Protein 1JQ4 (pdb70)

Organism: Methylococcus capsulatus (strain ATCC 33009 / NCIMB 11132 / Bath) (NCBI:txid243233)

CATH classification: 3.10.20.30

Structure (mmCIF, N/CA/C/O backbone):
data_1JQ4
#
_entry.id   1JQ4
#
_cell.length_a   ?
_cell.length_b   ?
_cell.length_c   ?
_cell.angle_alpha   ?
_cell.angle_beta   ?
_cell.angle_gamma   ?
#
loop_
_entity.id
_entity.type
_entity.pdbx_description
1 polymer 'METHANE MONOOXYGENASE COMPONENT C'
2 non-polymer 'FE2/S2 (INORGANIC) CLUSTER'
#
loop_
_atom_site.group_PDB
_atom_site.id
_atom_site.type_symbol
_atom_site.label_atom_id
_atom_site.label_alt_id
_atom_site.label_comp_id
_atom_site.label_asym_id
_atom_site.label_entity_id
_atom_site.label_seq_id
_atom_site.pdbx_PDB_ins_code
_atom_site.Cartn_x
_atom_site.Cartn_y
_atom_site.Cartn_z
_atom_site.occupancy
_atom_site.B_iso_or_equiv
_atom_site.auth_seq_id
_atom_site.auth_comp_id
_atom_site.auth_asym_id
_atom_site.auth_atom_id
_atom_site.pdbx_PDB_model_num
ATOM 1 N N . MET A 1 1 ? 7.161 -19.588 -8.008 1.00 0.00 1 MET A N 1
ATOM 2 C CA . MET A 1 1 ? 6.509 -19.884 -6.699 1.00 0.00 1 MET A CA 1
ATOM 3 C C . MET A 1 1 ? 5.949 -18.599 -6.084 1.00 0.00 1 MET A C 1
ATOM 4 O O . MET A 1 1 ? 4.757 -18.472 -5.868 1.00 0.00 1 MET A O 1
ATOM 20 N N . GLN A 1 2 ? 6.801 -17.646 -5.803 1.00 0.00 2 GLN A N 1
ATOM 21 C CA . GLN A 1 2 ? 6.328 -16.363 -5.202 1.00 0.00 2 GLN A CA 1
ATOM 22 C C . GLN A 1 2 ? 6.244 -15.278 -6.279 1.00 0.00 2 GLN A C 1
ATOM 23 O O . GLN A 1 2 ? 6.890 -15.363 -7.307 1.00 0.00 2 GLN A O 1
ATOM 37 N N . ARG A 1 3 ? 5.453 -14.260 -6.048 1.00 0.00 3 ARG A N 1
ATOM 38 C CA . ARG A 1 3 ? 5.325 -13.165 -7.056 1.00 0.00 3 ARG A CA 1
ATOM 39 C C . ARG A 1 3 ? 6.208 -11.980 -6.660 1.00 0.00 3 ARG A C 1
ATOM 40 O O . ARG A 1 3 ? 6.158 -11.501 -5.539 1.00 0.00 3 ARG A O 1
ATOM 61 N N . VAL A 1 4 ? 7.020 -11.505 -7.574 1.00 0.00 4 VAL A N 1
ATOM 62 C CA . VAL A 1 4 ? 7.912 -10.350 -7.256 1.00 0.00 4 VAL A CA 1
ATOM 63 C C . VAL A 1 4 ? 7.134 -9.040 -7.369 1.00 0.00 4 VAL A C 1
ATOM 64 O O . VAL A 1 4 ? 6.165 -8.961 -8.102 1.00 0.00 4 VAL A O 1
ATOM 77 N N . HIS A 1 5 ? 7.555 -8.008 -6.689 1.00 0.00 5 HIS A N 1
ATOM 78 C CA . HIS A 1 5 ? 6.831 -6.704 -6.819 1.00 0.00 5 HIS A CA 1
ATOM 79 C C . HIS A 1 5 ? 7.829 -5.546 -6.832 1.00 0.00 5 HIS A C 1
ATOM 80 O O . HIS A 1 5 ? 8.904 -5.629 -6.271 1.00 0.00 5 HIS A O 1
ATOM 94 N N . THR A 1 6 ? 7.461 -4.465 -7.458 1.00 0.00 6 THR A N 1
ATOM 95 C CA . THR A 1 6 ? 8.356 -3.271 -7.514 1.00 0.00 6 THR A CA 1
ATOM 96 C C . THR A 1 6 ? 7.560 -2.036 -7.095 1.00 0.00 6 THR A C 1
ATOM 97 O O . THR A 1 6 ? 6.577 -1.682 -7.718 1.00 0.00 6 THR A O 1
ATOM 108 N N . ILE A 1 7 ? 7.958 -1.397 -6.023 1.00 0.00 7 ILE A N 1
ATOM 109 C CA . ILE A 1 7 ? 7.206 -0.207 -5.539 1.00 0.00 7 ILE A CA 1
ATOM 110 C C . ILE A 1 7 ? 7.876 1.086 -6.022 1.00 0.00 7 ILE A C 1
ATOM 111 O O . ILE A 1 7 ? 8.992 1.398 -5.647 1.00 0.00 7 ILE A O 1
ATOM 127 N N . THR A 1 8 ? 7.173 1.857 -6.801 1.00 0.00 8 THR A N 1
ATOM 128 C CA . THR A 1 8 ? 7.724 3.159 -7.257 1.00 0.00 8 THR A CA 1
ATOM 129 C C . THR A 1 8 ? 6.986 4.238 -6.476 1.00 0.00 8 THR A C 1
ATOM 130 O O . THR A 1 8 ? 5.823 4.499 -6.724 1.00 0.00 8 THR A O 1
ATOM 141 N N . ALA A 1 9 ? 7.627 4.830 -5.504 1.00 0.00 9 ALA A N 1
ATOM 142 C CA . ALA A 1 9 ? 6.923 5.847 -4.679 1.00 0.00 9 ALA A CA 1
ATOM 143 C C . ALA A 1 9 ? 7.641 7.192 -4.678 1.00 0.00 9 ALA A C 1
ATOM 144 O O . ALA A 1 9 ? 8.756 7.312 -4.205 1.00 0.00 9 ALA A O 1
ATOM 151 N N . VAL A 1 10 ? 6.983 8.211 -5.163 1.00 0.00 10 VAL A N 1
ATOM 152 C CA . VAL A 1 10 ? 7.597 9.571 -5.149 1.00 0.00 10 VAL A CA 1
ATOM 153 C C . VAL A 1 10 ? 6.709 10.506 -4.347 1.00 0.00 10 VAL A C 1
ATOM 154 O O . VAL A 1 10 ? 5.506 10.556 -4.540 1.00 0.00 10 VAL A O 1
ATOM 167 N N . THR A 1 11 ? 7.295 11.261 -3.472 1.00 0.00 11 THR A N 1
ATOM 168 C CA . THR A 1 11 ? 6.493 12.220 -2.683 1.00 0.00 11 THR A CA 1
ATOM 169 C C . THR A 1 11 ? 6.415 13.516 -3.456 1.00 0.00 11 THR A C 1
ATOM 170 O O . THR A 1 11 ? 7.420 14.037 -3.910 1.00 0.00 11 THR A O 1
ATOM 181 N N . GLU A 1 12 ? 5.248 14.066 -3.568 1.00 0.00 12 GLU A N 1
ATOM 182 C CA . GLU A 1 12 ? 5.125 15.373 -4.272 1.00 0.00 12 GLU A CA 1
ATOM 183 C C . GLU A 1 12 ? 5.833 16.445 -3.429 1.00 0.00 12 GLU A C 1
ATOM 184 O O . GLU A 1 12 ? 6.124 17.518 -3.929 1.00 0.00 12 GLU A O 1
ATOM 196 N N . ASP A 1 13 ? 6.246 16.131 -2.210 1.00 0.00 13 ASP A N 1
ATOM 197 C CA . ASP A 1 13 ? 7.078 17.100 -1.445 1.00 0.00 13 ASP A CA 1
ATOM 198 C C . ASP A 1 13 ? 8.415 17.217 -2.207 1.00 0.00 13 ASP A C 1
ATOM 199 O O . ASP A 1 13 ? 9.020 18.271 -2.271 1.00 0.00 13 ASP A O 1
ATOM 208 N N . GLY A 1 14 ? 8.849 16.129 -2.837 1.00 0.00 14 GLY A N 1
ATOM 209 C CA . GLY A 1 14 ? 10.104 16.168 -3.650 1.00 0.00 14 GLY A CA 1
ATOM 210 C C . GLY A 1 14 ? 10.981 14.907 -3.485 1.00 0.00 14 GLY A C 1
ATOM 211 O O . GLY A 1 14 ? 12.152 14.938 -3.822 1.00 0.00 14 GLY A O 1
ATOM 215 N N . GLU A 1 15 ? 10.453 13.804 -3.008 1.00 0.00 15 GLU A N 1
ATOM 216 C CA . GLU A 1 15 ? 11.300 12.570 -2.874 1.00 0.00 15 GLU A CA 1
ATOM 217 C C . GLU A 1 15 ? 10.886 11.553 -3.945 1.00 0.00 15 GLU A C 1
ATOM 218 O O . GLU A 1 15 ? 9.726 11.460 -4.287 1.00 0.00 15 GLU A O 1
ATOM 230 N N . SER A 1 16 ? 11.818 10.805 -4.493 1.00 0.00 16 SER A N 1
ATOM 231 C CA . SER A 1 16 ? 11.443 9.818 -5.556 1.00 0.00 16 SER A CA 1
ATOM 232 C C . SER A 1 16 ? 12.260 8.525 -5.462 1.00 0.00 16 SER A C 1
ATOM 233 O O . SER A 1 16 ? 13.476 8.546 -5.517 1.00 0.00 16 SER A O 1
ATOM 241 N N . LEU A 1 17 ? 11.599 7.406 -5.269 1.00 0.00 17 LEU A N 1
ATOM 242 C CA . LEU A 1 17 ? 12.342 6.115 -5.110 1.00 0.00 17 LEU A CA 1
ATOM 243 C C . LEU A 1 17 ? 11.647 4.942 -5.786 1.00 0.00 17 LEU A C 1
ATOM 244 O O . LEU A 1 17 ? 10.437 4.843 -5.858 1.00 0.00 17 LEU A O 1
ATOM 260 N N . ARG A 1 18 ? 12.461 4.027 -6.227 1.00 0.00 18 ARG A N 1
ATOM 261 C CA . ARG A 1 18 ? 11.976 2.786 -6.856 1.00 0.00 18 ARG A CA 1
ATOM 262 C C . ARG A 1 18 ? 12.672 1.629 -6.146 1.00 0.00 18 ARG A C 1
ATOM 263 O O . ARG A 1 18 ? 13.847 1.385 -6.351 1.00 0.00 18 ARG A O 1
ATOM 284 N N . PHE A 1 19 ? 11.957 0.908 -5.329 1.00 0.00 19 PHE A N 1
ATOM 285 C CA . PHE A 1 19 ? 12.589 -0.256 -4.620 1.00 0.00 19 PHE A CA 1
ATOM 286 C C . PHE A 1 19 ? 12.035 -1.587 -5.110 1.00 0.00 19 PHE A C 1
ATOM 287 O O . PHE A 1 19 ? 11.155 -1.665 -5.946 1.00 0.00 19 PHE A O 1
ATOM 304 N N . GLU A 1 20 ? 12.550 -2.633 -4.538 1.00 0.00 20 GLU A N 1
ATOM 305 C CA . GLU A 1 20 ? 12.110 -4.002 -4.860 1.00 0.00 20 GLU A CA 1
ATOM 306 C C . GLU A 1 20 ? 11.664 -4.681 -3.581 1.00 0.00 20 GLU A C 1
ATOM 307 O O . GLU A 1 20 ? 12.279 -4.565 -2.541 1.00 0.00 20 GLU A O 1
ATOM 319 N N . CYS A 1 21 ? 10.604 -5.391 -3.675 1.00 0.00 21 CYS A N 1
ATOM 320 C CA . CYS A 1 21 ? 10.054 -6.134 -2.506 1.00 0.00 21 CYS A CA 1
ATOM 321 C C . CYS A 1 21 ? 9.111 -7.228 -3.020 1.00 0.00 21 CYS A C 1
ATOM 322 O O . CYS A 1 21 ? 8.329 -6.998 -3.916 1.00 0.00 21 CYS A O 1
ATOM 330 N N . ARG A 1 22 ? 9.196 -8.421 -2.484 1.00 0.00 22 ARG A N 1
ATOM 331 C CA . ARG A 1 22 ? 8.329 -9.519 -2.953 1.00 0.00 22 ARG A CA 1
ATOM 332 C C . ARG A 1 22 ? 7.325 -9.888 -1.870 1.00 0.00 22 ARG A C 1
ATOM 333 O O . ARG A 1 22 ? 7.520 -9.603 -0.707 1.00 0.00 22 ARG A O 1
ATOM 354 N N . SER A 1 23 ? 6.257 -10.530 -2.268 1.00 0.00 23 SER A N 1
ATOM 355 C CA . SER A 1 23 ? 5.178 -10.965 -1.317 1.00 0.00 23 SER A CA 1
ATOM 356 C C . SER A 1 23 ? 4.576 -9.760 -0.585 1.00 0.00 23 SER A C 1
ATOM 357 O O . SER A 1 23 ? 3.492 -9.308 -0.903 1.00 0.00 23 SER A O 1
ATOM 365 N N . ASP A 1 24 ? 5.275 -9.244 0.385 1.00 0.00 24 ASP A N 1
ATOM 366 C CA . ASP A 1 24 ? 4.764 -8.069 1.149 1.00 0.00 24 ASP A CA 1
ATOM 367 C C . ASP A 1 24 ? 5.371 -6.784 0.584 1.00 0.00 24 ASP A C 1
ATOM 368 O O . ASP A 1 24 ? 6.470 -6.396 0.935 1.00 0.00 24 ASP A O 1
ATOM 377 N N . GLU A 1 25 ? 4.673 -6.138 -0.315 1.00 0.00 25 GLU A N 1
ATOM 378 C CA . GLU A 1 25 ? 5.226 -4.895 -0.931 1.00 0.00 25 GLU A CA 1
ATOM 379 C C . GLU A 1 25 ? 5.332 -3.768 0.096 1.00 0.00 25 GLU A C 1
ATOM 380 O O . GLU A 1 25 ? 6.415 -3.323 0.404 1.00 0.00 25 GLU A O 1
ATOM 392 N N . ASP A 1 26 ? 4.206 -3.329 0.617 1.00 0.00 26 ASP A N 1
ATOM 393 C CA . ASP A 1 26 ? 4.146 -2.216 1.650 1.00 0.00 26 ASP A CA 1
ATOM 394 C C . ASP A 1 26 ? 5.325 -1.224 1.536 1.00 0.00 26 ASP A C 1
ATOM 395 O O . ASP A 1 26 ? 6.413 -1.497 2.003 1.00 0.00 26 ASP A O 1
ATOM 404 N N . VAL A 1 27 ? 5.113 -0.079 0.922 1.00 0.00 27 VAL A N 1
ATOM 405 C CA . VAL A 1 27 ? 6.219 0.939 0.770 1.00 0.00 27 VAL A CA 1
ATOM 406 C C . VAL A 1 27 ? 6.971 1.135 2.092 1.00 0.00 27 VAL A C 1
ATOM 407 O O . VAL A 1 27 ? 8.169 1.365 2.073 1.00 0.00 27 VAL A O 1
ATOM 420 N N . ILE A 1 28 ? 6.330 1.013 3.223 1.00 0.00 28 ILE A N 1
ATOM 421 C CA . ILE A 1 28 ? 7.103 1.162 4.485 1.00 0.00 28 ILE A CA 1
ATOM 422 C C . ILE A 1 28 ? 7.878 -0.132 4.742 1.00 0.00 28 ILE A C 1
ATOM 423 O O . ILE A 1 28 ? 9.068 -0.088 4.959 1.00 0.00 28 ILE A O 1
ATOM 439 N N . THR A 1 29 ? 7.233 -1.271 4.742 1.00 0.00 29 THR A N 1
ATOM 440 C CA . THR A 1 29 ? 7.966 -2.548 5.027 1.00 0.00 29 THR A CA 1
ATOM 441 C C . THR A 1 29 ? 9.080 -2.788 4.007 1.00 0.00 29 THR A C 1
ATOM 442 O O . THR A 1 29 ? 10.193 -3.108 4.378 1.00 0.00 29 THR A O 1
ATOM 453 N N . ALA A 1 30 ? 8.804 -2.650 2.739 1.00 0.00 30 ALA A N 1
ATOM 454 C CA . ALA A 1 30 ? 9.867 -2.888 1.717 1.00 0.00 30 ALA A CA 1
ATOM 455 C C . ALA A 1 30 ? 11.052 -1.942 1.921 1.00 0.00 30 ALA A C 1
ATOM 456 O O . ALA A 1 30 ? 12.174 -2.386 2.069 1.00 0.00 30 ALA A O 1
ATOM 463 N N . ALA A 1 31 ? 10.827 -0.648 1.916 1.00 0.00 31 ALA A N 1
ATOM 464 C CA . ALA A 1 31 ? 11.976 0.292 2.089 1.00 0.00 31 ALA A CA 1
ATOM 465 C C . ALA A 1 31 ? 12.450 0.294 3.536 1.00 0.00 31 ALA A C 1
ATOM 466 O O . ALA A 1 31 ? 13.551 0.736 3.795 1.00 0.00 31 ALA A O 1
ATOM 473 N N . LEU A 1 32 ? 11.745 -0.329 4.449 1.00 0.00 32 LEU A N 1
ATOM 474 C CA . LEU A 1 32 ? 12.305 -0.482 5.802 1.00 0.00 32 LEU A CA 1
ATOM 475 C C . LEU A 1 32 ? 13.250 -1.700 5.748 1.00 0.00 32 LEU A C 1
ATOM 476 O O . LEU A 1 32 ? 14.235 -1.781 6.457 1.00 0.00 32 LEU A O 1
ATOM 492 N N . ARG A 1 33 ? 12.930 -2.650 4.888 1.00 0.00 33 ARG A N 1
ATOM 493 C CA . ARG A 1 33 ? 13.755 -3.881 4.729 1.00 0.00 33 ARG A CA 1
ATOM 494 C C . ARG A 1 33 ? 14.906 -3.655 3.744 1.00 0.00 33 ARG A C 1
ATOM 495 O O . ARG A 1 33 ? 15.901 -4.355 3.772 1.00 0.00 33 ARG A O 1
ATOM 516 N N . GLN A 1 34 ? 14.773 -2.685 2.874 1.00 0.00 34 GLN A N 1
ATOM 517 C CA . GLN A 1 34 ? 15.854 -2.415 1.885 1.00 0.00 34 GLN A CA 1
ATOM 518 C C . GLN A 1 34 ? 16.978 -1.595 2.525 1.00 0.00 34 GLN A C 1
ATOM 519 O O . GLN A 1 34 ? 18.135 -1.963 2.449 1.00 0.00 34 GLN A O 1
ATOM 533 N N . ASN A 1 35 ? 16.654 -0.487 3.169 1.00 0.00 35 ASN A N 1
ATOM 534 C CA . ASN A 1 35 ? 17.711 0.360 3.827 1.00 0.00 35 ASN A CA 1
ATOM 535 C C . ASN A 1 35 ? 17.117 1.676 4.351 1.00 0.00 35 ASN A C 1
ATOM 536 O O . ASN A 1 35 ? 17.606 2.244 5.310 1.00 0.00 35 ASN A O 1
ATOM 547 N N . ILE A 1 36 ? 16.084 2.170 3.720 1.00 0.00 36 ILE A N 1
ATOM 548 C CA . ILE A 1 36 ? 15.468 3.460 4.166 1.00 0.00 36 ILE A CA 1
ATOM 549 C C . ILE A 1 36 ? 14.500 3.197 5.322 1.00 0.00 36 ILE A C 1
ATOM 550 O O . ILE A 1 36 ? 14.239 2.064 5.672 1.00 0.00 36 ILE A O 1
ATOM 566 N N . PHE A 1 37 ? 13.981 4.230 5.931 1.00 0.00 37 PHE A N 1
ATOM 567 C CA . PHE A 1 37 ? 13.037 4.034 7.065 1.00 0.00 37 PHE A CA 1
ATOM 568 C C . PHE A 1 37 ? 11.980 5.137 7.051 1.00 0.00 37 PHE A C 1
ATOM 569 O O . PHE A 1 37 ? 12.120 6.175 7.669 1.00 0.00 37 PHE A O 1
ATOM 586 N N . LEU A 1 38 ? 10.934 4.916 6.290 1.00 0.00 38 LEU A N 1
ATOM 587 C CA . LEU A 1 38 ? 9.855 5.931 6.146 1.00 0.00 38 LEU A CA 1
ATOM 588 C C . LEU A 1 38 ? 8.772 5.767 7.202 1.00 0.00 38 LEU A C 1
ATOM 589 O O . LEU A 1 38 ? 8.824 4.892 8.046 1.00 0.00 38 LEU A O 1
ATOM 605 N N . MET A 1 39 ? 7.786 6.614 7.140 1.00 0.00 39 MET A N 1
ATOM 606 C CA . MET A 1 39 ? 6.660 6.550 8.117 1.00 0.00 39 MET A CA 1
ATOM 607 C C . MET A 1 39 ? 5.534 7.484 7.670 1.00 0.00 39 MET A C 1
ATOM 608 O O . MET A 1 39 ? 5.748 8.664 7.465 1.00 0.00 39 MET A O 1
ATOM 622 N N . SER A 1 40 ? 4.338 6.970 7.517 1.00 0.00 40 SER A N 1
ATOM 623 C CA . SER A 1 40 ? 3.196 7.834 7.081 1.00 0.00 40 SER A CA 1
ATOM 624 C C . SER A 1 40 ? 3.015 9.002 8.070 1.00 0.00 40 SER A C 1
ATOM 625 O O . SER A 1 40 ? 3.599 10.054 7.889 1.00 0.00 40 SER A O 1
ATOM 633 N N . SER A 1 41 ? 2.230 8.833 9.112 1.00 0.00 41 SER A N 1
ATOM 634 C CA . SER A 1 41 ? 2.049 9.943 10.096 1.00 0.00 41 SER A CA 1
ATOM 635 C C . SER A 1 41 ? 1.411 9.421 11.401 1.00 0.00 41 SER A C 1
ATOM 636 O O . SER A 1 41 ? 2.106 8.925 12.269 1.00 0.00 41 SER A O 1
ATOM 644 N N . CYS A 1 42 ? 0.107 9.527 11.557 1.00 0.00 42 CYS A N 1
ATOM 645 C CA . CYS A 1 42 ? -0.544 9.036 12.816 1.00 0.00 42 CYS A CA 1
ATOM 646 C C . CYS A 1 42 ? -1.212 7.668 12.604 1.00 0.00 42 CYS A C 1
ATOM 647 O O . CYS A 1 42 ? -1.424 6.931 13.544 1.00 0.00 42 CYS A O 1
ATOM 655 N N . ARG A 1 43 ? -1.550 7.333 11.379 1.00 0.00 43 ARG A N 1
ATOM 656 C CA . ARG A 1 43 ? -2.213 6.016 11.093 1.00 0.00 43 ARG A CA 1
ATOM 657 C C . ARG A 1 43 ? -3.516 5.879 11.922 1.00 0.00 43 ARG A C 1
ATOM 658 O O . ARG A 1 43 ? -3.925 4.798 12.305 1.00 0.00 43 ARG A O 1
ATOM 679 N N . GLU A 1 44 ? -4.179 6.981 12.173 1.00 0.00 44 GLU A N 1
ATOM 680 C CA . GLU A 1 44 ? -5.454 6.944 12.958 1.00 0.00 44 GLU A CA 1
ATOM 681 C C . GLU A 1 44 ? -6.680 7.093 12.040 1.00 0.00 44 GLU A C 1
ATOM 682 O O . GLU A 1 44 ? -7.799 6.871 12.461 1.00 0.00 44 GLU A O 1
ATOM 694 N N . GLY A 1 45 ? -6.481 7.460 10.795 1.00 0.00 45 GLY A N 1
ATOM 695 C CA . GLY A 1 45 ? -7.636 7.610 9.853 1.00 0.00 45 GLY A CA 1
ATOM 696 C C . GLY A 1 45 ? -8.640 8.637 10.384 1.00 0.00 45 GLY A C 1
ATOM 697 O O . GLY A 1 45 ? -9.826 8.367 10.454 1.00 0.00 45 GLY A O 1
ATOM 701 N N . GLY A 1 46 ? -8.175 9.806 10.764 1.00 0.00 46 GLY A N 1
ATOM 702 C CA . GLY A 1 46 ? -9.104 10.851 11.296 1.00 0.00 46 GLY A CA 1
ATOM 703 C C . GLY A 1 46 ? -8.622 12.276 10.945 1.00 0.00 46 GLY A C 1
ATOM 704 O O . GLY A 1 46 ? -9.187 13.245 11.419 1.00 0.00 46 GLY A O 1
ATOM 708 N N . CYS A 1 47 ? -7.581 12.424 10.151 1.00 0.00 47 CYS A N 1
ATOM 709 C CA . CYS A 1 47 ? -7.076 13.803 9.821 1.00 0.00 47 CYS A CA 1
ATOM 710 C C . CYS A 1 47 ? -7.665 14.314 8.504 1.00 0.00 47 CYS A C 1
ATOM 711 O O . CYS A 1 47 ? -8.048 15.461 8.390 1.00 0.00 47 CYS A O 1
ATOM 719 N N . ALA A 1 48 ? -7.708 13.474 7.497 1.00 0.00 48 ALA A N 1
ATOM 720 C CA . ALA A 1 48 ? -8.236 13.894 6.152 1.00 0.00 48 ALA A CA 1
ATOM 721 C C . ALA A 1 48 ? -7.306 14.938 5.502 1.00 0.00 48 ALA A C 1
ATOM 722 O O . ALA A 1 48 ? -7.658 15.548 4.514 1.00 0.00 48 ALA A O 1
ATOM 729 N N . THR A 1 49 ? -6.121 15.138 6.040 1.00 0.00 49 THR A N 1
ATOM 730 C CA . THR A 1 49 ? -5.168 16.125 5.437 1.00 0.00 49 THR A CA 1
ATOM 731 C C . THR A 1 49 ? -4.154 15.392 4.545 1.00 0.00 49 THR A C 1
ATOM 732 O O . THR A 1 49 ? -3.750 15.874 3.509 1.00 0.00 49 THR A O 1
ATOM 743 N N . CYS A 1 50 ? -3.755 14.223 4.967 1.00 0.00 50 CYS A N 1
ATOM 744 C CA . CYS A 1 50 ? -2.770 13.394 4.194 1.00 0.00 50 CYS A CA 1
ATOM 745 C C . CYS A 1 50 ? -3.385 12.891 2.878 1.00 0.00 50 CYS A C 1
ATOM 746 O O . CYS A 1 50 ? -3.438 11.700 2.635 1.00 0.00 50 CYS A O 1
ATOM 754 N N . LYS A 1 51 ? -3.845 13.778 2.021 1.00 0.00 51 LYS A N 1
ATOM 755 C CA . LYS A 1 51 ? -4.445 13.332 0.724 1.00 0.00 51 LYS A CA 1
ATOM 756 C C . LYS A 1 51 ? -3.379 12.783 -0.230 1.00 0.00 51 LYS A C 1
ATOM 757 O O . LYS A 1 51 ? -2.858 13.492 -1.068 1.00 0.00 51 LYS A O 1
ATOM 776 N N . ALA A 1 52 ? -3.042 11.532 -0.087 1.00 0.00 52 ALA A N 1
ATOM 777 C CA . ALA A 1 52 ? -1.991 10.918 -0.957 1.00 0.00 52 ALA A CA 1
ATOM 778 C C . ALA A 1 52 ? -2.556 10.511 -2.324 1.00 0.00 52 ALA A C 1
ATOM 779 O O . ALA A 1 52 ? -3.749 10.615 -2.531 1.00 0.00 52 ALA A O 1
ATOM 786 N N . LEU A 1 53 ? -1.754 10.075 -3.267 1.00 0.00 53 LEU A N 1
ATOM 787 C CA . LEU A 1 53 ? -2.343 9.695 -4.593 1.00 0.00 53 LEU A CA 1
ATOM 788 C C . LEU A 1 53 ? -1.815 8.333 -5.052 1.00 0.00 53 LEU A C 1
ATOM 789 O O . LEU A 1 53 ? -0.757 7.895 -4.642 1.00 0.00 53 LEU A O 1
ATOM 805 N N . CYS A 1 54 ? -2.564 7.656 -5.888 1.00 0.00 54 CYS A N 1
ATOM 806 C CA . CYS A 1 54 ? -2.133 6.311 -6.368 1.00 0.00 54 CYS A CA 1
ATOM 807 C C . CYS A 1 54 ? -1.975 6.285 -7.895 1.00 0.00 54 CYS A C 1
ATOM 808 O O . CYS A 1 54 ? -2.945 6.431 -8.619 1.00 0.00 54 CYS A O 1
ATOM 816 N N . SER A 1 55 ? -0.776 6.116 -8.394 1.00 0.00 55 SER A N 1
ATOM 817 C CA . SER A 1 55 ? -0.584 6.104 -9.877 1.00 0.00 55 SER A CA 1
ATOM 818 C C . SER A 1 55 ? -1.147 4.806 -10.467 1.00 0.00 55 SER A C 1
ATOM 819 O O . SER A 1 55 ? -2.090 4.830 -11.236 1.00 0.00 55 SER A O 1
ATOM 827 N N . GLU A 1 56 ? -0.578 3.677 -10.118 1.00 0.00 56 GLU A N 1
ATOM 828 C CA . GLU A 1 56 ? -1.085 2.390 -10.666 1.00 0.00 56 GLU A CA 1
ATOM 829 C C . GLU A 1 56 ? -0.774 1.234 -9.716 1.00 0.00 56 GLU A C 1
ATOM 830 O O . GLU A 1 56 ? 0.040 1.336 -8.820 1.00 0.00 56 GLU A O 1
ATOM 842 N N . GLY A 1 57 ? -1.463 0.151 -9.909 1.00 0.00 57 GLY A N 1
ATOM 843 C CA . GLY A 1 57 ? -1.287 -1.043 -9.032 1.00 0.00 57 GLY A CA 1
ATOM 844 C C . GLY A 1 57 ? -2.614 -1.296 -8.317 1.00 0.00 57 GLY A C 1
ATOM 845 O O . GLY A 1 57 ? -3.384 -0.388 -8.064 1.00 0.00 57 GLY A O 1
ATOM 849 N N . ASP A 1 58 ? -2.899 -2.536 -8.038 1.00 0.00 58 ASP A N 1
ATOM 850 C CA . ASP A 1 58 ? -4.200 -2.899 -7.389 1.00 0.00 58 ASP A CA 1
ATOM 851 C C . ASP A 1 58 ? -4.115 -2.871 -5.862 1.00 0.00 58 ASP A C 1
ATOM 852 O O . ASP A 1 58 ? -4.949 -3.446 -5.187 1.00 0.00 58 ASP A O 1
ATOM 861 N N . TYR A 1 59 ? -3.102 -2.258 -5.310 1.00 0.00 59 TYR A N 1
ATOM 862 C CA . TYR A 1 59 ? -2.954 -2.256 -3.826 1.00 0.00 59 TYR A CA 1
ATOM 863 C C . TYR A 1 59 ? -4.185 -1.670 -3.129 1.00 0.00 59 TYR A C 1
ATOM 864 O O . TYR A 1 59 ? -5.026 -1.046 -3.752 1.00 0.00 59 TYR A O 1
ATOM 882 N N . ASP A 1 60 ? -4.325 -1.938 -1.872 1.00 0.00 60 ASP A N 1
ATOM 883 C CA . ASP A 1 60 ? -5.538 -1.483 -1.139 1.00 0.00 60 ASP A CA 1
ATOM 884 C C . ASP A 1 60 ? -5.235 -0.356 -0.164 1.00 0.00 60 ASP A C 1
ATOM 885 O O . ASP A 1 60 ? -4.125 -0.179 0.298 1.00 0.00 60 ASP A O 1
ATOM 894 N N . LEU A 1 61 ? -6.248 0.396 0.150 1.00 0.00 61 LEU A N 1
ATOM 895 C CA . LEU A 1 61 ? -6.098 1.521 1.105 1.00 0.00 61 LEU A CA 1
ATOM 896 C C . LEU A 1 61 ? -7.432 1.782 1.819 1.00 0.00 61 LEU A C 1
ATOM 897 O O . LEU A 1 61 ? -8.363 2.298 1.226 1.00 0.00 61 LEU A O 1
ATOM 913 N N . LYS A 1 62 ? -7.548 1.406 3.063 1.00 0.00 62 LYS A N 1
ATOM 914 C CA . LYS A 1 62 ? -8.840 1.619 3.781 1.00 0.00 62 LYS A CA 1
ATOM 915 C C . LYS A 1 62 ? -8.660 2.551 4.981 1.00 0.00 62 LYS A C 1
ATOM 916 O O . LYS A 1 62 ? -7.836 2.311 5.844 1.00 0.00 62 LYS A O 1
ATOM 935 N N . GLY A 1 63 ? -9.445 3.604 5.054 1.00 0.00 63 GLY A N 1
ATOM 936 C CA . GLY A 1 63 ? -9.347 4.552 6.216 1.00 0.00 63 GLY A CA 1
ATOM 937 C C . GLY A 1 63 ? -9.466 3.745 7.513 1.00 0.00 63 GLY A C 1
ATOM 938 O O . GLY A 1 63 ? -9.718 2.555 7.502 1.00 0.00 63 GLY A O 1
ATOM 942 N N . CYS A 1 64 ? -9.305 4.406 8.629 1.00 0.00 64 CYS A N 1
ATOM 943 C CA . CYS A 1 64 ? -9.422 3.717 9.943 1.00 0.00 64 CYS A CA 1
ATOM 944 C C . CYS A 1 64 ? -10.786 4.034 10.559 1.00 0.00 64 CYS A C 1
ATOM 945 O O . CYS A 1 64 ? -11.493 3.150 11.003 1.00 0.00 64 CYS A O 1
ATOM 953 N N . SER A 1 65 ? -11.162 5.292 10.579 1.00 0.00 65 SER A N 1
ATOM 954 C CA . SER A 1 65 ? -12.487 5.665 11.157 1.00 0.00 65 SER A CA 1
ATOM 955 C C . SER A 1 65 ? -13.541 5.717 10.052 1.00 0.00 65 SER A C 1
ATOM 956 O O . SER A 1 65 ? -14.141 6.745 9.794 1.00 0.00 65 SER A O 1
ATOM 964 N N . VAL A 1 66 ? -13.775 4.607 9.407 1.00 0.00 66 VAL A N 1
ATOM 965 C CA . VAL A 1 66 ? -14.801 4.566 8.316 1.00 0.00 66 VAL A CA 1
ATOM 966 C C . VAL A 1 66 ? -16.177 4.916 8.892 1.00 0.00 66 VAL A C 1
ATOM 967 O O . VAL A 1 66 ? -17.027 5.461 8.215 1.00 0.00 66 VAL A O 1
ATOM 980 N N . GLN A 1 67 ? -16.388 4.602 10.144 1.00 0.00 67 GLN A N 1
ATOM 981 C CA . GLN A 1 67 ? -17.697 4.905 10.794 1.00 0.00 67 GLN A CA 1
ATOM 982 C C . GLN A 1 67 ? -17.867 6.412 11.069 1.00 0.00 67 GLN A C 1
ATOM 983 O O . GLN A 1 67 ? -18.955 6.887 11.334 1.00 0.00 67 GLN A O 1
ATOM 997 N N . ALA A 1 68 ? -16.811 7.175 10.884 1.00 0.00 68 ALA A N 1
ATOM 998 C CA . ALA A 1 68 ? -16.908 8.657 10.992 1.00 0.00 68 ALA A CA 1
ATOM 999 C C . ALA A 1 68 ? -16.993 9.169 9.550 1.00 0.00 68 ALA A C 1
ATOM 1000 O O . ALA A 1 68 ? -17.758 10.068 9.255 1.00 0.00 68 ALA A O 1
ATOM 1007 N N . LEU A 1 69 ? -16.218 8.610 8.652 1.00 0.00 69 LEU A N 1
ATOM 1008 C CA . LEU A 1 69 ? -16.265 9.079 7.231 1.00 0.00 69 LEU A CA 1
ATOM 1009 C C . LEU A 1 69 ? -15.999 7.911 6.262 1.00 0.00 69 LEU A C 1
ATOM 1010 O O . LEU A 1 69 ? -15.073 7.153 6.467 1.00 0.00 69 LEU A O 1
ATOM 1026 N N . PRO A 1 70 ? -16.802 7.805 5.218 1.00 0.00 70 PRO A N 1
ATOM 1027 C CA . PRO A 1 70 ? -16.596 6.718 4.228 1.00 0.00 70 PRO A CA 1
ATOM 1028 C C . PRO A 1 70 ? -15.386 7.059 3.341 1.00 0.00 70 PRO A C 1
ATOM 1029 O O . PRO A 1 70 ? -15.235 8.194 2.935 1.00 0.00 70 PRO A O 1
ATOM 1040 N N . PRO A 1 71 ? -14.541 6.082 3.079 1.00 0.00 71 PRO A N 1
ATOM 1041 C CA . PRO A 1 71 ? -13.341 6.341 2.254 1.00 0.00 71 PRO A CA 1
ATOM 1042 C C . PRO A 1 71 ? -13.643 6.283 0.759 1.00 0.00 71 PRO A C 1
ATOM 1043 O O . PRO A 1 71 ? -12.738 6.373 -0.048 1.00 0.00 71 PRO A O 1
ATOM 1054 N N . GLU A 1 72 ? -14.881 6.158 0.370 1.00 0.00 72 GLU A N 1
ATOM 1055 C CA . GLU A 1 72 ? -15.193 6.123 -1.081 1.00 0.00 72 GLU A CA 1
ATOM 1056 C C . GLU A 1 72 ? -14.899 7.506 -1.661 1.00 0.00 72 GLU A C 1
ATOM 1057 O O . GLU A 1 72 ? -13.948 7.701 -2.391 1.00 0.00 72 GLU A O 1
ATOM 1069 N N . GLU A 1 73 ? -15.724 8.461 -1.327 1.00 0.00 73 GLU A N 1
ATOM 1070 C CA . GLU A 1 73 ? -15.536 9.846 -1.831 1.00 0.00 73 GLU A CA 1
ATOM 1071 C C . GLU A 1 73 ? -14.112 10.315 -1.537 1.00 0.00 73 GLU A C 1
ATOM 1072 O O . GLU A 1 73 ? -13.544 11.116 -2.258 1.00 0.00 73 GLU A O 1
ATOM 1084 N N . GLU A 1 74 ? -13.528 9.791 -0.492 1.00 0.00 74 GLU A N 1
ATOM 1085 C CA . GLU A 1 74 ? -12.124 10.174 -0.154 1.00 0.00 74 GLU A CA 1
ATOM 1086 C C . GLU A 1 74 ? -11.148 9.389 -1.023 1.00 0.00 74 GLU A C 1
ATOM 1087 O O . GLU A 1 74 ? -10.055 9.841 -1.310 1.00 0.00 74 GLU A O 1
ATOM 1099 N N . GLU A 1 75 ? -11.570 8.244 -1.500 1.00 0.00 75 GLU A N 1
ATOM 1100 C CA . GLU A 1 75 ? -10.710 7.458 -2.415 1.00 0.00 75 GLU A CA 1
ATOM 1101 C C . GLU A 1 75 ? -10.819 8.095 -3.800 1.00 0.00 75 GLU A C 1
ATOM 1102 O O . GLU A 1 75 ? -9.840 8.401 -4.449 1.00 0.00 75 GLU A O 1
ATOM 1114 N N . GLU A 1 76 ? -12.036 8.350 -4.226 1.00 0.00 76 GLU A N 1
ATOM 1115 C CA . GLU A 1 76 ? -12.251 9.037 -5.532 1.00 0.00 76 GLU A CA 1
ATOM 1116 C C . GLU A 1 76 ? -11.663 10.460 -5.460 1.00 0.00 76 GLU A C 1
ATOM 1117 O O . GLU A 1 76 ? -11.413 11.081 -6.476 1.00 0.00 76 GLU A O 1
ATOM 1129 N N . GLY A 1 77 ? -11.373 10.957 -4.265 1.00 0.00 77 GLY A N 1
ATOM 1130 C CA . GLY A 1 77 ? -10.733 12.285 -4.149 1.00 0.00 77 GLY A CA 1
ATOM 1131 C C . GLY A 1 77 ? -9.282 12.014 -4.466 1.00 0.00 77 GLY A C 1
ATOM 1132 O O . GLY A 1 77 ? -8.654 12.664 -5.279 1.00 0.00 77 GLY A O 1
ATOM 1136 N N . LEU A 1 78 ? -8.745 11.042 -3.773 1.00 0.00 78 LEU A N 1
ATOM 1137 C CA . LEU A 1 78 ? -7.330 10.662 -3.930 1.00 0.00 78 LEU A CA 1
ATOM 1138 C C . LEU A 1 78 ? -7.060 9.357 -3.172 1.00 0.00 78 LEU A C 1
ATOM 1139 O O . LEU A 1 78 ? -7.947 8.559 -2.950 1.00 0.00 78 LEU A O 1
ATOM 1155 N N . VAL A 1 79 ? -5.843 9.154 -2.761 1.00 0.00 79 VAL A N 1
ATOM 1156 C CA . VAL A 1 79 ? -5.508 7.910 -1.998 1.00 0.00 79 VAL A CA 1
ATOM 1157 C C . VAL A 1 79 ? -4.805 8.256 -0.676 1.00 0.00 79 VAL A C 1
ATOM 1158 O O . VAL A 1 79 ? -4.205 9.296 -0.534 1.00 0.00 79 VAL A O 1
ATOM 1171 N N . LEU A 1 80 ? -4.896 7.390 0.296 1.00 0.00 80 LEU A N 1
ATOM 1172 C CA . LEU A 1 80 ? -4.249 7.657 1.620 1.00 0.00 80 LEU A CA 1
ATOM 1173 C C . LEU A 1 80 ? -3.113 6.661 1.884 1.00 0.00 80 LEU A C 1
ATOM 1174 O O . LEU A 1 80 ? -3.289 5.466 1.772 1.00 0.00 80 LEU A O 1
ATOM 1190 N N . LEU A 1 81 ? -1.950 7.141 2.236 1.00 0.00 81 LEU A N 1
ATOM 1191 C CA . LEU A 1 81 ? -0.811 6.213 2.516 1.00 0.00 81 LEU A CA 1
ATOM 1192 C C . LEU A 1 81 ? -0.777 5.828 4.005 1.00 0.00 81 LEU A C 1
ATOM 1193 O O . LEU A 1 81 ? 0.210 5.310 4.489 1.00 0.00 81 LEU A O 1
ATOM 1209 N N . CYS A 1 82 ? -1.842 6.082 4.735 1.00 0.00 82 CYS A N 1
ATOM 1210 C CA . CYS A 1 82 ? -1.854 5.734 6.189 1.00 0.00 82 CYS A CA 1
ATOM 1211 C C . CYS A 1 82 ? -2.156 4.238 6.389 1.00 0.00 82 CYS A C 1
ATOM 1212 O O . CYS A 1 82 ? -1.773 3.656 7.386 1.00 0.00 82 CYS A O 1
ATOM 1220 N N . ARG A 1 83 ? -2.808 3.607 5.439 1.00 0.00 83 ARG A N 1
ATOM 1221 C CA . ARG A 1 83 ? -3.097 2.140 5.567 1.00 0.00 83 ARG A CA 1
ATOM 1222 C C . ARG A 1 83 ? -2.109 1.372 4.683 1.00 0.00 83 ARG A C 1
ATOM 1223 O O . ARG A 1 83 ? -1.297 0.596 5.145 1.00 0.00 83 ARG A O 1
ATOM 1244 N N . THR A 1 84 ? -2.170 1.637 3.406 1.00 0.00 84 THR A N 1
ATOM 1245 C CA . THR A 1 84 ? -1.245 1.005 2.415 1.00 0.00 84 THR A CA 1
ATOM 1246 C C . THR A 1 84 ? -1.233 -0.533 2.458 1.00 0.00 84 THR A C 1
ATOM 1247 O O . THR A 1 84 ? -0.530 -1.124 3.256 1.00 0.00 84 THR A O 1
ATOM 1258 N N . TYR A 1 85 ? -1.997 -1.186 1.612 1.00 0.00 85 TYR A N 1
ATOM 1259 C CA . TYR A 1 85 ? -2.012 -2.686 1.618 1.00 0.00 85 TYR A CA 1
ATOM 1260 C C . TYR A 1 85 ? -0.967 -3.222 0.620 1.00 0.00 85 TYR A C 1
ATOM 1261 O O . TYR A 1 85 ? -0.747 -2.620 -0.412 1.00 0.00 85 TYR A O 1
ATOM 1279 N N . PRO A 1 86 ? -0.336 -4.330 0.962 1.00 0.00 86 PRO A N 1
ATOM 1280 C CA . PRO A 1 86 ? 0.707 -4.909 0.082 1.00 0.00 86 PRO A CA 1
ATOM 1281 C C . PRO A 1 86 ? 0.128 -5.866 -0.972 1.00 0.00 86 PRO A C 1
ATOM 1282 O O . PRO A 1 86 ? 0.805 -6.789 -1.392 1.00 0.00 86 PRO A O 1
ATOM 1293 N N . LYS A 1 87 ? -1.103 -5.682 -1.400 1.00 0.00 87 LYS A N 1
ATOM 1294 C CA . LYS A 1 87 ? -1.665 -6.628 -2.416 1.00 0.00 87 LYS A CA 1
ATOM 1295 C C . LYS A 1 87 ? -0.885 -6.481 -3.727 1.00 0.00 87 LYS A C 1
ATOM 1296 O O . LYS A 1 87 ? -0.169 -7.376 -4.136 1.00 0.00 87 LYS A O 1
ATOM 1315 N N . THR A 1 88 ? -0.986 -5.344 -4.359 1.00 0.00 88 THR A N 1
ATOM 1316 C CA . THR A 1 88 ? -0.220 -5.104 -5.616 1.00 0.00 88 THR A CA 1
ATOM 1317 C C . THR A 1 88 ? -0.008 -3.600 -5.802 1.00 0.00 88 THR A C 1
ATOM 1318 O O . THR A 1 88 ? -0.855 -2.917 -6.345 1.00 0.00 88 THR A O 1
ATOM 1329 N N . ASP A 1 89 ? 1.113 -3.080 -5.374 1.00 0.00 89 ASP A N 1
ATOM 1330 C CA . ASP A 1 89 ? 1.366 -1.616 -5.540 1.00 0.00 89 ASP A CA 1
ATOM 1331 C C . ASP A 1 89 ? 2.471 -1.385 -6.569 1.00 0.00 89 ASP A C 1
ATOM 1332 O O . ASP A 1 89 ? 3.614 -1.749 -6.371 1.00 0.00 89 ASP A O 1
ATOM 1341 N N . LEU A 1 90 ? 2.117 -0.798 -7.666 1.00 0.00 90 LEU A N 1
ATOM 1342 C CA . LEU A 1 90 ? 3.094 -0.536 -8.753 1.00 0.00 90 LEU A CA 1
ATOM 1343 C C . LEU A 1 90 ? 3.722 0.852 -8.584 1.00 0.00 90 LEU A C 1
ATOM 1344 O O . LEU A 1 90 ? 4.928 1.005 -8.570 1.00 0.00 90 LEU A O 1
ATOM 1360 N N . GLU A 1 91 ? 2.898 1.860 -8.454 1.00 0.00 91 GLU A N 1
ATOM 1361 C CA . GLU A 1 91 ? 3.409 3.252 -8.282 1.00 0.00 91 GLU A CA 1
ATOM 1362 C C . GLU A 1 91 ? 2.459 4.048 -7.381 1.00 0.00 91 GLU A C 1
ATOM 1363 O O . GLU A 1 91 ? 1.260 4.030 -7.576 1.00 0.00 91 GLU A O 1
ATOM 1375 N N . ILE A 1 92 ? 2.981 4.743 -6.397 1.00 0.00 92 ILE A N 1
ATOM 1376 C CA . ILE A 1 92 ? 2.094 5.532 -5.485 1.00 0.00 92 ILE A CA 1
ATOM 1377 C C . ILE A 1 92 ? 2.762 6.856 -5.106 1.00 0.00 92 ILE A C 1
ATOM 1378 O O . ILE A 1 92 ? 3.967 6.941 -4.963 1.00 0.00 92 ILE A O 1
ATOM 1394 N N . GLU A 1 93 ? 1.971 7.872 -4.869 1.00 0.00 93 GLU A N 1
ATOM 1395 C CA . GLU A 1 93 ? 2.533 9.170 -4.409 1.00 0.00 93 GLU A CA 1
ATOM 1396 C C . GLU A 1 93 ? 2.421 9.153 -2.887 1.00 0.00 93 GLU A C 1
ATOM 1397 O O . GLU A 1 93 ? 1.562 8.476 -2.346 1.00 0.00 93 GLU A O 1
ATOM 1409 N N . LEU A 1 94 ? 3.252 9.873 -2.195 1.00 0.00 94 LEU A N 1
ATOM 1410 C CA . LEU A 1 94 ? 3.181 9.859 -0.711 1.00 0.00 94 LEU A CA 1
ATOM 1411 C C . LEU A 1 94 ? 2.041 10.758 -0.208 1.00 0.00 94 LEU A C 1
ATOM 1412 O O . LEU A 1 94 ? 1.393 11.423 -0.990 1.00 0.00 94 LEU A O 1
ATOM 1428 N N . PRO A 1 95 ? 1.802 10.718 1.088 1.00 0.00 95 PRO A N 1
ATOM 1429 C CA . PRO A 1 95 ? 0.693 11.511 1.675 1.00 0.00 95 PRO A CA 1
ATOM 1430 C C . PRO A 1 95 ? 1.022 12.995 1.789 1.00 0.00 95 PRO A C 1
ATOM 1431 O O . PRO A 1 95 ? 0.149 13.832 1.927 1.00 0.00 95 PRO A O 1
ATOM 1442 N N . TYR A 1 96 ? 2.277 13.323 1.662 1.00 0.00 96 TYR A N 1
ATOM 1443 C CA . TYR A 1 96 ? 2.685 14.768 1.680 1.00 0.00 96 TYR A CA 1
ATOM 1444 C C . TYR A 1 96 ? 2.870 15.176 0.220 1.00 0.00 96 TYR A C 1
ATOM 1445 O O . TYR A 1 96 ? 2.839 14.362 -0.682 1.00 0.00 96 TYR A O 1
ATOM 1463 N N . THR A 1 97 ? 3.037 16.452 -0.006 1.00 0.00 97 THR A N 1
ATOM 1464 C CA . THR A 1 97 ? 3.198 16.968 -1.399 1.00 0.00 97 THR A CA 1
ATOM 1465 C C . THR A 1 97 ? 3.808 18.376 -1.388 1.00 0.00 97 THR A C 1
ATOM 1466 O O . THR A 1 97 ? 4.639 18.702 -2.214 1.00 0.00 97 THR A O 1
ATOM 1477 N N . HIS A 1 98 ? 3.398 19.210 -0.465 1.00 0.00 98 HIS A N 1
ATOM 1478 C CA . HIS A 1 98 ? 3.953 20.597 -0.403 1.00 0.00 98 HIS A CA 1
ATOM 1479 C C . HIS A 1 98 ? 4.397 20.925 1.025 1.00 0.00 98 HIS A C 1
ATOM 1480 O O . HIS A 1 98 ? 3.549 20.921 1.903 1.00 0.00 98 HIS A O 1
ATOM 1499 N N . MET A 1 1 ? 4.513 -20.960 -5.727 1.00 0.00 1 MET A N 2
ATOM 1500 C CA . MET A 1 1 ? 5.608 -19.999 -6.047 1.00 0.00 1 MET A CA 2
ATOM 1501 C C . MET A 1 1 ? 5.323 -18.639 -5.406 1.00 0.00 1 MET A C 2
ATOM 1502 O O . MET A 1 1 ? 4.217 -18.366 -4.978 1.00 0.00 1 MET A O 2
ATOM 1518 N N . GLN A 1 2 ? 6.313 -17.786 -5.339 1.00 0.00 2 GLN A N 2
ATOM 1519 C CA . GLN A 1 2 ? 6.108 -16.438 -4.729 1.00 0.00 2 GLN A CA 2
ATOM 1520 C C . GLN A 1 2 ? 6.084 -15.363 -5.819 1.00 0.00 2 GLN A C 2
ATOM 1521 O O . GLN A 1 2 ? 6.707 -15.505 -6.855 1.00 0.00 2 GLN A O 2
ATOM 1535 N N . ARG A 1 3 ? 5.366 -14.293 -5.594 1.00 0.00 3 ARG A N 2
ATOM 1536 C CA . ARG A 1 3 ? 5.292 -13.204 -6.613 1.00 0.00 3 ARG A CA 2
ATOM 1537 C C . ARG A 1 3 ? 6.150 -12.013 -6.180 1.00 0.00 3 ARG A C 2
ATOM 1538 O O . ARG A 1 3 ? 6.102 -11.581 -5.042 1.00 0.00 3 ARG A O 2
ATOM 1559 N N . VAL A 1 4 ? 6.936 -11.482 -7.084 1.00 0.00 4 VAL A N 2
ATOM 1560 C CA . VAL A 1 4 ? 7.804 -10.316 -6.737 1.00 0.00 4 VAL A CA 2
ATOM 1561 C C . VAL A 1 4 ? 7.007 -9.013 -6.830 1.00 0.00 4 VAL A C 2
ATOM 1562 O O . VAL A 1 4 ? 6.006 -8.951 -7.521 1.00 0.00 4 VAL A O 2
ATOM 1575 N N . HIS A 1 5 ? 7.454 -7.963 -6.188 1.00 0.00 5 HIS A N 2
ATOM 1576 C CA . HIS A 1 5 ? 6.721 -6.662 -6.307 1.00 0.00 5 HIS A CA 2
ATOM 1577 C C . HIS A 1 5 ? 7.724 -5.520 -6.434 1.00 0.00 5 HIS A C 2
ATOM 1578 O O . HIS A 1 5 ? 8.797 -5.546 -5.862 1.00 0.00 5 HIS A O 2
ATOM 1592 N N . THR A 1 6 ? 7.365 -4.518 -7.176 1.00 0.00 6 THR A N 2
ATOM 1593 C CA . THR A 1 6 ? 8.261 -3.341 -7.367 1.00 0.00 6 THR A CA 2
ATOM 1594 C C . THR A 1 6 ? 7.465 -2.069 -7.089 1.00 0.00 6 THR A C 2
ATOM 1595 O O . THR A 1 6 ? 6.500 -1.783 -7.772 1.00 0.00 6 THR A O 2
ATOM 1606 N N . ILE A 1 7 ? 7.841 -1.314 -6.088 1.00 0.00 7 ILE A N 2
ATOM 1607 C CA . ILE A 1 7 ? 7.068 -0.076 -5.778 1.00 0.00 7 ILE A CA 2
ATOM 1608 C C . ILE A 1 7 ? 7.874 1.175 -6.150 1.00 0.00 7 ILE A C 2
ATOM 1609 O O . ILE A 1 7 ? 8.935 1.429 -5.609 1.00 0.00 7 ILE A O 2
ATOM 1625 N N . THR A 1 8 ? 7.342 1.975 -7.030 1.00 0.00 8 THR A N 2
ATOM 1626 C CA . THR A 1 8 ? 8.022 3.239 -7.405 1.00 0.00 8 THR A CA 2
ATOM 1627 C C . THR A 1 8 ? 7.245 4.358 -6.730 1.00 0.00 8 THR A C 2
ATOM 1628 O O . THR A 1 8 ? 6.136 4.672 -7.124 1.00 0.00 8 THR A O 2
ATOM 1639 N N . ALA A 1 9 ? 7.785 4.924 -5.684 1.00 0.00 9 ALA A N 2
ATOM 1640 C CA . ALA A 1 9 ? 7.032 5.978 -4.957 1.00 0.00 9 ALA A CA 2
ATOM 1641 C C . ALA A 1 9 ? 7.807 7.282 -4.879 1.00 0.00 9 ALA A C 2
ATOM 1642 O O . ALA A 1 9 ? 8.907 7.338 -4.358 1.00 0.00 9 ALA A O 2
ATOM 1649 N N . VAL A 1 10 ? 7.215 8.339 -5.360 1.00 0.00 10 VAL A N 2
ATOM 1650 C CA . VAL A 1 10 ? 7.884 9.666 -5.281 1.00 0.00 10 VAL A CA 2
ATOM 1651 C C . VAL A 1 10 ? 7.015 10.612 -4.482 1.00 0.00 10 VAL A C 2
ATOM 1652 O O . VAL A 1 10 ? 5.815 10.697 -4.693 1.00 0.00 10 VAL A O 2
ATOM 1665 N N . THR A 1 11 ? 7.609 11.353 -3.597 1.00 0.00 11 THR A N 2
ATOM 1666 C CA . THR A 1 11 ? 6.809 12.329 -2.832 1.00 0.00 11 THR A CA 2
ATOM 1667 C C . THR A 1 11 ? 6.861 13.634 -3.584 1.00 0.00 11 THR A C 2
ATOM 1668 O O . THR A 1 11 ? 7.925 14.100 -3.961 1.00 0.00 11 THR A O 2
ATOM 1679 N N . GLU A 1 12 ? 5.733 14.237 -3.777 1.00 0.00 12 GLU A N 2
ATOM 1680 C CA . GLU A 1 12 ? 5.712 15.547 -4.485 1.00 0.00 12 GLU A CA 2
ATOM 1681 C C . GLU A 1 12 ? 6.430 16.590 -3.620 1.00 0.00 12 GLU A C 2
ATOM 1682 O O . GLU A 1 12 ? 6.768 17.653 -4.109 1.00 0.00 12 GLU A O 2
ATOM 1694 N N . ASP A 1 13 ? 6.798 16.259 -2.391 1.00 0.00 13 ASP A N 2
ATOM 1695 C CA . ASP A 1 13 ? 7.640 17.205 -1.606 1.00 0.00 13 ASP A CA 2
ATOM 1696 C C . ASP A 1 13 ? 8.968 17.348 -2.385 1.00 0.00 13 ASP A C 2
ATOM 1697 O O . ASP A 1 13 ? 9.556 18.409 -2.440 1.00 0.00 13 ASP A O 2
ATOM 1706 N N . GLY A 1 14 ? 9.400 16.276 -3.052 1.00 0.00 14 GLY A N 2
ATOM 1707 C CA . GLY A 1 14 ? 10.634 16.364 -3.890 1.00 0.00 14 GLY A CA 2
ATOM 1708 C C . GLY A 1 14 ? 11.517 15.099 -3.861 1.00 0.00 14 GLY A C 2
ATOM 1709 O O . GLY A 1 14 ? 12.610 15.128 -4.401 1.00 0.00 14 GLY A O 2
ATOM 1713 N N . GLU A 1 15 ? 11.092 13.995 -3.280 1.00 0.00 15 GLU A N 2
ATOM 1714 C CA . GLU A 1 15 ? 11.985 12.775 -3.298 1.00 0.00 15 GLU A CA 2
ATOM 1715 C C . GLU A 1 15 ? 11.381 11.681 -4.182 1.00 0.00 15 GLU A C 2
ATOM 1716 O O . GLU A 1 15 ? 10.178 11.561 -4.301 1.00 0.00 15 GLU A O 2
ATOM 1728 N N . SER A 1 16 ? 12.218 10.904 -4.823 1.00 0.00 16 SER A N 2
ATOM 1729 C CA . SER A 1 16 ? 11.708 9.833 -5.740 1.00 0.00 16 SER A CA 2
ATOM 1730 C C . SER A 1 16 ? 12.459 8.507 -5.556 1.00 0.00 16 SER A C 2
ATOM 1731 O O . SER A 1 16 ? 13.675 8.466 -5.605 1.00 0.00 16 SER A O 2
ATOM 1739 N N . LEU A 1 17 ? 11.746 7.430 -5.298 1.00 0.00 17 LEU A N 2
ATOM 1740 C CA . LEU A 1 17 ? 12.432 6.121 -5.060 1.00 0.00 17 LEU A CA 2
ATOM 1741 C C . LEU A 1 17 ? 11.675 4.941 -5.664 1.00 0.00 17 LEU A C 2
ATOM 1742 O O . LEU A 1 17 ? 10.464 4.897 -5.736 1.00 0.00 17 LEU A O 2
ATOM 1758 N N . ARG A 1 18 ? 12.445 3.947 -6.006 1.00 0.00 18 ARG A N 2
ATOM 1759 C CA . ARG A 1 18 ? 11.904 2.678 -6.516 1.00 0.00 18 ARG A CA 2
ATOM 1760 C C . ARG A 1 18 ? 12.575 1.564 -5.708 1.00 0.00 18 ARG A C 2
ATOM 1761 O O . ARG A 1 18 ? 13.744 1.281 -5.897 1.00 0.00 18 ARG A O 2
ATOM 1782 N N . PHE A 1 19 ? 11.847 0.913 -4.841 1.00 0.00 19 PHE A N 2
ATOM 1783 C CA . PHE A 1 19 ? 12.467 -0.211 -4.060 1.00 0.00 19 PHE A CA 2
ATOM 1784 C C . PHE A 1 19 ? 11.931 -1.552 -4.535 1.00 0.00 19 PHE A C 2
ATOM 1785 O O . PHE A 1 19 ? 11.081 -1.645 -5.402 1.00 0.00 19 PHE A O 2
ATOM 1802 N N . GLU A 1 20 ? 12.423 -2.587 -3.929 1.00 0.00 20 GLU A N 2
ATOM 1803 C CA . GLU A 1 20 ? 11.991 -3.958 -4.253 1.00 0.00 20 GLU A CA 2
ATOM 1804 C C . GLU A 1 20 ? 11.569 -4.667 -2.979 1.00 0.00 20 GLU A C 2
ATOM 1805 O O . GLU A 1 20 ? 12.185 -4.559 -1.941 1.00 0.00 20 GLU A O 2
ATOM 1817 N N . CYS A 1 21 ? 10.535 -5.419 -3.089 1.00 0.00 21 CYS A N 2
ATOM 1818 C CA . CYS A 1 21 ? 10.022 -6.216 -1.942 1.00 0.00 21 CYS A CA 2
ATOM 1819 C C . CYS A 1 21 ? 9.079 -7.302 -2.478 1.00 0.00 21 CYS A C 2
ATOM 1820 O O . CYS A 1 21 ? 8.317 -7.062 -3.394 1.00 0.00 21 CYS A O 2
ATOM 1828 N N . ARG A 1 22 ? 9.133 -8.495 -1.937 1.00 0.00 22 ARG A N 2
ATOM 1829 C CA . ARG A 1 22 ? 8.260 -9.582 -2.423 1.00 0.00 22 ARG A CA 2
ATOM 1830 C C . ARG A 1 22 ? 7.201 -9.906 -1.378 1.00 0.00 22 ARG A C 2
ATOM 1831 O O . ARG A 1 22 ? 7.343 -9.587 -0.217 1.00 0.00 22 ARG A O 2
ATOM 1852 N N . SER A 1 23 ? 6.137 -10.535 -1.810 1.00 0.00 23 SER A N 2
ATOM 1853 C CA . SER A 1 23 ? 5.003 -10.915 -0.902 1.00 0.00 23 SER A CA 2
ATOM 1854 C C . SER A 1 23 ? 4.373 -9.665 -0.282 1.00 0.00 23 SER A C 2
ATOM 1855 O O . SER A 1 23 ? 3.302 -9.243 -0.676 1.00 0.00 23 SER A O 2
ATOM 1863 N N . ASP A 1 24 ? 5.031 -9.069 0.671 1.00 0.00 24 ASP A N 2
ATOM 1864 C CA . ASP A 1 24 ? 4.480 -7.837 1.312 1.00 0.00 24 ASP A CA 2
ATOM 1865 C C . ASP A 1 24 ? 5.224 -6.605 0.793 1.00 0.00 24 ASP A C 2
ATOM 1866 O O . ASP A 1 24 ? 6.247 -6.225 1.330 1.00 0.00 24 ASP A O 2
ATOM 1875 N N . GLU A 1 25 ? 4.725 -5.978 -0.249 1.00 0.00 25 GLU A N 2
ATOM 1876 C CA . GLU A 1 25 ? 5.423 -4.776 -0.794 1.00 0.00 25 GLU A CA 2
ATOM 1877 C C . GLU A 1 25 ? 5.306 -3.608 0.185 1.00 0.00 25 GLU A C 2
ATOM 1878 O O . GLU A 1 25 ? 6.286 -3.154 0.727 1.00 0.00 25 GLU A O 2
ATOM 1890 N N . ASP A 1 26 ? 4.099 -3.163 0.431 1.00 0.00 26 ASP A N 2
ATOM 1891 C CA . ASP A 1 26 ? 3.816 -2.042 1.399 1.00 0.00 26 ASP A CA 2
ATOM 1892 C C . ASP A 1 26 ? 4.905 -0.948 1.440 1.00 0.00 26 ASP A C 2
ATOM 1893 O O . ASP A 1 26 ? 5.976 -1.149 1.975 1.00 0.00 26 ASP A O 2
ATOM 1902 N N . VAL A 1 27 ? 4.634 0.207 0.872 1.00 0.00 27 VAL A N 2
ATOM 1903 C CA . VAL A 1 27 ? 5.649 1.326 0.850 1.00 0.00 27 VAL A CA 2
ATOM 1904 C C . VAL A 1 27 ? 6.331 1.503 2.211 1.00 0.00 27 VAL A C 2
ATOM 1905 O O . VAL A 1 27 ? 7.519 1.783 2.256 1.00 0.00 27 VAL A O 2
ATOM 1918 N N . ILE A 1 28 ? 5.646 1.314 3.304 1.00 0.00 28 ILE A N 2
ATOM 1919 C CA . ILE A 1 28 ? 6.355 1.447 4.604 1.00 0.00 28 ILE A CA 2
ATOM 1920 C C . ILE A 1 28 ? 7.172 0.176 4.855 1.00 0.00 28 ILE A C 2
ATOM 1921 O O . ILE A 1 28 ? 8.342 0.258 5.147 1.00 0.00 28 ILE A O 2
ATOM 1937 N N . THR A 1 29 ? 6.577 -0.988 4.769 1.00 0.00 29 THR A N 2
ATOM 1938 C CA . THR A 1 29 ? 7.342 -2.247 5.052 1.00 0.00 29 THR A CA 2
ATOM 1939 C C . THR A 1 29 ? 8.517 -2.449 4.089 1.00 0.00 29 THR A C 2
ATOM 1940 O O . THR A 1 29 ? 9.594 -2.819 4.514 1.00 0.00 29 THR A O 2
ATOM 1951 N N . ALA A 1 30 ? 8.336 -2.224 2.817 1.00 0.00 30 ALA A N 2
ATOM 1952 C CA . ALA A 1 30 ? 9.467 -2.425 1.862 1.00 0.00 30 ALA A CA 2
ATOM 1953 C C . ALA A 1 30 ? 10.564 -1.382 2.069 1.00 0.00 30 ALA A C 2
ATOM 1954 O O . ALA A 1 30 ? 11.723 -1.723 2.188 1.00 0.00 30 ALA A O 2
ATOM 1961 N N . ALA A 1 31 ? 10.223 -0.116 2.091 1.00 0.00 31 ALA A N 2
ATOM 1962 C CA . ALA A 1 31 ? 11.286 0.920 2.260 1.00 0.00 31 ALA A CA 2
ATOM 1963 C C . ALA A 1 31 ? 11.747 0.988 3.714 1.00 0.00 31 ALA A C 2
ATOM 1964 O O . ALA A 1 31 ? 12.802 1.532 3.973 1.00 0.00 31 ALA A O 2
ATOM 1971 N N . LEU A 1 32 ? 11.088 0.320 4.632 1.00 0.00 32 LEU A N 2
ATOM 1972 C CA . LEU A 1 32 ? 11.638 0.243 5.998 1.00 0.00 32 LEU A CA 2
ATOM 1973 C C . LEU A 1 32 ? 12.678 -0.892 5.992 1.00 0.00 32 LEU A C 2
ATOM 1974 O O . LEU A 1 32 ? 13.675 -0.853 6.683 1.00 0.00 32 LEU A O 2
ATOM 1990 N N . ARG A 1 33 ? 12.419 -1.909 5.195 1.00 0.00 33 ARG A N 2
ATOM 1991 C CA . ARG A 1 33 ? 13.337 -3.079 5.090 1.00 0.00 33 ARG A CA 2
ATOM 1992 C C . ARG A 1 33 ? 14.485 -2.811 4.117 1.00 0.00 33 ARG A C 2
ATOM 1993 O O . ARG A 1 33 ? 15.514 -3.459 4.171 1.00 0.00 33 ARG A O 2
ATOM 2014 N N . GLN A 1 34 ? 14.317 -1.864 3.229 1.00 0.00 34 GLN A N 2
ATOM 2015 C CA . GLN A 1 3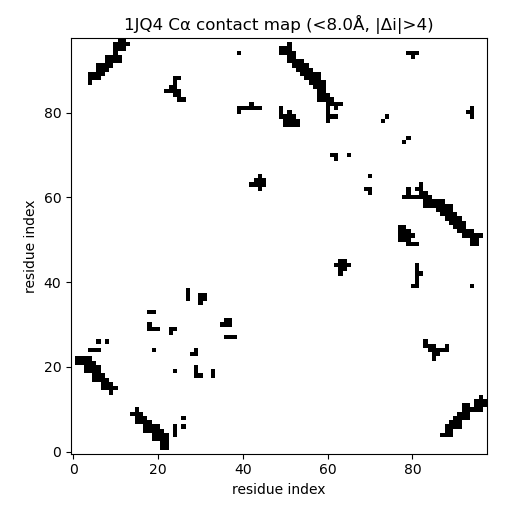4 ? 15.402 -1.561 2.257 1.00 0.00 34 GLN A CA 2
ATOM 2016 C C . GLN A 1 34 ? 16.434 -0.610 2.879 1.00 0.00 34 GLN A C 2
ATOM 2017 O O . GLN A 1 34 ? 17.620 -0.877 2.842 1.00 0.00 34 GLN A O 2
ATOM 2031 N N . ASN A 1 35 ? 16.001 0.495 3.467 1.00 0.00 35 ASN A N 2
ATOM 2032 C CA . ASN A 1 35 ? 16.977 1.454 4.105 1.00 0.00 35 ASN A CA 2
ATOM 2033 C C . ASN A 1 35 ? 16.271 2.728 4.594 1.00 0.00 35 ASN A C 2
ATOM 2034 O O . ASN A 1 35 ? 16.693 3.348 5.553 1.00 0.00 35 ASN A O 2
ATOM 2045 N N . ILE A 1 36 ? 15.217 3.131 3.934 1.00 0.00 36 ILE A N 2
ATOM 2046 C CA . ILE A 1 36 ? 14.496 4.379 4.343 1.00 0.00 36 ILE A CA 2
ATOM 2047 C C . ILE A 1 36 ? 13.513 4.066 5.475 1.00 0.00 36 ILE A C 2
ATOM 2048 O O . ILE A 1 36 ? 13.353 2.925 5.855 1.00 0.00 36 ILE A O 2
ATOM 2064 N N . PHE A 1 37 ? 12.876 5.060 6.041 1.00 0.00 37 PHE A N 2
ATOM 2065 C CA . PHE A 1 37 ? 11.924 4.788 7.154 1.00 0.00 37 PHE A CA 2
ATOM 2066 C C . PHE A 1 37 ? 10.798 5.825 7.172 1.00 0.00 37 PHE A C 2
ATOM 2067 O O . PHE A 1 37 ? 10.901 6.876 7.775 1.00 0.00 37 PHE A O 2
ATOM 2084 N N . LEU A 1 38 ? 9.727 5.519 6.484 1.00 0.00 38 LEU A N 2
ATOM 2085 C CA . LEU A 1 38 ? 8.566 6.453 6.402 1.00 0.00 38 LEU A CA 2
ATOM 2086 C C . LEU A 1 38 ? 7.573 6.195 7.529 1.00 0.00 38 LEU A C 2
ATOM 2087 O O . LEU A 1 38 ? 7.761 5.314 8.345 1.00 0.00 38 LEU A O 2
ATOM 2103 N N . MET A 1 39 ? 6.518 6.962 7.571 1.00 0.00 39 MET A N 2
ATOM 2104 C CA . MET A 1 39 ? 5.494 6.768 8.650 1.00 0.00 39 MET A CA 2
ATOM 2105 C C . MET A 1 39 ? 4.219 7.587 8.389 1.00 0.00 39 MET A C 2
ATOM 2106 O O . MET A 1 39 ? 3.485 7.885 9.309 1.00 0.00 39 MET A O 2
ATOM 2120 N N . SER A 1 40 ? 3.940 7.941 7.153 1.00 0.00 40 SER A N 2
ATOM 2121 C CA . SER A 1 40 ? 2.702 8.733 6.835 1.00 0.00 40 SER A CA 2
ATOM 2122 C C . SER A 1 40 ? 2.558 9.959 7.774 1.00 0.00 40 SER A C 2
ATOM 2123 O O . SER A 1 40 ? 3.065 11.024 7.477 1.00 0.00 40 SER A O 2
ATOM 2131 N N . SER A 1 41 ? 1.879 9.821 8.896 1.00 0.00 41 SER A N 2
ATOM 2132 C CA . SER A 1 41 ? 1.722 10.979 9.830 1.00 0.00 41 SER A CA 2
ATOM 2133 C C . SER A 1 41 ? 1.267 10.490 11.217 1.00 0.00 41 SER A C 2
ATOM 2134 O O . SER A 1 41 ? 2.073 10.328 12.115 1.00 0.00 41 SER A O 2
ATOM 2142 N N . CYS A 1 42 ? -0.011 10.251 11.398 1.00 0.00 42 CYS A N 2
ATOM 2143 C CA . CYS A 1 42 ? -0.513 9.774 12.724 1.00 0.00 42 CYS A CA 2
ATOM 2144 C C . CYS A 1 42 ? -0.694 8.246 12.727 1.00 0.00 42 CYS A C 2
ATOM 2145 O O . CYS A 1 42 ? -0.788 7.632 13.772 1.00 0.00 42 CYS A O 2
ATOM 2153 N N . ARG A 1 43 ? -0.747 7.628 11.565 1.00 0.00 43 ARG A N 2
ATOM 2154 C CA . ARG A 1 43 ? -0.929 6.138 11.497 1.00 0.00 43 ARG A CA 2
ATOM 2155 C C . ARG A 1 43 ? -2.179 5.718 12.281 1.00 0.00 43 ARG A C 2
ATOM 2156 O O . ARG A 1 43 ? -2.209 4.677 12.911 1.00 0.00 43 ARG A O 2
ATOM 2177 N N . GLU A 1 44 ? -3.202 6.531 12.247 1.00 0.00 44 GLU A N 2
ATOM 2178 C CA . GLU A 1 44 ? -4.457 6.204 12.988 1.00 0.00 44 GLU A CA 2
ATOM 2179 C C . GLU A 1 44 ? -5.670 6.218 12.049 1.00 0.00 44 GLU A C 2
ATOM 2180 O O . GLU A 1 44 ? -6.653 5.550 12.301 1.00 0.00 44 GLU A O 2
ATOM 2192 N N . GLY A 1 45 ? -5.612 6.968 10.971 1.00 0.00 45 GLY A N 2
ATOM 2193 C CA . GLY A 1 45 ? -6.765 7.016 10.021 1.00 0.00 45 GLY A CA 2
ATOM 2194 C C . GLY A 1 45 ? -7.826 7.989 10.534 1.00 0.00 45 GLY A C 2
ATOM 2195 O O . GLY A 1 45 ? -9.008 7.693 10.498 1.00 0.00 45 GLY A O 2
ATOM 2199 N N . GLY A 1 46 ? -7.418 9.139 11.026 1.00 0.00 46 GLY A N 2
ATOM 2200 C CA . GLY A 1 46 ? -8.421 10.117 11.556 1.00 0.00 46 GLY A CA 2
ATOM 2201 C C . GLY A 1 46 ? -7.994 11.591 11.355 1.00 0.00 46 GLY A C 2
ATOM 2202 O O . GLY A 1 46 ? -8.793 12.483 11.579 1.00 0.00 46 GLY A O 2
ATOM 2206 N N . CYS A 1 47 ? -6.764 11.876 10.966 1.00 0.00 47 CYS A N 2
ATOM 2207 C CA . CYS A 1 47 ? -6.361 13.316 10.801 1.00 0.00 47 CYS A CA 2
ATOM 2208 C C . CYS A 1 47 ? -6.604 13.835 9.364 1.00 0.00 47 CYS A C 2
ATOM 2209 O O . CYS A 1 47 ? -6.449 15.010 9.097 1.00 0.00 47 CYS A O 2
ATOM 2217 N N . ALA A 1 48 ? -7.008 12.980 8.449 1.00 0.00 48 ALA A N 2
ATOM 2218 C CA . ALA A 1 48 ? -7.292 13.436 7.041 1.00 0.00 48 ALA A CA 2
ATOM 2219 C C . ALA A 1 48 ? -6.104 14.203 6.440 1.00 0.00 48 ALA A C 2
ATOM 2220 O O . ALA A 1 48 ? -6.273 15.031 5.565 1.00 0.00 48 ALA A O 2
ATOM 2227 N N . THR A 1 49 ? -4.912 13.928 6.895 1.00 0.00 49 THR A N 2
ATOM 2228 C CA . THR A 1 49 ? -3.708 14.626 6.350 1.00 0.00 49 THR A CA 2
ATOM 2229 C C . THR A 1 49 ? -3.052 13.761 5.270 1.00 0.00 49 THR A C 2
ATOM 2230 O O . THR A 1 49 ? -2.454 14.258 4.337 1.00 0.00 49 THR A O 2
ATOM 2241 N N . CYS A 1 50 ? -3.168 12.467 5.403 1.00 0.00 50 CYS A N 2
ATOM 2242 C CA . CYS A 1 50 ? -2.569 11.525 4.404 1.00 0.00 50 CYS A CA 2
ATOM 2243 C C . CYS A 1 50 ? -3.299 11.600 3.054 1.00 0.00 50 CYS A C 2
ATOM 2244 O O . CYS A 1 50 ? -3.751 10.595 2.543 1.00 0.00 50 CYS A O 2
ATOM 2252 N N . LYS A 1 51 ? -3.395 12.766 2.452 1.00 0.00 51 LYS A N 2
ATOM 2253 C CA . LYS A 1 51 ? -4.067 12.862 1.121 1.00 0.00 51 LYS A CA 2
ATOM 2254 C C . LYS A 1 51 ? -3.053 12.503 0.031 1.00 0.00 51 LYS A C 2
ATOM 2255 O O . LYS A 1 51 ? -2.419 13.374 -0.536 1.00 0.00 51 LYS A O 2
ATOM 2274 N N . ALA A 1 52 ? -2.850 11.238 -0.224 1.00 0.00 52 ALA A N 2
ATOM 2275 C CA . ALA A 1 52 ? -1.819 10.836 -1.229 1.00 0.00 52 ALA A CA 2
ATOM 2276 C C . ALA A 1 52 ? -2.410 10.440 -2.587 1.00 0.00 52 ALA A C 2
ATOM 2277 O O . ALA A 1 52 ? -3.611 10.369 -2.725 1.00 0.00 52 ALA A O 2
ATOM 2284 N N . LEU A 1 53 ? -1.604 10.214 -3.591 1.00 0.00 53 LEU A N 2
ATOM 2285 C CA . LEU A 1 53 ? -2.169 9.852 -4.930 1.00 0.00 53 LEU A CA 2
ATOM 2286 C C . LEU A 1 53 ? -1.544 8.547 -5.432 1.00 0.00 53 LEU A C 2
ATOM 2287 O O . LEU A 1 53 ? -0.456 8.179 -5.034 1.00 0.00 53 LEU A O 2
ATOM 2303 N N . CYS A 1 54 ? -2.239 7.836 -6.291 1.00 0.00 54 CYS A N 2
ATOM 2304 C CA . CYS A 1 54 ? -1.698 6.553 -6.799 1.00 0.00 54 CYS A CA 2
ATOM 2305 C C . CYS A 1 54 ? -1.524 6.552 -8.327 1.00 0.00 54 CYS A C 2
ATOM 2306 O O . CYS A 1 54 ? -2.476 6.738 -9.065 1.00 0.00 54 CYS A O 2
ATOM 2314 N N . SER A 1 55 ? -0.324 6.371 -8.815 1.00 0.00 55 SER A N 2
ATOM 2315 C CA . SER A 1 55 ? -0.122 6.384 -10.293 1.00 0.00 55 SER A CA 2
ATOM 2316 C C . SER A 1 55 ? -0.746 5.132 -10.913 1.00 0.00 55 SER A C 2
ATOM 2317 O O . SER A 1 55 ? -1.660 5.220 -11.713 1.00 0.00 55 SER A O 2
ATOM 2325 N N . GLU A 1 56 ? -0.267 3.969 -10.550 1.00 0.00 56 GLU A N 2
ATOM 2326 C CA . GLU A 1 56 ? -0.835 2.715 -11.112 1.00 0.00 56 GLU A CA 2
ATOM 2327 C C . GLU A 1 56 ? -0.624 1.553 -10.147 1.00 0.00 56 GLU A C 2
ATOM 2328 O O . GLU A 1 56 ? 0.167 1.616 -9.226 1.00 0.00 56 GLU A O 2
ATOM 2340 N N . GLY A 1 57 ? -1.363 0.505 -10.353 1.00 0.00 57 GLY A N 2
ATOM 2341 C CA . GLY A 1 57 ? -1.272 -0.689 -9.461 1.00 0.00 57 GLY A CA 2
ATOM 2342 C C . GLY A 1 57 ? -2.639 -0.899 -8.803 1.00 0.00 57 GLY A C 2
ATOM 2343 O O . GLY A 1 57 ? -3.392 0.030 -8.587 1.00 0.00 57 GLY A O 2
ATOM 2347 N N . ASP A 1 58 ? -2.970 -2.131 -8.533 1.00 0.00 58 ASP A N 2
ATOM 2348 C CA . ASP A 1 58 ? -4.308 -2.464 -7.939 1.00 0.00 58 ASP A CA 2
ATOM 2349 C C . ASP A 1 58 ? -4.308 -2.383 -6.407 1.00 0.00 58 ASP A C 2
ATOM 2350 O O . ASP A 1 58 ? -5.188 -2.918 -5.759 1.00 0.00 58 ASP A O 2
ATOM 2359 N N . TYR A 1 59 ? -3.328 -1.749 -5.822 1.00 0.00 59 TYR A N 2
ATOM 2360 C CA . TYR A 1 59 ? -3.260 -1.665 -4.326 1.00 0.00 59 TYR A CA 2
ATOM 2361 C C . TYR A 1 59 ? -4.555 -1.114 -3.716 1.00 0.00 59 TYR A C 2
ATOM 2362 O O . TYR A 1 59 ? -5.101 -0.133 -4.187 1.00 0.00 59 TYR A O 2
ATOM 2380 N N . ASP A 1 60 ? -5.075 -1.768 -2.710 1.00 0.00 60 ASP A N 2
ATOM 2381 C CA . ASP A 1 60 ? -6.359 -1.328 -2.105 1.00 0.00 60 ASP A CA 2
ATOM 2382 C C . ASP A 1 60 ? -6.148 -0.129 -1.196 1.00 0.00 60 ASP A C 2
ATOM 2383 O O . ASP A 1 60 ? -5.038 0.225 -0.847 1.00 0.00 60 ASP A O 2
ATOM 2392 N N . LEU A 1 61 ? -7.223 0.493 -0.824 1.00 0.00 61 LEU A N 2
ATOM 2393 C CA . LEU A 1 61 ? -7.143 1.688 0.057 1.00 0.00 61 LEU A CA 2
ATOM 2394 C C . LEU A 1 61 ? -8.275 1.677 1.084 1.00 0.00 61 LEU A C 2
ATOM 2395 O O . LEU A 1 61 ? -9.392 2.061 0.786 1.00 0.00 61 LEU A O 2
ATOM 2411 N N . LYS A 1 62 ? -8.006 1.227 2.282 1.00 0.00 62 LYS A N 2
ATOM 2412 C CA . LYS A 1 62 ? -9.082 1.181 3.318 1.00 0.00 62 LYS A CA 2
ATOM 2413 C C . LYS A 1 62 ? -8.731 2.060 4.520 1.00 0.00 62 LYS A C 2
ATOM 2414 O O . LYS A 1 62 ? -7.859 1.730 5.303 1.00 0.00 62 LYS A O 2
ATOM 2433 N N . GLY A 1 63 ? -9.417 3.170 4.685 1.00 0.00 63 GLY A N 2
ATOM 2434 C CA . GLY A 1 63 ? -9.143 4.073 5.857 1.00 0.00 63 GLY A CA 2
ATOM 2435 C C . GLY A 1 63 ? -9.189 3.240 7.145 1.00 0.00 63 GLY A C 2
ATOM 2436 O O . GLY A 1 63 ? -9.559 2.080 7.132 1.00 0.00 63 GLY A O 2
ATOM 2440 N N . CYS A 1 64 ? -8.830 3.832 8.253 1.00 0.00 64 CYS A N 2
ATOM 2441 C CA . CYS A 1 64 ? -8.867 3.093 9.547 1.00 0.00 64 CYS A CA 2
ATOM 2442 C C . CYS A 1 64 ? -10.177 3.407 10.270 1.00 0.00 64 CYS A C 2
ATOM 2443 O O . CYS A 1 64 ? -10.909 2.515 10.659 1.00 0.00 64 CYS A O 2
ATOM 2451 N N . SER A 1 65 ? -10.483 4.672 10.444 1.00 0.00 65 SER A N 2
ATOM 2452 C CA . SER A 1 65 ? -11.755 5.044 11.132 1.00 0.00 65 SER A CA 2
ATOM 2453 C C . SER A 1 65 ? -12.882 5.153 10.108 1.00 0.00 65 SER A C 2
ATOM 2454 O O . SER A 1 65 ? -13.478 6.199 9.929 1.00 0.00 65 SER A O 2
ATOM 2462 N N . VAL A 1 66 ? -13.177 4.072 9.443 1.00 0.00 66 VAL A N 2
ATOM 2463 C CA . VAL A 1 66 ? -14.273 4.086 8.425 1.00 0.00 66 VAL A CA 2
ATOM 2464 C C . VAL A 1 66 ? -15.604 4.436 9.10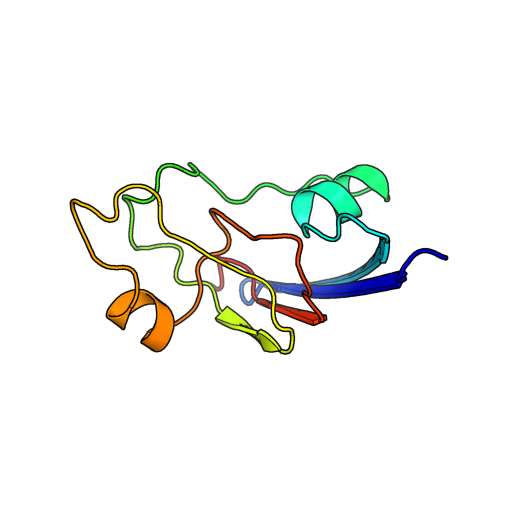2 1.00 0.00 66 VAL A C 2
ATOM 2465 O O . VAL A 1 66 ? -16.515 4.942 8.475 1.00 0.00 66 VAL A O 2
ATOM 2478 N N . GLN A 1 67 ? -15.718 4.161 10.377 1.00 0.00 67 GLN A N 2
ATOM 2479 C CA . GLN A 1 67 ? -16.982 4.463 11.109 1.00 0.00 67 GLN A CA 2
ATOM 2480 C C . GLN A 1 67 ? -17.169 5.972 11.348 1.00 0.00 67 GLN A C 2
ATOM 2481 O O . GLN A 1 67 ? -18.253 6.436 11.642 1.00 0.00 67 GLN A O 2
ATOM 2495 N N . ALA A 1 68 ? -16.131 6.745 11.105 1.00 0.00 68 ALA A N 2
ATOM 2496 C CA . ALA A 1 68 ? -16.249 8.229 11.181 1.00 0.00 68 ALA A CA 2
ATOM 2497 C C . ALA A 1 68 ? -16.387 8.713 9.735 1.00 0.00 68 ALA A C 2
ATOM 2498 O O . ALA A 1 68 ? -17.173 9.599 9.451 1.00 0.00 68 ALA A O 2
ATOM 2505 N N . LEU A 1 69 ? -15.635 8.154 8.820 1.00 0.00 69 LEU A N 2
ATOM 2506 C CA . LEU A 1 69 ? -15.741 8.603 7.396 1.00 0.00 69 LEU A CA 2
ATOM 2507 C C . LEU A 1 69 ? -15.499 7.431 6.426 1.00 0.00 69 LEU A C 2
ATOM 2508 O O . LEU A 1 69 ? -14.543 6.700 6.587 1.00 0.00 69 LEU A O 2
ATOM 2524 N N . PRO A 1 70 ? -16.357 7.292 5.432 1.00 0.00 70 PRO A N 2
ATOM 2525 C CA . PRO A 1 70 ? -16.178 6.201 4.439 1.00 0.00 70 PRO A CA 2
ATOM 2526 C C . PRO A 1 70 ? -14.989 6.543 3.523 1.00 0.00 70 PRO A C 2
ATOM 2527 O O . PRO A 1 70 ? -14.860 7.674 3.100 1.00 0.00 70 PRO A O 2
ATOM 2538 N N . PRO A 1 71 ? -14.139 5.573 3.258 1.00 0.00 71 PRO A N 2
ATOM 2539 C CA . PRO A 1 71 ? -12.958 5.835 2.411 1.00 0.00 71 PRO A CA 2
ATOM 2540 C C . PRO A 1 71 ? -13.278 5.742 0.921 1.00 0.00 71 PRO A C 2
ATOM 2541 O O . PRO A 1 71 ? -12.391 5.870 0.097 1.00 0.00 71 PRO A O 2
ATOM 2552 N N . GLU A 1 72 ? -14.513 5.551 0.554 1.00 0.00 72 GLU A N 2
ATOM 2553 C CA . GLU A 1 72 ? -14.851 5.487 -0.890 1.00 0.00 72 GLU A CA 2
ATOM 2554 C C . GLU A 1 72 ? -14.643 6.877 -1.486 1.00 0.00 72 GLU A C 2
ATOM 2555 O O . GLU A 1 72 ? -13.724 7.117 -2.244 1.00 0.00 72 GLU A O 2
ATOM 2567 N N . GLU A 1 73 ? -15.508 7.791 -1.134 1.00 0.00 73 GLU A N 2
ATOM 2568 C CA . GLU A 1 73 ? -15.408 9.181 -1.649 1.00 0.00 73 GLU A CA 2
ATOM 2569 C C . GLU A 1 73 ? -14.007 9.729 -1.389 1.00 0.00 73 GLU A C 2
ATOM 2570 O O . GLU A 1 73 ? -13.495 10.548 -2.133 1.00 0.00 73 GLU A O 2
ATOM 2582 N N . GLU A 1 74 ? -13.374 9.252 -0.350 1.00 0.00 74 GLU A N 2
ATOM 2583 C CA . GLU A 1 74 ? -11.989 9.716 -0.045 1.00 0.00 74 GLU A CA 2
ATOM 2584 C C . GLU A 1 74 ? -10.985 8.976 -0.924 1.00 0.00 74 GLU A C 2
ATOM 2585 O O . GLU A 1 74 ? -9.917 9.476 -1.223 1.00 0.00 74 GLU A O 2
ATOM 2597 N N . GLU A 1 75 ? -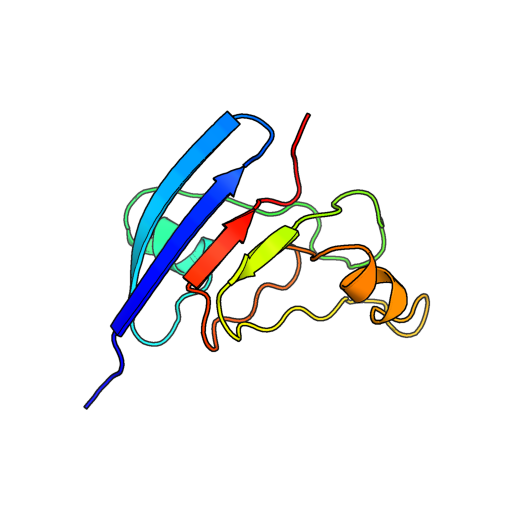11.358 7.809 -1.395 1.00 0.00 75 GLU A N 2
ATOM 2598 C CA . GLU A 1 75 ? -10.473 7.062 -2.318 1.00 0.00 75 GLU A CA 2
ATOM 2599 C C . GLU A 1 75 ? -10.635 7.685 -3.705 1.00 0.00 75 GLU A C 2
ATOM 2600 O O . GLU A 1 75 ? -9.682 8.034 -4.371 1.00 0.00 75 GLU A O 2
ATOM 2612 N N . GLU A 1 76 ? -11.870 7.884 -4.109 1.00 0.00 76 GLU A N 2
ATOM 2613 C CA . GLU A 1 76 ? -12.134 8.558 -5.413 1.00 0.00 76 GLU A CA 2
ATOM 2614 C C . GLU A 1 76 ? -11.610 10.006 -5.345 1.00 0.00 76 GLU A C 2
ATOM 2615 O O . GLU A 1 76 ? -11.398 10.638 -6.363 1.00 0.00 76 GLU A O 2
ATOM 2627 N N . GLY A 1 77 ? -11.333 10.513 -4.151 1.00 0.00 77 GLY A N 2
ATOM 2628 C CA . GLY A 1 77 ? -10.754 11.869 -4.037 1.00 0.00 77 GLY A CA 2
ATOM 2629 C C . GLY A 1 77 ? -9.294 11.670 -4.373 1.00 0.00 77 GLY A C 2
ATOM 2630 O O . GLY A 1 77 ? -8.713 12.354 -5.191 1.00 0.00 77 GLY A O 2
ATOM 2634 N N . LEU A 1 78 ? -8.700 10.728 -3.691 1.00 0.00 78 LEU A N 2
ATOM 2635 C CA . LEU A 1 78 ? -7.268 10.428 -3.874 1.00 0.00 78 LEU A CA 2
ATOM 2636 C C . LEU A 1 78 ? -6.918 9.103 -3.193 1.00 0.00 78 LEU A C 2
ATOM 2637 O O . LEU A 1 78 ? -7.764 8.270 -2.944 1.00 0.00 78 LEU A O 2
ATOM 2653 N N . VAL A 1 79 ? -5.673 8.926 -2.866 1.00 0.00 79 VAL A N 2
ATOM 2654 C CA . VAL A 1 79 ? -5.249 7.670 -2.176 1.00 0.00 79 VAL A CA 2
ATOM 2655 C C . VAL A 1 79 ? -4.562 8.006 -0.842 1.00 0.00 79 VAL A C 2
ATOM 2656 O O . VAL A 1 79 ? -3.691 8.845 -0.771 1.00 0.00 79 VAL A O 2
ATOM 2669 N N . LEU A 1 80 ? -4.965 7.344 0.212 1.00 0.00 80 LEU A N 2
ATOM 2670 C CA . LEU A 1 80 ? -4.362 7.596 1.550 1.00 0.00 80 LEU A CA 2
ATOM 2671 C C . LEU A 1 80 ? -3.231 6.598 1.821 1.00 0.00 80 LEU A C 2
ATOM 2672 O O . LEU A 1 80 ? -3.406 5.401 1.698 1.00 0.00 80 LEU A O 2
ATOM 2688 N N . LEU A 1 81 ? -2.075 7.086 2.197 1.00 0.00 81 LEU A N 2
ATOM 2689 C CA . LEU A 1 81 ? -0.926 6.173 2.488 1.00 0.00 81 LEU A CA 2
ATOM 2690 C C . LEU A 1 81 ? -0.964 5.684 3.948 1.00 0.00 81 LEU A C 2
ATOM 2691 O O . LEU A 1 81 ? 0.011 5.160 4.453 1.00 0.00 81 LEU A O 2
ATOM 2707 N N . CYS A 1 82 ? -2.076 5.853 4.632 1.00 0.00 82 CYS A N 2
ATOM 2708 C CA . CYS A 1 82 ? -2.179 5.406 6.063 1.00 0.00 82 CYS A CA 2
ATOM 2709 C C . CYS A 1 82 ? -1.680 3.957 6.233 1.00 0.00 82 CYS A C 2
ATOM 2710 O O . CYS A 1 82 ? -0.840 3.681 7.069 1.00 0.00 82 CYS A O 2
ATOM 2718 N N . ARG A 1 83 ? -2.185 3.035 5.444 1.00 0.00 83 ARG A N 2
ATOM 2719 C CA . ARG A 1 83 ? -1.730 1.611 5.564 1.00 0.00 83 ARG A CA 2
ATOM 2720 C C . ARG A 1 83 ? -2.057 0.825 4.284 1.00 0.00 83 ARG A C 2
ATOM 2721 O O . ARG A 1 83 ? -1.241 0.072 3.791 1.00 0.00 83 ARG A O 2
ATOM 2742 N N . THR A 1 84 ? -3.234 1.025 3.737 1.00 0.00 84 THR A N 2
ATOM 2743 C CA . THR A 1 84 ? -3.663 0.329 2.474 1.00 0.00 84 THR A CA 2
ATOM 2744 C C . THR A 1 84 ? -3.374 -1.184 2.481 1.00 0.00 84 THR A C 2
ATOM 2745 O O . THR A 1 84 ? -2.783 -1.718 3.399 1.00 0.00 84 THR A O 2
ATOM 2756 N N . TYR A 1 85 ? -3.835 -1.882 1.473 1.00 0.00 85 TYR A N 2
ATOM 2757 C CA . TYR A 1 85 ? -3.631 -3.366 1.420 1.00 0.00 85 TYR A CA 2
ATOM 2758 C C . TYR A 1 85 ? -2.489 -3.730 0.455 1.00 0.00 85 TYR A C 2
ATOM 2759 O O . TYR A 1 85 ? -2.315 -3.078 -0.553 1.00 0.00 85 TYR A O 2
ATOM 2777 N N . PRO A 1 86 ? -1.742 -4.768 0.788 1.00 0.00 86 PRO A N 2
ATOM 2778 C CA . PRO A 1 86 ? -0.609 -5.199 -0.081 1.00 0.00 86 PRO A CA 2
ATOM 2779 C C . PRO A 1 86 ? -1.098 -5.926 -1.353 1.00 0.00 86 PRO A C 2
ATOM 2780 O O . PRO A 1 86 ? -0.660 -7.029 -1.635 1.00 0.00 86 PRO A O 2
ATOM 2791 N N . LYS A 1 87 ? -2.022 -5.354 -2.109 1.00 0.00 87 LYS A N 2
ATOM 2792 C CA . LYS A 1 87 ? -2.520 -6.090 -3.316 1.00 0.00 87 LYS A CA 2
ATOM 2793 C C . LYS A 1 87 ? -1.566 -5.932 -4.505 1.00 0.00 87 LYS A C 2
ATOM 2794 O O . LYS A 1 87 ? -0.908 -6.874 -4.906 1.00 0.00 87 LYS A O 2
ATOM 2813 N N . THR A 1 88 ? -1.477 -4.754 -5.065 1.00 0.00 88 THR A N 2
ATOM 2814 C CA . THR A 1 88 ? -0.555 -4.534 -6.220 1.00 0.00 88 THR A CA 2
ATOM 2815 C C . THR A 1 88 ? -0.199 -3.049 -6.341 1.00 0.00 88 THR A C 2
ATOM 2816 O O . THR A 1 88 ? -0.963 -2.277 -6.891 1.00 0.00 88 THR A O 2
ATOM 2827 N N . ASP A 1 89 ? 0.945 -2.637 -5.853 1.00 0.00 89 ASP A N 2
ATOM 2828 C CA . ASP A 1 89 ? 1.318 -1.193 -5.975 1.00 0.00 89 ASP A CA 2
ATOM 2829 C C . ASP A 1 89 ? 2.449 -1.039 -6.985 1.00 0.00 89 ASP A C 2
ATOM 2830 O O . ASP A 1 89 ? 3.570 -1.446 -6.748 1.00 0.00 89 ASP A O 2
ATOM 2839 N N . LEU A 1 90 ? 2.150 -0.468 -8.107 1.00 0.00 90 LEU A N 2
ATOM 2840 C CA . LEU A 1 90 ? 3.175 -0.283 -9.161 1.00 0.00 90 LEU A CA 2
ATOM 2841 C C . LEU A 1 90 ? 3.878 1.065 -8.973 1.00 0.00 90 LEU A C 2
ATOM 2842 O O . LEU A 1 90 ? 5.088 1.149 -8.906 1.00 0.00 90 LEU A O 2
ATOM 2858 N N . GLU A 1 91 ? 3.108 2.118 -8.880 1.00 0.00 91 GLU A N 2
ATOM 2859 C CA . GLU A 1 91 ? 3.683 3.478 -8.685 1.00 0.00 91 GLU A CA 2
ATOM 2860 C C . GLU A 1 91 ? 2.720 4.327 -7.845 1.00 0.00 91 GLU A C 2
ATOM 2861 O O . GLU A 1 91 ? 1.535 4.364 -8.116 1.00 0.00 91 GLU A O 2
ATOM 2873 N N . ILE A 1 92 ? 3.206 4.995 -6.824 1.00 0.00 92 ILE A N 2
ATOM 2874 C CA . ILE A 1 92 ? 2.293 5.826 -5.968 1.00 0.00 92 ILE A CA 2
ATOM 2875 C C . ILE A 1 92 ? 2.988 7.118 -5.532 1.00 0.00 92 ILE A C 2
ATOM 2876 O O . ILE A 1 92 ? 4.178 7.153 -5.299 1.00 0.00 92 ILE A O 2
ATOM 2892 N N . GLU A 1 93 ? 2.220 8.164 -5.343 1.00 0.00 93 GLU A N 2
ATOM 2893 C CA . GLU A 1 93 ? 2.796 9.436 -4.832 1.00 0.00 93 GLU A CA 2
ATOM 2894 C C . GLU A 1 93 ? 2.576 9.422 -3.317 1.00 0.00 93 GLU A C 2
ATOM 2895 O O . GLU A 1 93 ? 1.710 8.715 -2.831 1.00 0.00 93 GLU A O 2
ATOM 2907 N N . LEU A 1 94 ? 3.331 10.174 -2.569 1.00 0.00 94 LEU A N 2
ATOM 2908 C CA . LEU A 1 94 ? 3.149 10.166 -1.094 1.00 0.00 94 LEU A CA 2
ATOM 2909 C C . LEU A 1 94 ? 2.031 11.134 -0.678 1.00 0.00 94 LEU A C 2
ATOM 2910 O O . LEU A 1 94 ? 1.474 11.819 -1.513 1.00 0.00 94 LEU A O 2
ATOM 2926 N N . PRO A 1 95 ? 1.702 11.133 0.598 1.00 0.00 95 PRO A N 2
ATOM 2927 C CA . PRO A 1 95 ? 0.603 11.994 1.094 1.00 0.00 95 PRO A CA 2
ATOM 2928 C C . PRO A 1 95 ? 1.008 13.457 1.241 1.00 0.00 95 PRO A C 2
ATOM 2929 O O . PRO A 1 95 ? 0.176 14.340 1.331 1.00 0.00 95 PRO A O 2
ATOM 2940 N N . TYR A 1 96 ? 2.284 13.713 1.198 1.00 0.00 96 TYR A N 2
ATOM 2941 C CA . TYR A 1 96 ? 2.769 15.133 1.260 1.00 0.00 96 TYR A CA 2
ATOM 2942 C C . TYR A 1 96 ? 3.139 15.527 -0.168 1.00 0.00 96 TYR A C 2
ATOM 2943 O O . TYR A 1 96 ? 3.196 14.711 -1.066 1.00 0.00 96 TYR A O 2
ATOM 2961 N N . THR A 1 97 ? 3.371 16.797 -0.369 1.00 0.00 97 THR A N 2
ATOM 2962 C CA . THR A 1 97 ? 3.721 17.310 -1.725 1.00 0.00 97 THR A CA 2
ATOM 2963 C C . THR A 1 97 ? 4.422 18.668 -1.615 1.00 0.00 97 THR A C 2
ATOM 2964 O O . THR A 1 97 ? 4.373 19.475 -2.526 1.00 0.00 97 THR A O 2
ATOM 2975 N N . HIS A 1 98 ? 5.072 18.928 -0.507 1.00 0.00 98 HIS A N 2
ATOM 2976 C CA . HIS A 1 98 ? 5.774 20.233 -0.332 1.00 0.00 98 HIS A CA 2
ATOM 2977 C C . HIS A 1 98 ? 6.756 20.151 0.840 1.00 0.00 98 HIS A C 2
ATOM 2978 O O . HIS A 1 98 ? 6.385 19.591 1.859 1.00 0.00 98 HIS A O 2
ATOM 2997 N N . MET A 1 1 ? 7.034 -21.215 -5.756 1.00 0.00 1 MET A N 3
ATOM 2998 C CA . MET A 1 1 ? 7.351 -19.993 -6.550 1.00 0.00 1 MET A CA 3
ATOM 2999 C C . MET A 1 1 ? 6.716 -18.761 -5.900 1.00 0.00 1 MET A C 3
ATOM 3000 O O . MET A 1 1 ? 5.556 -18.773 -5.531 1.00 0.00 1 MET A O 3
ATOM 3016 N N . GLN A 1 2 ? 7.468 -17.700 -5.761 1.00 0.00 2 GLN A N 3
ATOM 3017 C CA . GLN A 1 2 ? 6.917 -16.460 -5.137 1.00 0.00 2 GLN A CA 3
ATOM 3018 C C . GLN A 1 2 ? 6.756 -15.362 -6.193 1.00 0.00 2 GLN A C 3
ATOM 3019 O O . GLN A 1 2 ? 7.369 -15.408 -7.242 1.00 0.00 2 GLN A O 3
ATOM 3033 N N . ARG A 1 3 ? 5.936 -14.379 -5.920 1.00 0.00 3 ARG A N 3
ATOM 3034 C CA . ARG A 1 3 ? 5.728 -13.275 -6.904 1.00 0.00 3 ARG A CA 3
ATOM 3035 C C . ARG A 1 3 ? 6.565 -12.052 -6.518 1.00 0.00 3 ARG A C 3
ATOM 3036 O O . ARG A 1 3 ? 6.545 -11.605 -5.384 1.00 0.00 3 ARG A O 3
ATOM 3057 N N . VAL A 1 4 ? 7.299 -11.507 -7.456 1.00 0.00 4 VAL A N 3
ATOM 3058 C CA . VAL A 1 4 ? 8.142 -10.311 -7.155 1.00 0.00 4 VAL A CA 3
ATOM 3059 C C . VAL A 1 4 ? 7.292 -9.038 -7.210 1.00 0.00 4 VAL A C 3
ATOM 3060 O O . VAL A 1 4 ? 6.249 -9.023 -7.839 1.00 0.00 4 VAL A O 3
ATOM 3073 N N . HIS A 1 5 ? 7.734 -7.965 -6.607 1.00 0.00 5 HIS A N 3
ATOM 3074 C CA . HIS A 1 5 ? 6.942 -6.697 -6.696 1.00 0.00 5 HIS A CA 3
ATOM 3075 C C . HIS A 1 5 ? 7.883 -5.519 -6.926 1.00 0.00 5 HIS A C 3
ATOM 3076 O O . HIS A 1 5 ? 9.016 -5.511 -6.481 1.00 0.00 5 HIS A O 3
ATOM 3090 N N . THR A 1 6 ? 7.404 -4.526 -7.611 1.00 0.00 6 THR A N 3
ATOM 3091 C CA . THR A 1 6 ? 8.232 -3.317 -7.890 1.00 0.00 6 THR A CA 3
ATOM 3092 C C . THR A 1 6 ? 7.435 -2.077 -7.505 1.00 0.00 6 THR A C 3
ATOM 3093 O O . THR A 1 6 ? 6.394 -1.806 -8.074 1.00 0.00 6 THR A O 3
ATOM 3104 N N . ILE A 1 7 ? 7.896 -1.337 -6.530 1.00 0.00 7 ILE A N 3
ATOM 3105 C CA . ILE A 1 7 ? 7.137 -0.133 -6.101 1.00 0.00 7 ILE A CA 3
ATOM 3106 C C . ILE A 1 7 ? 7.858 1.157 -6.516 1.00 0.00 7 ILE A C 3
ATOM 3107 O O . ILE A 1 7 ? 8.982 1.412 -6.121 1.00 0.00 7 ILE A O 3
ATOM 3123 N N . THR A 1 8 ? 7.185 1.986 -7.260 1.00 0.00 8 THR A N 3
ATOM 3124 C CA . THR A 1 8 ? 7.776 3.289 -7.648 1.00 0.00 8 THR A CA 3
ATOM 3125 C C . THR A 1 8 ? 7.065 4.335 -6.802 1.00 0.00 8 THR A C 3
ATOM 3126 O O . THR A 1 8 ? 5.907 4.634 -7.028 1.00 0.00 8 THR A O 3
ATOM 3137 N N . ALA A 1 9 ? 7.721 4.852 -5.798 1.00 0.00 9 ALA A N 3
ATOM 3138 C CA . ALA A 1 9 ? 7.040 5.828 -4.908 1.00 0.00 9 ALA A CA 3
ATOM 3139 C C . ALA A 1 9 ? 7.758 7.168 -4.879 1.00 0.00 9 ALA A C 3
ATOM 3140 O O . ALA A 1 9 ? 8.905 7.264 -4.485 1.00 0.00 9 ALA A O 3
ATOM 3147 N N . VAL A 1 10 ? 7.066 8.207 -5.260 1.00 0.00 10 VAL A N 3
ATOM 3148 C CA . VAL A 1 10 ? 7.679 9.560 -5.222 1.00 0.00 10 VAL A CA 3
ATOM 3149 C C . VAL A 1 10 ? 6.850 10.472 -4.344 1.00 0.00 10 VAL A C 3
ATOM 3150 O O . VAL A 1 10 ? 5.639 10.560 -4.482 1.00 0.00 10 VAL A O 3
ATOM 3163 N N . THR A 1 11 ? 7.496 11.190 -3.485 1.00 0.00 11 THR A N 3
ATOM 3164 C CA . THR A 1 11 ? 6.760 12.151 -2.647 1.00 0.00 11 THR A CA 3
ATOM 3165 C C . THR A 1 11 ? 6.732 13.462 -3.399 1.00 0.00 11 THR A C 3
ATOM 3166 O O . THR A 1 11 ? 7.751 13.935 -3.872 1.00 0.00 11 THR A O 3
ATOM 3177 N N . GLU A 1 12 ? 5.591 14.061 -3.497 1.00 0.00 12 GLU A N 3
ATOM 3178 C CA . GLU A 1 12 ? 5.503 15.369 -4.205 1.00 0.00 12 GLU A CA 3
ATOM 3179 C C . GLU A 1 12 ? 6.273 16.426 -3.405 1.00 0.00 12 GLU A C 3
ATOM 3180 O O . GLU A 1 12 ? 6.551 17.492 -3.923 1.00 0.00 12 GLU A O 3
ATOM 3192 N N . ASP A 1 13 ? 6.742 16.112 -2.210 1.00 0.00 13 ASP A N 3
ATOM 3193 C CA . ASP A 1 13 ? 7.625 17.079 -1.500 1.00 0.00 13 ASP A CA 3
ATOM 3194 C C . ASP A 1 13 ? 8.907 17.227 -2.357 1.00 0.00 13 ASP A C 3
ATOM 3195 O O . ASP A 1 13 ? 9.524 18.272 -2.394 1.00 0.00 13 ASP A O 3
ATOM 3204 N N . GLY A 1 14 ? 9.270 16.178 -3.096 1.00 0.00 14 GLY A N 3
ATOM 3205 C CA . GLY A 1 14 ? 10.461 16.259 -4.001 1.00 0.00 14 GLY A CA 3
ATOM 3206 C C . GLY A 1 14 ? 11.357 15.004 -3.950 1.00 0.00 14 GLY A C 3
ATOM 3207 O O . GLY A 1 14 ? 12.468 15.030 -4.448 1.00 0.00 14 GLY A O 3
ATOM 3211 N N . GLU A 1 15 ? 10.903 13.914 -3.383 1.00 0.00 15 GLU A N 3
ATOM 3212 C CA . GLU A 1 15 ? 11.759 12.676 -3.342 1.00 0.00 15 GLU A CA 3
ATOM 3213 C C . GLU A 1 15 ? 11.165 11.602 -4.266 1.00 0.00 15 GLU A C 3
ATOM 3214 O O . GLU A 1 15 ? 9.962 11.454 -4.348 1.00 0.00 15 GLU A O 3
ATOM 3226 N N . SER A 1 16 ? 11.995 10.871 -4.985 1.00 0.00 16 SER A N 3
ATOM 3227 C CA . SER A 1 16 ? 11.456 9.831 -5.930 1.00 0.00 16 SER A CA 3
ATOM 3228 C C . SER A 1 16 ? 12.325 8.564 -5.947 1.00 0.00 16 SER A C 3
ATOM 3229 O O . SER A 1 16 ? 13.521 8.633 -6.165 1.00 0.00 16 SER A O 3
ATOM 3237 N N . LEU A 1 17 ? 11.742 7.410 -5.681 1.00 0.00 17 LEU A N 3
ATOM 3238 C CA . LEU A 1 17 ? 12.560 6.154 -5.648 1.00 0.00 17 LEU A CA 3
ATOM 3239 C C . LEU A 1 17 ? 11.768 4.916 -6.059 1.00 0.00 17 LEU A C 3
ATOM 3240 O O . LEU A 1 17 ? 10.595 4.777 -5.774 1.00 0.00 17 LEU A O 3
ATOM 3256 N N . ARG A 1 18 ? 12.453 3.992 -6.667 1.00 0.00 18 ARG A N 3
ATOM 3257 C CA . ARG A 1 18 ? 11.832 2.708 -7.049 1.00 0.00 18 ARG A CA 3
ATOM 3258 C C . ARG A 1 18 ? 12.425 1.630 -6.133 1.00 0.00 18 ARG A C 3
ATOM 3259 O O . ARG A 1 18 ? 13.581 1.274 -6.251 1.00 0.00 18 ARG A O 3
ATOM 3280 N N . PHE A 1 19 ? 11.634 1.105 -5.236 1.00 0.00 19 PHE A N 3
ATOM 3281 C CA . PHE A 1 19 ? 12.152 0.034 -4.317 1.00 0.00 19 PHE A CA 3
ATOM 3282 C C . PHE A 1 19 ? 11.777 -1.346 -4.857 1.00 0.00 19 PHE A C 3
ATOM 3283 O O . PHE A 1 19 ? 10.886 -1.492 -5.672 1.00 0.00 19 PHE A O 3
ATOM 3300 N N . GLU A 1 20 ? 12.438 -2.356 -4.375 1.00 0.00 20 GLU A N 3
ATOM 3301 C CA . GLU A 1 20 ? 12.149 -3.748 -4.785 1.00 0.00 20 GLU A CA 3
ATOM 3302 C C . GLU A 1 20 ? 11.862 -4.568 -3.543 1.00 0.00 20 GLU A C 3
ATOM 3303 O O . GLU A 1 20 ? 12.563 -4.506 -2.553 1.00 0.00 20 GLU A O 3
ATOM 3315 N N . CYS A 1 21 ? 10.857 -5.359 -3.622 1.00 0.00 21 CYS A N 3
ATOM 3316 C CA . CYS A 1 21 ? 10.487 -6.260 -2.494 1.00 0.00 21 CYS A CA 3
ATOM 3317 C C . CYS A 1 21 ? 9.543 -7.353 -3.000 1.00 0.00 21 CYS A C 3
ATOM 3318 O O . CYS A 1 21 ? 8.704 -7.107 -3.846 1.00 0.00 21 CYS A O 3
ATOM 3326 N N . ARG A 1 22 ? 9.669 -8.554 -2.498 1.00 0.00 22 ARG A N 3
ATOM 3327 C CA . ARG A 1 22 ? 8.789 -9.650 -2.937 1.00 0.00 22 ARG A CA 3
ATOM 3328 C C . ARG A 1 22 ? 7.824 -9.996 -1.812 1.00 0.00 22 ARG A C 3
ATOM 3329 O O . ARG A 1 22 ? 8.072 -9.699 -0.662 1.00 0.00 22 ARG A O 3
ATOM 3350 N N . SER A 1 23 ? 6.724 -10.611 -2.152 1.00 0.00 23 SER A N 3
ATOM 3351 C CA . SER A 1 23 ? 5.677 -11.000 -1.144 1.00 0.00 23 SER A CA 3
ATOM 3352 C C . SER A 1 23 ? 5.096 -9.754 -0.459 1.00 0.00 23 SER A C 3
ATOM 3353 O O . SER A 1 23 ? 3.964 -9.381 -0.703 1.00 0.00 23 SER A O 3
ATOM 3361 N N . ASP A 1 24 ? 5.857 -9.104 0.382 1.00 0.00 24 ASP A N 3
ATOM 3362 C CA . ASP A 1 24 ? 5.347 -7.877 1.066 1.00 0.00 24 ASP A CA 3
ATOM 3363 C C . ASP A 1 24 ? 5.827 -6.626 0.317 1.00 0.00 24 ASP A C 3
ATOM 3364 O O . ASP A 1 24 ? 6.899 -6.111 0.566 1.00 0.00 24 ASP A O 3
ATOM 3373 N N . GLU A 1 25 ? 5.039 -6.144 -0.612 1.00 0.00 25 GLU A N 3
ATOM 3374 C CA . GLU A 1 25 ? 5.439 -4.942 -1.401 1.00 0.00 25 GLU A CA 3
ATOM 3375 C C . GLU A 1 25 ? 4.947 -3.647 -0.746 1.00 0.00 25 GLU A C 3
ATOM 3376 O O . GLU A 1 25 ? 4.635 -2.686 -1.423 1.00 0.00 25 GLU A O 3
ATOM 3388 N N . ASP A 1 26 ? 4.862 -3.617 0.556 1.00 0.00 26 ASP A N 3
ATOM 3389 C CA . ASP A 1 26 ? 4.382 -2.404 1.252 1.00 0.00 26 ASP A CA 3
ATOM 3390 C C . ASP A 1 26 ? 5.488 -1.360 1.327 1.00 0.00 26 ASP A C 3
ATOM 3391 O O . ASP A 1 26 ? 6.569 -1.618 1.810 1.00 0.00 26 ASP A O 3
ATOM 3400 N N . VAL A 1 27 ? 5.228 -0.204 0.802 1.00 0.00 27 VAL A N 3
ATOM 3401 C CA . VAL A 1 27 ? 6.258 0.899 0.763 1.00 0.00 27 VAL A CA 3
ATOM 3402 C C . VAL A 1 27 ? 7.008 1.026 2.092 1.00 0.00 27 VAL A C 3
ATOM 3403 O O . VAL A 1 27 ? 8.207 1.254 2.079 1.00 0.00 27 VAL A O 3
ATOM 3416 N N . ILE A 1 28 ? 6.376 0.838 3.218 1.00 0.00 28 ILE A N 3
ATOM 3417 C CA . ILE A 1 28 ? 7.167 0.915 4.475 1.00 0.00 28 ILE A CA 3
ATOM 3418 C C . ILE A 1 28 ? 7.935 -0.401 4.637 1.00 0.00 28 ILE A C 3
ATOM 3419 O O . ILE A 1 28 ? 9.118 -0.384 4.856 1.00 0.00 28 ILE A O 3
ATOM 3435 N N . THR A 1 29 ? 7.281 -1.531 4.548 1.00 0.00 29 THR A N 3
ATOM 3436 C CA . THR A 1 29 ? 7.996 -2.834 4.744 1.00 0.00 29 THR A CA 3
ATOM 3437 C C . THR A 1 29 ? 9.126 -3.030 3.731 1.00 0.00 29 THR A C 3
ATOM 3438 O O . THR A 1 29 ? 10.221 -3.407 4.101 1.00 0.00 29 THR A O 3
ATOM 3449 N N . ALA A 1 30 ? 8.885 -2.791 2.473 1.00 0.00 30 ALA A N 3
ATOM 3450 C CA . ALA A 1 30 ? 9.961 -2.984 1.460 1.00 0.00 30 ALA A CA 3
ATOM 3451 C C . ALA A 1 30 ? 11.117 -2.001 1.672 1.00 0.00 30 ALA A C 3
ATOM 3452 O O . ALA A 1 30 ? 12.258 -2.406 1.762 1.00 0.00 30 ALA A O 3
ATOM 3459 N N . ALA A 1 31 ? 10.843 -0.721 1.734 1.00 0.00 31 ALA A N 3
ATOM 3460 C CA . ALA A 1 31 ? 11.961 0.261 1.909 1.00 0.00 31 ALA A CA 3
ATOM 3461 C C . ALA A 1 31 ? 12.473 0.254 3.345 1.00 0.00 31 ALA A C 3
ATOM 3462 O O . ALA A 1 31 ? 13.571 0.723 3.583 1.00 0.00 31 ALA A O 3
ATOM 3469 N N . LEU A 1 32 ? 11.807 -0.397 4.266 1.00 0.00 32 LEU A N 3
ATOM 3470 C CA . LEU A 1 32 ? 12.401 -0.549 5.607 1.00 0.00 32 LEU A CA 3
ATOM 3471 C C . LEU A 1 32 ? 13.379 -1.736 5.520 1.00 0.00 32 LEU A C 3
ATOM 3472 O O . LEU A 1 32 ? 14.386 -1.787 6.199 1.00 0.00 32 LEU A O 3
ATOM 3488 N N . ARG A 1 33 ? 13.067 -2.689 4.663 1.00 0.00 33 ARG A N 3
ATOM 3489 C CA . ARG A 1 33 ? 13.930 -3.889 4.473 1.00 0.00 33 ARG A CA 3
ATOM 3490 C C . ARG A 1 33 ? 15.047 -3.611 3.466 1.00 0.00 33 ARG A C 3
ATOM 3491 O O . ARG A 1 33 ? 16.076 -4.261 3.477 1.00 0.00 33 ARG A O 3
ATOM 3512 N N . GLN A 1 34 ? 14.861 -2.637 2.607 1.00 0.00 34 GLN A N 3
ATOM 3513 C CA . GLN A 1 34 ? 15.921 -2.307 1.615 1.00 0.00 34 GLN A CA 3
ATOM 3514 C C . GLN A 1 34 ? 17.050 -1.546 2.315 1.00 0.00 34 GLN A C 3
ATOM 3515 O O . GLN A 1 34 ? 18.202 -1.926 2.239 1.00 0.00 34 GLN A O 3
ATOM 3529 N N . ASN A 1 35 ? 16.719 -0.476 3.017 1.00 0.00 35 ASN A N 3
ATOM 3530 C CA . ASN A 1 35 ? 17.759 0.329 3.756 1.00 0.00 35 ASN A CA 3
ATOM 3531 C C . ASN A 1 35 ? 17.154 1.642 4.279 1.00 0.00 35 ASN A C 3
ATOM 3532 O O . ASN A 1 35 ? 17.600 2.188 5.270 1.00 0.00 35 ASN A O 3
ATOM 3543 N N . ILE A 1 36 ? 16.156 2.156 3.608 1.00 0.00 36 ILE A N 3
ATOM 3544 C CA . ILE A 1 36 ? 15.526 3.443 4.041 1.00 0.00 36 ILE A CA 3
ATOM 3545 C C . ILE A 1 36 ? 14.516 3.184 5.160 1.00 0.00 36 ILE A C 3
ATOM 3546 O O . ILE A 1 36 ? 14.244 2.054 5.501 1.00 0.00 36 ILE A O 3
ATOM 3562 N N . PHE A 1 37 ? 13.975 4.218 5.750 1.00 0.00 37 PHE A N 3
ATOM 3563 C CA . PHE A 1 37 ? 12.992 4.023 6.852 1.00 0.00 37 PHE A CA 3
ATOM 3564 C C . PHE A 1 37 ? 12.001 5.189 6.880 1.00 0.00 37 PHE A C 3
ATOM 3565 O O . PHE A 1 37 ? 12.200 6.189 7.540 1.00 0.00 37 PHE A O 3
ATOM 3582 N N . LEU A 1 38 ? 10.944 5.056 6.114 1.00 0.00 38 LEU A N 3
ATOM 3583 C CA . LEU A 1 38 ? 9.924 6.135 6.009 1.00 0.00 38 LEU A CA 3
ATOM 3584 C C . LEU A 1 38 ? 8.828 5.987 7.054 1.00 0.00 38 LEU A C 3
ATOM 3585 O O . LEU A 1 38 ? 8.825 5.076 7.860 1.00 0.00 38 LEU A O 3
ATOM 3601 N N . MET A 1 39 ? 7.890 6.892 7.027 1.00 0.00 39 MET A N 3
ATOM 3602 C CA . MET A 1 39 ? 6.753 6.851 7.996 1.00 0.00 39 MET A CA 3
ATOM 3603 C C . MET A 1 39 ? 5.721 7.920 7.629 1.00 0.00 39 MET A C 3
ATOM 3604 O O . MET A 1 39 ? 6.062 8.955 7.090 1.00 0.00 39 MET A O 3
ATOM 3618 N N . SER A 1 40 ? 4.468 7.680 7.925 1.00 0.00 40 SER A N 3
ATOM 3619 C CA . SER A 1 40 ? 3.409 8.692 7.605 1.00 0.00 40 SER A CA 3
ATOM 3620 C C . SER A 1 40 ? 3.660 9.964 8.434 1.00 0.00 40 SER A C 3
ATOM 3621 O O . SER A 1 40 ? 4.795 10.309 8.709 1.00 0.00 40 SER A O 3
ATOM 3629 N N . SER A 1 41 ? 2.626 10.668 8.838 1.00 0.00 41 SER A N 3
ATOM 3630 C CA . SER A 1 41 ? 2.841 11.910 9.645 1.00 0.00 41 SER A CA 3
ATOM 3631 C C . SER A 1 41 ? 1.760 12.069 10.721 1.00 0.00 41 SER A C 3
ATOM 3632 O O . SER A 1 41 ? 2.047 12.439 11.843 1.00 0.00 41 SER A O 3
ATOM 3640 N N . CYS A 1 42 ? 0.524 11.808 10.383 1.00 0.00 42 CYS A N 3
ATOM 3641 C CA . CYS A 1 42 ? -0.579 11.965 11.390 1.00 0.00 42 CYS A CA 3
ATOM 3642 C C . CYS A 1 42 ? -0.984 10.611 12.015 1.00 0.00 42 CYS A C 3
ATOM 3643 O O . CYS A 1 42 ? -1.101 10.498 13.220 1.00 0.00 42 CYS A O 3
ATOM 3651 N N . ARG A 1 43 ? -1.154 9.583 11.221 1.00 0.00 43 ARG A N 3
ATOM 3652 C CA . ARG A 1 43 ? -1.505 8.221 11.764 1.00 0.00 43 ARG A CA 3
ATOM 3653 C C . ARG A 1 43 ? -2.582 8.239 12.878 1.00 0.00 43 ARG A C 3
ATOM 3654 O O . ARG A 1 43 ? -2.367 7.695 13.946 1.00 0.00 43 ARG A O 3
ATOM 3675 N N . GLU A 1 44 ? -3.741 8.819 12.642 1.00 0.00 44 GLU A N 3
ATOM 3676 C CA . GLU A 1 44 ? -4.810 8.806 13.707 1.00 0.00 44 GLU A CA 3
ATOM 3677 C C . GLU A 1 44 ? -6.080 8.104 13.188 1.00 0.00 44 GLU A C 3
ATOM 3678 O O . GLU A 1 44 ? -6.836 7.536 13.955 1.00 0.00 44 GLU A O 3
ATOM 3690 N N . GLY A 1 45 ? -6.313 8.123 11.895 1.00 0.00 45 GLY A N 3
ATOM 3691 C CA . GLY A 1 45 ? -7.524 7.442 11.324 1.00 0.00 45 GLY A CA 3
ATOM 3692 C C . GLY A 1 45 ? -8.718 8.411 11.217 1.00 0.00 45 GLY A C 3
ATOM 3693 O O . GLY A 1 45 ? -9.758 8.057 10.693 1.00 0.00 45 GLY A O 3
ATOM 3697 N N . GLY A 1 46 ? -8.584 9.619 11.709 1.00 0.00 46 GLY A N 3
ATOM 3698 C CA . GLY A 1 46 ? -9.712 10.607 11.639 1.00 0.00 46 GLY A CA 3
ATOM 3699 C C . GLY A 1 46 ? -9.175 12.015 11.310 1.00 0.00 46 GLY A C 3
ATOM 3700 O O . GLY A 1 46 ? -9.890 12.994 11.395 1.00 0.00 46 GLY A O 3
ATOM 3704 N N . CYS A 1 47 ? -7.916 12.120 10.968 1.00 0.00 47 CYS A N 3
ATOM 3705 C CA . CYS A 1 47 ? -7.304 13.468 10.666 1.00 0.00 47 CYS A CA 3
ATOM 3706 C C . CYS A 1 47 ? -7.425 13.841 9.184 1.00 0.00 47 CYS A C 3
ATOM 3707 O O . CYS A 1 47 ? -7.369 15.004 8.833 1.00 0.00 47 CYS A O 3
ATOM 3715 N N . ALA A 1 48 ? -7.585 12.879 8.311 1.00 0.00 48 ALA A N 3
ATOM 3716 C CA . ALA A 1 48 ? -7.704 13.189 6.843 1.00 0.00 48 ALA A CA 3
ATOM 3717 C C . ALA A 1 48 ? -6.530 14.067 6.363 1.00 0.00 48 ALA A C 3
ATOM 3718 O O . ALA A 1 48 ? -6.659 14.814 5.413 1.00 0.00 48 ALA A O 3
ATOM 3725 N N . THR A 1 49 ? -5.397 13.992 7.023 1.00 0.00 49 THR A N 3
ATOM 3726 C CA . THR A 1 49 ? -4.222 14.831 6.613 1.00 0.00 49 THR A CA 3
ATOM 3727 C C . THR A 1 49 ? -3.349 14.100 5.581 1.00 0.00 49 THR A C 3
ATOM 3728 O O . THR A 1 49 ? -3.065 14.623 4.520 1.00 0.00 49 THR A O 3
ATOM 3739 N N . CYS A 1 50 ? -2.917 12.902 5.887 1.00 0.00 50 CYS A N 3
ATOM 3740 C CA . CYS A 1 50 ? -2.055 12.123 4.937 1.00 0.00 50 CYS A CA 3
ATOM 3741 C C . CYS A 1 50 ? -2.865 11.670 3.706 1.00 0.00 50 CYS A C 3
ATOM 3742 O O . CYS A 1 50 ? -2.916 10.496 3.387 1.00 0.00 50 CYS A O 3
ATOM 3750 N N . LYS A 1 51 ? -3.470 12.590 2.987 1.00 0.00 51 LYS A N 3
ATOM 3751 C CA . LYS A 1 51 ? -4.238 12.200 1.768 1.00 0.00 51 LYS A CA 3
ATOM 3752 C C . LYS A 1 51 ? -3.265 11.880 0.632 1.00 0.00 51 LYS A C 3
ATOM 3753 O O . LYS A 1 51 ? -2.883 12.755 -0.125 1.00 0.00 51 LYS A O 3
ATOM 3772 N N . ALA A 1 52 ? -2.808 10.661 0.550 1.00 0.00 52 ALA A N 3
ATOM 3773 C CA . ALA A 1 52 ? -1.796 10.307 -0.493 1.00 0.00 52 ALA A CA 3
ATOM 3774 C C . ALA A 1 52 ? -2.425 9.953 -1.843 1.00 0.00 52 ALA A C 3
ATOM 3775 O O . ALA A 1 52 ? -3.631 9.831 -1.937 1.00 0.00 52 ALA A O 3
ATOM 3782 N N . LEU A 1 53 ? -1.647 9.803 -2.888 1.00 0.00 53 LEU A N 3
ATOM 3783 C CA . LEU A 1 53 ? -2.255 9.475 -4.218 1.00 0.00 53 LEU A CA 3
ATOM 3784 C C . LEU A 1 53 ? -1.607 8.217 -4.794 1.00 0.00 53 LEU A C 3
ATOM 3785 O O . LEU A 1 53 ? -0.477 7.898 -4.484 1.00 0.00 53 LEU A O 3
ATOM 3801 N N . CYS A 1 54 ? -2.327 7.484 -5.607 1.00 0.00 54 CYS A N 3
ATOM 3802 C CA . CYS A 1 54 ? -1.767 6.235 -6.175 1.00 0.00 54 CYS A CA 3
ATOM 3803 C C . CYS A 1 54 ? -1.714 6.271 -7.710 1.00 0.00 54 CYS A C 3
ATOM 3804 O O . CYS A 1 54 ? -2.736 6.294 -8.372 1.00 0.00 54 CYS A O 3
ATOM 3812 N N . SER A 1 55 ? -0.538 6.300 -8.285 1.00 0.00 55 SER A N 3
ATOM 3813 C CA . SER A 1 55 ? -0.437 6.362 -9.777 1.00 0.00 55 SER A CA 3
ATOM 3814 C C . SER A 1 55 ? -1.078 5.115 -10.386 1.00 0.00 55 SER A C 3
ATOM 3815 O O . SER A 1 55 ? -2.026 5.205 -11.142 1.00 0.00 55 SER A O 3
ATOM 3823 N N . GLU A 1 56 ? -0.568 3.957 -10.061 1.00 0.00 56 GLU A N 3
ATOM 3824 C CA . GLU A 1 56 ? -1.146 2.707 -10.616 1.00 0.00 56 GLU A CA 3
ATOM 3825 C C . GLU A 1 56 ? -0.880 1.533 -9.681 1.00 0.00 56 GLU A C 3
ATOM 3826 O O . GLU A 1 56 ? -0.041 1.588 -8.802 1.00 0.00 56 GLU A O 3
ATOM 3838 N N . GLY A 1 57 ? -1.625 0.488 -9.862 1.00 0.00 57 GLY A N 3
ATOM 3839 C CA . GLY A 1 57 ? -1.486 -0.715 -8.993 1.00 0.00 57 GLY A CA 3
ATOM 3840 C C . GLY A 1 57 ? -2.799 -0.903 -8.231 1.00 0.00 57 GLY A C 3
ATOM 3841 O O . GLY A 1 57 ? -3.500 0.044 -7.929 1.00 0.00 57 GLY A O 3
ATOM 3845 N N . ASP A 1 58 ? -3.147 -2.128 -7.966 1.00 0.00 58 ASP A N 3
ATOM 3846 C CA . ASP A 1 58 ? -4.438 -2.431 -7.269 1.00 0.00 58 ASP A CA 3
ATOM 3847 C C . ASP A 1 58 ? -4.308 -2.382 -5.741 1.00 0.00 58 ASP A C 3
ATOM 3848 O O . ASP A 1 58 ? -5.162 -2.884 -5.032 1.00 0.00 58 ASP A O 3
ATOM 3857 N N . TYR A 1 59 ? -3.259 -1.799 -5.223 1.00 0.00 59 TYR A N 3
ATOM 3858 C CA . TYR A 1 59 ? -3.086 -1.740 -3.734 1.00 0.00 59 TYR A CA 3
ATOM 3859 C C . TYR A 1 59 ? -4.278 -1.041 -3.067 1.00 0.00 59 TYR A C 3
ATOM 3860 O O . TYR A 1 59 ? -4.631 0.063 -3.438 1.00 0.00 59 TYR A O 3
ATOM 3878 N N . ASP A 1 60 ? -4.917 -1.672 -2.117 1.00 0.00 60 ASP A N 3
ATOM 3879 C CA . ASP A 1 60 ? -6.099 -1.038 -1.471 1.00 0.00 60 ASP A CA 3
ATOM 3880 C C . ASP A 1 60 ? -5.647 -0.126 -0.344 1.00 0.00 60 ASP A C 3
ATOM 3881 O O . ASP A 1 60 ? -4.844 -0.497 0.487 1.00 0.00 60 ASP A O 3
ATOM 3890 N N . LEU A 1 61 ? -6.157 1.068 -0.318 1.00 0.00 61 LEU A N 3
ATOM 3891 C CA . LEU A 1 61 ? -5.771 2.031 0.737 1.00 0.00 61 LEU A CA 3
ATOM 3892 C C . LEU A 1 61 ? -7.021 2.723 1.297 1.00 0.00 61 LEU A C 3
ATOM 3893 O O . LEU A 1 61 ? -7.544 3.644 0.697 1.00 0.00 61 LEU A O 3
ATOM 3909 N N . LYS A 1 62 ? -7.527 2.263 2.413 1.00 0.00 62 LYS A N 3
ATOM 3910 C CA . LYS A 1 62 ? -8.773 2.870 2.981 1.00 0.00 62 LYS A CA 3
ATOM 3911 C C . LYS A 1 62 ? -8.531 3.491 4.362 1.00 0.00 62 LYS A C 3
ATOM 3912 O O . LYS A 1 62 ? -7.801 2.959 5.176 1.00 0.00 62 LYS A O 3
ATOM 3931 N N . GLY A 1 63 ? -9.159 4.614 4.633 1.00 0.00 63 GLY A N 3
ATOM 3932 C CA . GLY A 1 63 ? -9.000 5.283 5.967 1.00 0.00 63 GLY A CA 3
ATOM 3933 C C . GLY A 1 63 ? -9.318 4.275 7.082 1.00 0.00 63 GLY A C 3
ATOM 3934 O O . GLY A 1 63 ? -9.639 3.129 6.828 1.00 0.00 63 GLY A O 3
ATOM 3938 N N . CYS A 1 64 ? -9.225 4.701 8.316 1.00 0.00 64 CYS A N 3
ATOM 3939 C CA . CYS A 1 64 ? -9.510 3.779 9.455 1.00 0.00 64 CYS A CA 3
ATOM 3940 C C . CYS A 1 64 ? -10.940 3.972 9.972 1.00 0.00 64 CYS A C 3
ATOM 3941 O O . CYS A 1 64 ? -11.653 3.013 10.203 1.00 0.00 64 CYS A O 3
ATOM 3949 N N . SER A 1 65 ? -11.359 5.198 10.168 1.00 0.00 65 SER A N 3
ATOM 3950 C CA . SER A 1 65 ? -12.740 5.443 10.687 1.00 0.00 65 SER A CA 3
ATOM 3951 C C . SER A 1 65 ? -13.762 5.469 9.546 1.00 0.00 65 SER A C 3
ATOM 3952 O O . SER A 1 65 ? -14.373 6.484 9.270 1.00 0.00 65 SER A O 3
ATOM 3960 N N . VAL A 1 66 ? -13.969 4.349 8.903 1.00 0.00 66 VAL A N 3
ATOM 3961 C CA . VAL A 1 66 ? -14.974 4.290 7.795 1.00 0.00 66 VAL A CA 3
ATOM 3962 C C . VAL A 1 66 ? -16.366 4.618 8.354 1.00 0.00 66 VAL A C 3
ATOM 3963 O O . VAL A 1 66 ? -17.211 5.165 7.674 1.00 0.00 66 VAL A O 3
ATOM 3976 N N . GLN A 1 67 ? -16.592 4.282 9.598 1.00 0.00 67 GLN A N 3
ATOM 3977 C CA . GLN A 1 67 ? -17.910 4.561 10.243 1.00 0.00 67 GLN A CA 3
ATOM 3978 C C . GLN A 1 67 ? -18.084 6.056 10.572 1.00 0.00 67 GLN A C 3
ATOM 3979 O O . GLN A 1 67 ? -19.171 6.519 10.855 1.00 0.00 67 GLN A O 3
ATOM 3993 N N . ALA A 1 68 ? -17.029 6.825 10.410 1.00 0.00 68 ALA A N 3
ATOM 3994 C CA . ALA A 1 68 ? -17.129 8.302 10.569 1.00 0.00 68 ALA A CA 3
ATOM 3995 C C . ALA A 1 68 ? -17.226 8.854 9.144 1.00 0.00 68 ALA A C 3
ATOM 3996 O O . ALA A 1 68 ? -17.999 9.755 8.874 1.00 0.00 68 ALA A O 3
ATOM 4003 N N . LEU A 1 69 ? -16.457 8.319 8.227 1.00 0.00 69 LEU A N 3
ATOM 4004 C CA . LEU A 1 69 ? -16.513 8.813 6.818 1.00 0.00 69 LEU A CA 3
ATOM 4005 C C . LEU A 1 69 ? -16.251 7.659 5.834 1.00 0.00 69 LEU A C 3
ATOM 4006 O O . LEU A 1 69 ? -15.331 6.893 6.032 1.00 0.00 69 LEU A O 3
ATOM 4022 N N . PRO A 1 70 ? -17.052 7.570 4.788 1.00 0.00 70 PRO A N 3
ATOM 4023 C CA . PRO A 1 70 ? -16.849 6.493 3.786 1.00 0.00 70 PRO A CA 3
ATOM 4024 C C . PRO A 1 70 ? -15.600 6.802 2.947 1.00 0.00 70 PRO A C 3
ATOM 4025 O O . PRO A 1 70 ? -15.372 7.946 2.600 1.00 0.00 70 PRO A O 3
ATOM 4036 N N . PRO A 1 71 ? -14.808 5.790 2.657 1.00 0.00 71 PRO A N 3
ATOM 4037 C CA . PRO A 1 71 ? -13.573 6.013 1.876 1.00 0.00 71 PRO A CA 3
ATOM 4038 C C . PRO A 1 71 ? -13.842 6.089 0.374 1.00 0.00 71 PRO A C 3
ATOM 4039 O O . PRO A 1 71 ? -12.916 6.184 -0.408 1.00 0.00 71 PRO A O 3
ATOM 4050 N N . GLU A 1 72 ? -15.077 6.073 -0.046 1.00 0.00 72 GLU A N 3
ATOM 4051 C CA . GLU A 1 72 ? -15.362 6.167 -1.500 1.00 0.00 72 GLU A CA 3
ATOM 4052 C C . GLU A 1 72 ? -14.970 7.566 -1.972 1.00 0.00 72 GLU A C 3
ATOM 4053 O O . GLU A 1 72 ? -14.001 7.753 -2.682 1.00 0.00 72 GLU A O 3
ATOM 4065 N N . GLU A 1 73 ? -15.733 8.546 -1.569 1.00 0.00 73 GLU A N 3
ATOM 4066 C CA . GLU A 1 73 ? -15.447 9.949 -1.966 1.00 0.00 73 GLU A CA 3
ATOM 4067 C C . GLU A 1 73 ? -14.005 10.302 -1.607 1.00 0.00 73 GLU A C 3
ATOM 4068 O O . GLU A 1 73 ? -13.366 11.104 -2.264 1.00 0.00 73 GLU A O 3
ATOM 4080 N N . GLU A 1 74 ? -13.487 9.680 -0.582 1.00 0.00 74 GLU A N 3
ATOM 4081 C CA . GLU A 1 74 ? -12.073 9.947 -0.187 1.00 0.00 74 GLU A CA 3
ATOM 4082 C C . GLU A 1 74 ? -11.123 9.168 -1.090 1.00 0.00 74 GLU A C 3
ATOM 4083 O O . GLU A 1 74 ? -9.990 9.559 -1.302 1.00 0.00 74 GLU A O 3
ATOM 4095 N N . GLU A 1 75 ? -11.606 8.096 -1.673 1.00 0.00 75 GLU A N 3
ATOM 4096 C CA . GLU A 1 75 ? -10.769 7.324 -2.620 1.00 0.00 75 GLU A CA 3
ATOM 4097 C C . GLU A 1 75 ? -10.785 8.064 -3.959 1.00 0.00 75 GLU A C 3
ATOM 4098 O O . GLU A 1 75 ? -9.764 8.317 -4.567 1.00 0.00 75 GLU A O 3
ATOM 4110 N N . GLU A 1 76 ? -11.959 8.468 -4.388 1.00 0.00 76 GLU A N 3
ATOM 4111 C CA . GLU A 1 76 ? -12.066 9.262 -5.645 1.00 0.00 76 GLU A CA 3
ATOM 4112 C C . GLU A 1 76 ? -11.354 10.613 -5.445 1.00 0.00 76 GLU A C 3
ATOM 4113 O O . GLU A 1 76 ? -11.000 11.278 -6.400 1.00 0.00 76 GLU A O 3
ATOM 4125 N N . GLY A 1 77 ? -11.082 10.995 -4.205 1.00 0.00 77 GLY A N 3
ATOM 4126 C CA . GLY A 1 77 ? -10.333 12.246 -3.956 1.00 0.00 77 GLY A CA 3
ATOM 4127 C C . GLY A 1 77 ? -8.890 11.872 -4.213 1.00 0.00 77 GLY A C 3
ATOM 4128 O O . GLY A 1 77 ? -8.163 12.523 -4.937 1.00 0.00 77 GLY A O 3
ATOM 4132 N N . LEU A 1 78 ? -8.474 10.822 -3.554 1.00 0.00 78 LEU A N 3
ATOM 4133 C CA . LEU A 1 78 ? -7.077 10.350 -3.645 1.00 0.00 78 LEU A CA 3
ATOM 4134 C C . LEU A 1 78 ? -6.970 8.946 -3.041 1.00 0.00 78 LEU A C 3
ATOM 4135 O O . LEU A 1 78 ? -7.918 8.190 -3.033 1.00 0.00 78 LEU A O 3
ATOM 4151 N N . VAL A 1 79 ? -5.830 8.605 -2.509 1.00 0.00 79 VAL A N 3
ATOM 4152 C CA . VAL A 1 79 ? -5.681 7.255 -1.877 1.00 0.00 79 VAL A CA 3
ATOM 4153 C C . VAL A 1 79 ? -5.453 7.405 -0.361 1.00 0.00 79 VAL A C 3
ATOM 4154 O O . VAL A 1 79 ? -4.856 8.365 0.090 1.00 0.00 79 VAL A O 3
ATOM 4167 N N . LEU A 1 80 ? -5.938 6.474 0.421 1.00 0.00 80 LEU A N 3
ATOM 4168 C CA . LEU A 1 80 ? -5.760 6.570 1.902 1.00 0.00 80 LEU A CA 3
ATOM 4169 C C . LEU A 1 80 ? -4.739 5.542 2.394 1.00 0.00 80 LEU A C 3
ATOM 4170 O O . LEU A 1 80 ? -4.988 4.352 2.388 1.00 0.00 80 LEU A O 3
ATOM 4186 N N . LEU A 1 81 ? -3.595 6.001 2.836 1.00 0.00 81 LEU A N 3
ATOM 4187 C CA . LEU A 1 81 ? -2.545 5.066 3.347 1.00 0.00 81 LEU A CA 3
ATOM 4188 C C . LEU A 1 81 ? -2.738 4.792 4.846 1.00 0.00 81 LEU A C 3
ATOM 4189 O O . LEU A 1 81 ? -1.847 4.297 5.509 1.00 0.00 81 LEU A O 3
ATOM 4205 N N . CYS A 1 82 ? -3.891 5.114 5.385 1.00 0.00 82 CYS A N 3
ATOM 4206 C CA . CYS A 1 82 ? -4.134 4.875 6.843 1.00 0.00 82 CYS A CA 3
ATOM 4207 C C . CYS A 1 82 ? -4.046 3.367 7.139 1.00 0.00 82 CYS A C 3
ATOM 4208 O O . CYS A 1 82 ? -3.700 2.962 8.232 1.00 0.00 82 CYS A O 3
ATOM 4216 N N . ARG A 1 83 ? -4.354 2.537 6.167 1.00 0.00 83 ARG A N 3
ATOM 4217 C CA . ARG A 1 83 ? -4.285 1.053 6.377 1.00 0.00 83 ARG A CA 3
ATOM 4218 C C . ARG A 1 83 ? -3.231 0.442 5.444 1.00 0.00 83 ARG A C 3
ATOM 4219 O O . ARG A 1 83 ? -2.296 -0.204 5.876 1.00 0.00 83 ARG A O 3
ATOM 4240 N N . THR A 1 84 ? -3.379 0.662 4.159 1.00 0.00 84 THR A N 3
ATOM 4241 C CA . THR A 1 84 ? -2.405 0.134 3.135 1.00 0.00 84 THR A CA 3
ATOM 4242 C C . THR A 1 84 ? -2.491 -1.395 2.975 1.00 0.00 84 THR A C 3
ATOM 4243 O O . THR A 1 84 ? -2.061 -2.140 3.834 1.00 0.00 84 THR A O 3
ATOM 4254 N N . TYR A 1 85 ? -3.063 -1.863 1.890 1.00 0.00 85 TYR A N 3
ATOM 4255 C CA . TYR A 1 85 ? -3.207 -3.341 1.674 1.00 0.00 85 TYR A CA 3
ATOM 4256 C C . TYR A 1 85 ? -2.124 -3.872 0.714 1.00 0.00 85 TYR A C 3
ATOM 4257 O O . TYR A 1 85 ? -1.838 -3.241 -0.281 1.00 0.00 85 TYR A O 3
ATOM 4275 N N . PRO A 1 86 ? -1.560 -5.030 1.029 1.00 0.00 86 PRO A N 3
ATOM 4276 C CA . PRO A 1 86 ? -0.504 -5.635 0.159 1.00 0.00 86 PRO A CA 3
ATOM 4277 C C . PRO A 1 86 ? -1.074 -6.269 -1.131 1.00 0.00 86 PRO A C 3
ATOM 4278 O O . PRO A 1 86 ? -0.687 -7.370 -1.487 1.00 0.00 86 PRO A O 3
ATOM 4289 N N . LYS A 1 87 ? -2.003 -5.629 -1.822 1.00 0.00 87 LYS A N 3
ATOM 4290 C CA . LYS A 1 87 ? -2.572 -6.287 -3.047 1.00 0.00 87 LYS A CA 3
ATOM 4291 C C . LYS A 1 87 ? -1.667 -6.099 -4.273 1.00 0.00 87 LYS A C 3
ATOM 4292 O O . LYS A 1 87 ? -1.060 -7.040 -4.748 1.00 0.00 87 LYS A O 3
ATOM 4311 N N . THR A 1 88 ? -1.565 -4.899 -4.785 1.00 0.00 88 THR A N 3
ATOM 4312 C CA . THR A 1 88 ? -0.690 -4.659 -5.977 1.00 0.00 88 THR A CA 3
ATOM 4313 C C . THR A 1 88 ? -0.276 -3.181 -6.050 1.00 0.00 88 THR A C 3
ATOM 4314 O O . THR A 1 88 ? -1.045 -2.347 -6.489 1.00 0.00 88 THR A O 3
ATOM 4325 N N . ASP A 1 89 ? 0.918 -2.842 -5.625 1.00 0.00 89 ASP A N 3
ATOM 4326 C CA . ASP A 1 89 ? 1.346 -1.408 -5.683 1.00 0.00 89 ASP A CA 3
ATOM 4327 C C . ASP A 1 89 ? 2.397 -1.210 -6.768 1.00 0.00 89 ASP A C 3
ATOM 4328 O O . ASP A 1 89 ? 3.540 -1.604 -6.627 1.00 0.00 89 ASP A O 3
ATOM 4337 N N . LEU A 1 90 ? 2.005 -0.608 -7.842 1.00 0.00 90 LEU A N 3
ATOM 4338 C CA . LEU A 1 90 ? 2.940 -0.366 -8.966 1.00 0.00 90 LEU A CA 3
ATOM 4339 C C . LEU A 1 90 ? 3.620 1.000 -8.800 1.00 0.00 90 LEU A C 3
ATOM 4340 O O . LEU A 1 90 ? 4.830 1.114 -8.819 1.00 0.00 90 LEU A O 3
ATOM 4356 N N . GLU A 1 91 ? 2.832 2.034 -8.632 1.00 0.00 91 GLU A N 3
ATOM 4357 C CA . GLU A 1 91 ? 3.390 3.407 -8.456 1.00 0.00 91 GLU A CA 3
ATOM 4358 C C . GLU A 1 91 ? 2.471 4.231 -7.538 1.00 0.00 91 GLU A C 3
ATOM 4359 O O . GLU A 1 91 ? 1.275 4.288 -7.751 1.00 0.00 91 GLU A O 3
ATOM 4371 N N . ILE A 1 92 ? 3.014 4.860 -6.518 1.00 0.00 92 ILE A N 3
ATOM 4372 C CA . ILE A 1 92 ? 2.155 5.662 -5.580 1.00 0.00 92 ILE A CA 3
ATOM 4373 C C . ILE A 1 92 ? 2.899 6.915 -5.111 1.00 0.00 92 ILE A C 3
ATOM 4374 O O . ILE A 1 92 ? 4.100 6.915 -4.949 1.00 0.00 92 ILE A O 3
ATOM 4390 N N . GLU A 1 93 ? 2.168 7.962 -4.817 1.00 0.00 93 GLU A N 3
ATOM 4391 C CA . GLU A 1 93 ? 2.799 9.194 -4.270 1.00 0.00 93 GLU A CA 3
ATOM 4392 C C . GLU A 1 93 ? 2.670 9.116 -2.744 1.00 0.00 93 GLU A C 3
ATOM 4393 O O . GLU A 1 93 ? 1.789 8.444 -2.236 1.00 0.00 93 GLU A O 3
ATOM 4405 N N . LEU A 1 94 ? 3.515 9.791 -2.015 1.00 0.00 94 LEU A N 3
ATOM 4406 C CA . LEU A 1 94 ? 3.433 9.739 -0.531 1.00 0.00 94 LEU A CA 3
ATOM 4407 C C . LEU A 1 94 ? 2.289 10.670 -0.079 1.00 0.00 94 LEU A C 3
ATOM 4408 O O . LEU A 1 94 ? 1.667 11.301 -0.913 1.00 0.00 94 LEU A O 3
ATOM 4424 N N . PRO A 1 95 ? 2.002 10.715 1.208 1.00 0.00 95 PRO A N 3
ATOM 4425 C CA . PRO A 1 95 ? 0.880 11.562 1.691 1.00 0.00 95 PRO A CA 3
ATOM 4426 C C . PRO A 1 95 ? 1.269 13.033 1.834 1.00 0.00 95 PRO A C 3
ATOM 4427 O O . PRO A 1 95 ? 0.439 13.898 2.031 1.00 0.00 95 PRO A O 3
ATOM 4438 N N . TYR A 1 96 ? 2.533 13.308 1.681 1.00 0.00 96 TYR A N 3
ATOM 4439 C CA . TYR A 1 96 ? 3.021 14.727 1.744 1.00 0.00 96 TYR A CA 3
ATOM 4440 C C . TYR A 1 96 ? 3.225 15.169 0.295 1.00 0.00 96 TYR A C 3
ATOM 4441 O O . TYR A 1 96 ? 3.235 14.370 -0.622 1.00 0.00 96 TYR A O 3
ATOM 4459 N N . THR A 1 97 ? 3.372 16.454 0.097 1.00 0.00 97 THR A N 3
ATOM 4460 C CA . THR A 1 97 ? 3.564 16.998 -1.281 1.00 0.00 97 THR A CA 3
ATOM 4461 C C . THR A 1 97 ? 4.226 18.381 -1.225 1.00 0.00 97 THR A C 3
ATOM 4462 O O . THR A 1 97 ? 5.091 18.691 -2.022 1.00 0.00 97 THR A O 3
ATOM 4473 N N . HIS A 1 98 ? 3.828 19.212 -0.293 1.00 0.00 98 HIS A N 3
ATOM 4474 C CA . HIS A 1 98 ? 4.433 20.573 -0.184 1.00 0.00 98 HIS A CA 3
ATOM 4475 C C . HIS A 1 98 ? 4.451 21.027 1.278 1.00 0.00 98 HIS A C 3
ATOM 4476 O O . HIS A 1 98 ? 3.508 20.716 1.987 1.00 0.00 98 HIS A O 3
ATOM 4495 N N . MET A 1 1 ? 7.393 -19.511 -7.467 1.00 0.00 1 MET A N 4
ATOM 4496 C CA . MET A 1 1 ? 6.700 -19.831 -6.186 1.00 0.00 1 MET A CA 4
ATOM 4497 C C . MET A 1 1 ? 6.071 -18.565 -5.596 1.00 0.00 1 MET A C 4
ATOM 4498 O O . MET A 1 1 ? 4.885 -18.519 -5.329 1.00 0.00 1 MET A O 4
ATOM 4514 N N . GLN A 1 2 ? 6.860 -17.541 -5.393 1.00 0.00 2 GLN A N 4
ATOM 4515 C CA . GLN A 1 2 ? 6.319 -16.272 -4.820 1.00 0.00 2 GLN A CA 4
ATOM 4516 C C . GLN A 1 2 ? 6.310 -15.173 -5.886 1.00 0.00 2 GLN A C 4
ATOM 4517 O O . GLN A 1 2 ? 7.044 -15.232 -6.855 1.00 0.00 2 GLN A O 4
ATOM 4531 N N . ARG A 1 3 ? 5.481 -14.175 -5.713 1.00 0.00 3 ARG A N 4
ATOM 4532 C CA . ARG A 1 3 ? 5.414 -13.068 -6.715 1.00 0.00 3 ARG A CA 4
ATOM 4533 C C . ARG A 1 3 ? 6.264 -11.879 -6.256 1.00 0.00 3 ARG A C 4
ATOM 4534 O O . ARG A 1 3 ? 6.185 -11.449 -5.118 1.00 0.00 3 ARG A O 4
ATOM 4555 N N . VAL A 1 4 ? 7.072 -11.343 -7.138 1.00 0.00 4 VAL A N 4
ATOM 4556 C CA . VAL A 1 4 ? 7.926 -10.177 -6.762 1.00 0.00 4 VAL A CA 4
ATOM 4557 C C . VAL A 1 4 ? 7.123 -8.880 -6.883 1.00 0.00 4 VAL A C 4
ATOM 4558 O O . VAL A 1 4 ? 6.144 -8.832 -7.608 1.00 0.00 4 VAL A O 4
ATOM 4571 N N . HIS A 1 5 ? 7.533 -7.822 -6.232 1.00 0.00 5 HIS A N 4
ATOM 4572 C CA . HIS A 1 5 ? 6.782 -6.534 -6.388 1.00 0.00 5 HIS A CA 4
ATOM 4573 C C . HIS A 1 5 ? 7.763 -5.369 -6.457 1.00 0.00 5 HIS A C 4
ATOM 4574 O O . HIS A 1 5 ? 8.808 -5.380 -5.834 1.00 0.00 5 HIS A O 4
ATOM 4588 N N . THR A 1 6 ? 7.418 -4.361 -7.202 1.00 0.00 6 THR A N 4
ATOM 4589 C CA . THR A 1 6 ? 8.298 -3.165 -7.322 1.00 0.00 6 THR A CA 4
ATOM 4590 C C . THR A 1 6 ? 7.473 -1.919 -7.019 1.00 0.00 6 THR A C 4
ATOM 4591 O O . THR A 1 6 ? 6.556 -1.590 -7.751 1.00 0.00 6 THR A O 4
ATOM 4602 N N . ILE A 1 7 ? 7.764 -1.237 -5.944 1.00 0.00 7 ILE A N 4
ATOM 4603 C CA . ILE A 1 7 ? 6.971 -0.038 -5.591 1.00 0.00 7 ILE A CA 4
ATOM 4604 C C . ILE A 1 7 ? 7.744 1.240 -5.941 1.00 0.00 7 ILE A C 4
ATOM 4605 O O . ILE A 1 7 ? 8.812 1.500 -5.418 1.00 0.00 7 ILE A O 4
ATOM 4621 N N . THR A 1 8 ? 7.182 2.049 -6.790 1.00 0.00 8 THR A N 4
ATOM 4622 C CA . THR A 1 8 ? 7.837 3.334 -7.144 1.00 0.00 8 THR A CA 4
ATOM 4623 C C . THR A 1 8 ? 7.057 4.426 -6.428 1.00 0.00 8 THR A C 4
ATOM 4624 O O . THR A 1 8 ? 5.936 4.736 -6.790 1.00 0.00 8 THR A O 4
ATOM 4635 N N . ALA A 1 9 ? 7.617 4.978 -5.384 1.00 0.00 9 ALA A N 4
ATOM 4636 C CA . ALA A 1 9 ? 6.872 6.007 -4.612 1.00 0.00 9 ALA A CA 4
ATOM 4637 C C . ALA A 1 9 ? 7.612 7.336 -4.581 1.00 0.00 9 ALA A C 4
ATOM 4638 O O . ALA A 1 9 ? 8.684 7.451 -4.016 1.00 0.00 9 ALA A O 4
ATOM 4645 N N . VAL A 1 10 ? 7.021 8.352 -5.151 1.00 0.00 10 VAL A N 4
ATOM 4646 C CA . VAL A 1 10 ? 7.660 9.696 -5.118 1.00 0.00 10 VAL A CA 4
ATOM 4647 C C . VAL A 1 10 ? 6.779 10.648 -4.340 1.00 0.00 10 VAL A C 4
ATOM 4648 O O . VAL A 1 10 ? 5.582 10.735 -4.570 1.00 0.00 10 VAL A O 4
ATOM 4661 N N . THR A 1 11 ? 7.361 11.391 -3.450 1.00 0.00 11 THR A N 4
ATOM 4662 C CA . THR A 1 11 ? 6.554 12.374 -2.701 1.00 0.00 11 THR A CA 4
ATOM 4663 C C . THR A 1 11 ? 6.587 13.662 -3.486 1.00 0.00 11 THR A C 4
ATOM 4664 O O . THR A 1 11 ? 7.646 14.133 -3.873 1.00 0.00 11 THR A O 4
ATOM 4675 N N . GLU A 1 12 ? 5.454 14.256 -3.686 1.00 0.00 12 GLU A N 4
ATOM 4676 C CA . GLU A 1 12 ? 5.423 15.551 -4.416 1.00 0.00 12 GLU A CA 4
ATOM 4677 C C . GLU A 1 12 ? 6.135 16.610 -3.566 1.00 0.00 12 GLU A C 4
ATOM 4678 O O . GLU A 1 12 ? 6.466 17.668 -4.069 1.00 0.00 12 GLU A O 4
ATOM 4690 N N . ASP A 1 13 ? 6.511 16.301 -2.331 1.00 0.00 13 ASP A N 4
ATOM 4691 C CA . ASP A 1 13 ? 7.347 17.265 -1.565 1.00 0.00 13 ASP A CA 4
ATOM 4692 C C . ASP A 1 13 ? 8.669 17.410 -2.355 1.00 0.00 13 ASP A C 4
ATOM 4693 O O . ASP A 1 13 ? 9.252 18.475 -2.418 1.00 0.00 13 ASP A O 4
ATOM 4702 N N . GLY A 1 14 ? 9.101 16.337 -3.020 1.00 0.00 14 GLY A N 4
ATOM 4703 C CA . GLY A 1 14 ? 10.328 16.423 -3.870 1.00 0.00 14 GLY A CA 4
ATOM 4704 C C . GLY A 1 14 ? 11.232 15.176 -3.805 1.00 0.00 14 GLY A C 4
ATOM 4705 O O . GLY A 1 14 ? 12.327 15.208 -4.336 1.00 0.00 14 GLY A O 4
ATOM 4709 N N . GLU A 1 15 ? 10.818 14.081 -3.199 1.00 0.00 15 GLU A N 4
ATOM 4710 C CA . GLU A 1 15 ? 11.725 12.873 -3.177 1.00 0.00 15 GLU A CA 4
ATOM 4711 C C . GLU A 1 15 ? 11.135 11.748 -4.032 1.00 0.00 15 GLU A C 4
ATOM 4712 O O . GLU A 1 15 ? 9.934 11.609 -4.141 1.00 0.00 15 GLU A O 4
ATOM 4724 N N . SER A 1 16 ? 11.980 10.962 -4.657 1.00 0.00 16 SER A N 4
ATOM 4725 C CA . SER A 1 16 ? 11.471 9.860 -5.537 1.00 0.00 16 SER A CA 4
ATOM 4726 C C . SER A 1 16 ? 12.312 8.581 -5.410 1.00 0.00 16 SER A C 4
ATOM 4727 O O . SER A 1 16 ? 13.523 8.618 -5.525 1.00 0.00 16 SER A O 4
ATOM 4735 N N . LEU A 1 17 ? 11.681 7.461 -5.122 1.00 0.00 17 LEU A N 4
ATOM 4736 C CA . LEU A 1 17 ? 12.460 6.197 -4.935 1.00 0.00 17 LEU A CA 4
ATOM 4737 C C . LEU A 1 17 ? 11.719 4.968 -5.438 1.00 0.00 17 LEU A C 4
ATOM 4738 O O . LEU A 1 17 ? 10.507 4.877 -5.393 1.00 0.00 17 LEU A O 4
ATOM 4754 N N . ARG A 1 18 ? 12.477 3.994 -5.847 1.00 0.00 18 ARG A N 4
ATOM 4755 C CA . ARG A 1 18 ? 11.903 2.707 -6.286 1.00 0.00 18 ARG A CA 4
ATOM 4756 C C . ARG A 1 18 ? 12.394 1.656 -5.294 1.00 0.00 18 ARG A C 4
ATOM 4757 O O . ARG A 1 18 ? 13.565 1.322 -5.269 1.00 0.00 18 ARG A O 4
ATOM 4778 N N . PHE A 1 19 ? 11.518 1.138 -4.479 1.00 0.00 19 PHE A N 4
ATOM 4779 C CA . PHE A 1 19 ? 11.958 0.105 -3.485 1.00 0.00 19 PHE A CA 4
ATOM 4780 C C . PHE A 1 19 ? 11.644 -1.280 -4.066 1.00 0.00 19 PHE A C 4
ATOM 4781 O O . PHE A 1 19 ? 10.815 -1.414 -4.946 1.00 0.00 19 PHE A O 4
ATOM 4798 N N . GLU A 1 20 ? 12.269 -2.307 -3.561 1.00 0.00 20 GLU A N 4
ATOM 4799 C CA . GLU A 1 20 ? 11.996 -3.683 -4.036 1.00 0.00 20 GLU A CA 4
ATOM 4800 C C . GLU A 1 20 ? 11.491 -4.474 -2.851 1.00 0.00 20 GLU A C 4
ATOM 4801 O O . GLU A 1 20 ? 12.008 -4.391 -1.758 1.00 0.00 20 GLU A O 4
ATOM 4813 N N . CYS A 1 21 ? 10.470 -5.215 -3.067 1.00 0.00 21 CYS A N 4
ATOM 4814 C CA . CYS A 1 21 ? 9.869 -6.028 -1.972 1.00 0.00 21 CYS A CA 4
ATOM 4815 C C . CYS A 1 21 ? 8.966 -7.117 -2.555 1.00 0.00 21 CYS A C 4
ATOM 4816 O O . CYS A 1 21 ? 8.189 -6.871 -3.451 1.00 0.00 21 CYS A O 4
ATOM 4824 N N . ARG A 1 22 ? 9.065 -8.322 -2.051 1.00 0.00 22 ARG A N 4
ATOM 4825 C CA . ARG A 1 22 ? 8.226 -9.422 -2.552 1.00 0.00 22 ARG A CA 4
ATOM 4826 C C . ARG A 1 22 ? 7.217 -9.801 -1.477 1.00 0.00 22 ARG A C 4
ATOM 4827 O O . ARG A 1 22 ? 7.403 -9.508 -0.315 1.00 0.00 22 ARG A O 4
ATOM 4848 N N . SER A 1 23 ? 6.149 -10.441 -1.874 1.00 0.00 23 SER A N 4
ATOM 4849 C CA . SER A 1 23 ? 5.068 -10.863 -0.918 1.00 0.00 23 SER A CA 4
ATOM 4850 C C . SER A 1 23 ? 4.448 -9.638 -0.235 1.00 0.00 23 SER A C 4
ATOM 4851 O O . SER A 1 23 ? 3.348 -9.231 -0.560 1.00 0.00 23 SER A O 4
ATOM 4859 N N . ASP A 1 24 ? 5.147 -9.042 0.692 1.00 0.00 24 ASP A N 4
ATOM 4860 C CA . ASP A 1 24 ? 4.608 -7.834 1.385 1.00 0.00 24 ASP A CA 4
ATOM 4861 C C . ASP A 1 24 ? 5.178 -6.567 0.734 1.00 0.00 24 ASP A C 4
ATOM 4862 O O . ASP A 1 24 ? 6.241 -6.095 1.091 1.00 0.00 24 ASP A O 4
ATOM 4871 N N . GLU A 1 25 ? 4.483 -6.034 -0.239 1.00 0.00 25 GLU A N 4
ATOM 4872 C CA . GLU A 1 25 ? 4.980 -4.820 -0.942 1.00 0.00 25 GLU A CA 4
ATOM 4873 C C . GLU A 1 25 ? 4.479 -3.529 -0.283 1.00 0.00 25 GLU A C 4
ATOM 4874 O O . GLU A 1 25 ? 4.571 -2.459 -0.854 1.00 0.00 25 GLU A O 4
ATOM 4886 N N . ASP A 1 26 ? 3.957 -3.614 0.911 1.00 0.00 26 ASP A N 4
ATOM 4887 C CA . ASP A 1 26 ? 3.463 -2.401 1.598 1.00 0.00 26 ASP A CA 4
ATOM 4888 C C . ASP A 1 26 ? 4.608 -1.428 1.837 1.00 0.00 26 ASP A C 4
ATOM 4889 O O . ASP A 1 26 ? 5.600 -1.755 2.455 1.00 0.00 26 ASP A O 4
ATOM 4898 N N . VAL A 1 27 ? 4.492 -0.263 1.286 1.00 0.00 27 VAL A N 4
ATOM 4899 C CA . VAL A 1 27 ? 5.582 0.773 1.381 1.00 0.00 27 VAL A CA 4
ATOM 4900 C C . VAL A 1 27 ? 6.171 0.860 2.792 1.00 0.00 27 VAL A C 4
ATOM 4901 O O . VAL A 1 27 ? 7.339 1.182 2.940 1.00 0.00 27 VAL A O 4
ATOM 4914 N N . ILE A 1 28 ? 5.427 0.533 3.813 1.00 0.00 28 ILE A N 4
ATOM 4915 C CA . ILE A 1 28 ? 6.044 0.565 5.167 1.00 0.00 28 ILE A CA 4
ATOM 4916 C C . ILE A 1 28 ? 6.878 -0.699 5.332 1.00 0.00 28 ILE A C 4
ATOM 4917 O O . ILE A 1 28 ? 8.075 -0.633 5.492 1.00 0.00 28 ILE A O 4
ATOM 4933 N N . THR A 1 29 ? 6.249 -1.841 5.315 1.00 0.00 29 THR A N 4
ATOM 4934 C CA . THR A 1 29 ? 7.000 -3.121 5.511 1.00 0.00 29 THR A CA 4
ATOM 4935 C C . THR A 1 29 ? 8.125 -3.287 4.489 1.00 0.00 29 THR A C 4
ATOM 4936 O O . THR A 1 29 ? 9.230 -3.644 4.846 1.00 0.00 29 THR A O 4
ATOM 4947 N N . ALA A 1 30 ? 7.865 -3.046 3.234 1.00 0.00 30 ALA A N 4
ATOM 4948 C CA . ALA A 1 30 ? 8.934 -3.214 2.204 1.00 0.00 30 ALA A CA 4
ATOM 4949 C C . ALA A 1 30 ? 10.069 -2.205 2.389 1.00 0.00 30 ALA A C 4
ATOM 4950 O O . ALA A 1 30 ? 11.226 -2.582 2.433 1.00 0.00 30 ALA A O 4
ATOM 4957 N N . ALA A 1 31 ? 9.766 -0.930 2.462 1.00 0.00 31 ALA A N 4
ATOM 4958 C CA . ALA A 1 31 ? 10.864 0.073 2.604 1.00 0.00 31 ALA A CA 4
ATOM 4959 C C . ALA A 1 31 ? 11.387 0.094 4.036 1.00 0.00 31 ALA A C 4
ATOM 4960 O O . ALA A 1 31 ? 12.461 0.618 4.269 1.00 0.00 31 ALA A O 4
ATOM 4967 N N . LEU A 1 32 ? 10.758 -0.590 4.959 1.00 0.00 32 LEU A N 4
ATOM 4968 C CA . LEU A 1 32 ? 11.359 -0.715 6.297 1.00 0.00 32 LEU A CA 4
ATOM 4969 C C . LEU A 1 32 ? 12.359 -1.885 6.226 1.00 0.00 32 LEU A C 4
ATOM 4970 O O . LEU A 1 32 ? 13.380 -1.897 6.882 1.00 0.00 32 LEU A O 4
ATOM 4986 N N . ARG A 1 33 ? 12.044 -2.872 5.407 1.00 0.00 33 ARG A N 4
ATOM 4987 C CA . ARG A 1 33 ? 12.926 -4.063 5.236 1.00 0.00 33 ARG A CA 4
ATOM 4988 C C . ARG A 1 33 ? 14.081 -3.762 4.284 1.00 0.00 33 ARG A C 4
ATOM 4989 O O . ARG A 1 33 ? 15.134 -4.368 4.362 1.00 0.00 33 ARG A O 4
ATOM 5010 N N . GLN A 1 34 ? 13.897 -2.818 3.399 1.00 0.00 34 GLN A N 4
ATOM 5011 C CA . GLN A 1 34 ? 14.990 -2.458 2.451 1.00 0.00 34 GLN A CA 4
ATOM 5012 C C . GLN A 1 34 ? 16.051 -1.628 3.175 1.00 0.00 34 GLN A C 4
ATOM 5013 O O . GLN A 1 34 ? 17.216 -1.971 3.190 1.00 0.00 34 GLN A O 4
ATOM 5027 N N . ASN A 1 35 ? 15.636 -0.533 3.780 1.00 0.00 35 ASN A N 4
ATOM 5028 C CA . ASN A 1 35 ? 16.580 0.376 4.527 1.00 0.00 35 ASN A CA 4
ATOM 5029 C C . ASN A 1 35 ? 15.880 1.706 4.844 1.00 0.00 35 ASN A C 4
ATOM 5030 O O . ASN A 1 35 ? 16.221 2.389 5.792 1.00 0.00 35 ASN A O 4
ATOM 5041 N N . ILE A 1 36 ? 14.909 2.076 4.048 1.00 0.00 36 ILE A N 4
ATOM 5042 C CA . ILE A 1 36 ? 14.175 3.358 4.275 1.00 0.00 36 ILE A CA 4
ATOM 5043 C C . ILE A 1 36 ? 13.258 3.171 5.487 1.00 0.00 36 ILE A C 4
ATOM 5044 O O . ILE A 1 36 ? 13.182 2.097 6.054 1.00 0.00 36 ILE A O 4
ATOM 5060 N N . PHE A 1 37 ? 12.589 4.210 5.913 1.00 0.00 37 PHE A N 4
ATOM 5061 C CA . PHE A 1 37 ? 11.700 4.084 7.104 1.00 0.00 37 PHE A CA 4
ATOM 5062 C C . PHE A 1 37 ? 10.700 5.238 7.167 1.00 0.00 37 PHE A C 4
ATOM 5063 O O . PHE A 1 37 ? 10.899 6.222 7.854 1.00 0.00 37 PHE A O 4
ATOM 5080 N N . LEU A 1 38 ? 9.627 5.112 6.429 1.00 0.00 38 LEU A N 4
ATOM 5081 C CA . LEU A 1 38 ? 8.591 6.179 6.397 1.00 0.00 38 LEU A CA 4
ATOM 5082 C C . LEU A 1 38 ? 7.541 5.952 7.477 1.00 0.00 38 LEU A C 4
ATOM 5083 O O . LEU A 1 38 ? 7.589 4.985 8.215 1.00 0.00 38 LEU A O 4
ATOM 5099 N N . MET A 1 39 ? 6.592 6.839 7.565 1.00 0.00 39 MET A N 4
ATOM 5100 C CA . MET A 1 39 ? 5.513 6.693 8.597 1.00 0.00 39 MET A CA 4
ATOM 5101 C C . MET A 1 39 ? 4.402 7.727 8.381 1.00 0.00 39 MET A C 4
ATOM 5102 O O . MET A 1 39 ? 3.764 8.151 9.323 1.00 0.00 39 MET A O 4
ATOM 5116 N N . SER A 1 40 ? 4.171 8.132 7.150 1.00 0.00 40 SER A N 4
ATOM 5117 C CA . SER A 1 40 ? 3.098 9.145 6.848 1.00 0.00 40 SER A CA 4
ATOM 5118 C C . SER A 1 40 ? 3.132 10.320 7.857 1.00 0.00 40 SER A C 4
ATOM 5119 O O . SER A 1 40 ? 3.889 11.258 7.686 1.00 0.00 40 SER A O 4
ATOM 5127 N N . SER A 1 41 ? 2.340 10.273 8.910 1.00 0.00 41 SER A N 4
ATOM 5128 C CA . SER A 1 41 ? 2.354 11.380 9.915 1.00 0.00 41 SER A CA 4
ATOM 5129 C C . SER A 1 41 ? 1.667 10.928 11.209 1.00 0.00 41 SER A C 4
ATOM 5130 O O . SER A 1 41 ? 2.313 10.681 12.211 1.00 0.00 41 SER A O 4
ATOM 5138 N N . CYS A 1 42 ? 0.361 10.821 11.194 1.00 0.00 42 CYS A N 4
ATOM 5139 C CA . CYS A 1 42 ? -0.377 10.389 12.423 1.00 0.00 42 CYS A CA 4
ATOM 5140 C C . CYS A 1 42 ? -0.734 8.898 12.346 1.00 0.00 42 CYS A C 4
ATOM 5141 O O . CYS A 1 42 ? -0.861 8.229 13.352 1.00 0.00 42 CYS A O 4
ATOM 5149 N N . ARG A 1 43 ? -0.909 8.381 11.152 1.00 0.00 43 ARG A N 4
ATOM 5150 C CA . ARG A 1 43 ? -1.275 6.935 10.985 1.00 0.00 43 ARG A CA 4
ATOM 5151 C C . ARG A 1 43 ? -2.549 6.610 11.772 1.00 0.00 43 ARG A C 4
ATOM 5152 O O . ARG A 1 43 ? -2.635 5.598 12.442 1.00 0.00 43 ARG A O 4
ATOM 5173 N N . GLU A 1 44 ? -3.538 7.465 11.693 1.00 0.00 44 GLU A N 4
ATOM 5174 C CA . GLU A 1 44 ? -4.814 7.219 12.433 1.00 0.00 44 GLU A CA 4
ATOM 5175 C C . GLU A 1 44 ? -6.034 7.352 11.504 1.00 0.00 44 GLU A C 4
ATOM 5176 O O . GLU A 1 44 ? -7.159 7.183 11.934 1.00 0.00 44 GLU A O 4
ATOM 5188 N N . GLY A 1 45 ? -5.827 7.650 10.239 1.00 0.00 45 GLY A N 4
ATOM 5189 C CA . GLY A 1 45 ? -6.978 7.790 9.286 1.00 0.00 45 GLY A CA 4
ATOM 5190 C C . GLY A 1 45 ? -8.009 8.778 9.837 1.00 0.00 45 GLY A C 4
ATOM 5191 O O . GLY A 1 45 ? -9.202 8.553 9.734 1.00 0.00 45 GLY A O 4
ATOM 5195 N N . GLY A 1 46 ? -7.553 9.853 10.437 1.00 0.00 46 GLY A N 4
ATOM 5196 C CA . GLY A 1 46 ? -8.502 10.858 11.010 1.00 0.00 46 GLY A CA 4
ATOM 5197 C C . GLY A 1 46 ? -7.924 12.288 10.951 1.00 0.00 46 GLY A C 4
ATOM 5198 O O . GLY A 1 46 ? -8.513 13.207 11.489 1.00 0.00 46 GLY A O 4
ATOM 5202 N N . CYS A 1 47 ? -6.777 12.495 10.331 1.00 0.00 47 CYS A N 4
ATOM 5203 C CA . CYS A 1 47 ? -6.187 13.874 10.288 1.00 0.00 47 CYS A CA 4
ATOM 5204 C C . CYS A 1 47 ? -6.716 14.683 9.089 1.00 0.00 47 CYS A C 4
ATOM 5205 O O . CYS A 1 47 ? -6.746 15.897 9.123 1.00 0.00 47 CYS A O 4
ATOM 5213 N N . ALA A 1 48 ? -7.120 14.012 8.029 1.00 0.00 48 ALA A N 4
ATOM 5214 C CA . ALA A 1 48 ? -7.652 14.705 6.789 1.00 0.00 48 ALA A CA 4
ATOM 5215 C C . ALA A 1 48 ? -6.534 15.399 5.981 1.00 0.00 48 ALA A C 4
ATOM 5216 O O . ALA A 1 48 ? -6.782 15.921 4.911 1.00 0.00 48 ALA A O 4
ATOM 5223 N N . THR A 1 49 ? -5.311 15.394 6.461 1.00 0.00 49 THR A N 4
ATOM 5224 C CA . THR A 1 49 ? -4.191 16.033 5.699 1.00 0.00 49 THR A CA 4
ATOM 5225 C C . THR A 1 49 ? -3.434 14.974 4.875 1.00 0.00 49 THR A C 4
ATOM 5226 O O . THR A 1 49 ? -2.677 15.295 3.981 1.00 0.00 49 THR A O 4
ATOM 5237 N N . CYS A 1 50 ? -3.646 13.715 5.171 1.00 0.00 50 CYS A N 4
ATOM 5238 C CA . CYS A 1 50 ? -2.965 12.608 4.423 1.00 0.00 50 CYS A CA 4
ATOM 5239 C C . CYS A 1 50 ? -3.567 12.449 3.018 1.00 0.00 50 CYS A C 4
ATOM 5240 O O . CYS A 1 50 ? -3.986 11.367 2.644 1.00 0.00 50 CYS A O 4
ATOM 5248 N N . LYS A 1 51 ? -3.619 13.503 2.235 1.00 0.00 51 LYS A N 4
ATOM 5249 C CA . LYS A 1 51 ? -4.199 13.386 0.863 1.00 0.00 51 LYS A CA 4
ATOM 5250 C C . LYS A 1 51 ? -3.147 12.872 -0.124 1.00 0.00 51 LYS A C 4
ATOM 5251 O O . LYS A 1 51 ? -2.486 13.649 -0.789 1.00 0.00 51 LYS A O 4
ATOM 5270 N N . ALA A 1 52 ? -2.961 11.580 -0.201 1.00 0.00 52 ALA A N 4
ATOM 5271 C CA . ALA A 1 52 ? -1.920 11.025 -1.120 1.00 0.00 52 ALA A CA 4
ATOM 5272 C C . ALA A 1 52 ? -2.512 10.623 -2.473 1.00 0.00 52 ALA A C 4
ATOM 5273 O O . ALA A 1 52 ? -3.713 10.656 -2.625 1.00 0.00 52 ALA A O 4
ATOM 5280 N N . LEU A 1 53 ? -1.724 10.281 -3.461 1.00 0.00 53 LEU A N 4
ATOM 5281 C CA . LEU A 1 53 ? -2.325 9.922 -4.787 1.00 0.00 53 LEU A CA 4
ATOM 5282 C C . LEU A 1 53 ? -1.766 8.587 -5.295 1.00 0.00 53 LEU A C 4
ATOM 5283 O O . LEU A 1 53 ? -0.703 8.159 -4.896 1.00 0.00 53 LEU A O 4
ATOM 5299 N N . CYS A 1 54 ? -2.496 7.917 -6.159 1.00 0.00 54 CYS A N 4
ATOM 5300 C CA . CYS A 1 54 ? -2.032 6.596 -6.680 1.00 0.00 54 CYS A CA 4
ATOM 5301 C C . CYS A 1 54 ? -1.768 6.639 -8.194 1.00 0.00 54 CYS A C 4
ATOM 5302 O O . CYS A 1 54 ? -2.671 6.893 -8.970 1.00 0.00 54 CYS A O 4
ATOM 5310 N N . SER A 1 55 ? -0.550 6.410 -8.620 1.00 0.00 55 SER A N 4
ATOM 5311 C CA . SER A 1 55 ? -0.254 6.457 -10.085 1.00 0.00 55 SER A CA 4
ATOM 5312 C C . SER A 1 55 ? -0.825 5.217 -10.776 1.00 0.00 55 SER A C 4
ATOM 5313 O O . SER A 1 55 ? -1.721 5.317 -11.594 1.00 0.00 55 SER A O 4
ATOM 5321 N N . GLU A 1 56 ? -0.318 4.050 -10.460 1.00 0.00 56 GLU A N 4
ATOM 5322 C CA . GLU A 1 56 ? -0.834 2.813 -11.105 1.00 0.00 56 GLU A CA 4
ATOM 5323 C C . GLU A 1 56 ? -0.616 1.599 -10.204 1.00 0.00 56 GLU A C 4
ATOM 5324 O O . GLU A 1 56 ? 0.157 1.623 -9.266 1.00 0.00 56 GLU A O 4
ATOM 5336 N N . GLY A 1 57 ? -1.331 0.554 -10.486 1.00 0.00 57 GLY A N 4
ATOM 5337 C CA . GLY A 1 57 ? -1.241 -0.690 -9.663 1.00 0.00 57 GLY A CA 4
ATOM 5338 C C . GLY A 1 57 ? -2.603 -0.912 -9.007 1.00 0.00 57 GLY A C 4
ATOM 5339 O O . GLY A 1 57 ? -3.334 0.019 -8.726 1.00 0.00 57 GLY A O 4
ATOM 5343 N N . ASP A 1 58 ? -2.959 -2.150 -8.813 1.00 0.00 58 ASP A N 4
ATOM 5344 C CA . ASP A 1 58 ? -4.298 -2.478 -8.229 1.00 0.00 58 ASP A CA 4
ATOM 5345 C C . ASP A 1 58 ? -4.270 -2.550 -6.701 1.00 0.00 58 ASP A C 4
ATOM 5346 O O . ASP A 1 58 ? -5.163 -3.110 -6.093 1.00 0.00 58 ASP A O 4
ATOM 5355 N N . TYR A 1 59 ? -3.239 -2.040 -6.074 1.00 0.00 59 TYR A N 4
ATOM 5356 C CA . TYR A 1 59 ? -3.151 -2.144 -4.586 1.00 0.00 59 TYR A CA 4
ATOM 5357 C C . TYR A 1 59 ? -4.382 -1.551 -3.892 1.00 0.00 59 TYR A C 4
ATOM 5358 O O . TYR A 1 59 ? -5.104 -0.749 -4.455 1.00 0.00 59 TYR A O 4
ATOM 5376 N N . ASP A 1 60 ? -4.647 -2.003 -2.711 1.00 0.00 60 ASP A N 4
ATOM 5377 C CA . ASP A 1 60 ? -5.865 -1.556 -1.983 1.00 0.00 60 ASP A CA 4
ATOM 5378 C C . ASP A 1 60 ? -5.639 -0.249 -1.238 1.00 0.00 60 ASP A C 4
ATOM 5379 O O . ASP A 1 60 ? -4.532 0.232 -1.092 1.00 0.00 60 ASP A O 4
ATOM 5388 N N . LEU A 1 61 ? -6.712 0.321 -0.782 1.00 0.00 61 LEU A N 4
ATOM 5389 C CA . LEU A 1 61 ? -6.648 1.611 -0.044 1.00 0.00 61 LEU A CA 4
ATOM 5390 C C . LEU A 1 61 ? -7.765 1.667 1.000 1.00 0.00 61 LEU A C 4
ATOM 5391 O O . LEU A 1 61 ? -8.903 1.959 0.682 1.00 0.00 61 LEU A O 4
ATOM 5407 N N . LYS A 1 62 ? -7.454 1.381 2.235 1.00 0.00 62 LYS A N 4
ATOM 5408 C CA . LYS A 1 62 ? -8.507 1.404 3.299 1.00 0.00 62 LYS A CA 4
ATOM 5409 C C . LYS A 1 62 ? -8.178 2.421 4.399 1.00 0.00 62 LYS A C 4
ATOM 5410 O O . LYS A 1 62 ? -7.191 2.297 5.095 1.00 0.00 62 LYS A O 4
ATOM 5429 N N . GLY A 1 63 ? -9.018 3.420 4.574 1.00 0.00 63 GLY A N 4
ATOM 5430 C CA . GLY A 1 63 ? -8.777 4.445 5.649 1.00 0.00 63 GLY A CA 4
ATOM 5431 C C . GLY A 1 63 ? -8.572 3.720 6.986 1.00 0.00 63 GLY A C 4
ATOM 5432 O O . GLY A 1 63 ? -8.682 2.511 7.076 1.00 0.00 63 GLY A O 4
ATOM 5436 N N . CYS A 1 64 ? -8.308 4.463 8.031 1.00 0.00 64 CYS A N 4
ATOM 5437 C CA . CYS A 1 64 ? -8.126 3.839 9.373 1.00 0.00 64 CYS A CA 4
ATOM 5438 C C . CYS A 1 64 ? -9.401 4.038 10.197 1.00 0.00 64 CYS A C 4
ATOM 5439 O O . CYS A 1 64 ? -9.949 3.094 10.734 1.00 0.00 64 CYS A O 4
ATOM 5447 N N . SER A 1 65 ? -9.886 5.258 10.292 1.00 0.00 65 SER A N 4
ATOM 5448 C CA . SER A 1 65 ? -11.139 5.499 11.074 1.00 0.00 65 SER A CA 4
ATOM 5449 C C . SER A 1 65 ? -12.352 5.356 10.156 1.00 0.00 65 SER A C 4
ATOM 5450 O O . SER A 1 65 ? -13.129 6.278 9.979 1.00 0.00 65 SER A O 4
ATOM 5458 N N . VAL A 1 66 ? -12.514 4.200 9.576 1.00 0.00 66 VAL A N 4
ATOM 5459 C CA . VAL A 1 66 ? -13.675 3.966 8.661 1.00 0.00 66 VAL A CA 4
ATOM 5460 C C . VAL A 1 66 ? -14.990 4.128 9.432 1.00 0.00 66 VAL A C 4
ATOM 5461 O O . VAL A 1 66 ? -16.009 4.485 8.872 1.00 0.00 66 VAL A O 4
ATOM 5474 N N . GLN A 1 67 ? -14.968 3.860 10.711 1.00 0.00 67 GLN A N 4
ATOM 5475 C CA . GLN A 1 67 ? -16.206 3.983 11.536 1.00 0.00 67 GLN A CA 4
ATOM 5476 C C . GLN A 1 67 ? -16.619 5.451 11.753 1.00 0.00 67 GLN A C 4
ATOM 5477 O O . GLN A 1 67 ? -17.736 5.742 12.133 1.00 0.00 67 GLN A O 4
ATOM 5491 N N . ALA A 1 68 ? -15.751 6.375 11.395 1.00 0.00 68 ALA A N 4
ATOM 5492 C CA . ALA A 1 68 ? -16.113 7.820 11.444 1.00 0.00 68 ALA A CA 4
ATOM 5493 C C . ALA A 1 68 ? -16.436 8.225 10.001 1.00 0.00 68 ALA A C 4
ATOM 5494 O O . ALA A 1 68 ? -17.384 8.948 9.757 1.00 0.00 68 ALA A O 4
ATOM 5501 N N . LEU A 1 69 ? -15.659 7.777 9.045 1.00 0.00 69 LEU A N 4
ATOM 5502 C CA . LEU A 1 69 ? -15.933 8.156 7.622 1.00 0.00 69 LEU A CA 4
ATOM 5503 C C . LEU A 1 69 ? -15.541 7.017 6.661 1.00 0.00 69 LEU A C 4
ATOM 5504 O O . LEU A 1 69 ? -14.484 6.440 6.806 1.00 0.00 69 LEU A O 4
ATOM 5520 N N . PRO A 1 70 ? -16.392 6.734 5.690 1.00 0.00 70 PRO A N 4
ATOM 5521 C CA . PRO A 1 70 ? -16.075 5.661 4.710 1.00 0.00 70 PRO A CA 4
ATOM 5522 C C . PRO A 1 70 ? -14.937 6.129 3.786 1.00 0.00 70 PRO A C 4
ATOM 5523 O O . PRO A 1 70 ? -14.920 7.276 3.382 1.00 0.00 70 PRO A O 4
ATOM 5534 N N . PRO A 1 71 ? -14.005 5.246 3.491 1.00 0.00 71 PRO A N 4
ATOM 5535 C CA . PRO A 1 71 ? -12.865 5.629 2.631 1.00 0.00 71 PRO A CA 4
ATOM 5536 C C . PRO A 1 71 ? -13.212 5.573 1.143 1.00 0.00 71 PRO A C 4
ATOM 5537 O O . PRO A 1 71 ? -12.352 5.770 0.306 1.00 0.00 71 PRO A O 4
ATOM 5548 N N . GLU A 1 72 ? -14.447 5.336 0.799 1.00 0.00 72 GLU A N 4
ATOM 5549 C CA . GLU A 1 72 ? -14.818 5.302 -0.638 1.00 0.00 72 GLU A CA 4
ATOM 5550 C C . GLU A 1 72 ? -14.690 6.720 -1.192 1.00 0.00 72 GLU A C 4
ATOM 5551 O O . GLU A 1 72 ? -13.802 7.026 -1.963 1.00 0.00 72 GLU A O 4
ATOM 5563 N N . GLU A 1 73 ? -15.586 7.582 -0.787 1.00 0.00 73 GLU A N 4
ATOM 5564 C CA . GLU A 1 73 ? -15.559 8.991 -1.256 1.00 0.00 73 GLU A CA 4
ATOM 5565 C C . GLU A 1 73 ? -14.176 9.593 -1.009 1.00 0.00 73 GLU A C 4
ATOM 5566 O O . GLU A 1 73 ? -13.726 10.469 -1.726 1.00 0.00 73 GLU A O 4
ATOM 5578 N N . GLU A 1 74 ? -13.490 9.098 -0.012 1.00 0.00 74 GLU A N 4
ATOM 5579 C CA . GLU A 1 74 ? -12.120 9.614 0.279 1.00 0.00 74 GLU A CA 4
ATOM 5580 C C . GLU A 1 74 ? -11.110 8.976 -0.668 1.00 0.00 74 GLU A C 4
ATOM 5581 O O . GLU A 1 74 ? -10.092 9.556 -0.991 1.00 0.00 74 GLU A O 4
ATOM 5593 N N . GLU A 1 75 ? -11.426 7.802 -1.162 1.00 0.00 75 GLU A N 4
ATOM 5594 C CA . GLU A 1 75 ? -10.533 7.146 -2.144 1.00 0.00 75 GLU A CA 4
ATOM 5595 C C . GLU A 1 75 ? -10.781 7.805 -3.498 1.00 0.00 75 GLU A C 4
ATOM 5596 O O . GLU A 1 75 ? -9.877 8.186 -4.213 1.00 0.00 75 GLU A O 4
ATOM 5608 N N . GLU A 1 76 ? -12.036 7.991 -3.820 1.00 0.00 76 GLU A N 4
ATOM 5609 C CA . GLU A 1 76 ? -12.395 8.694 -5.081 1.00 0.00 76 GLU A CA 4
ATOM 5610 C C . GLU A 1 76 ? -11.948 10.166 -4.975 1.00 0.00 76 GLU A C 4
ATOM 5611 O O . GLU A 1 76 ? -11.837 10.853 -5.973 1.00 0.00 76 GLU A O 4
ATOM 5623 N N . GLY A 1 77 ? -11.630 10.638 -3.776 1.00 0.00 77 GLY A N 4
ATOM 5624 C CA . GLY A 1 77 ? -11.129 12.021 -3.632 1.00 0.00 77 GLY A CA 4
ATOM 5625 C C . GLY A 1 77 ? -9.681 11.929 -4.039 1.00 0.00 77 GLY A C 4
ATOM 5626 O O . GLY A 1 77 ? -9.186 12.671 -4.864 1.00 0.00 77 GLY A O 4
ATOM 5630 N N . LEU A 1 78 ? -8.992 11.018 -3.405 1.00 0.00 78 LEU A N 4
ATOM 5631 C CA . LEU A 1 78 ? -7.555 10.839 -3.661 1.00 0.00 78 LEU A CA 4
ATOM 5632 C C . LEU A 1 78 ? -7.111 9.481 -3.100 1.00 0.00 78 LEU A C 4
ATOM 5633 O O . LEU A 1 78 ? -7.897 8.568 -2.975 1.00 0.00 78 LEU A O 4
ATOM 5649 N N . VAL A 1 79 ? -5.864 9.351 -2.740 1.00 0.00 79 VAL A N 4
ATOM 5650 C CA . VAL A 1 79 ? -5.392 8.044 -2.170 1.00 0.00 79 VAL A CA 4
ATOM 5651 C C . VAL A 1 79 ? -4.644 8.253 -0.837 1.00 0.00 79 VAL A C 4
ATOM 5652 O O . VAL A 1 79 ? -4.000 9.254 -0.619 1.00 0.00 79 VAL A O 4
ATOM 5665 N N . LEU A 1 80 ? -4.728 7.282 0.040 1.00 0.00 80 LEU A N 4
ATOM 5666 C CA . LEU A 1 80 ? -4.020 7.366 1.353 1.00 0.00 80 LEU A CA 4
ATOM 5667 C C . LEU A 1 80 ? -2.960 6.258 1.434 1.00 0.00 80 LEU A C 4
ATOM 5668 O O . LEU A 1 80 ? -3.287 5.088 1.518 1.00 0.00 80 LEU A O 4
ATOM 5684 N N . LEU A 1 81 ? -1.700 6.612 1.400 1.00 0.00 81 LEU A N 4
ATOM 5685 C CA . LEU A 1 81 ? -0.619 5.575 1.462 1.00 0.00 81 LEU A CA 4
ATOM 5686 C C . LEU A 1 81 ? -0.185 5.292 2.907 1.00 0.00 81 LEU A C 4
ATOM 5687 O O . LEU A 1 81 ? 0.858 4.709 3.135 1.00 0.00 81 LEU A O 4
ATOM 5703 N N . CYS A 1 82 ? -0.960 5.705 3.880 1.00 0.00 82 CYS A N 4
ATOM 5704 C CA . CYS A 1 82 ? -0.568 5.460 5.307 1.00 0.00 82 CYS A CA 4
ATOM 5705 C C . CYS A 1 82 ? -0.323 3.962 5.564 1.00 0.00 82 CYS A C 4
ATOM 5706 O O . CYS A 1 82 ? 0.485 3.601 6.400 1.00 0.00 82 CYS A O 4
ATOM 5714 N N . ARG A 1 83 ? -1.003 3.092 4.856 1.00 0.00 83 ARG A N 4
ATOM 5715 C CA . ARG A 1 83 ? -0.792 1.623 5.068 1.00 0.00 83 ARG A CA 4
ATOM 5716 C C . ARG A 1 83 ? -1.170 0.830 3.810 1.00 0.00 83 ARG A C 4
ATOM 5717 O O . ARG A 1 83 ? -0.345 0.165 3.222 1.00 0.00 83 ARG A O 4
ATOM 5738 N N . THR A 1 84 ? -2.419 0.918 3.413 1.00 0.00 84 THR A N 4
ATOM 5739 C CA . THR A 1 84 ? -2.929 0.201 2.196 1.00 0.00 84 THR A CA 4
ATOM 5740 C C . THR A 1 84 ? -2.501 -1.275 2.140 1.00 0.00 84 THR A C 4
ATOM 5741 O O . THR A 1 84 ? -1.762 -1.758 2.976 1.00 0.00 84 THR A O 4
ATOM 5752 N N . TYR A 1 85 ? -3.003 -2.003 1.175 1.00 0.00 85 TYR A N 4
ATOM 5753 C CA . TYR A 1 85 ? -2.669 -3.461 1.072 1.00 0.00 85 TYR A CA 4
ATOM 5754 C C . TYR A 1 85 ? -1.638 -3.709 -0.042 1.00 0.00 85 TYR A C 4
ATOM 5755 O O . TYR A 1 85 ? -1.597 -2.979 -1.013 1.00 0.00 85 TYR A O 4
ATOM 5773 N N . PRO A 1 86 ? -0.820 -4.728 0.137 1.00 0.00 86 PRO A N 4
ATOM 5774 C CA . PRO A 1 86 ? 0.225 -5.048 -0.863 1.00 0.00 86 PRO A CA 4
ATOM 5775 C C . PRO A 1 86 ? -0.305 -5.953 -1.986 1.00 0.00 86 PRO A C 4
ATOM 5776 O O . PRO A 1 86 ? 0.397 -6.842 -2.437 1.00 0.00 86 PRO A O 4
ATOM 5787 N N . LYS A 1 87 ? -1.521 -5.756 -2.447 1.00 0.00 87 LYS A N 4
ATOM 5788 C CA . LYS A 1 87 ? -2.038 -6.643 -3.537 1.00 0.00 87 LYS A CA 4
ATOM 5789 C C . LYS A 1 87 ? -1.200 -6.418 -4.798 1.00 0.00 87 LYS A C 4
ATOM 5790 O O . LYS A 1 87 ? -0.470 -7.291 -5.229 1.00 0.00 87 LYS A O 4
ATOM 5809 N N . THR A 1 88 ? -1.267 -5.243 -5.362 1.00 0.00 88 THR A N 4
ATOM 5810 C CA . THR A 1 88 ? -0.440 -4.935 -6.564 1.00 0.00 88 THR A CA 4
ATOM 5811 C C . THR A 1 88 ? -0.198 -3.425 -6.654 1.00 0.00 88 THR A C 4
ATOM 5812 O O . THR A 1 88 ? -1.009 -2.697 -7.193 1.00 0.00 88 THR A O 4
ATOM 5823 N N . ASP A 1 89 ? 0.912 -2.952 -6.148 1.00 0.00 89 ASP A N 4
ATOM 5824 C CA . ASP A 1 89 ? 1.202 -1.487 -6.225 1.00 0.00 89 ASP A CA 4
ATOM 5825 C C . ASP A 1 89 ? 2.371 -1.236 -7.174 1.00 0.00 89 ASP A C 4
ATOM 5826 O O . ASP A 1 89 ? 3.485 -1.664 -6.939 1.00 0.00 89 ASP A O 4
ATOM 5835 N N . LEU A 1 90 ? 2.107 -0.564 -8.249 1.00 0.00 90 LEU A N 4
ATOM 5836 C CA . LEU A 1 90 ? 3.160 -0.279 -9.255 1.00 0.00 90 LEU A CA 4
ATOM 5837 C C . LEU A 1 90 ? 3.834 1.063 -8.961 1.00 0.00 90 LEU A C 4
ATOM 5838 O O . LEU A 1 90 ? 5.041 1.159 -8.847 1.00 0.00 90 LEU A O 4
ATOM 5854 N N . GLU A 1 91 ? 3.046 2.100 -8.839 1.00 0.00 91 GLU A N 4
ATOM 5855 C CA . GLU A 1 91 ? 3.596 3.457 -8.550 1.00 0.00 91 GLU A CA 4
ATOM 5856 C C . GLU A 1 91 ? 2.599 4.245 -7.696 1.00 0.00 91 GLU A C 4
ATOM 5857 O O . GLU A 1 91 ? 1.410 4.219 -7.948 1.00 0.00 91 GLU A O 4
ATOM 5869 N N . ILE A 1 92 ? 3.067 4.942 -6.690 1.00 0.00 92 ILE A N 4
ATOM 5870 C CA . ILE A 1 92 ? 2.133 5.726 -5.821 1.00 0.00 92 ILE A CA 4
ATOM 5871 C C . ILE A 1 92 ? 2.781 7.049 -5.409 1.00 0.00 92 ILE A C 4
ATOM 5872 O O . ILE A 1 92 ? 3.976 7.137 -5.217 1.00 0.00 92 ILE A O 4
ATOM 5888 N N . GLU A 1 93 ? 1.977 8.059 -5.195 1.00 0.00 93 GLU A N 4
ATOM 5889 C CA . GLU A 1 93 ? 2.514 9.355 -4.703 1.00 0.00 93 GLU A CA 4
ATOM 5890 C C . GLU A 1 93 ? 2.344 9.324 -3.184 1.00 0.00 93 GLU A C 4
ATOM 5891 O O . GLU A 1 93 ? 1.510 8.591 -2.680 1.00 0.00 93 GLU A O 4
ATOM 5903 N N . LEU A 1 94 ? 3.106 10.084 -2.455 1.00 0.00 94 LEU A N 4
ATOM 5904 C CA . LEU A 1 94 ? 2.975 10.051 -0.978 1.00 0.00 94 LEU A CA 4
ATOM 5905 C C . LEU A 1 94 ? 1.879 11.009 -0.493 1.00 0.00 94 LEU A C 4
ATOM 5906 O O . LEU A 1 94 ? 1.266 11.695 -1.288 1.00 0.00 94 LEU A O 4
ATOM 5922 N N . PRO A 1 95 ? 1.632 10.992 0.801 1.00 0.00 95 PRO A N 4
ATOM 5923 C CA . PRO A 1 95 ? 0.556 11.833 1.372 1.00 0.00 95 PRO A CA 4
ATOM 5924 C C . PRO A 1 95 ? 0.952 13.299 1.508 1.00 0.00 95 PRO A C 4
ATOM 5925 O O . PRO A 1 95 ? 0.115 14.172 1.639 1.00 0.00 95 PRO A O 4
ATOM 5936 N N . TYR A 1 96 ? 2.222 13.572 1.401 1.00 0.00 96 TYR A N 4
ATOM 5937 C CA . TYR A 1 96 ? 2.689 15.000 1.437 1.00 0.00 96 TYR A CA 4
ATOM 5938 C C . TYR A 1 96 ? 2.908 15.416 -0.015 1.00 0.00 96 TYR A C 4
ATOM 5939 O O . TYR A 1 96 ? 2.884 14.608 -0.923 1.00 0.00 96 TYR A O 4
ATOM 5957 N N . THR A 1 97 ? 3.096 16.692 -0.224 1.00 0.00 97 THR A N 4
ATOM 5958 C CA . THR A 1 97 ? 3.294 17.220 -1.601 1.00 0.00 97 THR A CA 4
ATOM 5959 C C . THR A 1 97 ? 3.960 18.601 -1.539 1.00 0.00 97 THR A C 4
ATOM 5960 O O . THR A 1 97 ? 4.874 18.892 -2.287 1.00 0.00 97 THR A O 4
ATOM 5971 N N . HIS A 1 98 ? 3.501 19.448 -0.654 1.00 0.00 98 HIS A N 4
ATOM 5972 C CA . HIS A 1 98 ? 4.096 20.813 -0.534 1.00 0.00 98 HIS A CA 4
ATOM 5973 C C . HIS A 1 98 ? 4.709 21.004 0.856 1.00 0.00 98 HIS A C 4
ATOM 5974 O O . HIS A 1 98 ? 3.981 20.874 1.825 1.00 0.00 98 HIS A O 4
ATOM 5993 N N . MET A 1 1 ? 3.537 -20.349 -6.050 1.00 0.00 1 MET A N 5
ATOM 5994 C CA . MET A 1 1 ? 4.860 -19.670 -5.920 1.00 0.00 1 MET A CA 5
ATOM 5995 C C . MET A 1 1 ? 4.692 -18.319 -5.218 1.00 0.00 1 MET A C 5
ATOM 5996 O O . MET A 1 1 ? 3.644 -18.013 -4.682 1.00 0.00 1 MET A O 5
ATOM 6012 N N . GLN A 1 2 ? 5.723 -17.511 -5.220 1.00 0.00 2 GLN A N 5
ATOM 6013 C CA . GLN A 1 2 ? 5.638 -16.175 -4.557 1.00 0.00 2 GLN A CA 5
ATOM 6014 C C . GLN A 1 2 ? 5.465 -15.075 -5.608 1.00 0.00 2 GLN A C 5
ATOM 6015 O O . GLN A 1 2 ? 5.908 -15.208 -6.734 1.00 0.00 2 GLN A O 5
ATOM 6029 N N . ARG A 1 3 ? 4.822 -13.994 -5.248 1.00 0.00 3 ARG A N 5
ATOM 6030 C CA . ARG A 1 3 ? 4.615 -12.881 -6.220 1.00 0.00 3 ARG A CA 5
ATOM 6031 C C . ARG A 1 3 ? 5.569 -11.724 -5.913 1.00 0.00 3 ARG A C 5
ATOM 6032 O O . ARG A 1 3 ? 5.696 -11.296 -4.782 1.00 0.00 3 ARG A O 5
ATOM 6053 N N . VAL A 1 4 ? 6.240 -11.219 -6.917 1.00 0.00 4 VAL A N 5
ATOM 6054 C CA . VAL A 1 4 ? 7.190 -10.087 -6.695 1.00 0.00 4 VAL A CA 5
ATOM 6055 C C . VAL A 1 4 ? 6.434 -8.756 -6.707 1.00 0.00 4 VAL A C 5
ATOM 6056 O O . VAL A 1 4 ? 5.350 -8.665 -7.254 1.00 0.00 4 VAL A O 5
ATOM 6069 N N . HIS A 1 5 ? 7.002 -7.719 -6.150 1.00 0.00 5 HIS A N 5
ATOM 6070 C CA . HIS A 1 5 ? 6.311 -6.390 -6.184 1.00 0.00 5 HIS A CA 5
ATOM 6071 C C . HIS A 1 5 ? 7.331 -5.284 -6.457 1.00 0.00 5 HIS A C 5
ATOM 6072 O O . HIS A 1 5 ? 8.476 -5.364 -6.056 1.00 0.00 5 HIS A O 5
ATOM 6086 N N . THR A 1 6 ? 6.906 -4.255 -7.128 1.00 0.00 6 THR A N 5
ATOM 6087 C CA . THR A 1 6 ? 7.817 -3.112 -7.437 1.00 0.00 6 THR A CA 5
ATOM 6088 C C . THR A 1 6 ? 7.127 -1.809 -7.040 1.00 0.00 6 THR A C 5
ATOM 6089 O O . THR A 1 6 ? 6.107 -1.450 -7.598 1.00 0.00 6 THR A O 5
ATOM 6100 N N . ILE A 1 7 ? 7.655 -1.111 -6.068 1.00 0.00 7 ILE A N 5
ATOM 6101 C CA . ILE A 1 7 ? 7.000 0.154 -5.625 1.00 0.00 7 ILE A CA 5
ATOM 6102 C C . ILE A 1 7 ? 7.851 1.368 -6.031 1.00 0.00 7 ILE A C 5
ATOM 6103 O O . ILE A 1 7 ? 8.966 1.537 -5.576 1.00 0.00 7 ILE A O 5
ATOM 6119 N N . THR A 1 8 ? 7.304 2.228 -6.845 1.00 0.00 8 THR A N 5
ATOM 6120 C CA . THR A 1 8 ? 8.041 3.459 -7.245 1.00 0.00 8 THR A CA 5
ATOM 6121 C C . THR A 1 8 ? 7.263 4.653 -6.705 1.00 0.00 8 THR A C 5
ATOM 6122 O O . THR A 1 8 ? 6.209 4.991 -7.210 1.00 0.00 8 THR A O 5
ATOM 6133 N N . ALA A 1 9 ? 7.750 5.271 -5.658 1.00 0.00 9 ALA A N 5
ATOM 6134 C CA . ALA A 1 9 ? 6.999 6.413 -5.067 1.00 0.00 9 ALA A CA 5
ATOM 6135 C C . ALA A 1 9 ? 7.848 7.679 -4.973 1.00 0.00 9 ALA A C 5
ATOM 6136 O O . ALA A 1 9 ? 8.910 7.686 -4.380 1.00 0.00 9 ALA A O 5
ATOM 6143 N N . VAL A 1 10 ? 7.354 8.761 -5.514 1.00 0.00 10 VAL A N 5
ATOM 6144 C CA . VAL A 1 10 ? 8.093 10.054 -5.417 1.00 0.00 10 VAL A CA 5
ATOM 6145 C C . VAL A 1 10 ? 7.215 11.079 -4.721 1.00 0.00 10 VAL A C 5
ATOM 6146 O O . VAL A 1 10 ? 6.023 11.162 -4.961 1.00 0.00 10 VAL A O 5
ATOM 6159 N N . THR A 1 11 ? 7.804 11.877 -3.885 1.00 0.00 11 THR A N 5
ATOM 6160 C CA . THR A 1 11 ? 7.025 12.925 -3.194 1.00 0.00 11 THR A CA 5
ATOM 6161 C C . THR A 1 11 ? 7.161 14.212 -3.977 1.00 0.00 11 THR A C 5
ATOM 6162 O O . THR A 1 11 ? 8.258 14.626 -4.308 1.00 0.00 11 THR A O 5
ATOM 6173 N N . GLU A 1 12 ? 6.076 14.881 -4.215 1.00 0.00 12 GLU A N 5
ATOM 6174 C CA . GLU A 1 12 ? 6.176 16.195 -4.915 1.00 0.00 12 GLU A CA 5
ATOM 6175 C C . GLU A 1 12 ? 6.893 17.174 -3.968 1.00 0.00 12 GLU A C 5
ATOM 6176 O O . GLU A 1 12 ? 7.365 18.209 -4.407 1.00 0.00 12 GLU A O 5
ATOM 6188 N N . ASP A 1 13 ? 7.114 16.804 -2.714 1.00 0.00 13 ASP A N 5
ATOM 6189 C CA . ASP A 1 13 ? 7.949 17.665 -1.834 1.00 0.00 13 ASP A CA 5
ATOM 6190 C C . ASP A 1 13 ? 9.377 17.629 -2.423 1.00 0.00 13 ASP A C 5
ATOM 6191 O O . ASP A 1 13 ? 10.096 18.609 -2.404 1.00 0.00 13 ASP A O 5
ATOM 6200 N N . GLY A 1 14 ? 9.761 16.493 -3.004 1.00 0.00 14 GLY A N 5
ATOM 6201 C CA . GLY A 1 14 ? 11.104 16.390 -3.656 1.00 0.00 14 GLY A CA 5
ATOM 6202 C C . GLY A 1 14 ? 11.828 15.056 -3.365 1.00 0.00 14 GLY A C 5
ATOM 6203 O O . GLY A 1 14 ? 13.036 14.984 -3.496 1.00 0.00 14 GLY A O 5
ATOM 6207 N N . GLU A 1 15 ? 11.129 14.005 -3.008 1.00 0.00 15 GLU A N 5
ATOM 6208 C CA . GLU A 1 15 ? 11.826 12.696 -2.755 1.00 0.00 15 GLU A CA 5
ATOM 6209 C C . GLU A 1 15 ? 11.448 11.701 -3.860 1.00 0.00 15 GLU A C 5
ATOM 6210 O O . GLU A 1 15 ? 10.330 11.702 -4.326 1.00 0.00 15 GLU A O 5
ATOM 6222 N N . SER A 1 16 ? 12.363 10.868 -4.305 1.00 0.00 16 SER A N 5
ATOM 6223 C CA . SER A 1 16 ? 12.007 9.905 -5.400 1.00 0.00 16 SER A CA 5
ATOM 6224 C C . SER A 1 16 ? 12.706 8.549 -5.243 1.00 0.00 16 SER A C 5
ATOM 6225 O O . SER A 1 16 ? 13.919 8.472 -5.206 1.00 0.00 16 SER A O 5
ATOM 6233 N N . LEU A 1 17 ? 11.945 7.484 -5.106 1.00 0.00 17 LEU A N 5
ATOM 6234 C CA . LEU A 1 17 ? 12.570 6.142 -4.899 1.00 0.00 17 LEU A CA 5
ATOM 6235 C C . LEU A 1 17 ? 11.811 5.011 -5.596 1.00 0.00 17 LEU A C 5
ATOM 6236 O O . LEU A 1 17 ? 10.600 4.997 -5.705 1.00 0.00 17 LEU A O 5
ATOM 6252 N N . ARG A 1 18 ? 12.571 4.033 -5.995 1.00 0.00 18 ARG A N 5
ATOM 6253 C CA . ARG A 1 18 ? 12.024 2.815 -6.618 1.00 0.00 18 ARG A CA 5
ATOM 6254 C C . ARG A 1 18 ? 12.639 1.633 -5.870 1.00 0.00 18 ARG A C 5
ATOM 6255 O O . ARG A 1 18 ? 13.808 1.335 -6.033 1.00 0.00 18 ARG A O 5
ATOM 6276 N N . PHE A 1 19 ? 11.864 0.948 -5.074 1.00 0.00 19 PHE A N 5
ATOM 6277 C CA . PHE A 1 19 ? 12.422 -0.236 -4.338 1.00 0.00 19 PHE A CA 5
ATOM 6278 C C . PHE A 1 19 ? 11.824 -1.545 -4.831 1.00 0.00 19 PHE A C 5
ATOM 6279 O O . PHE A 1 19 ? 10.955 -1.590 -5.683 1.00 0.00 19 PHE A O 5
ATOM 6296 N N . GLU A 1 20 ? 12.282 -2.604 -4.241 1.00 0.00 20 GLU A N 5
ATOM 6297 C CA . GLU A 1 20 ? 11.796 -3.956 -4.559 1.00 0.00 20 GLU A CA 5
ATOM 6298 C C . GLU A 1 20 ? 11.392 -4.637 -3.268 1.00 0.00 20 GLU A C 5
ATOM 6299 O O . GLU A 1 20 ? 12.035 -4.507 -2.249 1.00 0.00 20 GLU A O 5
ATOM 6311 N N . CYS A 1 21 ? 10.350 -5.377 -3.326 1.00 0.00 21 CYS A N 5
ATOM 6312 C CA . CYS A 1 21 ? 9.870 -6.126 -2.132 1.00 0.00 21 CYS A CA 5
ATOM 6313 C C . CYS A 1 21 ? 8.936 -7.255 -2.575 1.00 0.00 21 CYS A C 5
ATOM 6314 O O . CYS A 1 21 ? 8.080 -7.064 -3.418 1.00 0.00 21 CYS A O 5
ATOM 6322 N N . ARG A 1 22 ? 9.096 -8.429 -2.021 1.00 0.00 22 ARG A N 5
ATOM 6323 C CA . ARG A 1 22 ? 8.234 -9.557 -2.397 1.00 0.00 22 ARG A CA 5
ATOM 6324 C C . ARG A 1 22 ? 7.300 -9.879 -1.239 1.00 0.00 22 ARG A C 5
ATOM 6325 O O . ARG A 1 22 ? 7.587 -9.556 -0.108 1.00 0.00 22 ARG A O 5
ATOM 6346 N N . SER A 1 23 ? 6.193 -10.501 -1.526 1.00 0.00 23 SER A N 5
ATOM 6347 C CA . SER A 1 23 ? 5.186 -10.857 -0.465 1.00 0.00 23 SER A CA 5
ATOM 6348 C C . SER A 1 23 ? 4.689 -9.589 0.250 1.00 0.00 23 SER A C 5
ATOM 6349 O O . SER A 1 23 ? 3.596 -9.117 0.001 1.00 0.00 23 SER A O 5
ATOM 6357 N N . ASP A 1 24 ? 5.491 -9.032 1.116 1.00 0.00 24 ASP A N 5
ATOM 6358 C CA . ASP A 1 24 ? 5.089 -7.787 1.838 1.00 0.00 24 ASP A CA 5
ATOM 6359 C C . ASP A 1 24 ? 5.219 -6.585 0.896 1.00 0.00 24 ASP A C 5
ATOM 6360 O O . ASP A 1 24 ? 6.301 -6.086 0.644 1.00 0.00 24 ASP A O 5
ATOM 6369 N N . GLU A 1 25 ? 4.120 -6.139 0.352 1.00 0.00 25 GLU A N 5
ATOM 6370 C CA . GLU A 1 25 ? 4.153 -4.994 -0.604 1.00 0.00 25 GLU A CA 5
ATOM 6371 C C . GLU A 1 25 ? 4.083 -3.640 0.113 1.00 0.00 25 GLU A C 5
ATOM 6372 O O . GLU A 1 25 ? 4.306 -2.609 -0.493 1.00 0.00 25 GLU A O 5
ATOM 6384 N N . ASP A 1 26 ? 3.769 -3.623 1.391 1.00 0.00 26 ASP A N 5
ATOM 6385 C CA . ASP A 1 26 ? 3.680 -2.337 2.140 1.00 0.00 26 ASP A CA 5
ATOM 6386 C C . ASP A 1 26 ? 4.938 -1.508 1.913 1.00 0.00 26 ASP A C 5
ATOM 6387 O O . ASP A 1 26 ? 6.033 -1.895 2.269 1.00 0.00 26 ASP A O 5
ATOM 6396 N N . VAL A 1 27 ? 4.763 -0.342 1.376 1.00 0.00 27 VAL A N 5
ATOM 6397 C CA . VAL A 1 27 ? 5.922 0.598 1.167 1.00 0.00 27 VAL A CA 5
ATOM 6398 C C . VAL A 1 27 ? 6.649 0.770 2.508 1.00 0.00 27 VAL A C 5
ATOM 6399 O O . VAL A 1 27 ? 7.839 1.033 2.531 1.00 0.00 27 VAL A O 5
ATOM 6412 N N . ILE A 1 28 ? 5.974 0.573 3.611 1.00 0.00 28 ILE A N 5
ATOM 6413 C CA . ILE A 1 28 ? 6.684 0.671 4.912 1.00 0.00 28 ILE A CA 5
ATOM 6414 C C . ILE A 1 28 ? 7.468 -0.618 5.098 1.00 0.00 28 ILE A C 5
ATOM 6415 O O . ILE A 1 28 ? 8.672 -0.592 5.187 1.00 0.00 28 ILE A O 5
ATOM 6431 N N . THR A 1 29 ? 6.798 -1.742 5.165 1.00 0.00 29 THR A N 5
ATOM 6432 C CA . THR A 1 29 ? 7.517 -3.043 5.368 1.00 0.00 29 THR A CA 5
ATOM 6433 C C . THR A 1 29 ? 8.620 -3.227 4.324 1.00 0.00 29 THR A C 5
ATOM 6434 O O . THR A 1 29 ? 9.762 -3.473 4.662 1.00 0.00 29 THR A O 5
ATOM 6445 N N . ALA A 1 30 ? 8.294 -3.112 3.064 1.00 0.00 30 ALA A N 5
ATOM 6446 C CA . ALA A 1 30 ? 9.328 -3.285 1.997 1.00 0.00 30 ALA A CA 5
ATOM 6447 C C . ALA A 1 30 ? 10.541 -2.378 2.233 1.00 0.00 30 ALA A C 5
ATOM 6448 O O . ALA A 1 30 ? 11.649 -2.860 2.366 1.00 0.00 30 ALA A O 5
ATOM 6455 N N . ALA A 1 31 ? 10.352 -1.081 2.274 1.00 0.00 31 ALA A N 5
ATOM 6456 C CA . ALA A 1 31 ? 11.527 -0.184 2.483 1.00 0.00 31 ALA A CA 5
ATOM 6457 C C . ALA A 1 31 ? 11.981 -0.259 3.935 1.00 0.00 31 ALA A C 5
ATOM 6458 O O . ALA A 1 31 ? 13.124 0.049 4.207 1.00 0.00 31 ALA A O 5
ATOM 6465 N N . LEU A 1 32 ? 11.203 -0.813 4.833 1.00 0.00 32 LEU A N 5
ATOM 6466 C CA . LEU A 1 32 ? 11.735 -1.038 6.191 1.00 0.00 32 LEU A CA 5
ATOM 6467 C C . LEU A 1 32 ? 12.678 -2.252 6.094 1.00 0.00 32 LEU A C 5
ATOM 6468 O O . LEU A 1 32 ? 13.662 -2.359 6.798 1.00 0.00 32 LEU A O 5
ATOM 6484 N N . ARG A 1 33 ? 12.358 -3.164 5.198 1.00 0.00 33 ARG A N 5
ATOM 6485 C CA . ARG A 1 33 ? 13.184 -4.384 4.992 1.00 0.00 33 ARG A CA 5
ATOM 6486 C C . ARG A 1 33 ? 14.384 -4.087 4.093 1.00 0.00 33 ARG A C 5
ATOM 6487 O O . ARG A 1 33 ? 15.406 -4.743 4.171 1.00 0.00 33 ARG A O 5
ATOM 6508 N N . GLN A 1 34 ? 14.272 -3.086 3.255 1.00 0.00 34 GLN A N 5
ATOM 6509 C CA . GLN A 1 34 ? 15.413 -2.728 2.367 1.00 0.00 34 GLN A CA 5
ATOM 6510 C C . GLN A 1 34 ? 16.438 -1.897 3.148 1.00 0.00 34 GLN A C 5
ATOM 6511 O O . GLN A 1 34 ? 17.600 -2.248 3.224 1.00 0.00 34 GLN A O 5
ATOM 6525 N N . ASN A 1 35 ? 16.011 -0.801 3.749 1.00 0.00 35 ASN A N 5
ATOM 6526 C CA . ASN A 1 35 ? 16.949 0.065 4.553 1.00 0.00 35 ASN A CA 5
ATOM 6527 C C . ASN A 1 35 ? 16.266 1.378 4.983 1.00 0.00 35 ASN A C 5
ATOM 6528 O O . ASN A 1 35 ? 16.632 1.976 5.978 1.00 0.00 35 ASN A O 5
ATOM 6539 N N . ILE A 1 36 ? 15.302 1.839 4.230 1.00 0.00 36 ILE A N 5
ATOM 6540 C CA . ILE A 1 36 ? 14.608 3.127 4.568 1.00 0.00 36 ILE A CA 5
ATOM 6541 C C . ILE A 1 36 ? 13.444 2.874 5.531 1.00 0.00 36 ILE A C 5
ATOM 6542 O O . ILE A 1 36 ? 13.150 1.745 5.861 1.00 0.00 36 ILE A O 5
ATOM 6558 N N . PHE A 1 37 ? 12.788 3.902 6.010 1.00 0.00 37 PHE A N 5
ATOM 6559 C CA . PHE A 1 37 ? 11.658 3.673 6.955 1.00 0.00 37 PHE A CA 5
ATOM 6560 C C . PHE A 1 37 ? 10.729 4.891 7.013 1.00 0.00 37 PHE A C 5
ATOM 6561 O O . PHE A 1 37 ? 10.928 5.821 7.769 1.00 0.00 37 PHE A O 5
ATOM 6578 N N . LEU A 1 38 ? 9.703 4.875 6.192 1.00 0.00 38 LEU A N 5
ATOM 6579 C CA . LEU A 1 38 ? 8.738 6.005 6.161 1.00 0.00 38 LEU A CA 5
ATOM 6580 C C . LEU A 1 38 ? 7.593 5.771 7.142 1.00 0.00 38 LEU A C 5
ATOM 6581 O O . LEU A 1 38 ? 7.549 4.761 7.821 1.00 0.00 38 LEU A O 5
ATOM 6597 N N . MET A 1 39 ? 6.670 6.689 7.224 1.00 0.00 39 MET A N 5
ATOM 6598 C CA . MET A 1 39 ? 5.521 6.512 8.170 1.00 0.00 39 MET A CA 5
ATOM 6599 C C . MET A 1 39 ? 4.460 7.596 7.962 1.00 0.00 39 MET A C 5
ATOM 6600 O O . MET A 1 39 ? 3.891 8.086 8.913 1.00 0.00 39 MET A O 5
ATOM 6614 N N . SER A 1 40 ? 4.195 7.966 6.727 1.00 0.00 40 SER A N 5
ATOM 6615 C CA . SER A 1 40 ? 3.163 9.022 6.424 1.00 0.00 40 SER A CA 5
ATOM 6616 C C . SER A 1 40 ? 3.312 10.245 7.360 1.00 0.00 40 SER A C 5
ATOM 6617 O O . SER A 1 40 ? 4.033 11.175 7.048 1.00 0.00 40 SER A O 5
ATOM 6625 N N . SER A 1 41 ? 2.651 10.253 8.499 1.00 0.00 41 SER A N 5
ATOM 6626 C CA . SER A 1 41 ? 2.781 11.413 9.432 1.00 0.00 41 SER A CA 5
ATOM 6627 C C . SER A 1 41 ? 2.303 11.034 10.847 1.00 0.00 41 SER A C 5
ATOM 6628 O O . SER A 1 41 ? 3.099 10.679 11.696 1.00 0.00 41 SER A O 5
ATOM 6636 N N . CYS A 1 42 ? 1.020 11.118 11.110 1.00 0.00 42 CYS A N 5
ATOM 6637 C CA . CYS A 1 42 ? 0.502 10.773 12.477 1.00 0.00 42 CYS A CA 5
ATOM 6638 C C . CYS A 1 42 ? -0.103 9.356 12.528 1.00 0.00 42 CYS A C 5
ATOM 6639 O O . CYS A 1 42 ? -0.386 8.848 13.594 1.00 0.00 42 CYS A O 5
ATOM 6647 N N . ARG A 1 43 ? -0.284 8.713 11.389 1.00 0.00 43 ARG A N 5
ATOM 6648 C CA . ARG A 1 43 ? -0.860 7.313 11.333 1.00 0.00 43 ARG A CA 5
ATOM 6649 C C . ARG A 1 43 ? -1.955 7.057 12.391 1.00 0.00 43 ARG A C 5
ATOM 6650 O O . ARG A 1 43 ? -1.833 6.166 13.212 1.00 0.00 43 ARG A O 5
ATOM 6671 N N . GLU A 1 44 ? -3.019 7.824 12.376 1.00 0.00 44 GLU A N 5
ATOM 6672 C CA . GLU A 1 44 ? -4.112 7.619 13.377 1.00 0.00 44 GLU A CA 5
ATOM 6673 C C . GLU A 1 44 ? -5.321 6.915 12.739 1.00 0.00 44 GLU A C 5
ATOM 6674 O O . GLU A 1 44 ? -6.078 6.242 13.415 1.00 0.00 44 GLU A O 5
ATOM 6686 N N . GLY A 1 45 ? -5.510 7.064 11.448 1.00 0.00 45 GLY A N 5
ATOM 6687 C CA . GLY A 1 45 ? -6.673 6.402 10.772 1.00 0.00 45 GLY A CA 5
ATOM 6688 C C . GLY A 1 45 ? -7.965 7.170 11.075 1.00 0.00 45 GLY A C 5
ATOM 6689 O O . GLY A 1 45 ? -9.045 6.610 11.072 1.00 0.00 45 GLY A O 5
ATOM 6693 N N . GLY A 1 46 ? -7.854 8.443 11.352 1.00 0.00 46 GLY A N 5
ATOM 6694 C CA . GLY A 1 46 ? -9.063 9.263 11.675 1.00 0.00 46 GLY A CA 5
ATOM 6695 C C . GLY A 1 46 ? -8.887 10.711 11.178 1.00 0.00 46 GLY A C 5
ATOM 6696 O O . GLY A 1 46 ? -9.670 11.579 11.517 1.00 0.00 46 GLY A O 5
ATOM 6700 N N . CYS A 1 47 ? -7.860 10.988 10.407 1.00 0.00 47 CYS A N 5
ATOM 6701 C CA . CYS A 1 47 ? -7.630 12.394 9.927 1.00 0.00 47 CYS A CA 5
ATOM 6702 C C . CYS A 1 47 ? -7.745 12.468 8.394 1.00 0.00 47 CYS A C 5
ATOM 6703 O O . CYS A 1 47 ? -8.502 13.254 7.862 1.00 0.00 47 CYS A O 5
ATOM 6711 N N . ALA A 1 48 ? -7.015 11.639 7.684 1.00 0.00 48 ALA A N 5
ATOM 6712 C CA . ALA A 1 48 ? -7.080 11.623 6.173 1.00 0.00 48 ALA A CA 5
ATOM 6713 C C . ALA A 1 48 ? -6.527 12.914 5.533 1.00 0.00 48 ALA A C 5
ATOM 6714 O O . ALA A 1 48 ? -6.602 13.081 4.329 1.00 0.00 48 ALA A O 5
ATOM 6721 N N . THR A 1 49 ? -5.964 13.817 6.302 1.00 0.00 49 THR A N 5
ATOM 6722 C CA . THR A 1 49 ? -5.402 15.077 5.701 1.00 0.00 49 THR A CA 5
ATOM 6723 C C . THR A 1 49 ? -4.221 14.762 4.756 1.00 0.00 49 THR A C 5
ATOM 6724 O O . THR A 1 49 ? -3.809 15.587 3.964 1.00 0.00 49 THR A O 5
ATOM 6735 N N . CYS A 1 50 ? -3.689 13.568 4.833 1.00 0.00 50 CYS A N 5
ATOM 6736 C CA . CYS A 1 50 ? -2.551 13.157 3.957 1.00 0.00 50 CYS A CA 5
ATOM 6737 C C . CYS A 1 50 ? -3.106 12.353 2.779 1.00 0.00 50 CYS A C 5
ATOM 6738 O O . CYS A 1 50 ? -2.739 11.213 2.570 1.00 0.00 50 CYS A O 5
ATOM 6746 N N . LYS A 1 51 ? -3.999 12.934 2.009 1.00 0.00 51 LYS A N 5
ATOM 6747 C CA . LYS A 1 51 ? -4.587 12.194 0.853 1.00 0.00 51 LYS A CA 5
ATOM 6748 C C . LYS A 1 51 ? -3.579 12.049 -0.290 1.00 0.00 51 LYS A C 5
ATOM 6749 O O . LYS A 1 51 ? -3.479 12.902 -1.150 1.00 0.00 51 LYS A O 5
ATOM 6768 N N . ALA A 1 52 ? -2.813 10.998 -0.283 1.00 0.00 52 ALA A N 5
ATOM 6769 C CA . ALA A 1 52 ? -1.780 10.804 -1.344 1.00 0.00 52 ALA A CA 5
ATOM 6770 C C . ALA A 1 52 ? -2.389 10.283 -2.649 1.00 0.00 52 ALA A C 5
ATOM 6771 O O . ALA A 1 52 ? -3.568 9.984 -2.686 1.00 0.00 52 ALA A O 5
ATOM 6778 N N . LEU A 1 53 ? -1.649 10.202 -3.724 1.00 0.00 53 LEU A N 5
ATOM 6779 C CA . LEU A 1 53 ? -2.267 9.728 -5.001 1.00 0.00 53 LEU A CA 5
ATOM 6780 C C . LEU A 1 53 ? -1.496 8.530 -5.554 1.00 0.00 53 LEU A C 5
ATOM 6781 O O . LEU A 1 53 ? -0.335 8.337 -5.252 1.00 0.00 53 LEU A O 5
ATOM 6797 N N . CYS A 1 54 ? -2.147 7.715 -6.344 1.00 0.00 54 CYS A N 5
ATOM 6798 C CA . CYS A 1 54 ? -1.467 6.516 -6.902 1.00 0.00 54 CYS A CA 5
ATOM 6799 C C . CYS A 1 54 ? -1.447 6.530 -8.436 1.00 0.00 54 CYS A C 5
ATOM 6800 O O . CYS A 1 54 ? -2.489 6.495 -9.065 1.00 0.00 54 CYS A O 5
ATOM 6808 N N . SER A 1 55 ? -0.290 6.603 -9.043 1.00 0.00 55 SER A N 5
ATOM 6809 C CA . SER A 1 55 ? -0.232 6.644 -10.539 1.00 0.00 55 SER A CA 5
ATOM 6810 C C . SER A 1 55 ? -0.863 5.373 -11.110 1.00 0.00 55 SER A C 5
ATOM 6811 O O . SER A 1 55 ? -1.788 5.432 -11.900 1.00 0.00 55 SER A O 5
ATOM 6819 N N . GLU A 1 56 ? -0.380 4.229 -10.707 1.00 0.00 56 GLU A N 5
ATOM 6820 C CA . GLU A 1 56 ? -0.954 2.956 -11.208 1.00 0.00 56 GLU A CA 5
ATOM 6821 C C . GLU A 1 56 ? -0.724 1.846 -10.192 1.00 0.00 56 GLU A C 5
ATOM 6822 O O . GLU A 1 56 ? 0.088 1.958 -9.293 1.00 0.00 56 GLU A O 5
ATOM 6834 N N . GLY A 1 57 ? -1.464 0.794 -10.327 1.00 0.00 57 GLY A N 5
ATOM 6835 C CA . GLY A 1 57 ? -1.352 -0.346 -9.375 1.00 0.00 57 GLY A CA 5
ATOM 6836 C C . GLY A 1 57 ? -2.707 -0.524 -8.680 1.00 0.00 57 GLY A C 5
ATOM 6837 O O . GLY A 1 57 ? -3.465 0.413 -8.518 1.00 0.00 57 GLY A O 5
ATOM 6841 N N . ASP A 1 58 ? -3.018 -1.730 -8.303 1.00 0.00 58 ASP A N 5
ATOM 6842 C CA . ASP A 1 58 ? -4.335 -2.026 -7.646 1.00 0.00 58 ASP A CA 5
ATOM 6843 C C . ASP A 1 58 ? -4.277 -1.828 -6.125 1.00 0.00 58 ASP A C 5
ATOM 6844 O O . ASP A 1 58 ? -5.111 -2.335 -5.398 1.00 0.00 58 ASP A O 5
ATOM 6853 N N . TYR A 1 59 ? -3.302 -1.109 -5.638 1.00 0.00 59 TYR A N 5
ATOM 6854 C CA . TYR A 1 59 ? -3.176 -0.884 -4.160 1.00 0.00 59 TYR A CA 5
ATOM 6855 C C . TYR A 1 59 ? -4.443 -0.279 -3.546 1.00 0.00 59 TYR A C 5
ATOM 6856 O O . TYR A 1 59 ? -4.965 0.706 -4.038 1.00 0.00 59 TYR A O 5
ATOM 6874 N N . ASP A 1 60 ? -4.954 -0.867 -2.500 1.00 0.00 60 ASP A N 5
ATOM 6875 C CA . ASP A 1 60 ? -6.195 -0.347 -1.875 1.00 0.00 60 ASP A CA 5
ATOM 6876 C C . ASP A 1 60 ? -5.851 0.613 -0.749 1.00 0.00 60 ASP A C 5
ATOM 6877 O O . ASP A 1 60 ? -4.850 0.470 -0.081 1.00 0.00 60 ASP A O 5
ATOM 6886 N N . LEU A 1 61 ? -6.685 1.585 -0.540 1.00 0.00 61 LEU A N 5
ATOM 6887 C CA . LEU A 1 61 ? -6.433 2.579 0.549 1.00 0.00 61 LEU A CA 5
ATOM 6888 C C . LEU A 1 61 ? -7.603 2.591 1.541 1.00 0.00 61 LEU A C 5
ATOM 6889 O O . LEU A 1 61 ? -8.617 3.225 1.323 1.00 0.00 61 LEU A O 5
ATOM 6905 N N . LYS A 1 62 ? -7.469 1.882 2.631 1.00 0.00 62 LYS A N 5
ATOM 6906 C CA . LYS A 1 62 ? -8.573 1.843 3.637 1.00 0.00 62 LYS A CA 5
ATOM 6907 C C . LYS A 1 62 ? -8.087 2.397 4.976 1.00 0.00 62 LYS A C 5
ATOM 6908 O O . LYS A 1 62 ? -7.196 1.846 5.594 1.00 0.00 62 LYS A O 5
ATOM 6927 N N . GLY A 1 63 ? -8.670 3.478 5.439 1.00 0.00 63 GLY A N 5
ATOM 6928 C CA . GLY A 1 63 ? -8.247 4.065 6.749 1.00 0.00 63 GLY A CA 5
ATOM 6929 C C . GLY A 1 63 ? -8.400 3.009 7.846 1.00 0.00 63 GLY A C 5
ATOM 6930 O O . GLY A 1 63 ? -8.746 1.871 7.584 1.00 0.00 63 GLY A O 5
ATOM 6934 N N . CYS A 1 64 ? -8.154 3.383 9.074 1.00 0.00 64 CYS A N 5
ATOM 6935 C CA . CYS A 1 64 ? -8.291 2.418 10.200 1.00 0.00 64 CYS A CA 5
ATOM 6936 C C . CYS A 1 64 ? -9.720 2.454 10.744 1.00 0.00 64 CYS A C 5
ATOM 6937 O O . CYS A 1 64 ? -10.267 1.444 11.143 1.00 0.00 64 CYS A O 5
ATOM 6945 N N . SER A 1 65 ? -10.323 3.618 10.768 1.00 0.00 65 SER A N 5
ATOM 6946 C CA . SER A 1 65 ? -11.716 3.734 11.291 1.00 0.00 65 SER A CA 5
ATOM 6947 C C . SER A 1 65 ? -12.723 3.869 10.146 1.00 0.00 65 SER A C 5
ATOM 6948 O O . SER A 1 65 ? -13.332 4.907 9.961 1.00 0.00 65 SER A O 5
ATOM 6956 N N . VAL A 1 66 ? -12.919 2.820 9.388 1.00 0.00 66 VAL A N 5
ATOM 6957 C CA . VAL A 1 66 ? -13.906 2.876 8.263 1.00 0.00 66 VAL A CA 5
ATOM 6958 C C . VAL A 1 66 ? -15.312 3.155 8.820 1.00 0.00 66 VAL A C 5
ATOM 6959 O O . VAL A 1 66 ? -16.165 3.693 8.140 1.00 0.00 66 VAL A O 5
ATOM 6972 N N . GLN A 1 67 ? -15.549 2.788 10.054 1.00 0.00 67 GLN A N 5
ATOM 6973 C CA . GLN A 1 67 ? -16.885 3.019 10.681 1.00 0.00 67 GLN A CA 5
ATOM 6974 C C . GLN A 1 67 ? -17.115 4.505 11.018 1.00 0.00 67 GLN A C 5
ATOM 6975 O O . GLN A 1 67 ? -18.224 4.928 11.283 1.00 0.00 67 GLN A O 5
ATOM 6989 N N . ALA A 1 68 ? -16.084 5.310 10.894 1.00 0.00 68 ALA A N 5
ATOM 6990 C CA . ALA A 1 68 ? -16.236 6.783 11.072 1.00 0.00 68 ALA A CA 5
ATOM 6991 C C . ALA A 1 68 ? -16.311 7.367 9.657 1.00 0.00 68 ALA A C 5
ATOM 6992 O O . ALA A 1 68 ? -17.093 8.263 9.399 1.00 0.00 68 ALA A O 5
ATOM 6999 N N . LEU A 1 69 ? -15.506 6.882 8.745 1.00 0.00 69 LEU A N 5
ATOM 7000 C CA . LEU A 1 69 ? -15.542 7.434 7.354 1.00 0.00 69 LEU A CA 5
ATOM 7001 C C . LEU A 1 69 ? -15.242 6.339 6.311 1.00 0.00 69 LEU A C 5
ATOM 7002 O O . LEU A 1 69 ? -14.205 5.708 6.378 1.00 0.00 69 LEU A O 5
ATOM 7018 N N . PRO A 1 70 ? -16.137 6.157 5.357 1.00 0.00 70 PRO A N 5
ATOM 7019 C CA . PRO A 1 70 ? -15.900 5.140 4.301 1.00 0.00 70 PRO A CA 5
ATOM 7020 C C . PRO A 1 70 ? -14.832 5.673 3.329 1.00 0.00 70 PRO A C 5
ATOM 7021 O O . PRO A 1 70 ? -14.887 6.826 2.947 1.00 0.00 70 PRO A O 5
ATOM 7032 N N . PRO A 1 71 ? -13.874 4.842 2.978 1.00 0.00 71 PRO A N 5
ATOM 7033 C CA . PRO A 1 71 ? -12.793 5.295 2.078 1.00 0.00 71 PRO A CA 5
ATOM 7034 C C . PRO A 1 71 ? -13.166 5.178 0.603 1.00 0.00 71 PRO A C 5
ATOM 7035 O O . PRO A 1 71 ? -12.317 5.332 -0.253 1.00 0.00 71 PRO A O 5
ATOM 7046 N N . GLU A 1 72 ? -14.407 4.938 0.284 1.00 0.00 72 GLU A N 5
ATOM 7047 C CA . GLU A 1 72 ? -14.789 4.849 -1.149 1.00 0.00 72 GLU A CA 5
ATOM 7048 C C . GLU A 1 72 ? -14.665 6.248 -1.756 1.00 0.00 72 GLU A C 5
ATOM 7049 O O . GLU A 1 72 ? -13.768 6.534 -2.527 1.00 0.00 72 GLU A O 5
ATOM 7061 N N . GLU A 1 73 ? -15.574 7.117 -1.399 1.00 0.00 73 GLU A N 5
ATOM 7062 C CA . GLU A 1 73 ? -15.553 8.507 -1.921 1.00 0.00 73 GLU A CA 5
ATOM 7063 C C . GLU A 1 73 ? -14.177 9.127 -1.680 1.00 0.00 73 GLU A C 5
ATOM 7064 O O . GLU A 1 73 ? -13.718 9.972 -2.429 1.00 0.00 73 GLU A O 5
ATOM 7076 N N . GLU A 1 74 ? -13.506 8.680 -0.651 1.00 0.00 74 GLU A N 5
ATOM 7077 C CA . GLU A 1 74 ? -12.140 9.210 -0.365 1.00 0.00 74 GLU A CA 5
ATOM 7078 C C . GLU A 1 74 ? -11.122 8.524 -1.269 1.00 0.00 74 GLU A C 5
ATOM 7079 O O . GLU A 1 74 ? -10.097 9.086 -1.609 1.00 0.00 74 GLU A O 5
ATOM 7091 N N . GLU A 1 75 ? -11.435 7.329 -1.711 1.00 0.00 75 GLU A N 5
ATOM 7092 C CA . GLU A 1 75 ? -10.534 6.624 -2.653 1.00 0.00 75 GLU A CA 5
ATOM 7093 C C . GLU A 1 75 ? -10.719 7.268 -4.029 1.00 0.00 75 GLU A C 5
ATOM 7094 O O . GLU A 1 75 ? -9.778 7.666 -4.685 1.00 0.00 75 GLU A O 5
ATOM 7106 N N . GLU A 1 76 ? -11.962 7.417 -4.436 1.00 0.00 76 GLU A N 5
ATOM 7107 C CA . GLU A 1 76 ? -12.256 8.096 -5.731 1.00 0.00 76 GLU A CA 5
ATOM 7108 C C . GLU A 1 76 ? -11.799 9.566 -5.653 1.00 0.00 76 GLU A C 5
ATOM 7109 O O . GLU A 1 76 ? -11.618 10.215 -6.666 1.00 0.00 76 GLU A O 5
ATOM 7121 N N . GLY A 1 77 ? -11.544 10.074 -4.457 1.00 0.00 77 GLY A N 5
ATOM 7122 C CA . GLY A 1 77 ? -11.029 11.456 -4.333 1.00 0.00 77 GLY A CA 5
ATOM 7123 C C . GLY A 1 77 ? -9.561 11.328 -4.673 1.00 0.00 77 GLY A C 5
ATOM 7124 O O . GLY A 1 77 ? -9.009 12.047 -5.481 1.00 0.00 77 GLY A O 5
ATOM 7128 N N . LEU A 1 78 ? -8.925 10.406 -3.997 1.00 0.00 78 LEU A N 5
ATOM 7129 C CA . LEU A 1 78 ? -7.479 10.162 -4.162 1.00 0.00 78 LEU A CA 5
ATOM 7130 C C . LEU A 1 78 ? -7.092 8.895 -3.398 1.00 0.00 78 LEU A C 5
ATOM 7131 O O . LEU A 1 78 ? -7.908 8.029 -3.155 1.00 0.00 78 LEU A O 5
ATOM 7147 N N . VAL A 1 79 ? -5.859 8.805 -2.981 1.00 0.00 79 VAL A N 5
ATOM 7148 C CA . VAL A 1 79 ? -5.428 7.608 -2.189 1.00 0.00 79 VAL A CA 5
ATOM 7149 C C . VAL A 1 79 ? -5.044 8.050 -0.769 1.00 0.00 79 VAL A C 5
ATOM 7150 O O . VAL A 1 79 ? -4.306 8.987 -0.585 1.00 0.00 79 VAL A O 5
ATOM 7163 N N . LEU A 1 80 ? -5.553 7.382 0.233 1.00 0.00 80 LEU A N 5
ATOM 7164 C CA . LEU A 1 80 ? -5.228 7.771 1.641 1.00 0.00 80 LEU A CA 5
ATOM 7165 C C . LEU A 1 80 ? -4.007 6.994 2.133 1.00 0.00 80 LEU A C 5
ATOM 7166 O O . LEU A 1 80 ? -4.021 5.781 2.180 1.00 0.00 80 LEU A O 5
ATOM 7182 N N . LEU A 1 81 ? -2.955 7.686 2.495 1.00 0.00 81 LEU A N 5
ATOM 7183 C CA . LEU A 1 81 ? -1.729 6.984 2.982 1.00 0.00 81 LEU A CA 5
ATOM 7184 C C . LEU A 1 81 ? -1.767 6.798 4.505 1.00 0.00 81 LEU A C 5
ATOM 7185 O O . LEU A 1 81 ? -0.766 6.471 5.113 1.00 0.00 81 LEU A O 5
ATOM 7201 N N . CYS A 1 82 ? -2.910 6.990 5.128 1.00 0.00 82 CYS A N 5
ATOM 7202 C CA . CYS A 1 82 ? -2.991 6.807 6.612 1.00 0.00 82 CYS A CA 5
ATOM 7203 C C . CYS A 1 82 ? -2.610 5.357 6.975 1.00 0.00 82 CYS A C 5
ATOM 7204 O O . CYS A 1 82 ? -2.121 5.085 8.053 1.00 0.00 82 CYS A O 5
ATOM 7212 N N . ARG A 1 83 ? -2.819 4.432 6.064 1.00 0.00 83 ARG A N 5
ATOM 7213 C CA . ARG A 1 83 ? -2.461 2.997 6.318 1.00 0.00 83 ARG A CA 5
ATOM 7214 C C . ARG A 1 83 ? -2.422 2.252 4.974 1.00 0.00 83 ARG A C 5
ATOM 7215 O O . ARG A 1 83 ? -1.388 1.757 4.568 1.00 0.00 83 ARG A O 5
ATOM 7236 N N . THR A 1 84 ? -3.521 2.213 4.261 1.00 0.00 84 THR A N 5
ATOM 7237 C CA . THR A 1 84 ? -3.547 1.550 2.904 1.00 0.00 84 THR A CA 5
ATOM 7238 C C . THR A 1 84 ? -3.135 0.064 2.941 1.00 0.00 84 THR A C 5
ATOM 7239 O O . THR A 1 84 ? -2.424 -0.371 3.828 1.00 0.00 84 THR A O 5
ATOM 7250 N N . TYR A 1 85 ? -3.598 -0.718 1.992 1.00 0.00 85 TYR A N 5
ATOM 7251 C CA . TYR A 1 85 ? -3.265 -2.180 1.970 1.00 0.00 85 TYR A CA 5
ATOM 7252 C C . TYR A 1 85 ? -2.172 -2.489 0.928 1.00 0.00 85 TYR A C 5
ATOM 7253 O O . TYR A 1 85 ? -2.071 -1.808 -0.074 1.00 0.00 85 TYR A O 5
ATOM 7271 N N . PRO A 1 86 ? -1.374 -3.509 1.199 1.00 0.00 86 PRO A N 5
ATOM 7272 C CA . PRO A 1 86 ? -0.278 -3.893 0.268 1.00 0.00 86 PRO A CA 5
ATOM 7273 C C . PRO A 1 86 ? -0.795 -4.725 -0.924 1.00 0.00 86 PRO A C 5
ATOM 7274 O O . PRO A 1 86 ? -0.296 -5.808 -1.180 1.00 0.00 86 PRO A O 5
ATOM 7285 N N . LYS A 1 87 ? -1.819 -4.271 -1.623 1.00 0.00 87 LYS A N 5
ATOM 7286 C CA . LYS A 1 87 ? -2.362 -5.116 -2.739 1.00 0.00 87 LYS A CA 5
ATOM 7287 C C . LYS A 1 87 ? -1.465 -5.080 -3.987 1.00 0.00 87 LYS A C 5
ATOM 7288 O O . LYS A 1 87 ? -0.845 -6.066 -4.336 1.00 0.00 87 LYS A O 5
ATOM 7307 N N . THR A 1 88 ? -1.389 -3.959 -4.648 1.00 0.00 88 THR A N 5
ATOM 7308 C CA . THR A 1 88 ? -0.526 -3.857 -5.864 1.00 0.00 88 THR A CA 5
ATOM 7309 C C . THR A 1 88 ? -0.172 -2.395 -6.157 1.00 0.00 88 THR A C 5
ATOM 7310 O O . THR A 1 88 ? -0.961 -1.684 -6.749 1.00 0.00 88 THR A O 5
ATOM 7321 N N . ASP A 1 89 ? 0.990 -1.935 -5.769 1.00 0.00 89 ASP A N 5
ATOM 7322 C CA . ASP A 1 89 ? 1.346 -0.512 -6.064 1.00 0.00 89 ASP A CA 5
ATOM 7323 C C . ASP A 1 89 ? 2.452 -0.455 -7.112 1.00 0.00 89 ASP A C 5
ATOM 7324 O O . ASP A 1 89 ? 3.571 -0.874 -6.872 1.00 0.00 89 ASP A O 5
ATOM 7333 N N . LEU A 1 90 ? 2.148 0.059 -8.264 1.00 0.00 90 LEU A N 5
ATOM 7334 C CA . LEU A 1 90 ? 3.165 0.156 -9.340 1.00 0.00 90 LEU A CA 5
ATOM 7335 C C . LEU A 1 90 ? 3.923 1.482 -9.200 1.00 0.00 90 LEU A C 5
ATOM 7336 O O . LEU A 1 90 ? 5.135 1.523 -9.134 1.00 0.00 90 LEU A O 5
ATOM 7352 N N . GLU A 1 91 ? 3.191 2.565 -9.129 1.00 0.00 91 GLU A N 5
ATOM 7353 C CA . GLU A 1 91 ? 3.810 3.913 -8.960 1.00 0.00 91 GLU A CA 5
ATOM 7354 C C . GLU A 1 91 ? 2.858 4.789 -8.137 1.00 0.00 91 GLU A C 5
ATOM 7355 O O . GLU A 1 91 ? 1.664 4.790 -8.376 1.00 0.00 91 GLU A O 5
ATOM 7367 N N . ILE A 1 92 ? 3.355 5.514 -7.158 1.00 0.00 92 ILE A N 5
ATOM 7368 C CA . ILE A 1 92 ? 2.437 6.353 -6.317 1.00 0.00 92 ILE A CA 5
ATOM 7369 C C . ILE A 1 92 ? 3.089 7.683 -5.933 1.00 0.00 92 ILE A C 5
ATOM 7370 O O . ILE A 1 92 ? 4.287 7.778 -5.766 1.00 0.00 92 ILE A O 5
ATOM 7386 N N . GLU A 1 93 ? 2.282 8.690 -5.711 1.00 0.00 93 GLU A N 5
ATOM 7387 C CA . GLU A 1 93 ? 2.816 9.996 -5.241 1.00 0.00 93 GLU A CA 5
ATOM 7388 C C . GLU A 1 93 ? 2.686 9.968 -3.719 1.00 0.00 93 GLU A C 5
ATOM 7389 O O . GLU A 1 93 ? 1.870 9.232 -3.191 1.00 0.00 93 GLU A O 5
ATOM 7401 N N . LEU A 1 94 ? 3.454 10.739 -3.008 1.00 0.00 94 LEU A N 5
ATOM 7402 C CA . LEU A 1 94 ? 3.351 10.714 -1.528 1.00 0.00 94 LEU A CA 5
ATOM 7403 C C . LEU A 1 94 ? 2.268 11.688 -1.045 1.00 0.00 94 LEU A C 5
ATOM 7404 O O . LEU A 1 94 ? 1.656 12.370 -1.845 1.00 0.00 94 LEU A O 5
ATOM 7420 N N . PRO A 1 95 ? 2.022 11.690 0.246 1.00 0.00 95 PRO A N 5
ATOM 7421 C CA . PRO A 1 95 ? 0.953 12.550 0.803 1.00 0.00 95 PRO A CA 5
ATOM 7422 C C . PRO A 1 95 ? 1.357 14.016 0.915 1.00 0.00 95 PRO A C 5
ATOM 7423 O O . PRO A 1 95 ? 0.526 14.894 1.052 1.00 0.00 95 PRO A O 5
ATOM 7434 N N . TYR A 1 96 ? 2.627 14.282 0.787 1.00 0.00 96 TYR A N 5
ATOM 7435 C CA . TYR A 1 96 ? 3.098 15.708 0.805 1.00 0.00 96 TYR A CA 5
ATOM 7436 C C . TYR A 1 96 ? 3.535 16.045 -0.617 1.00 0.00 96 TYR A C 5
ATOM 7437 O O . TYR A 1 96 ? 3.751 15.175 -1.438 1.00 0.00 96 TYR A O 5
ATOM 7455 N N . THR A 1 97 ? 3.664 17.314 -0.904 1.00 0.00 97 THR A N 5
ATOM 7456 C CA . THR A 1 97 ? 4.083 17.743 -2.272 1.00 0.00 97 THR A CA 5
ATOM 7457 C C . THR A 1 97 ? 4.879 19.053 -2.204 1.00 0.00 97 THR A C 5
ATOM 7458 O O . THR A 1 97 ? 4.985 19.768 -3.183 1.00 0.00 97 THR A O 5
ATOM 7469 N N . HIS A 1 98 ? 5.435 19.376 -1.061 1.00 0.00 98 HIS A N 5
ATOM 7470 C CA . HIS A 1 98 ? 6.219 20.642 -0.936 1.00 0.00 98 HIS A CA 5
ATOM 7471 C C . HIS A 1 98 ? 7.000 20.655 0.381 1.00 0.00 98 HIS A C 5
ATOM 7472 O O . HIS A 1 98 ? 6.446 20.230 1.380 1.00 0.00 98 HIS A O 5
ATOM 7491 N N . MET A 1 1 ? 4.034 -20.684 -4.291 1.00 0.00 1 MET A N 6
ATOM 7492 C CA . MET A 1 1 ? 4.658 -19.643 -5.160 1.00 0.00 1 MET A CA 6
ATOM 7493 C C . MET A 1 1 ? 4.525 -18.263 -4.512 1.00 0.00 1 MET A C 6
ATOM 7494 O O . MET A 1 1 ? 3.496 -17.926 -3.956 1.00 0.00 1 MET A O 6
ATOM 7510 N N . GLN A 1 2 ? 5.560 -17.465 -4.581 1.00 0.00 2 GLN A N 6
ATOM 7511 C CA . GLN A 1 2 ? 5.504 -16.103 -3.973 1.00 0.00 2 GLN A CA 6
ATOM 7512 C C . GLN A 1 2 ? 5.301 -15.046 -5.062 1.00 0.00 2 GLN A C 6
ATOM 7513 O O . GLN A 1 2 ? 5.719 -15.219 -6.191 1.00 0.00 2 GLN A O 6
ATOM 7527 N N . ARG A 1 3 ? 4.660 -13.955 -4.728 1.00 0.00 3 ARG A N 6
ATOM 7528 C CA . ARG A 1 3 ? 4.421 -12.881 -5.738 1.00 0.00 3 ARG A CA 6
ATOM 7529 C C . ARG A 1 3 ? 5.409 -11.728 -5.530 1.00 0.00 3 ARG A C 6
ATOM 7530 O O . ARG A 1 3 ? 5.633 -11.286 -4.418 1.00 0.00 3 ARG A O 6
ATOM 7551 N N . VAL A 1 4 ? 5.996 -11.242 -6.594 1.00 0.00 4 VAL A N 6
ATOM 7552 C CA . VAL A 1 4 ? 6.971 -10.116 -6.467 1.00 0.00 4 VAL A CA 6
ATOM 7553 C C . VAL A 1 4 ? 6.235 -8.773 -6.499 1.00 0.00 4 VAL A C 6
ATOM 7554 O O . VAL A 1 4 ? 5.125 -8.685 -6.991 1.00 0.00 4 VAL A O 6
ATOM 7567 N N . HIS A 1 5 ? 6.853 -7.724 -6.022 1.00 0.00 5 HIS A N 6
ATOM 7568 C CA . HIS A 1 5 ? 6.191 -6.380 -6.077 1.00 0.00 5 HIS A CA 6
ATOM 7569 C C . HIS A 1 5 ? 7.224 -5.314 -6.445 1.00 0.00 5 HIS A C 6
ATOM 7570 O O . HIS A 1 5 ? 8.391 -5.422 -6.121 1.00 0.00 5 HIS A O 6
ATOM 7584 N N . THR A 1 6 ? 6.790 -4.279 -7.104 1.00 0.00 6 THR A N 6
ATOM 7585 C CA . THR A 1 6 ? 7.715 -3.173 -7.493 1.00 0.00 6 THR A CA 6
ATOM 7586 C C . THR A 1 6 ? 7.094 -1.843 -7.074 1.00 0.00 6 THR A C 6
ATOM 7587 O O . THR A 1 6 ? 6.039 -1.469 -7.553 1.00 0.00 6 THR A O 6
ATOM 7598 N N . ILE A 1 7 ? 7.709 -1.150 -6.150 1.00 0.00 7 ILE A N 6
ATOM 7599 C CA . ILE A 1 7 ? 7.119 0.124 -5.661 1.00 0.00 7 ILE A CA 6
ATOM 7600 C C . ILE A 1 7 ? 7.913 1.338 -6.166 1.00 0.00 7 ILE A C 6
ATOM 7601 O O . ILE A 1 7 ? 9.062 1.532 -5.815 1.00 0.00 7 ILE A O 6
ATOM 7617 N N . THR A 1 8 ? 7.275 2.183 -6.926 1.00 0.00 8 THR A N 6
ATOM 7618 C CA . THR A 1 8 ? 7.942 3.429 -7.391 1.00 0.00 8 THR A CA 6
ATOM 7619 C C . THR A 1 8 ? 7.239 4.577 -6.676 1.00 0.00 8 THR A C 6
ATOM 7620 O O . THR A 1 8 ? 6.114 4.913 -6.998 1.00 0.00 8 THR A O 6
ATOM 7631 N N . ALA A 1 9 ? 7.862 5.149 -5.677 1.00 0.00 9 ALA A N 6
ATOM 7632 C CA . ALA A 1 9 ? 7.179 6.230 -4.916 1.00 0.00 9 ALA A CA 6
ATOM 7633 C C . ALA A 1 9 ? 7.986 7.522 -4.869 1.00 0.00 9 ALA A C 6
ATOM 7634 O O . ALA A 1 9 ? 9.111 7.551 -4.403 1.00 0.00 9 ALA A O 6
ATOM 7641 N N . VAL A 1 10 ? 7.388 8.601 -5.298 1.00 0.00 10 VAL A N 6
ATOM 7642 C CA . VAL A 1 10 ? 8.080 9.919 -5.228 1.00 0.00 10 VAL A CA 6
ATOM 7643 C C . VAL A 1 10 ? 7.219 10.882 -4.433 1.00 0.00 10 VAL A C 6
ATOM 7644 O O . VAL A 1 10 ? 6.018 10.971 -4.631 1.00 0.00 10 VAL A O 6
ATOM 7657 N N . THR A 1 11 ? 7.825 11.616 -3.556 1.00 0.00 11 THR A N 6
ATOM 7658 C CA . THR A 1 11 ? 7.051 12.597 -2.768 1.00 0.00 11 THR A CA 6
ATOM 7659 C C . THR A 1 11 ? 7.079 13.918 -3.501 1.00 0.00 11 THR A C 6
ATOM 7660 O O . THR A 1 11 ? 8.130 14.392 -3.898 1.00 0.00 11 THR A O 6
ATOM 7671 N N . GLU A 1 12 ? 5.950 14.539 -3.638 1.00 0.00 12 GLU A N 6
ATOM 7672 C CA . GLU A 1 12 ? 5.928 15.872 -4.301 1.00 0.00 12 GLU A CA 6
ATOM 7673 C C . GLU A 1 12 ? 6.667 16.872 -3.397 1.00 0.00 12 GLU A C 6
ATOM 7674 O O . GLU A 1 12 ? 7.034 17.944 -3.846 1.00 0.00 12 GLU A O 6
ATOM 7686 N N . ASP A 1 13 ? 7.021 16.488 -2.177 1.00 0.00 13 ASP A N 6
ATOM 7687 C CA . ASP A 1 13 ? 7.883 17.379 -1.352 1.00 0.00 13 ASP A CA 6
ATOM 7688 C C . ASP A 1 13 ? 9.246 17.449 -2.074 1.00 0.00 13 ASP A C 6
ATOM 7689 O O . ASP A 1 13 ? 9.902 18.472 -2.092 1.00 0.00 13 ASP A O 6
ATOM 7698 N N . GLY A 1 14 ? 9.639 16.358 -2.727 1.00 0.00 14 GLY A N 6
ATOM 7699 C CA . GLY A 1 14 ? 10.914 16.359 -3.510 1.00 0.00 14 GLY A CA 6
ATOM 7700 C C . GLY A 1 14 ? 11.736 15.064 -3.349 1.00 0.00 14 GLY A C 6
ATOM 7701 O O . GLY A 1 14 ? 12.921 15.065 -3.633 1.00 0.00 14 GLY A O 6
ATOM 7705 N N . GLU A 1 15 ? 11.151 13.967 -2.932 1.00 0.00 15 GLU A N 6
ATOM 7706 C CA . GLU A 1 15 ? 11.931 12.709 -2.802 1.00 0.00 15 GLU A CA 6
ATOM 7707 C C . GLU A 1 15 ? 11.459 11.734 -3.892 1.00 0.00 15 GLU A C 6
ATOM 7708 O O . GLU A 1 15 ? 10.309 11.746 -4.277 1.00 0.00 15 GLU A O 6
ATOM 7720 N N . SER A 1 16 ? 12.339 10.910 -4.404 1.00 0.00 16 SER A N 6
ATOM 7721 C CA . SER A 1 16 ? 11.925 9.958 -5.489 1.00 0.00 16 SER A CA 6
ATOM 7722 C C . SER A 1 16 ? 12.639 8.604 -5.375 1.00 0.00 16 SER A C 6
ATOM 7723 O O . SER A 1 16 ? 13.853 8.533 -5.392 1.00 0.00 16 SER A O 6
ATOM 7731 N N . LEU A 1 17 ? 11.891 7.532 -5.215 1.00 0.00 17 LEU A N 6
ATOM 7732 C CA . LEU A 1 17 ? 12.531 6.188 -5.050 1.00 0.00 17 LEU A CA 6
ATOM 7733 C C . LEU A 1 17 ? 11.750 5.067 -5.737 1.00 0.00 17 LEU A C 6
ATOM 7734 O O . LEU A 1 17 ? 10.536 5.033 -5.776 1.00 0.00 17 LEU A O 6
ATOM 7750 N N . ARG A 1 18 ? 12.503 4.114 -6.213 1.00 0.00 18 ARG A N 6
ATOM 7751 C CA . ARG A 1 18 ? 11.938 2.906 -6.844 1.00 0.00 18 ARG A CA 6
ATOM 7752 C C . ARG A 1 18 ? 12.601 1.714 -6.158 1.00 0.00 18 ARG A C 6
ATOM 7753 O O . ARG A 1 18 ? 13.771 1.448 -6.362 1.00 0.00 18 ARG A O 6
ATOM 7774 N N . PHE A 1 19 ? 11.862 0.991 -5.365 1.00 0.00 19 PHE A N 6
ATOM 7775 C CA . PHE A 1 19 ? 12.453 -0.200 -4.669 1.00 0.00 19 PHE A CA 6
ATOM 7776 C C . PHE A 1 19 ? 11.846 -1.512 -5.149 1.00 0.00 19 PHE A C 6
ATOM 7777 O O . PHE A 1 19 ? 10.954 -1.563 -5.975 1.00 0.00 19 PHE A O 6
ATOM 7794 N N . GLU A 1 20 ? 12.319 -2.568 -4.562 1.00 0.00 20 GLU A N 6
ATOM 7795 C CA . GLU A 1 20 ? 11.823 -3.923 -4.846 1.00 0.00 20 GLU A CA 6
ATOM 7796 C C . GLU A 1 20 ? 11.445 -4.555 -3.522 1.00 0.00 20 GLU A C 6
ATOM 7797 O O . GLU A 1 20 ? 12.112 -4.382 -2.523 1.00 0.00 20 GLU A O 6
ATOM 7809 N N . CYS A 1 21 ? 10.393 -5.284 -3.518 1.00 0.00 21 CYS A N 6
ATOM 7810 C CA . CYS A 1 21 ? 9.937 -5.964 -2.272 1.00 0.00 21 CYS A CA 6
ATOM 7811 C C . CYS A 1 21 ? 8.974 -7.098 -2.619 1.00 0.00 21 CYS A C 6
ATOM 7812 O O . CYS A 1 21 ? 8.131 -6.956 -3.481 1.00 0.00 21 CYS A O 6
ATOM 7820 N N . ARG A 1 22 ? 9.089 -8.220 -1.957 1.00 0.00 22 ARG A N 6
ATOM 7821 C CA . ARG A 1 22 ? 8.191 -9.346 -2.237 1.00 0.00 22 ARG A CA 6
ATOM 7822 C C . ARG A 1 22 ? 7.289 -9.591 -1.037 1.00 0.00 22 ARG A C 6
ATOM 7823 O O . ARG A 1 22 ? 7.620 -9.222 0.068 1.00 0.00 22 ARG A O 6
ATOM 7844 N N . SER A 1 23 ? 6.161 -10.201 -1.257 1.00 0.00 23 SER A N 6
ATOM 7845 C CA . SER A 1 23 ? 5.183 -10.484 -0.149 1.00 0.00 23 SER A CA 6
ATOM 7846 C C . SER A 1 23 ? 4.730 -9.176 0.528 1.00 0.00 23 SER A C 6
ATOM 7847 O O . SER A 1 23 ? 3.630 -8.706 0.305 1.00 0.00 23 SER A O 6
ATOM 7855 N N . ASP A 1 24 ? 5.573 -8.584 1.332 1.00 0.00 24 ASP A N 6
ATOM 7856 C CA . ASP A 1 24 ? 5.210 -7.301 2.010 1.00 0.00 24 ASP A CA 6
ATOM 7857 C C . ASP A 1 24 ? 5.264 -6.153 0.995 1.00 0.00 24 ASP A C 6
ATOM 7858 O O . ASP A 1 24 ? 6.320 -5.656 0.652 1.00 0.00 24 ASP A O 6
ATOM 7867 N N . GLU A 1 25 ? 4.128 -5.760 0.485 1.00 0.00 25 GLU A N 6
ATOM 7868 C CA . GLU A 1 25 ? 4.086 -4.676 -0.543 1.00 0.00 25 GLU A CA 6
ATOM 7869 C C . GLU A 1 25 ? 4.125 -3.276 0.075 1.00 0.00 25 GLU A C 6
ATOM 7870 O O . GLU A 1 25 ? 4.394 -2.311 -0.616 1.00 0.00 25 GLU A O 6
ATOM 7882 N N . ASP A 1 26 ? 3.855 -3.140 1.357 1.00 0.00 26 ASP A N 6
ATOM 7883 C CA . ASP A 1 26 ? 3.874 -1.796 2.007 1.00 0.00 26 ASP A CA 6
ATOM 7884 C C . ASP A 1 26 ? 5.171 -1.081 1.655 1.00 0.00 26 ASP A C 6
ATOM 7885 O O . ASP A 1 26 ? 6.253 -1.527 1.980 1.00 0.00 26 ASP A O 6
ATOM 7894 N N . VAL A 1 27 ? 5.052 0.056 1.046 1.00 0.00 27 VAL A N 6
ATOM 7895 C CA . VAL A 1 27 ? 6.265 0.877 0.715 1.00 0.00 27 VAL A CA 6
ATOM 7896 C C . VAL A 1 27 ? 7.039 1.126 2.020 1.00 0.00 27 VAL A C 6
ATOM 7897 O O . VAL A 1 27 ? 8.239 1.316 1.998 1.00 0.00 27 VAL A O 6
ATOM 7910 N N . ILE A 1 28 ? 6.376 1.067 3.151 1.00 0.00 28 ILE A N 6
ATOM 7911 C CA . ILE A 1 28 ? 7.111 1.234 4.430 1.00 0.00 28 ILE A CA 6
ATOM 7912 C C . ILE A 1 28 ? 7.890 -0.055 4.651 1.00 0.00 28 ILE A C 6
ATOM 7913 O O . ILE A 1 28 ? 9.099 -0.046 4.722 1.00 0.00 28 ILE A O 6
ATOM 7929 N N . THR A 1 29 ? 7.198 -1.163 4.767 1.00 0.00 29 THR A N 6
ATOM 7930 C CA . THR A 1 29 ? 7.887 -2.474 5.003 1.00 0.00 29 THR A CA 6
ATOM 7931 C C . THR A 1 29 ? 8.962 -2.715 3.947 1.00 0.00 29 THR A C 6
ATOM 7932 O O . THR A 1 29 ? 10.103 -2.979 4.271 1.00 0.00 29 THR A O 6
ATOM 7943 N N . ALA A 1 30 ? 8.613 -2.629 2.689 1.00 0.00 30 ALA A N 6
ATOM 7944 C CA . ALA A 1 30 ? 9.627 -2.854 1.610 1.00 0.00 30 ALA A CA 6
ATOM 7945 C C . ALA A 1 30 ? 10.869 -1.983 1.821 1.00 0.00 30 ALA A C 6
ATOM 7946 O O . ALA A 1 30 ? 11.962 -2.497 1.961 1.00 0.00 30 ALA A O 6
ATOM 7953 N N . ALA A 1 31 ? 10.726 -0.677 1.843 1.00 0.00 31 ALA A N 6
ATOM 7954 C CA . ALA A 1 31 ? 11.934 0.179 2.036 1.00 0.00 31 ALA A CA 6
ATOM 7955 C C . ALA A 1 31 ? 12.381 0.120 3.491 1.00 0.00 31 ALA A C 6
ATOM 7956 O O . ALA A 1 31 ? 13.504 0.478 3.775 1.00 0.00 31 ALA A O 6
ATOM 7963 N N . LEU A 1 32 ? 11.619 -0.473 4.378 1.00 0.00 32 LEU A N 6
ATOM 7964 C CA . LEU A 1 32 ? 12.141 -0.693 5.739 1.00 0.00 32 LEU A CA 6
ATOM 7965 C C . LEU A 1 32 ? 13.013 -1.959 5.676 1.00 0.00 32 LEU A C 6
ATOM 7966 O O . LEU A 1 32 ? 13.978 -2.111 6.399 1.00 0.00 32 LEU A O 6
ATOM 7982 N N . ARG A 1 33 ? 12.654 -2.871 4.793 1.00 0.00 33 ARG A N 6
ATOM 7983 C CA . ARG A 1 33 ? 13.408 -4.143 4.627 1.00 0.00 33 ARG A CA 6
ATOM 7984 C C . ARG A 1 33 ? 14.611 -3.954 3.702 1.00 0.00 33 ARG A C 6
ATOM 7985 O O . ARG A 1 33 ? 15.572 -4.698 3.765 1.00 0.00 33 ARG A O 6
ATOM 8006 N N . GLN A 1 34 ? 14.564 -2.964 2.845 1.00 0.00 34 GLN A N 6
ATOM 8007 C CA . GLN A 1 34 ? 15.707 -2.728 1.918 1.00 0.00 34 GLN A CA 6
ATOM 8008 C C . GLN A 1 34 ? 16.834 -1.983 2.643 1.00 0.00 34 GLN A C 6
ATOM 8009 O O . GLN A 1 34 ? 17.969 -2.420 2.643 1.00 0.00 34 GLN A O 6
ATOM 8023 N N . ASN A 1 35 ? 16.531 -0.862 3.274 1.00 0.00 35 ASN A N 6
ATOM 8024 C CA . ASN A 1 35 ? 17.585 -0.081 4.016 1.00 0.00 35 ASN A CA 6
ATOM 8025 C C . ASN A 1 35 ? 17.035 1.270 4.503 1.00 0.00 35 ASN A C 6
ATOM 8026 O O . ASN A 1 35 ? 17.489 1.809 5.494 1.00 0.00 35 ASN A O 6
ATOM 8037 N N . ILE A 1 36 ? 16.074 1.823 3.808 1.00 0.00 36 ILE A N 6
ATOM 8038 C CA . ILE A 1 36 ? 15.503 3.147 4.214 1.00 0.00 36 ILE A CA 6
ATOM 8039 C C . ILE A 1 36 ? 14.433 2.939 5.289 1.00 0.00 36 ILE A C 6
ATOM 8040 O O . ILE A 1 36 ? 14.102 1.825 5.635 1.00 0.00 36 ILE A O 6
ATOM 8056 N N . PHE A 1 37 ? 13.902 3.999 5.839 1.00 0.00 37 PHE A N 6
ATOM 8057 C CA . PHE A 1 37 ? 12.861 3.850 6.891 1.00 0.00 37 PHE A CA 6
ATOM 8058 C C . PHE A 1 37 ? 11.923 5.060 6.870 1.00 0.00 37 PHE A C 6
ATOM 8059 O O . PHE A 1 37 ? 12.103 6.039 7.565 1.00 0.00 37 PHE A O 6
ATOM 8076 N N . LEU A 1 38 ? 10.929 4.981 6.021 1.00 0.00 38 LEU A N 6
ATOM 8077 C CA . LEU A 1 38 ? 9.956 6.097 5.862 1.00 0.00 38 LEU A CA 6
ATOM 8078 C C . LEU A 1 38 ? 8.769 5.948 6.810 1.00 0.00 38 LEU A C 6
ATOM 8079 O O . LEU A 1 38 ? 8.675 5.000 7.565 1.00 0.00 38 LEU A O 6
ATOM 8095 N N . MET A 1 39 ? 7.863 6.886 6.766 1.00 0.00 39 MET A N 6
ATOM 8096 C CA . MET A 1 39 ? 6.658 6.832 7.651 1.00 0.00 39 MET A CA 6
ATOM 8097 C C . MET A 1 39 ? 5.703 7.973 7.293 1.00 0.00 39 MET A C 6
ATOM 8098 O O . MET A 1 39 ? 6.096 9.123 7.242 1.00 0.00 39 MET A O 6
ATOM 8112 N N . SER A 1 40 ? 4.452 7.665 7.047 1.00 0.00 40 SER A N 6
ATOM 8113 C CA . SER A 1 40 ? 3.470 8.737 6.690 1.00 0.00 40 SER A CA 6
ATOM 8114 C C . SER A 1 40 ? 3.392 9.776 7.820 1.00 0.00 40 SER A C 6
ATOM 8115 O O . SER A 1 40 ? 4.008 10.823 7.743 1.00 0.00 40 SER A O 6
ATOM 8123 N N . SER A 1 41 ? 2.654 9.494 8.870 1.00 0.00 41 SER A N 6
ATOM 8124 C CA . SER A 1 41 ? 2.557 10.470 9.998 1.00 0.00 41 SER A CA 6
ATOM 8125 C C . SER A 1 41 ? 1.977 9.792 11.259 1.00 0.00 41 SER A C 6
ATOM 8126 O O . SER A 1 41 ? 2.708 9.187 12.023 1.00 0.00 41 SER A O 6
ATOM 8134 N N . CYS A 1 42 ? 0.683 9.889 11.497 1.00 0.00 42 CYS A N 6
ATOM 8135 C CA . CYS A 1 42 ? 0.091 9.254 12.718 1.00 0.00 42 CYS A CA 6
ATOM 8136 C C . CYS A 1 42 ? -0.579 7.915 12.377 1.00 0.00 42 CYS A C 6
ATOM 8137 O O . CYS A 1 42 ? -0.595 6.999 13.176 1.00 0.00 42 CYS A O 6
ATOM 8145 N N . ARG A 1 43 ? -1.147 7.806 11.199 1.00 0.00 43 ARG A N 6
ATOM 8146 C CA . ARG A 1 43 ? -1.839 6.538 10.791 1.00 0.00 43 ARG A CA 6
ATOM 8147 C C . ARG A 1 43 ? -2.955 6.195 11.789 1.00 0.00 43 ARG A C 6
ATOM 8148 O O . ARG A 1 43 ? -2.966 5.130 12.377 1.00 0.00 43 ARG A O 6
ATOM 8169 N N . GLU A 1 44 ? -3.893 7.092 11.978 1.00 0.00 44 GLU A N 6
ATOM 8170 C CA . GLU A 1 44 ? -5.014 6.825 12.932 1.00 0.00 44 GLU A CA 6
ATOM 8171 C C . GLU A 1 44 ? -6.317 6.570 12.165 1.00 0.00 44 GLU A C 6
ATOM 8172 O O . GLU A 1 44 ? -7.197 5.874 12.635 1.00 0.00 44 GLU A O 6
ATOM 8184 N N . GLY A 1 45 ? -6.436 7.121 10.983 1.00 0.00 45 GLY A N 6
ATOM 8185 C CA . GLY A 1 45 ? -7.668 6.912 10.167 1.00 0.00 45 GLY A CA 6
ATOM 8186 C C . GLY A 1 45 ? -8.713 7.979 10.496 1.00 0.00 45 GLY A C 6
ATOM 8187 O O . GLY A 1 45 ? -9.901 7.709 10.486 1.00 0.00 45 GLY A O 6
ATOM 8191 N N . GLY A 1 46 ? -8.283 9.183 10.802 1.00 0.00 46 GLY A N 6
ATOM 8192 C CA . GLY A 1 46 ? -9.261 10.264 11.146 1.00 0.00 46 GLY A CA 6
ATOM 8193 C C . GLY A 1 46 ? -8.761 11.656 10.705 1.00 0.00 46 GLY A C 6
ATOM 8194 O O . GLY A 1 46 ? -9.383 12.653 11.018 1.00 0.00 46 GLY A O 6
ATOM 8198 N N . CYS A 1 47 ? -7.648 11.747 10.008 1.00 0.00 47 CYS A N 6
ATOM 8199 C CA . CYS A 1 47 ? -7.134 13.095 9.587 1.00 0.00 47 CYS A CA 6
ATOM 8200 C C . CYS A 1 47 ? -7.798 13.563 8.290 1.00 0.00 47 CYS A C 6
ATOM 8201 O O . CYS A 1 47 ? -8.320 14.659 8.208 1.00 0.00 47 CYS A O 6
ATOM 8209 N N . ALA A 1 48 ? -7.757 12.746 7.262 1.00 0.00 48 ALA A N 6
ATOM 8210 C CA . ALA A 1 48 ? -8.357 13.122 5.930 1.00 0.00 48 ALA A CA 6
ATOM 8211 C C . ALA A 1 48 ? -7.569 14.265 5.261 1.00 0.00 48 ALA A C 6
ATOM 8212 O O . ALA A 1 48 ? -7.965 14.765 4.225 1.00 0.00 48 ALA A O 6
ATOM 8219 N N . THR A 1 49 ? -6.447 14.670 5.822 1.00 0.00 49 THR A N 6
ATOM 8220 C CA . THR A 1 49 ? -5.637 15.762 5.196 1.00 0.00 49 THR A CA 6
ATOM 8221 C C . THR A 1 49 ? -4.508 15.139 4.368 1.00 0.00 49 THR A C 6
ATOM 8222 O O . THR A 1 49 ? -4.219 15.558 3.265 1.00 0.00 49 THR A O 6
ATOM 8233 N N . CYS A 1 50 ? -3.885 14.124 4.903 1.00 0.00 50 CYS A N 6
ATOM 8234 C CA . CYS A 1 50 ? -2.776 13.417 4.186 1.00 0.00 50 CYS A CA 6
ATOM 8235 C C . CYS A 1 50 ? -3.331 12.610 3.002 1.00 0.00 50 CYS A C 6
ATOM 8236 O O . CYS A 1 50 ? -3.119 11.414 2.915 1.00 0.00 50 CYS A O 6
ATOM 8244 N N . LYS A 1 51 ? -4.048 13.238 2.095 1.00 0.00 51 LYS A N 6
ATOM 8245 C CA . LYS A 1 51 ? -4.612 12.483 0.937 1.00 0.00 51 LYS A CA 6
ATOM 8246 C C . LYS A 1 51 ? -3.540 12.218 -0.124 1.00 0.00 51 LYS A C 6
ATOM 8247 O O . LYS A 1 51 ? -3.237 13.074 -0.932 1.00 0.00 51 LYS A O 6
ATOM 8266 N N . ALA A 1 52 ? -2.931 11.064 -0.093 1.00 0.00 52 ALA A N 6
ATOM 8267 C CA . ALA A 1 52 ? -1.833 10.763 -1.064 1.00 0.00 52 ALA A CA 6
ATOM 8268 C C . ALA A 1 52 ? -2.375 10.372 -2.441 1.00 0.00 52 ALA A C 6
ATOM 8269 O O . ALA A 1 52 ? -3.569 10.217 -2.597 1.00 0.00 52 ALA A O 6
ATOM 8276 N N . LEU A 1 53 ? -1.543 10.236 -3.449 1.00 0.00 53 LEU A N 6
ATOM 8277 C CA . LEU A 1 53 ? -2.081 9.883 -4.801 1.00 0.00 53 LEU A CA 6
ATOM 8278 C C . LEU A 1 53 ? -1.400 8.624 -5.342 1.00 0.00 53 LEU A C 6
ATOM 8279 O O . LEU A 1 53 ? -0.291 8.299 -4.969 1.00 0.00 53 LEU A O 6
ATOM 8295 N N . CYS A 1 54 ? -2.076 7.903 -6.204 1.00 0.00 54 CYS A N 6
ATOM 8296 C CA . CYS A 1 54 ? -1.488 6.652 -6.757 1.00 0.00 54 CYS A CA 6
ATOM 8297 C C . CYS A 1 54 ? -1.370 6.698 -8.284 1.00 0.00 54 CYS A C 6
ATOM 8298 O O . CYS A 1 54 ? -2.370 6.713 -8.979 1.00 0.00 54 CYS A O 6
ATOM 8306 N N . SER A 1 55 ? -0.175 6.735 -8.819 1.00 0.00 55 SER A N 6
ATOM 8307 C CA . SER A 1 55 ? -0.026 6.799 -10.308 1.00 0.00 55 SER A CA 6
ATOM 8308 C C . SER A 1 55 ? -0.658 5.553 -10.933 1.00 0.00 55 SER A C 6
ATOM 8309 O O . SER A 1 55 ? -1.558 5.649 -11.748 1.00 0.00 55 SER A O 6
ATOM 8317 N N . GLU A 1 56 ? -0.201 4.389 -10.552 1.00 0.00 56 GLU A N 6
ATOM 8318 C CA . GLU A 1 56 ? -0.779 3.142 -11.110 1.00 0.00 56 GLU A CA 6
ATOM 8319 C C . GLU A 1 56 ? -0.600 1.991 -10.126 1.00 0.00 56 GLU A C 6
ATOM 8320 O O . GLU A 1 56 ? 0.195 2.048 -9.209 1.00 0.00 56 GLU A O 6
ATOM 8332 N N . GLY A 1 57 ? -1.368 0.964 -10.313 1.00 0.00 57 GLY A N 6
ATOM 8333 C CA . GLY A 1 57 ? -1.309 -0.213 -9.399 1.00 0.00 57 GLY A CA 6
ATOM 8334 C C . GLY A 1 57 ? -2.677 -0.361 -8.723 1.00 0.00 57 GLY A C 6
ATOM 8335 O O . GLY A 1 57 ? -3.382 0.603 -8.496 1.00 0.00 57 GLY A O 6
ATOM 8339 N N . ASP A 1 58 ? -3.059 -1.573 -8.441 1.00 0.00 58 ASP A N 6
ATOM 8340 C CA . ASP A 1 58 ? -4.396 -1.843 -7.817 1.00 0.00 58 ASP A CA 6
ATOM 8341 C C . ASP A 1 58 ? -4.356 -1.753 -6.283 1.00 0.00 58 ASP A C 6
ATOM 8342 O O . ASP A 1 58 ? -5.243 -2.243 -5.609 1.00 0.00 58 ASP A O 6
ATOM 8351 N N . TYR A 1 59 ? -3.339 -1.152 -5.725 1.00 0.00 59 TYR A N 6
ATOM 8352 C CA . TYR A 1 59 ? -3.237 -1.048 -4.230 1.00 0.00 59 TYR A CA 6
ATOM 8353 C C . TYR A 1 59 ? -4.490 -0.407 -3.610 1.00 0.00 59 TYR A C 6
ATOM 8354 O O . TYR A 1 59 ? -4.924 0.647 -4.039 1.00 0.00 59 TYR A O 6
ATOM 8372 N N . ASP A 1 60 ? -5.089 -1.041 -2.635 1.00 0.00 60 ASP A N 6
ATOM 8373 C CA . ASP A 1 60 ? -6.326 -0.485 -2.023 1.00 0.00 60 ASP A CA 6
ATOM 8374 C C . ASP A 1 60 ? -5.980 0.388 -0.826 1.00 0.00 60 ASP A C 6
ATOM 8375 O O . ASP A 1 60 ? -4.865 0.399 -0.355 1.00 0.00 60 ASP A O 6
ATOM 8384 N N . LEU A 1 61 ? -6.933 1.130 -0.351 1.00 0.00 61 LEU A N 6
ATOM 8385 C CA . LEU A 1 61 ? -6.688 2.025 0.811 1.00 0.00 61 LEU A CA 6
ATOM 8386 C C . LEU A 1 61 ? -7.929 2.107 1.714 1.00 0.00 61 LEU A C 6
ATOM 8387 O O . LEU A 1 61 ? -8.951 2.653 1.338 1.00 0.00 61 LEU A O 6
ATOM 8403 N N . LYS A 1 62 ? -7.860 1.538 2.890 1.00 0.00 62 LYS A N 6
ATOM 8404 C CA . LYS A 1 62 ? -9.046 1.556 3.798 1.00 0.00 62 LYS A CA 6
ATOM 8405 C C . LYS A 1 62 ? -8.754 2.334 5.083 1.00 0.00 62 LYS A C 6
ATOM 8406 O O . LYS A 1 62 ? -7.960 1.920 5.905 1.00 0.00 62 LYS A O 6
ATOM 8425 N N . GLY A 1 63 ? -9.413 3.458 5.270 1.00 0.00 63 GLY A N 6
ATOM 8426 C CA . GLY A 1 63 ? -9.202 4.270 6.516 1.00 0.00 63 GLY A CA 6
ATOM 8427 C C . GLY A 1 63 ? -9.403 3.364 7.737 1.00 0.00 63 GLY A C 6
ATOM 8428 O O . GLY A 1 63 ? -9.764 2.208 7.618 1.00 0.00 63 GLY A O 6
ATOM 8432 N N . CYS A 1 64 ? -9.189 3.897 8.911 1.00 0.00 64 CYS A N 6
ATOM 8433 C CA . CYS A 1 64 ? -9.380 3.095 10.153 1.00 0.00 64 CYS A CA 6
ATOM 8434 C C . CYS A 1 64 ? -10.773 3.366 10.727 1.00 0.00 64 CYS A C 6
ATOM 8435 O O . CYS A 1 64 ? -11.455 2.459 11.165 1.00 0.00 64 CYS A O 6
ATOM 8443 N N . SER A 1 65 ? -11.201 4.606 10.722 1.00 0.00 65 SER A N 6
ATOM 8444 C CA . SER A 1 65 ? -12.556 4.931 11.263 1.00 0.00 65 SER A CA 6
ATOM 8445 C C . SER A 1 65 ? -13.600 4.835 10.151 1.00 0.00 65 SER A C 6
ATOM 8446 O O . SER A 1 65 ? -14.255 5.802 9.808 1.00 0.00 65 SER A O 6
ATOM 8454 N N . VAL A 1 66 ? -13.758 3.665 9.593 1.00 0.00 66 VAL A N 6
ATOM 8455 C CA . VAL A 1 66 ? -14.765 3.476 8.502 1.00 0.00 66 VAL A CA 6
ATOM 8456 C C . VAL A 1 66 ? -16.167 3.778 9.039 1.00 0.00 66 VAL A C 6
ATOM 8457 O O . VAL A 1 66 ? -17.032 4.255 8.328 1.00 0.00 66 VAL A O 6
ATOM 8470 N N . GLN A 1 67 ? -16.387 3.500 10.296 1.00 0.00 67 GLN A N 6
ATOM 8471 C CA . GLN A 1 67 ? -17.718 3.756 10.919 1.00 0.00 67 GLN A CA 6
ATOM 8472 C C . GLN A 1 67 ? -17.946 5.257 11.190 1.00 0.00 67 GLN A C 6
ATOM 8473 O O . GLN A 1 67 ? -19.052 5.693 11.441 1.00 0.00 67 GLN A O 6
ATOM 8487 N N . ALA A 1 68 ? -16.913 6.053 11.016 1.00 0.00 68 ALA A N 6
ATOM 8488 C CA . ALA A 1 68 ? -17.062 7.532 11.121 1.00 0.00 68 ALA A CA 6
ATOM 8489 C C . ALA A 1 68 ? -17.139 8.043 9.679 1.00 0.00 68 ALA A C 6
ATOM 8490 O O . ALA A 1 68 ? -17.933 8.915 9.368 1.00 0.00 68 ALA A O 6
ATOM 8497 N N . LEU A 1 69 ? -16.326 7.517 8.794 1.00 0.00 69 LEU A N 6
ATOM 8498 C CA . LEU A 1 69 ? -16.363 7.983 7.374 1.00 0.00 69 LEU A CA 6
ATOM 8499 C C . LEU A 1 69 ? -16.035 6.826 6.409 1.00 0.00 69 LEU A C 6
ATOM 8500 O O . LEU A 1 69 ? -15.084 6.104 6.632 1.00 0.00 69 LEU A O 6
ATOM 8516 N N . PRO A 1 70 ? -16.817 6.685 5.354 1.00 0.00 70 PRO A N 6
ATOM 8517 C CA . PRO A 1 70 ? -16.552 5.607 4.366 1.00 0.00 70 PRO A CA 6
ATOM 8518 C C . PRO A 1 70 ? -15.327 5.978 3.513 1.00 0.00 70 PRO A C 6
ATOM 8519 O O . PRO A 1 70 ? -15.188 7.119 3.121 1.00 0.00 70 PRO A O 6
ATOM 8530 N N . PRO A 1 71 ? -14.463 5.016 3.259 1.00 0.00 71 PRO A N 6
ATOM 8531 C CA . PRO A 1 71 ? -13.251 5.298 2.463 1.00 0.00 71 PRO A CA 6
ATOM 8532 C C . PRO A 1 71 ? -13.519 5.222 0.962 1.00 0.00 71 PRO A C 6
ATOM 8533 O O . PRO A 1 71 ? -12.592 5.263 0.177 1.00 0.00 71 PRO A O 6
ATOM 8544 N N . GLU A 1 72 ? -14.751 5.133 0.544 1.00 0.00 72 GLU A N 6
ATOM 8545 C CA . GLU A 1 72 ? -15.023 5.078 -0.914 1.00 0.00 72 GLU A CA 6
ATOM 8546 C C . GLU A 1 72 ? -14.664 6.438 -1.510 1.00 0.00 72 GLU A C 6
ATOM 8547 O O . GLU A 1 72 ? -13.680 6.587 -2.202 1.00 0.00 72 GLU A O 6
ATOM 8559 N N . GLU A 1 73 ? -15.471 7.427 -1.237 1.00 0.00 73 GLU A N 6
ATOM 8560 C CA . GLU A 1 73 ? -15.218 8.791 -1.770 1.00 0.00 73 GLU A CA 6
ATOM 8561 C C . GLU A 1 73 ? -13.796 9.232 -1.421 1.00 0.00 73 GLU A C 6
ATOM 8562 O O . GLU A 1 73 ? -13.188 10.021 -2.123 1.00 0.00 73 GLU A O 6
ATOM 8574 N N . GLU A 1 74 ? -13.257 8.697 -0.358 1.00 0.00 74 GLU A N 6
ATOM 8575 C CA . GLU A 1 74 ? -11.858 9.050 0.028 1.00 0.00 74 GLU A CA 6
ATOM 8576 C C . GLU A 1 74 ? -10.874 8.204 -0.774 1.00 0.00 74 GLU A C 6
ATOM 8577 O O . GLU A 1 74 ? -9.759 8.615 -1.037 1.00 0.00 74 GLU A O 6
ATOM 8589 N N . GLU A 1 75 ? -11.311 7.052 -1.227 1.00 0.00 75 GLU A N 6
ATOM 8590 C CA . GLU A 1 75 ? -10.438 6.216 -2.082 1.00 0.00 75 GLU A CA 6
ATOM 8591 C C . GLU A 1 75 ? -10.499 6.810 -3.489 1.00 0.00 75 GLU A C 6
ATOM 8592 O O . GLU A 1 75 ? -9.500 7.076 -4.121 1.00 0.00 75 GLU A O 6
ATOM 8604 N N . GLU A 1 76 ? -11.699 7.067 -3.954 1.00 0.00 76 GLU A N 6
ATOM 8605 C CA . GLU A 1 76 ? -11.877 7.706 -5.287 1.00 0.00 76 GLU A CA 6
ATOM 8606 C C . GLU A 1 76 ? -11.435 9.179 -5.213 1.00 0.00 76 GLU A C 6
ATOM 8607 O O . GLU A 1 76 ? -11.296 9.835 -6.230 1.00 0.00 76 GLU A O 6
ATOM 8619 N N . GLY A 1 77 ? -11.150 9.690 -4.023 1.00 0.00 77 GLY A N 6
ATOM 8620 C CA . GLY A 1 77 ? -10.653 11.076 -3.915 1.00 0.00 77 GLY A CA 6
ATOM 8621 C C . GLY A 1 77 ? -9.201 10.967 -4.313 1.00 0.00 77 GLY A C 6
ATOM 8622 O O . GLY A 1 77 ? -8.693 11.704 -5.133 1.00 0.00 77 GLY A O 6
ATOM 8626 N N . LEU A 1 78 ? -8.525 10.042 -3.680 1.00 0.00 78 LEU A N 6
ATOM 8627 C CA . LEU A 1 78 ? -7.083 9.837 -3.929 1.00 0.00 78 LEU A CA 6
ATOM 8628 C C . LEU A 1 78 ? -6.627 8.521 -3.290 1.00 0.00 78 LEU A C 6
ATOM 8629 O O . LEU A 1 78 ? -7.411 7.628 -3.055 1.00 0.00 78 LEU A O 6
ATOM 8645 N N . VAL A 1 79 ? -5.365 8.419 -2.978 1.00 0.00 79 VAL A N 6
ATOM 8646 C CA . VAL A 1 79 ? -4.861 7.169 -2.320 1.00 0.00 79 VAL A CA 6
ATOM 8647 C C . VAL A 1 79 ? -4.238 7.498 -0.949 1.00 0.00 79 VAL A C 6
ATOM 8648 O O . VAL A 1 79 ? -3.529 8.474 -0.801 1.00 0.00 79 VAL A O 6
ATOM 8661 N N . LEU A 1 80 ? -4.506 6.689 0.049 1.00 0.00 80 LEU A N 6
ATOM 8662 C CA . LEU A 1 80 ? -3.937 6.949 1.409 1.00 0.00 80 LEU A CA 6
ATOM 8663 C C . LEU A 1 80 ? -2.713 6.061 1.650 1.00 0.00 80 LEU A C 6
ATOM 8664 O O . LEU A 1 80 ? -2.807 4.849 1.647 1.00 0.00 80 LEU A O 6
ATOM 8680 N N . LEU A 1 81 ? -1.565 6.658 1.849 1.00 0.00 81 LEU A N 6
ATOM 8681 C CA . LEU A 1 81 ? -0.323 5.858 2.081 1.00 0.00 81 LEU A CA 6
ATOM 8682 C C . LEU A 1 81 ? -0.076 5.602 3.577 1.00 0.00 81 LEU A C 6
ATOM 8683 O O . LEU A 1 81 ? 0.841 4.888 3.937 1.00 0.00 81 LEU A O 6
ATOM 8699 N N . CYS A 1 82 ? -0.872 6.174 4.454 1.00 0.00 82 CYS A N 6
ATOM 8700 C CA . CYS A 1 82 ? -0.653 5.954 5.923 1.00 0.00 82 CYS A CA 6
ATOM 8701 C C . CYS A 1 82 ? -0.698 4.452 6.256 1.00 0.00 82 CYS A C 6
ATOM 8702 O O . CYS A 1 82 ? -0.121 4.012 7.231 1.00 0.00 82 CYS A O 6
ATOM 8710 N N . ARG A 1 83 ? -1.353 3.666 5.440 1.00 0.00 83 ARG A N 6
ATOM 8711 C CA . ARG A 1 83 ? -1.410 2.190 5.687 1.00 0.00 83 ARG A CA 6
ATOM 8712 C C . ARG A 1 83 ? -1.702 1.470 4.368 1.00 0.00 83 ARG A C 6
ATOM 8713 O O . ARG A 1 83 ? -0.881 0.728 3.864 1.00 0.00 83 ARG A O 6
ATOM 8734 N N . THR A 1 84 ? -2.842 1.736 3.785 1.00 0.00 84 THR A N 6
ATOM 8735 C CA . THR A 1 84 ? -3.202 1.124 2.464 1.00 0.00 84 THR A CA 6
ATOM 8736 C C . THR A 1 84 ? -3.048 -0.412 2.458 1.00 0.00 84 THR A C 6
ATOM 8737 O O . THR A 1 84 ? -2.511 -0.999 3.378 1.00 0.00 84 THR A O 6
ATOM 8748 N N . TYR A 1 85 ? -3.557 -1.066 1.445 1.00 0.00 85 TYR A N 6
ATOM 8749 C CA . TYR A 1 85 ? -3.486 -2.560 1.381 1.00 0.00 85 TYR A CA 6
ATOM 8750 C C . TYR A 1 85 ? -2.360 -3.020 0.438 1.00 0.00 85 TYR A C 6
ATOM 8751 O O . TYR A 1 85 ? -2.049 -2.338 -0.519 1.00 0.00 85 TYR A O 6
ATOM 8769 N N . PRO A 1 86 ? -1.779 -4.169 0.739 1.00 0.00 86 PRO A N 6
ATOM 8770 C CA . PRO A 1 86 ? -0.674 -4.706 -0.101 1.00 0.00 86 PRO A CA 6
ATOM 8771 C C . PRO A 1 86 ? -1.199 -5.405 -1.374 1.00 0.00 86 PRO A C 6
ATOM 8772 O O . PRO A 1 86 ? -0.775 -6.504 -1.686 1.00 0.00 86 PRO A O 6
ATOM 8783 N N . LYS A 1 87 ? -2.143 -4.817 -2.092 1.00 0.00 87 LYS A N 6
ATOM 8784 C CA . LYS A 1 87 ? -2.679 -5.534 -3.295 1.00 0.00 87 LYS A CA 6
ATOM 8785 C C . LYS A 1 87 ? -1.738 -5.401 -4.500 1.00 0.00 87 LYS A C 6
ATOM 8786 O O . LYS A 1 87 ? -1.119 -6.366 -4.910 1.00 0.00 87 LYS A O 6
ATOM 8805 N N . THR A 1 88 ? -1.616 -4.228 -5.060 1.00 0.00 88 THR A N 6
ATOM 8806 C CA . THR A 1 88 ? -0.700 -4.046 -6.229 1.00 0.00 88 THR A CA 6
ATOM 8807 C C . THR A 1 88 ? -0.281 -2.574 -6.369 1.00 0.00 88 THR A C 6
ATOM 8808 O O . THR A 1 88 ? -1.018 -1.777 -6.913 1.00 0.00 88 THR A O 6
ATOM 8819 N N . ASP A 1 89 ? 0.884 -2.203 -5.897 1.00 0.00 89 ASP A N 6
ATOM 8820 C CA . ASP A 1 89 ? 1.313 -0.774 -6.036 1.00 0.00 89 ASP A CA 6
ATOM 8821 C C . ASP A 1 89 ? 2.442 -0.657 -7.053 1.00 0.00 89 ASP A C 6
ATOM 8822 O O . ASP A 1 89 ? 3.553 -1.099 -6.825 1.00 0.00 89 ASP A O 6
ATOM 8831 N N . LEU A 1 90 ? 2.155 -0.067 -8.169 1.00 0.00 90 LEU A N 6
ATOM 8832 C CA . LEU A 1 90 ? 3.176 0.099 -9.229 1.00 0.00 90 LEU A CA 6
ATOM 8833 C C . LEU A 1 90 ? 3.902 1.435 -9.042 1.00 0.00 90 LEU A C 6
ATOM 8834 O O . LEU A 1 90 ? 5.114 1.499 -8.980 1.00 0.00 90 LEU A O 6
ATOM 8850 N N . GLU A 1 91 ? 3.148 2.500 -8.942 1.00 0.00 91 GLU A N 6
ATOM 8851 C CA . GLU A 1 91 ? 3.744 3.853 -8.745 1.00 0.00 91 GLU A CA 6
ATOM 8852 C C . GLU A 1 91 ? 2.795 4.707 -7.891 1.00 0.00 91 GLU A C 6
ATOM 8853 O O . GLU A 1 91 ? 1.606 4.747 -8.144 1.00 0.00 91 GLU A O 6
ATOM 8865 N N . ILE A 1 92 ? 3.299 5.377 -6.877 1.00 0.00 92 ILE A N 6
ATOM 8866 C CA . ILE A 1 92 ? 2.400 6.206 -6.003 1.00 0.00 92 ILE A CA 6
ATOM 8867 C C . ILE A 1 92 ? 3.114 7.477 -5.545 1.00 0.00 92 ILE A C 6
ATOM 8868 O O . ILE A 1 92 ? 4.311 7.497 -5.349 1.00 0.00 92 ILE A O 6
ATOM 8884 N N . GLU A 1 93 ? 2.360 8.517 -5.292 1.00 0.00 93 GLU A N 6
ATOM 8885 C CA . GLU A 1 93 ? 2.957 9.768 -4.751 1.00 0.00 93 GLU A CA 6
ATOM 8886 C C . GLU A 1 93 ? 2.784 9.691 -3.235 1.00 0.00 93 GLU A C 6
ATOM 8887 O O . GLU A 1 93 ? 1.912 8.986 -2.755 1.00 0.00 93 GLU A O 6
ATOM 8899 N N . LEU A 1 94 ? 3.581 10.388 -2.478 1.00 0.00 94 LEU A N 6
ATOM 8900 C CA . LEU A 1 94 ? 3.442 10.315 -1.000 1.00 0.00 94 LEU A CA 6
ATOM 8901 C C . LEU A 1 94 ? 2.295 11.215 -0.516 1.00 0.00 94 LEU A C 6
ATOM 8902 O O . LEU A 1 94 ? 1.682 11.904 -1.308 1.00 0.00 94 LEU A O 6
ATOM 8918 N N . PRO A 1 95 ? 2.003 11.147 0.767 1.00 0.00 95 PRO A N 6
ATOM 8919 C CA . PRO A 1 95 ? 0.875 11.934 1.327 1.00 0.00 95 PRO A CA 6
ATOM 8920 C C . PRO A 1 95 ? 1.202 13.415 1.489 1.00 0.00 95 PRO A C 6
ATOM 8921 O O . PRO A 1 95 ? 0.324 14.245 1.631 1.00 0.00 95 PRO A O 6
ATOM 8932 N N . TYR A 1 96 ? 2.457 13.749 1.399 1.00 0.00 96 TYR A N 6
ATOM 8933 C CA . TYR A 1 96 ? 2.857 15.195 1.467 1.00 0.00 96 TYR A CA 6
ATOM 8934 C C . TYR A 1 96 ? 3.268 15.600 0.055 1.00 0.00 96 TYR A C 6
ATOM 8935 O O . TYR A 1 96 ? 3.499 14.772 -0.806 1.00 0.00 96 TYR A O 6
ATOM 8953 N N . THR A 1 97 ? 3.352 16.883 -0.176 1.00 0.00 97 THR A N 6
ATOM 8954 C CA . THR A 1 97 ? 3.738 17.391 -1.525 1.00 0.00 97 THR A CA 6
ATOM 8955 C C . THR A 1 97 ? 4.491 18.722 -1.399 1.00 0.00 97 THR A C 6
ATOM 8956 O O . THR A 1 97 ? 5.473 18.951 -2.077 1.00 0.00 97 THR A O 6
ATOM 8967 N N . HIS A 1 98 ? 4.032 19.602 -0.543 1.00 0.00 98 HIS A N 6
ATOM 8968 C CA . HIS A 1 98 ? 4.719 20.920 -0.375 1.00 0.00 98 HIS A CA 6
ATOM 8969 C C . HIS A 1 98 ? 5.084 21.144 1.096 1.00 0.00 98 HIS A C 6
ATOM 8970 O O . HIS A 1 98 ? 5.415 22.267 1.439 1.00 0.00 98 HIS A O 6
ATOM 8989 N N . MET A 1 1 ? 6.273 -21.062 -4.868 1.00 0.00 1 MET A N 7
ATOM 8990 C CA . MET A 1 1 ? 6.376 -19.922 -5.827 1.00 0.00 1 MET A CA 7
ATOM 8991 C C . MET A 1 1 ? 5.945 -18.619 -5.145 1.00 0.00 1 MET A C 7
ATOM 8992 O O . MET A 1 1 ? 4.859 -18.513 -4.606 1.00 0.00 1 MET A O 7
ATOM 9008 N N . GLN A 1 2 ? 6.801 -17.630 -5.159 1.00 0.00 2 GLN A N 7
ATOM 9009 C CA . GLN A 1 2 ? 6.463 -16.328 -4.512 1.00 0.00 2 GLN A CA 7
ATOM 9010 C C . GLN A 1 2 ? 6.278 -15.244 -5.572 1.00 0.00 2 GLN A C 7
ATOM 9011 O O . GLN A 1 2 ? 6.848 -15.310 -6.645 1.00 0.00 2 GLN A O 7
ATOM 9025 N N . ARG A 1 3 ? 5.485 -14.245 -5.275 1.00 0.00 3 ARG A N 7
ATOM 9026 C CA . ARG A 1 3 ? 5.258 -13.148 -6.260 1.00 0.00 3 ARG A CA 7
ATOM 9027 C C . ARG A 1 3 ? 6.138 -11.945 -5.908 1.00 0.00 3 ARG A C 7
ATOM 9028 O O . ARG A 1 3 ? 6.137 -11.475 -4.783 1.00 0.00 3 ARG A O 7
ATOM 9049 N N . VAL A 1 4 ? 6.884 -11.440 -6.860 1.00 0.00 4 VAL A N 7
ATOM 9050 C CA . VAL A 1 4 ? 7.757 -10.264 -6.576 1.00 0.00 4 VAL A CA 7
ATOM 9051 C C . VAL A 1 4 ? 6.946 -8.972 -6.701 1.00 0.00 4 VAL A C 7
ATOM 9052 O O . VAL A 1 4 ? 5.927 -8.947 -7.367 1.00 0.00 4 VAL A O 7
ATOM 9065 N N . HIS A 1 5 ? 7.399 -7.895 -6.114 1.00 0.00 5 HIS A N 7
ATOM 9066 C CA . HIS A 1 5 ? 6.653 -6.608 -6.266 1.00 0.00 5 HIS A CA 7
ATOM 9067 C C . HIS A 1 5 ? 7.641 -5.463 -6.450 1.00 0.00 5 HIS A C 7
ATOM 9068 O O . HIS A 1 5 ? 8.743 -5.486 -5.936 1.00 0.00 5 HIS A O 7
ATOM 9082 N N . THR A 1 6 ? 7.237 -4.464 -7.169 1.00 0.00 6 THR A N 7
ATOM 9083 C CA . THR A 1 6 ? 8.114 -3.283 -7.404 1.00 0.00 6 THR A CA 7
ATOM 9084 C C . THR A 1 6 ? 7.321 -2.020 -7.088 1.00 0.00 6 THR A C 7
ATOM 9085 O O . THR A 1 6 ? 6.341 -1.726 -7.748 1.00 0.00 6 THR A O 7
ATOM 9096 N N . ILE A 1 7 ? 7.701 -1.292 -6.072 1.00 0.00 7 ILE A N 7
ATOM 9097 C CA . ILE A 1 7 ? 6.931 -0.080 -5.706 1.00 0.00 7 ILE A CA 7
ATOM 9098 C C . ILE A 1 7 ? 7.696 1.196 -6.081 1.00 0.00 7 ILE A C 7
ATOM 9099 O O . ILE A 1 7 ? 8.788 1.445 -5.605 1.00 0.00 7 ILE A O 7
ATOM 9115 N N . THR A 1 8 ? 7.090 2.024 -6.883 1.00 0.00 8 THR A N 7
ATOM 9116 C CA . THR A 1 8 ? 7.724 3.315 -7.243 1.00 0.00 8 THR A CA 7
ATOM 9117 C C . THR A 1 8 ? 6.969 4.386 -6.470 1.00 0.00 8 THR A C 7
ATOM 9118 O O . THR A 1 8 ? 5.830 4.688 -6.777 1.00 0.00 8 THR A O 7
ATOM 9129 N N . ALA A 1 9 ? 7.562 4.923 -5.437 1.00 0.00 9 ALA A N 7
ATOM 9130 C CA . ALA A 1 9 ? 6.836 5.928 -4.615 1.00 0.00 9 ALA A CA 7
ATOM 9131 C C . ALA A 1 9 ? 7.564 7.262 -4.571 1.00 0.00 9 ALA A C 7
ATOM 9132 O O . ALA A 1 9 ? 8.654 7.369 -4.040 1.00 0.00 9 ALA A O 7
ATOM 9139 N N . VAL A 1 10 ? 6.944 8.286 -5.090 1.00 0.00 10 VAL A N 7
ATOM 9140 C CA . VAL A 1 10 ? 7.569 9.637 -5.043 1.00 0.00 10 VAL A CA 7
ATOM 9141 C C . VAL A 1 10 ? 6.659 10.577 -4.276 1.00 0.00 10 VAL A C 7
ATOM 9142 O O . VAL A 1 10 ? 5.470 10.660 -4.535 1.00 0.00 10 VAL A O 7
ATOM 9155 N N . THR A 1 11 ? 7.214 11.310 -3.362 1.00 0.00 11 THR A N 7
ATOM 9156 C CA . THR A 1 11 ? 6.391 12.279 -2.616 1.00 0.00 11 THR A CA 7
ATOM 9157 C C . THR A 1 11 ? 6.398 13.569 -3.401 1.00 0.00 11 THR A C 7
ATOM 9158 O O . THR A 1 11 ? 7.448 14.063 -3.781 1.00 0.00 11 THR A O 7
ATOM 9169 N N . GLU A 1 12 ? 5.255 14.143 -3.602 1.00 0.00 12 GLU A N 7
ATOM 9170 C CA . GLU A 1 12 ? 5.211 15.444 -4.325 1.00 0.00 12 GLU A CA 7
ATOM 9171 C C . GLU A 1 12 ? 5.882 16.507 -3.446 1.00 0.00 12 GLU A C 7
ATOM 9172 O O . GLU A 1 12 ? 6.221 17.571 -3.932 1.00 0.00 12 GLU A O 7
ATOM 9184 N N . ASP A 1 13 ? 6.215 16.193 -2.204 1.00 0.00 13 ASP A N 7
ATOM 9185 C CA . ASP A 1 13 ? 7.018 17.155 -1.403 1.00 0.00 13 ASP A CA 7
ATOM 9186 C C . ASP A 1 13 ? 8.397 17.251 -2.097 1.00 0.00 13 ASP A C 7
ATOM 9187 O O . ASP A 1 13 ? 9.027 18.291 -2.109 1.00 0.00 13 ASP A O 7
ATOM 9196 N N . GLY A 1 14 ? 8.837 16.164 -2.733 1.00 0.00 14 GLY A N 7
ATOM 9197 C CA . GLY A 1 14 ? 10.130 16.197 -3.484 1.00 0.00 14 GLY A CA 7
ATOM 9198 C C . GLY A 1 14 ? 10.951 14.893 -3.372 1.00 0.00 14 GLY A C 7
ATOM 9199 O O . GLY A 1 14 ? 12.084 14.856 -3.817 1.00 0.00 14 GLY A O 7
ATOM 9203 N N . GLU A 1 15 ? 10.429 13.831 -2.799 1.00 0.00 15 GLU A N 7
ATOM 9204 C CA . GLU A 1 15 ? 11.235 12.570 -2.698 1.00 0.00 15 GLU A CA 7
ATOM 9205 C C . GLU A 1 15 ? 10.815 11.576 -3.788 1.00 0.00 15 GLU A C 7
ATOM 9206 O O . GLU A 1 15 ? 9.653 11.470 -4.110 1.00 0.00 15 GLU A O 7
ATOM 9218 N N . SER A 1 16 ? 11.750 10.853 -4.370 1.00 0.00 16 SER A N 7
ATOM 9219 C CA . SER A 1 16 ? 11.380 9.876 -5.449 1.00 0.00 16 SER A CA 7
ATOM 9220 C C . SER A 1 16 ? 12.237 8.604 -5.378 1.00 0.00 16 SER A C 7
ATOM 9221 O O . SER A 1 16 ? 13.450 8.673 -5.450 1.00 0.00 16 SER A O 7
ATOM 9229 N N . LEU A 1 17 ? 11.627 7.450 -5.192 1.00 0.00 17 LEU A N 7
ATOM 9230 C CA . LEU A 1 17 ? 12.446 6.200 -5.066 1.00 0.00 17 LEU A CA 7
ATOM 9231 C C . LEU A 1 17 ? 11.719 4.964 -5.573 1.00 0.00 17 LEU A C 7
ATOM 9232 O O . LEU A 1 17 ? 10.518 4.822 -5.441 1.00 0.00 17 LEU A O 7
ATOM 9248 N N . ARG A 1 18 ? 12.474 4.042 -6.096 1.00 0.00 18 ARG A N 7
ATOM 9249 C CA . ARG A 1 18 ? 11.901 2.760 -6.561 1.00 0.00 18 ARG A CA 7
ATOM 9250 C C . ARG A 1 18 ? 12.406 1.670 -5.616 1.00 0.00 18 ARG A C 7
ATOM 9251 O O . ARG A 1 18 ? 13.573 1.326 -5.624 1.00 0.00 18 ARG A O 7
ATOM 9272 N N . PHE A 1 19 ? 11.536 1.125 -4.808 1.00 0.00 19 PHE A N 7
ATOM 9273 C CA . PHE A 1 19 ? 11.978 0.045 -3.862 1.00 0.00 19 PHE A CA 7
ATOM 9274 C C . PHE A 1 19 ? 11.642 -1.330 -4.439 1.00 0.00 19 PHE A C 7
ATOM 9275 O O . PHE A 1 19 ? 10.805 -1.470 -5.309 1.00 0.00 19 PHE A O 7
ATOM 9292 N N . GLU A 1 20 ? 12.264 -2.344 -3.913 1.00 0.00 20 GLU A N 7
ATOM 9293 C CA . GLU A 1 20 ? 11.996 -3.732 -4.341 1.00 0.00 20 GLU A CA 7
ATOM 9294 C C . GLU A 1 20 ? 11.633 -4.521 -3.096 1.00 0.00 20 GLU A C 7
ATOM 9295 O O . GLU A 1 20 ? 12.303 -4.459 -2.084 1.00 0.00 20 GLU A O 7
ATOM 9307 N N . CYS A 1 21 ? 10.602 -5.280 -3.185 1.00 0.00 21 CYS A N 7
ATOM 9308 C CA . CYS A 1 21 ? 10.173 -6.133 -2.041 1.00 0.00 21 CYS A CA 7
ATOM 9309 C C . CYS A 1 21 ? 9.178 -7.183 -2.530 1.00 0.00 21 CYS A C 7
ATOM 9310 O O . CYS A 1 21 ? 8.391 -6.925 -3.416 1.00 0.00 21 CYS A O 7
ATOM 9318 N N . ARG A 1 22 ? 9.208 -8.363 -1.968 1.00 0.00 22 ARG A N 7
ATOM 9319 C CA . ARG A 1 22 ? 8.274 -9.415 -2.394 1.00 0.00 22 ARG A CA 7
ATOM 9320 C C . ARG A 1 22 ? 7.235 -9.654 -1.303 1.00 0.00 22 ARG A C 7
ATOM 9321 O O . ARG A 1 22 ? 7.458 -9.326 -0.158 1.00 0.00 22 ARG A O 7
ATOM 9342 N N . SER A 1 23 ? 6.111 -10.212 -1.661 1.00 0.00 23 SER A N 7
ATOM 9343 C CA . SER A 1 23 ? 5.004 -10.488 -0.674 1.00 0.00 23 SER A CA 7
ATOM 9344 C C . SER A 1 23 ? 4.476 -9.191 -0.027 1.00 0.00 23 SER A C 7
ATOM 9345 O O . SER A 1 23 ? 3.355 -8.789 -0.274 1.00 0.00 23 SER A O 7
ATOM 9353 N N . ASP A 1 24 ? 5.266 -8.538 0.787 1.00 0.00 24 ASP A N 7
ATOM 9354 C CA . ASP A 1 24 ? 4.811 -7.273 1.439 1.00 0.00 24 ASP A CA 7
ATOM 9355 C C . ASP A 1 24 ? 5.193 -6.064 0.572 1.00 0.00 24 ASP A C 7
ATOM 9356 O O . ASP A 1 24 ? 6.344 -5.684 0.485 1.00 0.00 24 ASP A O 7
ATOM 9365 N N . GLU A 1 25 ? 4.230 -5.477 -0.088 1.00 0.00 25 GLU A N 7
ATOM 9366 C CA . GLU A 1 25 ? 4.516 -4.305 -0.978 1.00 0.00 25 GLU A CA 7
ATOM 9367 C C . GLU A 1 25 ? 4.951 -3.079 -0.171 1.00 0.00 25 GLU A C 7
ATOM 9368 O O . GLU A 1 25 ? 6.049 -2.594 -0.351 1.00 0.00 25 GLU A O 7
ATOM 9380 N N . ASP A 1 26 ? 4.070 -2.581 0.691 1.00 0.00 26 ASP A N 7
ATOM 9381 C CA . ASP A 1 26 ? 4.318 -1.361 1.550 1.00 0.00 26 ASP A CA 7
ATOM 9382 C C . ASP A 1 26 ? 5.695 -0.732 1.334 1.00 0.00 26 ASP A C 7
ATOM 9383 O O . ASP A 1 26 ? 6.710 -1.276 1.726 1.00 0.00 26 ASP A O 7
ATOM 9392 N N . VAL A 1 27 ? 5.714 0.449 0.787 1.00 0.00 27 VAL A N 7
ATOM 9393 C CA . VAL A 1 27 ? 7.008 1.193 0.618 1.00 0.00 27 VAL A CA 7
ATOM 9394 C C . VAL A 1 27 ? 7.652 1.327 2.007 1.00 0.00 27 VAL A C 7
ATOM 9395 O O . VAL A 1 27 ? 8.862 1.441 2.114 1.00 0.00 27 VAL A O 7
ATOM 9408 N N . ILE A 1 28 ? 6.877 1.262 3.064 1.00 0.00 28 ILE A N 7
ATOM 9409 C CA . ILE A 1 28 ? 7.491 1.328 4.413 1.00 0.00 28 ILE A CA 7
ATOM 9410 C C . ILE A 1 28 ? 8.150 -0.017 4.674 1.00 0.00 28 ILE A C 7
ATOM 9411 O O . ILE A 1 28 ? 9.342 -0.095 4.851 1.00 0.00 28 ILE A O 7
ATOM 9427 N N . THR A 1 29 ? 7.380 -1.081 4.705 1.00 0.00 29 THR A N 7
ATOM 9428 C CA . THR A 1 29 ? 7.967 -2.435 4.975 1.00 0.00 29 THR A CA 7
ATOM 9429 C C . THR A 1 29 ? 9.115 -2.721 4.010 1.00 0.00 29 THR A C 7
ATOM 9430 O O . THR A 1 29 ? 10.210 -3.053 4.422 1.00 0.00 29 THR A O 7
ATOM 9441 N N . ALA A 1 30 ? 8.876 -2.591 2.730 1.00 0.00 30 ALA A N 7
ATOM 9442 C CA . ALA A 1 30 ? 9.960 -2.853 1.737 1.00 0.00 30 ALA A CA 7
ATOM 9443 C C . ALA A 1 30 ? 11.215 -2.030 2.045 1.00 0.00 30 ALA A C 7
ATOM 9444 O O . ALA A 1 30 ? 12.271 -2.587 2.274 1.00 0.00 30 ALA A O 7
ATOM 9451 N N . ALA A 1 31 ? 11.121 -0.724 2.049 1.00 0.00 31 ALA A N 7
ATOM 9452 C CA . ALA A 1 31 ? 12.342 0.089 2.332 1.00 0.00 31 ALA A CA 7
ATOM 9453 C C . ALA A 1 31 ? 12.706 -0.015 3.807 1.00 0.00 31 ALA A C 7
ATOM 9454 O O . ALA A 1 31 ? 13.832 0.279 4.158 1.00 0.00 31 ALA A O 7
ATOM 9461 N N . LEU A 1 32 ? 11.865 -0.566 4.645 1.00 0.00 32 LEU A N 7
ATOM 9462 C CA . LEU A 1 32 ? 12.298 -0.822 6.028 1.00 0.00 32 LEU A CA 7
ATOM 9463 C C . LEU A 1 32 ? 13.155 -2.098 5.987 1.00 0.00 32 LEU A C 7
ATOM 9464 O O . LEU A 1 32 ? 14.100 -2.264 6.733 1.00 0.00 32 LEU A O 7
ATOM 9480 N N . ARG A 1 33 ? 12.806 -2.997 5.090 1.00 0.00 33 ARG A N 7
ATOM 9481 C CA . ARG A 1 33 ? 13.548 -4.276 4.930 1.00 0.00 33 ARG A CA 7
ATOM 9482 C C . ARG A 1 33 ? 14.793 -4.084 4.059 1.00 0.00 33 ARG A C 7
ATOM 9483 O O . ARG A 1 33 ? 15.742 -4.841 4.144 1.00 0.00 33 ARG A O 7
ATOM 9504 N N . GLN A 1 34 ? 14.794 -3.071 3.226 1.00 0.00 34 GLN A N 7
ATOM 9505 C CA . GLN A 1 34 ? 15.977 -2.819 2.352 1.00 0.00 34 GLN A CA 7
ATOM 9506 C C . GLN A 1 34 ? 17.060 -2.063 3.129 1.00 0.00 34 GLN A C 7
ATOM 9507 O O . GLN A 1 34 ? 18.195 -2.492 3.197 1.00 0.00 34 GLN A O 7
ATOM 9521 N N . ASN A 1 35 ? 16.716 -0.935 3.724 1.00 0.00 35 ASN A N 7
ATOM 9522 C CA . ASN A 1 35 ? 17.721 -0.134 4.511 1.00 0.00 35 ASN A CA 7
ATOM 9523 C C . ASN A 1 35 ? 17.125 1.212 4.960 1.00 0.00 35 ASN A C 7
ATOM 9524 O O . ASN A 1 35 ? 17.518 1.765 5.970 1.00 0.00 35 ASN A O 7
ATOM 9535 N N . ILE A 1 36 ? 16.193 1.744 4.212 1.00 0.00 36 ILE A N 7
ATOM 9536 C CA . ILE A 1 36 ? 15.579 3.064 4.575 1.00 0.00 36 ILE A CA 7
ATOM 9537 C C . ILE A 1 36 ? 14.503 2.854 5.645 1.00 0.00 36 ILE A C 7
ATOM 9538 O O . ILE A 1 36 ? 14.199 1.741 6.021 1.00 0.00 36 ILE A O 7
ATOM 9554 N N . PHE A 1 37 ? 13.938 3.917 6.159 1.00 0.00 37 PHE A N 7
ATOM 9555 C CA . PHE A 1 37 ? 12.894 3.777 7.213 1.00 0.00 37 PHE A CA 7
ATOM 9556 C C . PHE A 1 37 ? 11.922 4.956 7.151 1.00 0.00 37 PHE A C 7
ATOM 9557 O O . PHE A 1 37 ? 12.064 5.945 7.843 1.00 0.00 37 PHE A O 7
ATOM 9574 N N . LEU A 1 38 ? 10.946 4.848 6.281 1.00 0.00 38 LEU A N 7
ATOM 9575 C CA . LEU A 1 38 ? 9.953 5.943 6.097 1.00 0.00 38 LEU A CA 7
ATOM 9576 C C . LEU A 1 38 ? 8.765 5.786 7.038 1.00 0.00 38 LEU A C 7
ATOM 9577 O O . LEU A 1 38 ? 8.685 4.854 7.815 1.00 0.00 38 LEU A O 7
ATOM 9593 N N . MET A 1 39 ? 7.842 6.702 6.957 1.00 0.00 39 MET A N 7
ATOM 9594 C CA . MET A 1 39 ? 6.629 6.644 7.833 1.00 0.00 39 MET A CA 7
ATOM 9595 C C . MET A 1 39 ? 5.624 7.719 7.417 1.00 0.00 39 MET A C 7
ATOM 9596 O O . MET A 1 39 ? 5.965 8.881 7.288 1.00 0.00 39 MET A O 7
ATOM 9610 N N . SER A 1 40 ? 4.384 7.345 7.210 1.00 0.00 40 SER A N 7
ATOM 9611 C CA . SER A 1 40 ? 3.351 8.351 6.807 1.00 0.00 40 SER A CA 7
ATOM 9612 C C . SER A 1 40 ? 3.215 9.423 7.898 1.00 0.00 40 SER A C 7
ATOM 9613 O O . SER A 1 40 ? 3.787 10.492 7.793 1.00 0.00 40 SER A O 7
ATOM 9621 N N . SER A 1 41 ? 2.478 9.145 8.948 1.00 0.00 41 SER A N 7
ATOM 9622 C CA . SER A 1 41 ? 2.327 10.145 10.046 1.00 0.00 41 SER A CA 7
ATOM 9623 C C . SER A 1 41 ? 1.763 9.472 11.316 1.00 0.00 41 SER A C 7
ATOM 9624 O O . SER A 1 41 ? 2.508 8.908 12.094 1.00 0.00 41 SER A O 7
ATOM 9632 N N . CYS A 1 42 ? 0.464 9.519 11.537 1.00 0.00 42 CYS A N 7
ATOM 9633 C CA . CYS A 1 42 ? -0.115 8.875 12.758 1.00 0.00 42 CYS A CA 7
ATOM 9634 C C . CYS A 1 42 ? -0.742 7.513 12.420 1.00 0.00 42 CYS A C 7
ATOM 9635 O O . CYS A 1 42 ? -0.892 6.662 13.276 1.00 0.00 42 CYS A O 7
ATOM 9643 N N . ARG A 1 43 ? -1.128 7.313 11.181 1.00 0.00 43 ARG A N 7
ATOM 9644 C CA . ARG A 1 43 ? -1.773 6.021 10.774 1.00 0.00 43 ARG A CA 7
ATOM 9645 C C . ARG A 1 43 ? -3.048 5.796 11.595 1.00 0.00 43 ARG A C 7
ATOM 9646 O O . ARG A 1 43 ? -3.242 4.751 12.187 1.00 0.00 43 ARG A O 7
ATOM 9667 N N . GLU A 1 44 ? -3.916 6.778 11.632 1.00 0.00 44 GLU A N 7
ATOM 9668 C CA . GLU A 1 44 ? -5.184 6.642 12.413 1.00 0.00 44 GLU A CA 7
ATOM 9669 C C . GLU A 1 44 ? -6.416 6.933 11.535 1.00 0.00 44 GLU A C 7
ATOM 9670 O O . GLU A 1 44 ? -7.537 6.860 11.997 1.00 0.00 44 GLU A O 7
ATOM 9682 N N . GLY A 1 45 ? -6.218 7.257 10.273 1.00 0.00 45 GLY A N 7
ATOM 9683 C CA . GLY A 1 45 ? -7.373 7.543 9.355 1.00 0.00 45 GLY A CA 7
ATOM 9684 C C . GLY A 1 45 ? -8.361 8.527 9.993 1.00 0.00 45 GLY A C 7
ATOM 9685 O O . GLY A 1 45 ? -9.551 8.268 10.037 1.00 0.00 45 GLY A O 7
ATOM 9689 N N . GLY A 1 46 ? -7.878 9.640 10.497 1.00 0.00 46 GLY A N 7
ATOM 9690 C CA . GLY A 1 46 ? -8.791 10.633 11.143 1.00 0.00 46 GLY A CA 7
ATOM 9691 C C . GLY A 1 46 ? -8.287 12.080 10.958 1.00 0.00 46 GLY A C 7
ATOM 9692 O O . GLY A 1 46 ? -8.845 12.999 11.530 1.00 0.00 46 GLY A O 7
ATOM 9696 N N . CYS A 1 47 ? -7.235 12.303 10.197 1.00 0.00 47 CYS A N 7
ATOM 9697 C CA . CYS A 1 47 ? -6.712 13.704 10.027 1.00 0.00 47 CYS A CA 7
ATOM 9698 C C . CYS A 1 47 ? -7.279 14.359 8.766 1.00 0.00 47 CYS A C 7
ATOM 9699 O O . CYS A 1 47 ? -7.556 15.542 8.744 1.00 0.00 47 CYS A O 7
ATOM 9707 N N . ALA A 1 48 ? -7.426 13.602 7.705 1.00 0.00 48 ALA A N 7
ATOM 9708 C CA . ALA A 1 48 ? -7.947 14.162 6.408 1.00 0.00 48 ALA A CA 7
ATOM 9709 C C . ALA A 1 48 ? -6.944 15.158 5.796 1.00 0.00 48 ALA A C 7
ATOM 9710 O O . ALA A 1 48 ? -7.257 15.846 4.845 1.00 0.00 48 ALA A O 7
ATOM 9717 N N . THR A 1 49 ? -5.738 15.233 6.320 1.00 0.00 49 THR A N 7
ATOM 9718 C CA . THR A 1 49 ? -4.718 16.168 5.742 1.00 0.00 49 THR A CA 7
ATOM 9719 C C . THR A 1 49 ? -3.770 15.389 4.815 1.00 0.00 49 THR A C 7
ATOM 9720 O O . THR A 1 49 ? -3.286 15.897 3.824 1.00 0.00 49 THR A O 7
ATOM 9731 N N . CYS A 1 50 ? -3.512 14.156 5.155 1.00 0.00 50 CYS A N 7
ATOM 9732 C CA . CYS A 1 50 ? -2.601 13.292 4.338 1.00 0.00 50 CYS A CA 7
ATOM 9733 C C . CYS A 1 50 ? -3.279 12.842 3.036 1.00 0.00 50 CYS A C 7
ATOM 9734 O O . CYS A 1 50 ? -3.350 11.661 2.751 1.00 0.00 50 CYS A O 7
ATOM 9742 N N . LYS A 1 51 ? -3.757 13.765 2.229 1.00 0.00 51 LYS A N 7
ATOM 9743 C CA . LYS A 1 51 ? -4.403 13.373 0.937 1.00 0.00 51 LYS A CA 7
ATOM 9744 C C . LYS A 1 51 ? -3.346 12.863 -0.047 1.00 0.00 51 LYS A C 7
ATOM 9745 O O . LYS A 1 51 ? -2.698 13.636 -0.729 1.00 0.00 51 LYS A O 7
ATOM 9764 N N . ALA A 1 52 ? -3.145 11.576 -0.095 1.00 0.00 52 ALA A N 7
ATOM 9765 C CA . ALA A 1 52 ? -2.101 11.002 -0.997 1.00 0.00 52 ALA A CA 7
ATOM 9766 C C . ALA A 1 52 ? -2.653 10.636 -2.382 1.00 0.00 52 ALA A C 7
ATOM 9767 O O . ALA A 1 52 ? -3.847 10.721 -2.594 1.00 0.00 52 ALA A O 7
ATOM 9774 N N . LEU A 1 53 ? -1.832 10.266 -3.333 1.00 0.00 53 LEU A N 7
ATOM 9775 C CA . LEU A 1 53 ? -2.381 9.938 -4.688 1.00 0.00 53 LEU A CA 7
ATOM 9776 C C . LEU A 1 53 ? -1.806 8.610 -5.200 1.00 0.00 53 LEU A C 7
ATOM 9777 O O . LEU A 1 53 ? -0.765 8.163 -4.759 1.00 0.00 53 LEU A O 7
ATOM 9793 N N . CYS A 1 54 ? -2.500 7.967 -6.110 1.00 0.00 54 CYS A N 7
ATOM 9794 C CA . CYS A 1 54 ? -2.022 6.653 -6.636 1.00 0.00 54 CYS A CA 7
ATOM 9795 C C . CYS A 1 54 ? -1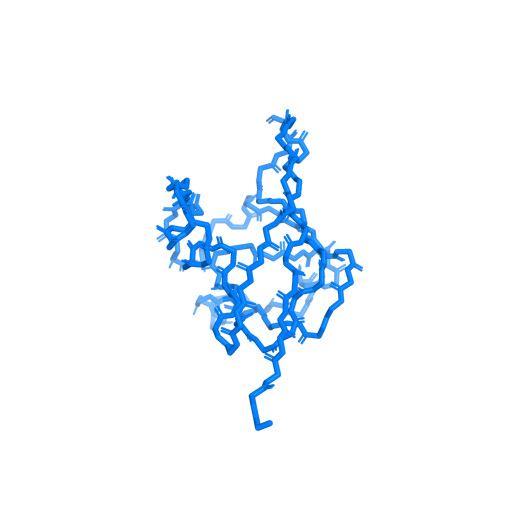.763 6.700 -8.152 1.00 0.00 54 CYS A C 7
ATOM 9796 O O . CYS A 1 54 ? -2.664 6.966 -8.925 1.00 0.00 54 CYS A O 7
ATOM 9804 N N . SER A 1 55 ? -0.552 6.447 -8.580 1.00 0.00 55 SER A N 7
ATOM 9805 C CA . SER A 1 55 ? -0.257 6.482 -10.045 1.00 0.00 55 SER A CA 7
ATOM 9806 C C . SER A 1 55 ? -0.859 5.250 -10.729 1.00 0.00 55 SER A C 7
ATOM 9807 O O . SER A 1 55 ? -1.748 5.367 -11.552 1.00 0.00 55 SER A O 7
ATOM 9815 N N . GLU A 1 56 ? -0.383 4.073 -10.400 1.00 0.00 56 GLU A N 7
ATOM 9816 C CA . GLU A 1 56 ? -0.929 2.842 -11.034 1.00 0.00 56 GLU A CA 7
ATOM 9817 C C . GLU A 1 56 ? -0.738 1.629 -10.123 1.00 0.00 56 GLU A C 7
ATOM 9818 O O . GLU A 1 56 ? 0.036 1.645 -9.185 1.00 0.00 56 GLU A O 7
ATOM 9830 N N . GLY A 1 57 ? -1.471 0.594 -10.398 1.00 0.00 57 GLY A N 7
ATOM 9831 C CA . GLY A 1 57 ? -1.400 -0.645 -9.568 1.00 0.00 57 GLY A CA 7
ATOM 9832 C C . GLY A 1 57 ? -2.784 -0.895 -8.964 1.00 0.00 57 GLY A C 7
ATOM 9833 O O . GLY A 1 57 ? -3.557 0.017 -8.746 1.00 0.00 57 GLY A O 7
ATOM 9837 N N . ASP A 1 58 ? -3.108 -2.141 -8.742 1.00 0.00 58 ASP A N 7
ATOM 9838 C CA . ASP A 1 58 ? -4.460 -2.500 -8.203 1.00 0.00 58 ASP A CA 7
ATOM 9839 C C . ASP A 1 58 ? -4.482 -2.542 -6.674 1.00 0.00 58 ASP A C 7
ATOM 9840 O O . ASP A 1 58 ? -5.376 -3.123 -6.085 1.00 0.00 58 ASP A O 7
ATOM 9849 N N . TYR A 1 59 ? -3.496 -1.983 -6.028 1.00 0.00 59 TYR A N 7
ATOM 9850 C CA . TYR A 1 59 ? -3.451 -2.051 -4.536 1.00 0.00 59 TYR A CA 7
ATOM 9851 C C . TYR A 1 59 ? -4.721 -1.480 -3.896 1.00 0.00 59 TYR A C 7
ATOM 9852 O O . TYR A 1 59 ? -5.432 -0.695 -4.495 1.00 0.00 59 TYR A O 7
ATOM 9870 N N . ASP A 1 60 ? -5.032 -1.926 -2.722 1.00 0.00 60 ASP A N 7
ATOM 9871 C CA . ASP A 1 60 ? -6.292 -1.485 -2.060 1.00 0.00 60 ASP A CA 7
ATOM 9872 C C . ASP A 1 60 ? -6.061 -0.295 -1.138 1.00 0.00 60 ASP A C 7
ATOM 9873 O O . ASP A 1 60 ? -4.959 -0.002 -0.729 1.00 0.00 60 ASP A O 7
ATOM 9882 N N . LEU A 1 61 ? -7.122 0.380 -0.818 1.00 0.00 61 LEU A N 7
ATOM 9883 C CA . LEU A 1 61 ? -7.050 1.570 0.077 1.00 0.00 61 LEU A CA 7
ATOM 9884 C C . LEU A 1 61 ? -8.078 1.424 1.201 1.00 0.00 61 LEU A C 7
ATOM 9885 O O . LEU A 1 61 ? -9.271 1.438 0.958 1.00 0.00 61 LEU A O 7
ATOM 9901 N N . LYS A 1 62 ? -7.634 1.251 2.420 1.00 0.00 62 LYS A N 7
ATOM 9902 C CA . LYS A 1 62 ? -8.604 1.065 3.544 1.00 0.00 62 LYS A CA 7
ATOM 9903 C C . LYS A 1 62 ? -8.511 2.176 4.602 1.00 0.00 62 LYS A C 7
ATOM 9904 O O . LYS A 1 62 ? -7.579 2.234 5.379 1.00 0.00 62 LYS A O 7
ATOM 9923 N N . GLY A 1 63 ? -9.503 3.041 4.667 1.00 0.00 63 GLY A N 7
ATOM 9924 C CA . GLY A 1 63 ? -9.498 4.124 5.714 1.00 0.00 63 GLY A CA 7
ATOM 9925 C C . GLY A 1 63 ? -9.331 3.447 7.080 1.00 0.00 63 GLY A C 7
ATOM 9926 O O . GLY A 1 63 ? -9.630 2.278 7.241 1.00 0.00 63 GLY A O 7
ATOM 9930 N N . CYS A 1 64 ? -8.881 4.182 8.066 1.00 0.00 64 CYS A N 7
ATOM 9931 C CA . CYS A 1 64 ? -8.725 3.592 9.426 1.00 0.00 64 CYS A CA 7
ATOM 9932 C C . CYS A 1 64 ? -10.019 3.810 10.211 1.00 0.00 64 CYS A C 7
ATOM 9933 O O . CYS A 1 64 ? -10.601 2.875 10.730 1.00 0.00 64 CYS A O 7
ATOM 9941 N N . SER A 1 65 ? -10.488 5.036 10.285 1.00 0.00 65 SER A N 7
ATOM 9942 C CA . SER A 1 65 ? -11.763 5.302 11.018 1.00 0.00 65 SER A CA 7
ATOM 9943 C C . SER A 1 65 ? -12.926 5.276 10.029 1.00 0.00 65 SER A C 7
ATOM 9944 O O . SER A 1 65 ? -13.648 6.243 9.866 1.00 0.00 65 SER A O 7
ATOM 9952 N N . VAL A 1 66 ? -13.104 4.167 9.367 1.00 0.00 66 VAL A N 7
ATOM 9953 C CA . VAL A 1 66 ? -14.215 4.046 8.374 1.00 0.00 66 VAL A CA 7
ATOM 9954 C C . VAL A 1 66 ? -15.569 4.240 9.069 1.00 0.00 66 VAL A C 7
ATOM 9955 O O . VAL A 1 66 ? -16.541 4.633 8.453 1.00 0.00 66 VAL A O 7
ATOM 9968 N N . GLN A 1 67 ? -15.631 3.958 10.345 1.00 0.00 67 GLN A N 7
ATOM 9969 C CA . GLN A 1 67 ? -16.915 4.112 11.093 1.00 0.00 67 GLN A CA 7
ATOM 9970 C C . GLN A 1 67 ? -17.265 5.590 11.343 1.00 0.00 67 GLN A C 7
ATOM 9971 O O . GLN A 1 67 ? -18.389 5.928 11.660 1.00 0.00 67 GLN A O 7
ATOM 9985 N N . ALA A 1 68 ? -16.327 6.478 11.083 1.00 0.00 68 ALA A N 7
ATOM 9986 C CA . ALA A 1 68 ? -16.613 7.939 11.170 1.00 0.00 68 ALA A CA 7
ATOM 9987 C C . ALA A 1 68 ? -16.825 8.414 9.727 1.00 0.00 68 ALA A C 7
ATOM 9988 O O . ALA A 1 68 ? -17.711 9.204 9.460 1.00 0.00 68 ALA A O 7
ATOM 9995 N N . LEU A 1 69 ? -16.027 7.949 8.797 1.00 0.00 69 LEU A N 7
ATOM 9996 C CA . LEU A 1 69 ? -16.199 8.394 7.378 1.00 0.00 69 LEU A CA 7
ATOM 9997 C C . LEU A 1 69 ? -15.835 7.261 6.399 1.00 0.00 69 LEU A C 7
ATOM 9998 O O . LEU A 1 69 ? -14.824 6.613 6.574 1.00 0.00 69 LEU A O 7
ATOM 10014 N N . PRO A 1 70 ? -16.655 7.060 5.384 1.00 0.00 70 PRO A N 7
ATOM 10015 C CA . PRO A 1 70 ? -16.361 5.999 4.388 1.00 0.00 70 PRO A CA 7
ATOM 10016 C C . PRO A 1 70 ? -15.186 6.440 3.500 1.00 0.00 70 PRO A C 7
ATOM 10017 O O . PRO A 1 70 ? -15.124 7.587 3.106 1.00 0.00 70 PRO A O 7
ATOM 10028 N N . PRO A 1 71 ? -14.272 5.531 3.223 1.00 0.00 71 PRO A N 7
ATOM 10029 C CA . PRO A 1 71 ? -13.102 5.887 2.394 1.00 0.00 71 PRO A CA 7
ATOM 10030 C C . PRO A 1 71 ? -13.417 5.842 0.901 1.00 0.00 71 PRO A C 7
ATOM 10031 O O . PRO A 1 71 ? -12.540 6.046 0.083 1.00 0.00 71 PRO A O 7
ATOM 10042 N N . GLU A 1 72 ? -14.647 5.611 0.529 1.00 0.00 72 GLU A N 7
ATOM 10043 C CA . GLU A 1 72 ? -14.990 5.589 -0.914 1.00 0.00 72 GLU A CA 7
ATOM 10044 C C . GLU A 1 72 ? -14.848 7.013 -1.448 1.00 0.00 72 GLU A C 7
ATOM 10045 O O . GLU A 1 72 ? -13.948 7.326 -2.199 1.00 0.00 72 GLU A O 7
ATOM 10057 N N . GLU A 1 73 ? -15.746 7.873 -1.047 1.00 0.00 73 GLU A N 7
ATOM 10058 C CA . GLU A 1 73 ? -15.708 9.288 -1.497 1.00 0.00 73 GLU A CA 7
ATOM 10059 C C . GLU A 1 73 ? -14.320 9.874 -1.235 1.00 0.00 73 GLU A C 7
ATOM 10060 O O . GLU A 1 73 ? -13.847 10.739 -1.951 1.00 0.00 73 GLU A O 7
ATOM 10072 N N . GLU A 1 74 ? -13.657 9.376 -0.226 1.00 0.00 74 GLU A N 7
ATOM 10073 C CA . GLU A 1 74 ? -12.283 9.870 0.081 1.00 0.00 74 GLU A CA 7
ATOM 10074 C C . GLU A 1 74 ? -11.272 9.201 -0.843 1.00 0.00 74 GLU A C 7
ATOM 10075 O O . GLU A 1 74 ? -10.233 9.755 -1.152 1.00 0.00 74 GLU A O 7
ATOM 10087 N N . GLU A 1 75 ? -11.609 8.036 -1.338 1.00 0.00 75 GLU A N 7
ATOM 10088 C CA . GLU A 1 75 ? -10.719 7.350 -2.303 1.00 0.00 75 GLU A CA 7
ATOM 10089 C C . GLU A 1 75 ? -10.914 8.029 -3.661 1.00 0.00 75 GLU A C 7
ATOM 10090 O O . GLU A 1 75 ? -9.978 8.426 -4.325 1.00 0.00 75 GLU A O 7
ATOM 10102 N N . GLU A 1 76 ? -12.158 8.216 -4.042 1.00 0.00 76 GLU A N 7
ATOM 10103 C CA . GLU A 1 76 ? -12.454 8.935 -5.311 1.00 0.00 76 GLU A CA 7
ATOM 10104 C C . GLU A 1 76 ? -11.955 10.388 -5.192 1.00 0.00 76 GLU A C 7
ATOM 10105 O O . GLU A 1 76 ? -11.761 11.062 -6.187 1.00 0.00 76 GLU A O 7
ATOM 10117 N N . GLY A 1 77 ? -11.675 10.853 -3.981 1.00 0.00 77 GLY A N 7
ATOM 10118 C CA . GLY A 1 77 ? -11.116 12.213 -3.818 1.00 0.00 77 GLY A CA 7
ATOM 10119 C C . GLY A 1 77 ? -9.655 12.049 -4.170 1.00 0.00 77 GLY A C 7
ATOM 10120 O O . GLY A 1 77 ? -9.090 12.774 -4.966 1.00 0.00 77 GLY A O 7
ATOM 10124 N N . LEU A 1 78 ? -9.039 11.088 -3.533 1.00 0.00 78 LEU A N 7
ATOM 10125 C CA . LEU A 1 78 ? -7.606 10.817 -3.744 1.00 0.00 78 LEU A CA 7
ATOM 10126 C C . LEU A 1 78 ? -7.221 9.473 -3.119 1.00 0.00 78 LEU A C 7
ATOM 10127 O O . LEU A 1 78 ? -8.044 8.606 -2.915 1.00 0.00 78 LEU A O 7
ATOM 10143 N N . VAL A 1 79 ? -5.971 9.312 -2.799 1.00 0.00 79 VAL A N 7
ATOM 10144 C CA . VAL A 1 79 ? -5.516 8.032 -2.172 1.00 0.00 79 VAL A CA 7
ATOM 10145 C C . VAL A 1 79 ? -4.865 8.311 -0.802 1.00 0.00 79 VAL A C 7
ATOM 10146 O O . VAL A 1 79 ? -4.288 9.351 -0.582 1.00 0.00 79 VAL A O 7
ATOM 10159 N N . LEU A 1 80 ? -4.964 7.378 0.113 1.00 0.00 80 LEU A N 7
ATOM 10160 C CA . LEU A 1 80 ? -4.356 7.566 1.466 1.00 0.00 80 LEU A CA 7
ATOM 10161 C C . LEU A 1 80 ? -3.218 6.558 1.667 1.00 0.00 80 LEU A C 7
ATOM 10162 O O . LEU A 1 80 ? -3.447 5.366 1.754 1.00 0.00 80 LEU A O 7
ATOM 10178 N N . LEU A 1 81 ? -1.998 7.027 1.725 1.00 0.00 81 LEU A N 7
ATOM 10179 C CA . LEU A 1 81 ? -0.839 6.096 1.905 1.00 0.00 81 LEU A CA 7
ATOM 10180 C C . LEU A 1 81 ? -0.503 5.895 3.389 1.00 0.00 81 LEU A C 7
ATOM 10181 O O . LEU A 1 81 ? 0.553 5.390 3.721 1.00 0.00 81 LEU A O 7
ATOM 10197 N N . CYS A 1 82 ? -1.381 6.282 4.285 1.00 0.00 82 CYS A N 7
ATOM 10198 C CA . CYS A 1 82 ? -1.087 6.104 5.743 1.00 0.00 82 CYS A CA 7
ATOM 10199 C C . CYS A 1 82 ? -1.030 4.607 6.109 1.00 0.00 82 CYS A C 7
ATOM 10200 O O . CYS A 1 82 ? -0.524 4.243 7.154 1.00 0.00 82 CYS A O 7
ATOM 10208 N N . ARG A 1 83 ? -1.528 3.739 5.256 1.00 0.00 83 ARG A N 7
ATOM 10209 C CA . ARG A 1 83 ? -1.482 2.268 5.553 1.00 0.00 83 ARG A CA 7
ATOM 10210 C C . ARG A 1 83 ? -1.735 1.469 4.268 1.00 0.00 83 ARG A C 7
ATOM 10211 O O . ARG A 1 83 ? -0.889 0.721 3.824 1.00 0.00 83 ARG A O 7
ATOM 10232 N N . THR A 1 84 ? -2.891 1.661 3.679 1.00 0.00 84 THR A N 7
ATOM 10233 C CA . THR A 1 84 ? -3.286 0.975 2.395 1.00 0.00 84 THR A CA 7
ATOM 10234 C C . THR A 1 84 ? -2.940 -0.533 2.335 1.00 0.00 84 THR A C 7
ATOM 10235 O O . THR A 1 84 ? -2.336 -1.090 3.230 1.00 0.00 84 THR A O 7
ATOM 10246 N N . TYR A 1 85 ? -3.382 -1.202 1.293 1.00 0.00 85 TYR A N 7
ATOM 10247 C CA . TYR A 1 85 ? -3.140 -2.681 1.170 1.00 0.00 85 TYR A CA 7
ATOM 10248 C C . TYR A 1 85 ? -2.018 -2.999 0.161 1.00 0.00 85 TYR A C 7
ATOM 10249 O O . TYR A 1 85 ? -1.881 -2.319 -0.838 1.00 0.00 85 TYR A O 7
ATOM 10267 N N . PRO A 1 86 ? -1.244 -4.036 0.450 1.00 0.00 86 PRO A N 7
ATOM 10268 C CA . PRO A 1 86 ? -0.136 -4.434 -0.450 1.00 0.00 86 PRO A CA 7
ATOM 10269 C C . PRO A 1 86 ? -0.588 -5.460 -1.509 1.00 0.00 86 PRO A C 7
ATOM 10270 O O . PRO A 1 86 ? 0.164 -6.349 -1.861 1.00 0.00 86 PRO A O 7
ATOM 10281 N N . LYS A 1 87 ? -1.804 -5.366 -2.000 1.00 0.00 87 LYS A N 7
ATOM 10282 C CA . LYS A 1 87 ? -2.268 -6.375 -3.011 1.00 0.00 87 LYS A CA 7
ATOM 10283 C C . LYS A 1 87 ? -1.411 -6.263 -4.278 1.00 0.00 87 LYS A C 7
ATOM 10284 O O . LYS A 1 87 ? -0.676 -7.169 -4.621 1.00 0.00 87 LYS A O 7
ATOM 10303 N N . THR A 1 88 ? -1.475 -5.145 -4.942 1.00 0.00 88 THR A N 7
ATOM 10304 C CA . THR A 1 88 ? -0.639 -4.934 -6.158 1.00 0.00 88 THR A CA 7
ATOM 10305 C C . THR A 1 88 ? -0.393 -3.437 -6.336 1.00 0.00 88 THR A C 7
ATOM 10306 O O . THR A 1 88 ? -1.199 -2.735 -6.915 1.00 0.00 88 THR A O 7
ATOM 10317 N N . ASP A 1 89 ? 0.710 -2.946 -5.843 1.00 0.00 89 ASP A N 7
ATOM 10318 C CA . ASP A 1 89 ? 1.007 -1.489 -5.974 1.00 0.00 89 ASP A CA 7
ATOM 10319 C C . ASP A 1 89 ? 2.190 -1.264 -6.914 1.00 0.00 89 ASP A C 7
ATOM 10320 O O . ASP A 1 89 ? 3.301 -1.681 -6.650 1.00 0.00 89 ASP A O 7
ATOM 10329 N N . LEU A 1 90 ? 1.938 -0.626 -8.012 1.00 0.00 90 LEU A N 7
ATOM 10330 C CA . LEU A 1 90 ? 3.005 -0.365 -9.013 1.00 0.00 90 LEU A CA 7
ATOM 10331 C C . LEU A 1 90 ? 3.676 0.990 -8.761 1.00 0.00 90 LEU A C 7
ATOM 10332 O O . LEU A 1 90 ? 4.883 1.092 -8.656 1.00 0.00 90 LEU A O 7
ATOM 10348 N N . GLU A 1 91 ? 2.888 2.031 -8.669 1.00 0.00 91 GLU A N 7
ATOM 10349 C CA . GLU A 1 91 ? 3.442 3.399 -8.429 1.00 0.00 91 GLU A CA 7
ATOM 10350 C C . GLU A 1 91 ? 2.461 4.219 -7.585 1.00 0.00 91 GLU A C 7
ATOM 10351 O O . GLU A 1 91 ? 1.274 4.224 -7.845 1.00 0.00 91 GLU A O 7
ATOM 10363 N N . ILE A 1 92 ? 2.943 4.907 -6.576 1.00 0.00 92 ILE A N 7
ATOM 10364 C CA . ILE A 1 92 ? 2.025 5.717 -5.712 1.00 0.00 92 ILE A CA 7
ATOM 10365 C C . ILE A 1 92 ? 2.698 7.021 -5.285 1.00 0.00 92 ILE A C 7
ATOM 10366 O O . ILE A 1 92 ? 3.896 7.082 -5.090 1.00 0.00 92 ILE A O 7
ATOM 10382 N N . GLU A 1 93 ? 1.914 8.046 -5.065 1.00 0.00 93 GLU A N 7
ATOM 10383 C CA . GLU A 1 93 ? 2.478 9.328 -4.561 1.00 0.00 93 GLU A CA 7
ATOM 10384 C C . GLU A 1 93 ? 2.309 9.287 -3.044 1.00 0.00 93 GLU A C 7
ATOM 10385 O O . GLU A 1 93 ? 1.445 8.587 -2.544 1.00 0.00 93 GLU A O 7
ATOM 10397 N N . LEU A 1 94 ? 3.101 10.007 -2.308 1.00 0.00 94 LEU A N 7
ATOM 10398 C CA . LEU A 1 94 ? 2.976 9.967 -0.830 1.00 0.00 94 LEU A CA 7
ATOM 10399 C C . LEU A 1 94 ? 1.853 10.895 -0.344 1.00 0.00 94 LEU A C 7
ATOM 10400 O O . LEU A 1 94 ? 1.231 11.574 -1.136 1.00 0.00 94 LEU A O 7
ATOM 10416 N N . PRO A 1 95 ? 1.597 10.860 0.948 1.00 0.00 95 PRO A N 7
ATOM 10417 C CA . PRO A 1 95 ? 0.499 11.674 1.517 1.00 0.00 95 PRO A CA 7
ATOM 10418 C C . PRO A 1 95 ? 0.847 13.153 1.628 1.00 0.00 95 PRO A C 7
ATOM 10419 O O . PRO A 1 95 ? -0.020 14.002 1.732 1.00 0.00 95 PRO A O 7
ATOM 10430 N N . TYR A 1 96 ? 2.109 13.467 1.521 1.00 0.00 96 TYR A N 7
ATOM 10431 C CA . TYR A 1 96 ? 2.521 14.910 1.525 1.00 0.00 96 TYR A CA 7
ATOM 10432 C C . TYR A 1 96 ? 2.780 15.285 0.067 1.00 0.00 96 TYR A C 7
ATOM 10433 O O . TYR A 1 96 ? 2.911 14.437 -0.797 1.00 0.00 96 TYR A O 7
ATOM 10451 N N . THR A 1 97 ? 2.834 16.562 -0.203 1.00 0.00 97 THR A N 7
ATOM 10452 C CA . THR A 1 97 ? 3.062 17.040 -1.599 1.00 0.00 97 THR A CA 7
ATOM 10453 C C . THR A 1 97 ? 3.545 18.493 -1.587 1.00 0.00 97 THR A C 7
ATOM 10454 O O . THR A 1 97 ? 3.321 19.237 -2.524 1.00 0.00 97 THR A O 7
ATOM 10465 N N . HIS A 1 98 ? 4.205 18.899 -0.532 1.00 0.00 98 HIS A N 7
ATOM 10466 C CA . HIS A 1 98 ? 4.707 20.304 -0.451 1.00 0.00 98 HIS A CA 7
ATOM 10467 C C . HIS A 1 98 ? 5.984 20.358 0.393 1.00 0.00 98 HIS A C 7
ATOM 10468 O O . HIS A 1 98 ? 7.016 20.716 -0.150 1.00 0.00 98 HIS A O 7
ATOM 10487 N N . MET A 1 1 ? 4.879 -20.786 -5.542 1.00 0.00 1 MET A N 8
ATOM 10488 C CA . MET A 1 1 ? 5.992 -19.801 -5.675 1.00 0.00 1 MET A CA 8
ATOM 10489 C C . MET A 1 1 ? 5.583 -18.452 -5.073 1.00 0.00 1 MET A C 8
ATOM 10490 O O . MET A 1 1 ? 4.427 -18.227 -4.764 1.00 0.00 1 MET A O 8
ATOM 10506 N N . GLN A 1 2 ? 6.522 -17.557 -4.907 1.00 0.00 2 GLN A N 8
ATOM 10507 C CA . GLN A 1 2 ? 6.199 -16.219 -4.327 1.00 0.00 2 GLN A CA 8
ATOM 10508 C C . GLN A 1 2 ? 6.118 -15.167 -5.435 1.00 0.00 2 GLN A C 8
ATOM 10509 O O . GLN A 1 2 ? 6.766 -15.282 -6.458 1.00 0.00 2 GLN A O 8
ATOM 10523 N N . ARG A 1 3 ? 5.323 -14.144 -5.239 1.00 0.00 3 ARG A N 8
ATOM 10524 C CA . ARG A 1 3 ? 5.194 -13.079 -6.279 1.00 0.00 3 ARG A CA 8
ATOM 10525 C C . ARG A 1 3 ? 6.074 -11.877 -5.922 1.00 0.00 3 ARG A C 8
ATOM 10526 O O . ARG A 1 3 ? 6.083 -11.415 -4.795 1.00 0.00 3 ARG A O 8
ATOM 10547 N N . VAL A 1 4 ? 6.809 -11.369 -6.878 1.00 0.00 4 VAL A N 8
ATOM 10548 C CA . VAL A 1 4 ? 7.691 -10.194 -6.606 1.00 0.00 4 VAL A CA 8
ATOM 10549 C C . VAL A 1 4 ? 6.885 -8.896 -6.697 1.00 0.00 4 VAL A C 8
ATOM 10550 O O . VAL A 1 4 ? 5.842 -8.861 -7.328 1.00 0.00 4 VAL A O 8
ATOM 10563 N N . HIS A 1 5 ? 7.366 -7.825 -6.121 1.00 0.00 5 HIS A N 8
ATOM 10564 C CA . HIS A 1 5 ? 6.625 -6.529 -6.239 1.00 0.00 5 HIS A CA 8
ATOM 10565 C C . HIS A 1 5 ? 7.615 -5.395 -6.493 1.00 0.00 5 HIS A C 8
ATOM 10566 O O . HIS A 1 5 ? 8.733 -5.407 -6.010 1.00 0.00 5 HIS A O 8
ATOM 10580 N N . THR A 1 6 ? 7.195 -4.413 -7.233 1.00 0.00 6 THR A N 8
ATOM 10581 C CA . THR A 1 6 ? 8.076 -3.247 -7.528 1.00 0.00 6 THR A CA 8
ATOM 10582 C C . THR A 1 6 ? 7.306 -1.970 -7.215 1.00 0.00 6 THR A C 8
ATOM 10583 O O . THR A 1 6 ? 6.304 -1.677 -7.844 1.00 0.00 6 THR A O 8
ATOM 10594 N N . ILE A 1 7 ? 7.730 -1.231 -6.227 1.00 0.00 7 ILE A N 8
ATOM 10595 C CA . ILE A 1 7 ? 6.995 -0.008 -5.846 1.00 0.00 7 ILE A CA 8
ATOM 10596 C C . ILE A 1 7 ? 7.771 1.256 -6.254 1.00 0.00 7 ILE A C 8
ATOM 10597 O O . ILE A 1 7 ? 8.887 1.483 -5.821 1.00 0.00 7 ILE A O 8
ATOM 10613 N N . THR A 1 8 ? 7.159 2.091 -7.044 1.00 0.00 8 THR A N 8
ATOM 10614 C CA . THR A 1 8 ? 7.812 3.366 -7.439 1.00 0.00 8 THR A CA 8
ATOM 10615 C C . THR A 1 8 ? 7.080 4.471 -6.690 1.00 0.00 8 THR A C 8
ATOM 10616 O O . THR A 1 8 ? 5.948 4.791 -7.005 1.00 0.00 8 THR A O 8
ATOM 10627 N N . ALA A 1 9 ? 7.689 5.021 -5.671 1.00 0.00 9 ALA A N 8
ATOM 10628 C CA . ALA A 1 9 ? 6.985 6.061 -4.876 1.00 0.00 9 ALA A CA 8
ATOM 10629 C C . ALA A 1 9 ? 7.763 7.368 -4.814 1.00 0.00 9 ALA A C 8
ATOM 10630 O O . ALA A 1 9 ? 8.841 7.438 -4.253 1.00 0.00 9 ALA A O 8
ATOM 10637 N N . VAL A 1 10 ? 7.193 8.415 -5.347 1.00 0.00 10 VAL A N 8
ATOM 10638 C CA . VAL A 1 10 ? 7.862 9.742 -5.278 1.00 0.00 10 VAL A CA 8
ATOM 10639 C C . VAL A 1 10 ? 6.988 10.688 -4.477 1.00 0.00 10 VAL A C 8
ATOM 10640 O O . VAL A 1 10 ? 5.795 10.794 -4.708 1.00 0.00 10 VAL A O 8
ATOM 10653 N N . THR A 1 11 ? 7.575 11.395 -3.563 1.00 0.00 11 THR A N 8
ATOM 10654 C CA . THR A 1 11 ? 6.788 12.363 -2.779 1.00 0.00 11 THR A CA 8
ATOM 10655 C C . THR A 1 11 ? 6.769 13.664 -3.545 1.00 0.00 11 THR A C 8
ATOM 10656 O O . THR A 1 11 ? 7.802 14.161 -3.960 1.00 0.00 11 THR A O 8
ATOM 10667 N N . GLU A 1 12 ? 5.622 14.244 -3.694 1.00 0.00 12 GLU A N 8
ATOM 10668 C CA . GLU A 1 12 ? 5.559 15.558 -4.393 1.00 0.00 12 GLU A CA 8
ATOM 10669 C C . GLU A 1 12 ? 6.253 16.604 -3.507 1.00 0.00 12 GLU A C 8
ATOM 10670 O O . GLU A 1 12 ? 6.587 17.676 -3.980 1.00 0.00 12 GLU A O 8
ATOM 10682 N N . ASP A 1 13 ? 6.608 16.264 -2.277 1.00 0.00 13 ASP A N 8
ATOM 10683 C CA . ASP A 1 13 ? 7.428 17.205 -1.470 1.00 0.00 13 ASP A CA 8
ATOM 10684 C C . ASP A 1 13 ? 8.797 17.299 -2.183 1.00 0.00 13 ASP A C 8
ATOM 10685 O O . ASP A 1 13 ? 9.424 18.340 -2.213 1.00 0.00 13 ASP A O 8
ATOM 10694 N N . GLY A 1 14 ? 9.231 16.208 -2.815 1.00 0.00 14 GLY A N 8
ATOM 10695 C CA . GLY A 1 14 ? 10.514 16.235 -3.585 1.00 0.00 14 GLY A CA 8
ATOM 10696 C C . GLY A 1 14 ? 11.356 14.946 -3.441 1.00 0.00 14 GLY A C 8
ATOM 10697 O O . GLY A 1 14 ? 12.541 14.966 -3.721 1.00 0.00 14 GLY A O 8
ATOM 10701 N N . GLU A 1 15 ? 10.785 13.833 -3.038 1.00 0.00 15 GLU A N 8
ATOM 10702 C CA . GLU A 1 15 ? 11.602 12.573 -2.922 1.00 0.00 15 GLU A CA 8
ATOM 10703 C C . GLU A 1 15 ? 11.168 11.571 -4.001 1.00 0.00 15 GLU A C 8
ATOM 10704 O O . GLU A 1 15 ? 10.007 11.484 -4.323 1.00 0.00 15 GLU A O 8
ATOM 10716 N N . SER A 1 16 ? 12.089 10.821 -4.572 1.00 0.00 16 SER A N 8
ATOM 10717 C CA . SER A 1 16 ? 11.692 9.838 -5.637 1.00 0.00 16 SER A CA 8
ATOM 10718 C C . SER A 1 16 ? 12.527 8.552 -5.569 1.00 0.00 16 SER A C 8
ATOM 10719 O O . SER A 1 16 ? 13.740 8.596 -5.664 1.00 0.00 16 SER A O 8
ATOM 10727 N N . LEU A 1 17 ? 11.897 7.408 -5.366 1.00 0.00 17 LEU A N 8
ATOM 10728 C CA . LEU A 1 17 ? 12.693 6.144 -5.252 1.00 0.00 17 LEU A CA 8
ATOM 10729 C C . LEU A 1 17 ? 11.923 4.919 -5.732 1.00 0.00 17 LEU A C 8
ATOM 10730 O O . LEU A 1 17 ? 10.717 4.832 -5.615 1.00 0.00 17 LEU A O 8
ATOM 10746 N N . ARG A 1 18 ? 12.648 3.946 -6.205 1.00 0.00 18 ARG A N 8
ATOM 10747 C CA . ARG A 1 18 ? 12.029 2.673 -6.627 1.00 0.00 18 ARG A CA 8
ATOM 10748 C C . ARG A 1 18 ? 12.489 1.602 -5.637 1.00 0.00 18 ARG A C 8
ATOM 10749 O O . ARG A 1 18 ? 13.645 1.221 -5.624 1.00 0.00 18 ARG A O 8
ATOM 10770 N N . PHE A 1 19 ? 11.597 1.115 -4.818 1.00 0.00 19 PHE A N 8
ATOM 10771 C CA . PHE A 1 19 ? 12.002 0.058 -3.831 1.00 0.00 19 PHE A CA 8
ATOM 10772 C C . PHE A 1 19 ? 11.639 -1.322 -4.383 1.00 0.00 19 PHE A C 8
ATOM 10773 O O . PHE A 1 19 ? 10.808 -1.459 -5.259 1.00 0.00 19 PHE A O 8
ATOM 10790 N N . GLU A 1 20 ? 12.231 -2.339 -3.833 1.00 0.00 20 GLU A N 8
ATOM 10791 C CA . GLU A 1 20 ? 11.930 -3.729 -4.240 1.00 0.00 20 GLU A CA 8
ATOM 10792 C C . GLU A 1 20 ? 11.529 -4.495 -2.994 1.00 0.00 20 GLU A C 8
ATOM 10793 O O . GLU A 1 20 ? 12.150 -4.394 -1.953 1.00 0.00 20 GLU A O 8
ATOM 10805 N N . CYS A 1 21 ? 10.511 -5.269 -3.113 1.00 0.00 21 CYS A N 8
ATOM 10806 C CA . CYS A 1 21 ? 10.032 -6.091 -1.963 1.00 0.00 21 CYS A CA 8
ATOM 10807 C C . CYS A 1 21 ? 9.120 -7.216 -2.462 1.00 0.00 21 CYS A C 8
ATOM 10808 O O . CYS A 1 21 ? 8.320 -7.020 -3.356 1.00 0.00 21 CYS A O 8
ATOM 10816 N N . ARG A 1 22 ? 9.231 -8.387 -1.893 1.00 0.00 22 ARG A N 8
ATOM 10817 C CA . ARG A 1 22 ? 8.378 -9.507 -2.313 1.00 0.00 22 ARG A CA 8
ATOM 10818 C C . ARG A 1 22 ? 7.351 -9.785 -1.222 1.00 0.00 22 ARG A C 8
ATOM 10819 O O . ARG A 1 22 ? 7.583 -9.494 -0.068 1.00 0.00 22 ARG A O 8
ATOM 10840 N N . SER A 1 23 ? 6.230 -10.334 -1.588 1.00 0.00 23 SER A N 8
ATOM 10841 C CA . SER A 1 23 ? 5.134 -10.641 -0.601 1.00 0.00 23 SER A CA 8
ATOM 10842 C C . SER A 1 23 ? 4.644 -9.355 0.092 1.00 0.00 23 SER A C 8
ATOM 10843 O O . SER A 1 23 ? 3.570 -8.861 -0.196 1.00 0.00 23 SER A O 8
ATOM 10851 N N . ASP A 1 24 ? 5.424 -8.808 0.987 1.00 0.00 24 ASP A N 8
ATOM 10852 C CA . ASP A 1 24 ? 5.020 -7.552 1.688 1.00 0.00 24 ASP A CA 8
ATOM 10853 C C . ASP A 1 24 ? 5.253 -6.350 0.766 1.00 0.00 24 ASP A C 8
ATOM 10854 O O . ASP A 1 24 ? 6.371 -5.924 0.548 1.00 0.00 24 ASP A O 8
ATOM 10863 N N . GLU A 1 25 ? 4.200 -5.826 0.199 1.00 0.00 25 GLU A N 8
ATOM 10864 C CA . GLU A 1 25 ? 4.340 -4.675 -0.743 1.00 0.00 25 GLU A CA 8
ATOM 10865 C C . GLU A 1 25 ? 4.672 -3.368 -0.018 1.00 0.00 25 GLU A C 8
ATOM 10866 O O . GLU A 1 25 ? 5.699 -2.781 -0.282 1.00 0.00 25 GLU A O 8
ATOM 10878 N N . ASP A 1 26 ? 3.793 -2.916 0.876 1.00 0.00 26 ASP A N 8
ATOM 10879 C CA . ASP A 1 26 ? 3.963 -1.632 1.665 1.00 0.00 26 ASP A CA 8
ATOM 10880 C C . ASP A 1 26 ? 5.294 -0.931 1.395 1.00 0.00 26 ASP A C 8
ATOM 10881 O O . ASP A 1 26 ? 6.352 -1.414 1.751 1.00 0.00 26 ASP A O 8
ATOM 10890 N N . VAL A 1 27 ? 5.225 0.234 0.820 1.00 0.00 27 VAL A N 8
ATOM 10891 C CA . VAL A 1 27 ? 6.465 1.035 0.571 1.00 0.00 27 VAL A CA 8
ATOM 10892 C C . VAL A 1 27 ? 7.166 1.273 1.915 1.00 0.00 27 VAL A C 8
ATOM 10893 O O . VAL A 1 27 ? 8.374 1.414 1.964 1.00 0.00 27 VAL A O 8
ATOM 10906 N N . ILE A 1 28 ? 6.433 1.276 3.005 1.00 0.00 28 ILE A N 8
ATOM 10907 C CA . ILE A 1 28 ? 7.105 1.455 4.321 1.00 0.00 28 ILE A CA 8
ATOM 10908 C C . ILE A 1 28 ? 7.788 0.136 4.685 1.00 0.00 28 ILE A C 8
ATOM 10909 O O . ILE A 1 28 ? 8.963 0.129 4.966 1.00 0.00 28 ILE A O 8
ATOM 10925 N N . THR A 1 29 ? 7.080 -0.974 4.687 1.00 0.00 29 THR A N 8
ATOM 10926 C CA . THR A 1 29 ? 7.726 -2.275 5.053 1.00 0.00 29 THR A CA 8
ATOM 10927 C C . THR A 1 29 ? 8.882 -2.569 4.105 1.00 0.00 29 THR A C 8
ATOM 10928 O O . THR A 1 29 ? 9.985 -2.859 4.531 1.00 0.00 29 THR A O 8
ATOM 10939 N N . ALA A 1 30 ? 8.642 -2.487 2.823 1.00 0.00 30 ALA A N 8
ATOM 10940 C CA . ALA A 1 30 ? 9.734 -2.751 1.835 1.00 0.00 30 ALA A CA 8
ATOM 10941 C C . ALA A 1 30 ? 10.954 -1.879 2.126 1.00 0.00 30 ALA A C 8
ATOM 10942 O O . ALA A 1 30 ? 12.028 -2.381 2.385 1.00 0.00 30 ALA A O 8
ATOM 10949 N N . ALA A 1 31 ? 10.795 -0.583 2.093 1.00 0.00 31 ALA A N 8
ATOM 10950 C CA . ALA A 1 31 ? 11.958 0.310 2.365 1.00 0.00 31 ALA A CA 8
ATOM 10951 C C . ALA A 1 31 ? 12.335 0.233 3.841 1.00 0.00 31 ALA A C 8
ATOM 10952 O O . ALA A 1 31 ? 13.463 0.534 4.178 1.00 0.00 31 ALA A O 8
ATOM 10959 N N . LEU A 1 32 ? 11.501 -0.304 4.697 1.00 0.00 32 LEU A N 8
ATOM 10960 C CA . LEU A 1 32 ? 11.947 -0.528 6.084 1.00 0.00 32 LEU A CA 8
ATOM 10961 C C . LEU A 1 32 ? 12.866 -1.758 6.055 1.00 0.00 32 LEU A C 8
ATOM 10962 O O . LEU A 1 32 ? 13.830 -1.862 6.787 1.00 0.00 32 LEU A O 8
ATOM 10978 N N . ARG A 1 33 ? 12.544 -2.693 5.185 1.00 0.00 33 ARG A N 8
ATOM 10979 C CA . ARG A 1 33 ? 13.344 -3.939 5.041 1.00 0.00 33 ARG A CA 8
ATOM 10980 C C . ARG A 1 33 ? 14.576 -3.698 4.162 1.00 0.00 33 ARG A C 8
ATOM 10981 O O . ARG A 1 33 ? 15.561 -4.407 4.257 1.00 0.00 33 ARG A O 8
ATOM 11002 N N . GLN A 1 34 ? 14.532 -2.692 3.322 1.00 0.00 34 GLN A N 8
ATOM 11003 C CA . GLN A 1 34 ? 15.707 -2.391 2.456 1.00 0.00 34 GLN A CA 8
ATOM 11004 C C . GLN A 1 34 ? 16.711 -1.531 3.234 1.00 0.00 34 GLN A C 8
ATOM 11005 O O . GLN A 1 34 ? 17.867 -1.881 3.362 1.00 0.00 34 GLN A O 8
ATOM 11019 N N . ASN A 1 35 ? 16.269 -0.407 3.773 1.00 0.00 35 ASN A N 8
ATOM 11020 C CA . ASN A 1 35 ? 17.187 0.486 4.567 1.00 0.00 35 ASN A CA 8
ATOM 11021 C C . ASN A 1 35 ? 16.484 1.801 4.955 1.00 0.00 35 ASN A C 8
ATOM 11022 O O . ASN A 1 35 ? 16.795 2.401 5.965 1.00 0.00 35 ASN A O 8
ATOM 11033 N N . ILE A 1 36 ? 15.562 2.260 4.149 1.00 0.00 36 ILE A N 8
ATOM 11034 C CA . ILE A 1 36 ? 14.852 3.549 4.445 1.00 0.00 36 ILE A CA 8
ATOM 11035 C C . ILE A 1 36 ? 13.761 3.316 5.497 1.00 0.00 36 ILE A C 8
ATOM 11036 O O . ILE A 1 36 ? 13.529 2.203 5.920 1.00 0.00 36 ILE A O 8
ATOM 11052 N N . PHE A 1 37 ? 13.101 4.359 5.942 1.00 0.00 37 PHE A N 8
ATOM 11053 C CA . PHE A 1 37 ? 12.037 4.184 6.973 1.00 0.00 37 PHE A CA 8
ATOM 11054 C C . PHE A 1 37 ? 11.061 5.368 6.950 1.00 0.00 37 PHE A C 8
ATOM 11055 O O . PHE A 1 37 ? 11.227 6.355 7.640 1.00 0.00 37 PHE A O 8
ATOM 11072 N N . LEU A 1 38 ? 10.052 5.259 6.122 1.00 0.00 38 LEU A N 8
ATOM 11073 C CA . LEU A 1 38 ? 9.045 6.347 5.981 1.00 0.00 38 LEU A CA 8
ATOM 11074 C C . LEU A 1 38 ? 7.900 6.181 6.973 1.00 0.00 38 LEU A C 8
ATOM 11075 O O . LEU A 1 38 ? 7.864 5.253 7.758 1.00 0.00 38 LEU A O 8
ATOM 11091 N N . MET A 1 39 ? 6.963 7.086 6.930 1.00 0.00 39 MET A N 8
ATOM 11092 C CA . MET A 1 39 ? 5.792 7.019 7.854 1.00 0.00 39 MET A CA 8
ATOM 11093 C C . MET A 1 39 ? 4.732 8.039 7.429 1.00 0.00 39 MET A C 8
ATOM 11094 O O . MET A 1 39 ? 5.051 9.133 7.004 1.00 0.00 39 MET A O 8
ATOM 11108 N N . SER A 1 40 ? 3.474 7.687 7.538 1.00 0.00 40 SER A N 8
ATOM 11109 C CA . SER A 1 40 ? 2.389 8.637 7.136 1.00 0.00 40 SER A CA 8
ATOM 11110 C C . SER A 1 40 ? 2.475 9.927 7.973 1.00 0.00 40 SER A C 8
ATOM 11111 O O . SER A 1 40 ? 3.110 10.881 7.565 1.00 0.00 40 SER A O 8
ATOM 11119 N N . SER A 1 41 ? 1.858 9.972 9.138 1.00 0.00 41 SER A N 8
ATOM 11120 C CA . SER A 1 41 ? 1.934 11.214 9.971 1.00 0.00 41 SER A CA 8
ATOM 11121 C C . SER A 1 41 ? 1.495 10.945 11.422 1.00 0.00 41 SER A C 8
ATOM 11122 O O . SER A 1 41 ? 2.319 10.798 12.304 1.00 0.00 41 SER A O 8
ATOM 11130 N N . CYS A 1 42 ? 0.208 10.902 11.677 1.00 0.00 42 CYS A N 8
ATOM 11131 C CA . CYS A 1 42 ? -0.276 10.670 13.078 1.00 0.00 42 CYS A CA 8
ATOM 11132 C C . CYS A 1 42 ? -0.671 9.204 13.307 1.00 0.00 42 CYS A C 8
ATOM 11133 O O . CYS A 1 42 ? -0.736 8.743 14.432 1.00 0.00 42 CYS A O 8
ATOM 11141 N N . ARG A 1 43 ? -0.956 8.475 12.255 1.00 0.00 43 ARG A N 8
ATOM 11142 C CA . ARG A 1 43 ? -1.374 7.041 12.403 1.00 0.00 43 ARG A CA 8
ATOM 11143 C C . ARG A 1 43 ? -2.619 6.949 13.297 1.00 0.00 43 ARG A C 8
ATOM 11144 O O . ARG A 1 43 ? -2.735 6.073 14.134 1.00 0.00 43 ARG A O 8
ATOM 11165 N N . GLU A 1 44 ? -3.553 7.850 13.111 1.00 0.00 44 GLU A N 8
ATOM 11166 C CA . GLU A 1 44 ? -4.804 7.833 13.928 1.00 0.00 44 GLU A CA 8
ATOM 11167 C C . GLU A 1 44 ? -5.988 7.426 13.044 1.00 0.00 44 GLU A C 8
ATOM 11168 O O . GLU A 1 44 ? -6.945 6.834 13.507 1.00 0.00 44 GLU A O 8
ATOM 11180 N N . GLY A 1 45 ? -5.908 7.707 11.767 1.00 0.00 45 GLY A N 8
ATOM 11181 C CA . GLY A 1 45 ? -7.000 7.304 10.835 1.00 0.00 45 GLY A CA 8
ATOM 11182 C C . GLY A 1 45 ? -8.043 8.408 10.639 1.00 0.00 45 GLY A C 8
ATOM 11183 O O . GLY A 1 45 ? -9.092 8.145 10.077 1.00 0.00 45 GLY A O 8
ATOM 11187 N N . GLY A 1 46 ? -7.800 9.624 11.091 1.00 0.00 46 GLY A N 8
ATOM 11188 C CA . GLY A 1 46 ? -8.846 10.686 10.910 1.00 0.00 46 GLY A CA 8
ATOM 11189 C C . GLY A 1 46 ? -8.262 12.101 10.729 1.00 0.00 46 GLY A C 8
ATOM 11190 O O . GLY A 1 46 ? -9.017 13.057 10.679 1.00 0.00 46 GLY A O 8
ATOM 11194 N N . CYS A 1 47 ? -6.960 12.275 10.646 1.00 0.00 47 CYS A N 8
ATOM 11195 C CA . CYS A 1 47 ? -6.420 13.671 10.487 1.00 0.00 47 CYS A CA 8
ATOM 11196 C C . CYS A 1 47 ? -6.631 14.208 9.048 1.00 0.00 47 CYS A C 8
ATOM 11197 O O . CYS A 1 47 ? -6.453 15.383 8.792 1.00 0.00 47 CYS A O 8
ATOM 11205 N N . ALA A 1 48 ? -7.031 13.365 8.118 1.00 0.00 48 ALA A N 8
ATOM 11206 C CA . ALA A 1 48 ? -7.284 13.831 6.706 1.00 0.00 48 ALA A CA 8
ATOM 11207 C C . ALA A 1 48 ? -6.077 14.590 6.134 1.00 0.00 48 ALA A C 8
ATOM 11208 O O . ALA A 1 48 ? -6.210 15.403 5.241 1.00 0.00 48 ALA A O 8
ATOM 11215 N N . THR A 1 49 ? -4.910 14.318 6.642 1.00 0.00 49 THR A N 8
ATOM 11216 C CA . THR A 1 49 ? -3.675 14.998 6.142 1.00 0.00 49 THR A CA 8
ATOM 11217 C C . THR A 1 49 ? -2.953 14.093 5.141 1.00 0.00 49 THR A C 8
ATOM 11218 O O . THR A 1 49 ? -2.423 14.547 4.145 1.00 0.00 49 THR A O 8
ATOM 11229 N N . CYS A 1 50 ? -2.937 12.814 5.407 1.00 0.00 50 CYS A N 8
ATOM 11230 C CA . CYS A 1 50 ? -2.258 11.840 4.492 1.00 0.00 50 CYS A CA 8
ATOM 11231 C C . CYS A 1 50 ? -3.050 11.655 3.188 1.00 0.00 50 CYS A C 8
ATOM 11232 O O . CYS A 1 50 ? -3.370 10.544 2.807 1.00 0.00 50 CYS A O 8
ATOM 11240 N N . LYS A 1 51 ? -3.347 12.728 2.483 1.00 0.00 51 LYS A N 8
ATOM 11241 C CA . LYS A 1 51 ? -4.089 12.605 1.192 1.00 0.00 51 LYS A CA 8
ATOM 11242 C C . LYS A 1 51 ? -3.097 12.255 0.079 1.00 0.00 51 LYS A C 8
ATOM 11243 O O . LYS A 1 51 ? -2.572 13.127 -0.588 1.00 0.00 51 LYS A O 8
ATOM 11262 N N . ALA A 1 52 ? -2.791 10.998 -0.082 1.00 0.00 52 ALA A N 8
ATOM 11263 C CA . ALA A 1 52 ? -1.776 10.590 -1.103 1.00 0.00 52 ALA A CA 8
ATOM 11264 C C . ALA A 1 52 ? -2.390 10.213 -2.458 1.00 0.00 52 ALA A C 8
ATOM 11265 O O . ALA A 1 52 ? -3.594 10.172 -2.578 1.00 0.00 52 ALA A O 8
ATOM 11272 N N . LEU A 1 53 ? -1.609 9.972 -3.480 1.00 0.00 53 LEU A N 8
ATOM 11273 C CA . LEU A 1 53 ? -2.222 9.629 -4.806 1.00 0.00 53 LEU A CA 8
ATOM 11274 C C . LEU A 1 53 ? -1.595 8.352 -5.370 1.00 0.00 53 LEU A C 8
ATOM 11275 O O . LEU A 1 53 ? -0.482 8.000 -5.032 1.00 0.00 53 LEU A O 8
ATOM 11291 N N . CYS A 1 54 ? -2.310 7.647 -6.217 1.00 0.00 54 CYS A N 8
ATOM 11292 C CA . CYS A 1 54 ? -1.760 6.381 -6.788 1.00 0.00 54 CYS A CA 8
ATOM 11293 C C . CYS A 1 54 ? -1.679 6.420 -8.320 1.00 0.00 54 CYS A C 8
ATOM 11294 O O . CYS A 1 54 ? -2.698 6.412 -8.988 1.00 0.00 54 CYS A O 8
ATOM 11302 N N . SER A 1 55 ? -0.501 6.487 -8.887 1.00 0.00 55 SER A N 8
ATOM 11303 C CA . SER A 1 55 ? -0.394 6.556 -10.376 1.00 0.00 55 SER A CA 8
ATOM 11304 C C . SER A 1 55 ? -0.977 5.288 -11.008 1.00 0.00 55 SER A C 8
ATOM 11305 O O . SER A 1 55 ? -1.893 5.356 -11.806 1.00 0.00 55 SER A O 8
ATOM 11313 N N . GLU A 1 56 ? -0.452 4.138 -10.666 1.00 0.00 56 GLU A N 8
ATOM 11314 C CA . GLU A 1 56 ? -0.977 2.878 -11.259 1.00 0.00 56 GLU A CA 8
ATOM 11315 C C . GLU A 1 56 ? -0.730 1.690 -10.331 1.00 0.00 56 GLU A C 8
ATOM 11316 O O . GLU A 1 56 ? 0.058 1.746 -9.407 1.00 0.00 56 GLU A O 8
ATOM 11328 N N . GLY A 1 57 ? -1.434 0.629 -10.578 1.00 0.00 57 GLY A N 8
ATOM 11329 C CA . GLY A 1 57 ? -1.310 -0.595 -9.732 1.00 0.00 57 GLY A CA 8
ATOM 11330 C C . GLY A 1 57 ? -2.677 -0.879 -9.098 1.00 0.00 57 GLY A C 8
ATOM 11331 O O . GLY A 1 57 ? -3.478 0.009 -8.881 1.00 0.00 57 GLY A O 8
ATOM 11335 N N . ASP A 1 58 ? -2.953 -2.131 -8.843 1.00 0.00 58 ASP A N 8
ATOM 11336 C CA . ASP A 1 58 ? -4.280 -2.534 -8.266 1.00 0.00 58 ASP A CA 8
ATOM 11337 C C . ASP A 1 58 ? -4.300 -2.455 -6.733 1.00 0.00 58 ASP A C 8
ATOM 11338 O O . ASP A 1 58 ? -5.154 -3.035 -6.092 1.00 0.00 58 ASP A O 8
ATOM 11347 N N . TYR A 1 59 ? -3.365 -1.760 -6.144 1.00 0.00 59 TYR A N 8
ATOM 11348 C CA . TYR A 1 59 ? -3.316 -1.658 -4.647 1.00 0.00 59 TYR A CA 8
ATOM 11349 C C . TYR A 1 59 ? -4.652 -1.184 -4.060 1.00 0.00 59 TYR A C 8
ATOM 11350 O O . TYR A 1 59 ? -5.216 -0.200 -4.502 1.00 0.00 59 TYR A O 8
ATOM 11368 N N . ASP A 1 60 ? -5.182 -1.902 -3.104 1.00 0.00 60 ASP A N 8
ATOM 11369 C CA . ASP A 1 60 ? -6.501 -1.531 -2.531 1.00 0.00 60 ASP A CA 8
ATOM 11370 C C . ASP A 1 60 ? -6.345 -0.371 -1.567 1.00 0.00 60 ASP A C 8
ATOM 11371 O O . ASP A 1 60 ? -5.327 -0.205 -0.930 1.00 0.00 60 ASP A O 8
ATOM 11380 N N . LEU A 1 61 ? -7.357 0.430 -1.471 1.00 0.00 61 LEU A N 8
ATOM 11381 C CA . LEU A 1 61 ? -7.308 1.607 -0.564 1.00 0.00 61 LEU A CA 8
ATOM 11382 C C . LEU A 1 61 ? -8.416 1.529 0.480 1.00 0.00 61 LEU A C 8
ATOM 11383 O O . LEU A 1 61 ? -9.577 1.752 0.192 1.00 0.00 61 LEU A O 8
ATOM 11399 N N . LYS A 1 62 ? -8.058 1.207 1.689 1.00 0.00 62 LYS A N 8
ATOM 11400 C CA . LYS A 1 62 ? -9.078 1.098 2.778 1.00 0.00 62 LYS A CA 8
ATOM 11401 C C . LYS A 1 62 ? -8.809 2.127 3.881 1.00 0.00 62 LYS A C 8
ATOM 11402 O O . LYS A 1 62 ? -7.805 2.077 4.561 1.00 0.00 62 LYS A O 8
ATOM 11421 N N . GLY A 1 63 ? -9.718 3.059 4.064 1.00 0.00 63 GLY A N 8
ATOM 11422 C CA . GLY A 1 63 ? -9.543 4.101 5.134 1.00 0.00 63 GLY A CA 8
ATOM 11423 C C . GLY A 1 63 ? -9.242 3.400 6.463 1.00 0.00 63 GLY A C 8
ATOM 11424 O O . GLY A 1 63 ? -9.426 2.205 6.600 1.00 0.00 63 GLY A O 8
ATOM 11428 N N . CYS A 1 64 ? -8.803 4.145 7.445 1.00 0.00 64 CYS A N 8
ATOM 11429 C CA . CYS A 1 64 ? -8.516 3.537 8.773 1.00 0.00 64 CYS A CA 8
ATOM 11430 C C . CYS A 1 64 ? -9.717 3.766 9.694 1.00 0.00 64 CYS A C 8
ATOM 11431 O O . CYS A 1 64 ? -10.264 2.830 10.248 1.00 0.00 64 CYS A O 8
ATOM 11439 N N . SER A 1 65 ? -10.150 5.000 9.846 1.00 0.00 65 SER A N 8
ATOM 11440 C CA . SER A 1 65 ? -11.335 5.271 10.713 1.00 0.00 65 SER A CA 8
ATOM 11441 C C . SER A 1 65 ? -12.610 5.207 9.872 1.00 0.00 65 SER A C 8
ATOM 11442 O O . SER A 1 65 ? -13.377 6.150 9.799 1.00 0.00 65 SER A O 8
ATOM 11450 N N . VAL A 1 66 ? -12.828 4.093 9.235 1.00 0.00 66 VAL A N 8
ATOM 11451 C CA . VAL A 1 66 ? -14.036 3.924 8.382 1.00 0.00 66 VAL A CA 8
ATOM 11452 C C . VAL A 1 66 ? -15.315 4.056 9.216 1.00 0.00 66 VAL A C 8
ATOM 11453 O O . VAL A 1 66 ? -16.367 4.389 8.702 1.00 0.00 66 VAL A O 8
ATOM 11466 N N . GLN A 1 67 ? -15.235 3.785 10.493 1.00 0.00 67 GLN A N 8
ATOM 11467 C CA . GLN A 1 67 ? -16.445 3.875 11.366 1.00 0.00 67 GLN A CA 8
ATOM 11468 C C . GLN A 1 67 ? -16.888 5.331 11.601 1.00 0.00 67 GLN A C 8
ATOM 11469 O O . GLN A 1 67 ? -18.012 5.596 11.981 1.00 0.00 67 GLN A O 8
ATOM 11483 N N . ALA A 1 68 ? -16.036 6.274 11.265 1.00 0.00 68 ALA A N 8
ATOM 11484 C CA . ALA A 1 68 ? -16.419 7.715 11.341 1.00 0.00 68 ALA A CA 8
ATOM 11485 C C . ALA A 1 68 ? -16.752 8.152 9.910 1.00 0.00 68 ALA A C 8
ATOM 11486 O O . ALA A 1 68 ? -17.700 8.887 9.698 1.00 0.00 68 ALA A O 8
ATOM 11493 N N . LEU A 1 69 ? -15.991 7.730 8.929 1.00 0.00 69 LEU A N 8
ATOM 11494 C CA . LEU A 1 69 ? -16.288 8.158 7.523 1.00 0.00 69 LEU A CA 8
ATOM 11495 C C . LEU A 1 69 ? -15.937 7.049 6.514 1.00 0.00 69 LEU A C 8
ATOM 11496 O O . LEU A 1 69 ? -14.887 6.448 6.616 1.00 0.00 69 LEU A O 8
ATOM 11512 N N . PRO A 1 70 ? -16.813 6.818 5.552 1.00 0.00 70 PRO A N 8
ATOM 11513 C CA . PRO A 1 70 ? -16.538 5.776 4.527 1.00 0.00 70 PRO A CA 8
ATOM 11514 C C . PRO A 1 70 ? -15.390 6.250 3.620 1.00 0.00 70 PRO A C 8
ATOM 11515 O O . PRO A 1 70 ? -15.361 7.404 3.234 1.00 0.00 70 PRO A O 8
ATOM 11526 N N . PRO A 1 71 ? -14.457 5.369 3.326 1.00 0.00 71 PRO A N 8
ATOM 11527 C CA . PRO A 1 71 ? -13.301 5.759 2.491 1.00 0.00 71 PRO A CA 8
ATOM 11528 C C . PRO A 1 71 ? -13.601 5.669 0.999 1.00 0.00 71 PRO A C 8
ATOM 11529 O O . PRO A 1 71 ? -12.698 5.772 0.192 1.00 0.00 71 PRO A O 8
ATOM 11540 N N . GLU A 1 72 ? -14.835 5.506 0.610 1.00 0.00 72 GLU A N 8
ATOM 11541 C CA . GLU A 1 72 ? -15.138 5.444 -0.844 1.00 0.00 72 GLU A CA 8
ATOM 11542 C C . GLU A 1 72 ? -14.876 6.829 -1.435 1.00 0.00 72 GLU A C 8
ATOM 11543 O O . GLU A 1 72 ? -13.918 7.046 -2.149 1.00 0.00 72 GLU A O 8
ATOM 11555 N N . GLU A 1 73 ? -15.735 7.764 -1.127 1.00 0.00 73 GLU A N 8
ATOM 11556 C CA . GLU A 1 73 ? -15.577 9.148 -1.643 1.00 0.00 73 GLU A CA 8
ATOM 11557 C C . GLU A 1 73 ? -14.171 9.662 -1.330 1.00 0.00 73 GLU A C 8
ATOM 11558 O O . GLU A 1 73 ? -13.617 10.476 -2.047 1.00 0.00 73 GLU A O 8
ATOM 11570 N N . GLU A 1 74 ? -13.584 9.159 -0.278 1.00 0.00 74 GLU A N 8
ATOM 11571 C CA . GLU A 1 74 ? -12.196 9.586 0.077 1.00 0.00 74 GLU A CA 8
ATOM 11572 C C . GLU A 1 74 ? -11.187 8.804 -0.754 1.00 0.00 74 GLU A C 8
ATOM 11573 O O . GLU A 1 74 ? -10.103 9.280 -1.037 1.00 0.00 74 GLU A O 8
ATOM 11585 N N . GLU A 1 75 ? -11.570 7.635 -1.212 1.00 0.00 75 GLU A N 8
ATOM 11586 C CA . GLU A 1 75 ? -10.670 6.861 -2.097 1.00 0.00 75 GLU A CA 8
ATOM 11587 C C . GLU A 1 75 ? -10.759 7.505 -3.481 1.00 0.00 75 GLU A C 8
ATOM 11588 O O . GLU A 1 75 ? -9.773 7.834 -4.106 1.00 0.00 75 GLU A O 8
ATOM 11600 N N . GLU A 1 76 ? -11.970 7.740 -3.934 1.00 0.00 76 GLU A N 8
ATOM 11601 C CA . GLU A 1 76 ? -12.167 8.431 -5.239 1.00 0.00 76 GLU A CA 8
ATOM 11602 C C . GLU A 1 76 ? -11.659 9.882 -5.127 1.00 0.00 76 GLU A C 8
ATOM 11603 O O . GLU A 1 76 ? -11.448 10.544 -6.127 1.00 0.00 76 GLU A O 8
ATOM 11615 N N . GLY A 1 77 ? -11.396 10.363 -3.919 1.00 0.00 77 GLY A N 8
ATOM 11616 C CA . GLY A 1 77 ? -10.833 11.723 -3.768 1.00 0.00 77 GLY A CA 8
ATOM 11617 C C . GLY A 1 77 ? -9.371 11.550 -4.113 1.00 0.00 77 GLY A C 8
ATOM 11618 O O . GLY A 1 77 ? -8.798 12.272 -4.905 1.00 0.00 77 GLY A O 8
ATOM 11622 N N . LEU A 1 78 ? -8.766 10.581 -3.480 1.00 0.00 78 LEU A N 8
ATOM 11623 C CA . LEU A 1 78 ? -7.332 10.302 -3.688 1.00 0.00 78 LEU A CA 8
ATOM 11624 C C . LEU A 1 78 ? -6.953 8.962 -3.052 1.00 0.00 78 LEU A C 8
ATOM 11625 O O . LEU A 1 78 ? -7.786 8.119 -2.795 1.00 0.00 78 LEU A O 8
ATOM 11641 N N . VAL A 1 79 ? -5.696 8.788 -2.769 1.00 0.00 79 VAL A N 8
ATOM 11642 C CA . VAL A 1 79 ? -5.245 7.518 -2.123 1.00 0.00 79 VAL A CA 8
ATOM 11643 C C . VAL A 1 79 ? -4.599 7.821 -0.759 1.00 0.00 79 VAL A C 8
ATOM 11644 O O . VAL A 1 79 ? -3.740 8.669 -0.637 1.00 0.00 79 VAL A O 8
ATOM 11657 N N . LEU A 1 80 ? -5.013 7.116 0.262 1.00 0.00 80 LEU A N 8
ATOM 11658 C CA . LEU A 1 80 ? -4.439 7.336 1.620 1.00 0.00 80 LEU A CA 8
ATOM 11659 C C . LEU A 1 80 ? -3.233 6.417 1.836 1.00 0.00 80 LEU A C 8
ATOM 11660 O O . LEU A 1 80 ? -3.326 5.214 1.685 1.00 0.00 80 LEU A O 8
ATOM 11676 N N . LEU A 1 81 ? -2.104 6.979 2.189 1.00 0.00 81 LEU A N 8
ATOM 11677 C CA . LEU A 1 81 ? -0.886 6.147 2.419 1.00 0.00 81 LEU A CA 8
ATOM 11678 C C . LEU A 1 81 ? -0.795 5.708 3.890 1.00 0.00 81 LEU A C 8
ATOM 11679 O O . LEU A 1 81 ? 0.240 5.253 4.340 1.00 0.00 81 LEU A O 8
ATOM 11695 N N . CYS A 1 82 ? -1.864 5.843 4.639 1.00 0.00 82 CYS A N 8
ATOM 11696 C CA . CYS A 1 82 ? -1.832 5.435 6.080 1.00 0.00 82 CYS A CA 8
ATOM 11697 C C . CYS A 1 82 ? -1.493 3.941 6.202 1.00 0.00 82 CYS A C 8
ATOM 11698 O O . CYS A 1 82 ? -0.569 3.561 6.894 1.00 0.00 82 CYS A O 8
ATOM 11706 N N . ARG A 1 83 ? -2.229 3.096 5.521 1.00 0.00 83 ARG A N 8
ATOM 11707 C CA . ARG A 1 83 ? -1.949 1.626 5.579 1.00 0.00 83 ARG A CA 8
ATOM 11708 C C . ARG A 1 83 ? -2.149 1.013 4.190 1.00 0.00 83 ARG A C 8
ATOM 11709 O O . ARG A 1 83 ? -1.227 0.487 3.597 1.00 0.00 83 ARG A O 8
ATOM 11730 N N . THR A 1 84 ? -3.341 1.109 3.653 1.00 0.00 84 THR A N 8
ATOM 11731 C CA . THR A 1 84 ? -3.620 0.567 2.279 1.00 0.00 84 THR A CA 8
ATOM 11732 C C . THR A 1 84 ? -3.312 -0.940 2.185 1.00 0.00 84 THR A C 8
ATOM 11733 O O . THR A 1 84 ? -2.600 -1.486 3.007 1.00 0.00 84 THR A O 8
ATOM 11744 N N . TYR A 1 85 ? -3.874 -1.620 1.210 1.00 0.00 85 TYR A N 8
ATOM 11745 C CA . TYR A 1 85 ? -3.646 -3.100 1.087 1.00 0.00 85 TYR A CA 8
ATOM 11746 C C . TYR A 1 85 ? -2.445 -3.416 0.177 1.00 0.00 85 TYR A C 8
ATOM 11747 O O . TYR A 1 85 ? -2.168 -2.678 -0.747 1.00 0.00 85 TYR A O 8
ATOM 11765 N N . PRO A 1 86 ? -1.764 -4.514 0.470 1.00 0.00 86 PRO A N 8
ATOM 11766 C CA . PRO A 1 86 ? -0.581 -4.920 -0.333 1.00 0.00 86 PRO A CA 8
ATOM 11767 C C . PRO A 1 86 ? -0.986 -5.688 -1.610 1.00 0.00 86 PRO A C 8
ATOM 11768 O O . PRO A 1 86 ? -0.439 -6.740 -1.891 1.00 0.00 86 PRO A O 8
ATOM 11779 N N . LYS A 1 87 ? -1.964 -5.212 -2.361 1.00 0.00 87 LYS A N 8
ATOM 11780 C CA . LYS A 1 87 ? -2.391 -5.997 -3.568 1.00 0.00 87 LYS A CA 8
ATOM 11781 C C . LYS A 1 87 ? -1.428 -5.805 -4.749 1.00 0.00 87 LYS A C 8
ATOM 11782 O O . LYS A 1 87 ? -0.717 -6.718 -5.127 1.00 0.00 87 LYS A O 8
ATOM 11801 N N . THR A 1 88 ? -1.388 -4.633 -5.324 1.00 0.00 88 THR A N 8
ATOM 11802 C CA . THR A 1 88 ? -0.463 -4.384 -6.471 1.00 0.00 88 THR A CA 8
ATOM 11803 C C . THR A 1 88 ? -0.174 -2.885 -6.621 1.00 0.00 88 THR A C 8
ATOM 11804 O O . THR A 1 88 ? -0.963 -2.163 -7.200 1.00 0.00 88 THR A O 8
ATOM 11815 N N . ASP A 1 89 ? 0.939 -2.408 -6.126 1.00 0.00 89 ASP A N 8
ATOM 11816 C CA . ASP A 1 89 ? 1.247 -0.950 -6.276 1.00 0.00 89 ASP A CA 8
ATOM 11817 C C . ASP A 1 89 ? 2.394 -0.762 -7.266 1.00 0.00 89 ASP A C 8
ATOM 11818 O O . ASP A 1 89 ? 3.522 -1.141 -7.011 1.00 0.00 89 ASP A O 8
ATOM 11827 N N . LEU A 1 90 ? 2.100 -0.190 -8.391 1.00 0.00 90 LEU A N 8
ATOM 11828 C CA . LEU A 1 90 ? 3.136 0.030 -9.431 1.00 0.00 90 LEU A CA 8
ATOM 11829 C C . LEU A 1 90 ? 3.806 1.396 -9.232 1.00 0.00 90 LEU A C 8
ATOM 11830 O O . LEU A 1 90 ? 5.015 1.505 -9.162 1.00 0.00 90 LEU A O 8
ATOM 11846 N N . GLU A 1 91 ? 3.013 2.433 -9.134 1.00 0.00 91 GLU A N 8
ATOM 11847 C CA . GLU A 1 91 ? 3.566 3.807 -8.931 1.00 0.00 91 GLU A CA 8
ATOM 11848 C C . GLU A 1 91 ? 2.600 4.630 -8.070 1.00 0.00 91 GLU A C 8
ATOM 11849 O O . GLU A 1 91 ? 1.413 4.671 -8.334 1.00 0.00 91 GLU A O 8
ATOM 11861 N N . ILE A 1 92 ? 3.093 5.271 -7.036 1.00 0.00 92 ILE A N 8
ATOM 11862 C CA . ILE A 1 92 ? 2.195 6.074 -6.141 1.00 0.00 92 ILE A CA 8
ATOM 11863 C C . ILE A 1 92 ? 2.928 7.312 -5.626 1.00 0.00 92 ILE A C 8
ATOM 11864 O O . ILE A 1 92 ? 4.127 7.306 -5.447 1.00 0.00 92 ILE A O 8
ATOM 11880 N N . GLU A 1 93 ? 2.194 8.352 -5.320 1.00 0.00 93 GLU A N 8
ATOM 11881 C CA . GLU A 1 93 ? 2.824 9.565 -4.733 1.00 0.00 93 GLU A CA 8
ATOM 11882 C C . GLU A 1 93 ? 2.681 9.431 -3.216 1.00 0.00 93 GLU A C 8
ATOM 11883 O O . GLU A 1 93 ? 1.828 8.699 -2.742 1.00 0.00 93 GLU A O 8
ATOM 11895 N N . LEU A 1 94 ? 3.494 10.103 -2.456 1.00 0.00 94 LEU A N 8
ATOM 11896 C CA . LEU A 1 94 ? 3.406 9.975 -0.976 1.00 0.00 94 LEU A CA 8
ATOM 11897 C C . LEU A 1 94 ? 2.278 10.856 -0.420 1.00 0.00 94 LEU A C 8
ATOM 11898 O O . LEU A 1 94 ? 1.629 11.560 -1.166 1.00 0.00 94 LEU A O 8
ATOM 11914 N N . PRO A 1 95 ? 2.044 10.758 0.874 1.00 0.00 95 PRO A N 8
ATOM 11915 C CA . PRO A 1 95 ? 0.940 11.529 1.492 1.00 0.00 95 PRO A CA 8
ATOM 11916 C C . PRO A 1 95 ? 1.248 13.019 1.603 1.00 0.00 95 PRO A C 8
ATOM 11917 O O . PRO A 1 95 ? 0.361 13.841 1.735 1.00 0.00 95 PRO A O 8
ATOM 11928 N N . TYR A 1 96 ? 2.501 13.367 1.471 1.00 0.00 96 TYR A N 8
ATOM 11929 C CA . TYR A 1 96 ? 2.875 14.819 1.483 1.00 0.00 96 TYR A CA 8
ATOM 11930 C C . TYR A 1 96 ? 3.103 15.216 0.026 1.00 0.00 96 TYR A C 8
ATOM 11931 O O . TYR A 1 96 ? 3.232 14.383 -0.851 1.00 0.00 96 TYR A O 8
ATOM 11949 N N . THR A 1 97 ? 3.132 16.497 -0.224 1.00 0.00 97 THR A N 8
ATOM 11950 C CA . THR A 1 97 ? 3.330 17.001 -1.613 1.00 0.00 97 THR A CA 8
ATOM 11951 C C . THR A 1 97 ? 3.826 18.449 -1.581 1.00 0.00 97 THR A C 8
ATOM 11952 O O . THR A 1 97 ? 3.588 19.214 -2.497 1.00 0.00 97 THR A O 8
ATOM 11963 N N . HIS A 1 98 ? 4.513 18.828 -0.532 1.00 0.00 98 HIS A N 8
ATOM 11964 C CA . HIS A 1 98 ? 5.027 20.227 -0.431 1.00 0.00 98 HIS A CA 8
ATOM 11965 C C . HIS A 1 98 ? 6.242 20.275 0.499 1.00 0.00 98 HIS A C 8
ATOM 11966 O O . HIS A 1 98 ? 6.047 20.201 1.700 1.00 0.00 98 HIS A O 8
ATOM 11985 N N . MET A 1 1 ? 5.384 -21.064 -5.586 1.00 0.00 1 MET A N 9
ATOM 11986 C CA . MET A 1 1 ? 6.113 -19.897 -6.163 1.00 0.00 1 MET A CA 9
ATOM 11987 C C . MET A 1 1 ? 5.627 -18.598 -5.516 1.00 0.00 1 MET A C 9
ATOM 11988 O O . MET A 1 1 ? 4.459 -18.447 -5.209 1.00 0.00 1 MET A O 9
ATOM 12004 N N . GLN A 1 2 ? 6.517 -17.659 -5.307 1.00 0.00 2 GLN A N 9
ATOM 12005 C CA . GLN A 1 2 ? 6.115 -16.365 -4.676 1.00 0.00 2 GLN A CA 9
ATOM 12006 C C . GLN A 1 2 ? 6.002 -15.269 -5.739 1.00 0.00 2 GLN A C 9
ATOM 12007 O O . GLN A 1 2 ? 6.546 -15.383 -6.822 1.00 0.00 2 GLN A O 9
ATOM 12021 N N . ARG A 1 3 ? 5.297 -14.209 -5.434 1.00 0.00 3 ARG A N 9
ATOM 12022 C CA . ARG A 1 3 ? 5.138 -13.098 -6.419 1.00 0.00 3 ARG A CA 9
ATOM 12023 C C . ARG A 1 3 ? 6.026 -11.913 -6.030 1.00 0.00 3 ARG A C 9
ATOM 12024 O O . ARG A 1 3 ? 6.080 -11.518 -4.879 1.00 0.00 3 ARG A O 9
ATOM 12045 N N . VAL A 1 4 ? 6.717 -11.344 -6.985 1.00 0.00 4 VAL A N 9
ATOM 12046 C CA . VAL A 1 4 ? 7.602 -10.179 -6.682 1.00 0.00 4 VAL A CA 9
ATOM 12047 C C . VAL A 1 4 ? 6.798 -8.876 -6.746 1.00 0.00 4 VAL A C 9
ATOM 12048 O O . VAL A 1 4 ? 5.756 -8.824 -7.374 1.00 0.00 4 VAL A O 9
ATOM 12061 N N . HIS A 1 5 ? 7.281 -7.820 -6.143 1.00 0.00 5 HIS A N 9
ATOM 12062 C CA . HIS A 1 5 ? 6.540 -6.519 -6.223 1.00 0.00 5 HIS A CA 9
ATOM 12063 C C . HIS A 1 5 ? 7.531 -5.377 -6.427 1.00 0.00 5 HIS A C 9
ATOM 12064 O O . HIS A 1 5 ? 8.639 -5.398 -5.927 1.00 0.00 5 HIS A O 9
ATOM 12078 N N . THR A 1 6 ? 7.125 -4.375 -7.151 1.00 0.00 6 THR A N 9
ATOM 12079 C CA . THR A 1 6 ? 8.012 -3.199 -7.400 1.00 0.00 6 THR A CA 9
ATOM 12080 C C . THR A 1 6 ? 7.237 -1.923 -7.085 1.00 0.00 6 THR A C 9
ATOM 12081 O O . THR A 1 6 ? 6.258 -1.613 -7.739 1.00 0.00 6 THR A O 9
ATOM 12092 N N . ILE A 1 7 ? 7.638 -1.200 -6.073 1.00 0.00 7 ILE A N 9
ATOM 12093 C CA . ILE A 1 7 ? 6.901 0.027 -5.702 1.00 0.00 7 ILE A CA 9
ATOM 12094 C C . ILE A 1 7 ? 7.688 1.283 -6.101 1.00 0.00 7 ILE A C 9
ATOM 12095 O O . ILE A 1 7 ? 8.789 1.519 -5.638 1.00 0.00 7 ILE A O 9
ATOM 12111 N N . THR A 1 8 ? 7.100 2.103 -6.924 1.00 0.00 8 THR A N 9
ATOM 12112 C CA . THR A 1 8 ? 7.762 3.371 -7.319 1.00 0.00 8 THR A CA 9
ATOM 12113 C C . THR A 1 8 ? 7.037 4.481 -6.573 1.00 0.00 8 THR A C 9
ATOM 12114 O O . THR A 1 8 ? 5.906 4.805 -6.887 1.00 0.00 8 THR A O 9
ATOM 12125 N N . ALA A 1 9 ? 7.649 5.027 -5.556 1.00 0.00 9 ALA A N 9
ATOM 12126 C CA . ALA A 1 9 ? 6.952 6.070 -4.759 1.00 0.00 9 ALA A CA 9
ATOM 12127 C C . ALA A 1 9 ? 7.737 7.372 -4.709 1.00 0.00 9 ALA A C 9
ATOM 12128 O O . ALA A 1 9 ? 8.821 7.436 -4.161 1.00 0.00 9 ALA A O 9
ATOM 12135 N N . VAL A 1 10 ? 7.170 8.420 -5.242 1.00 0.00 10 VAL A N 9
ATOM 12136 C CA . VAL A 1 10 ? 7.848 9.740 -5.190 1.00 0.00 10 VAL A CA 9
ATOM 12137 C C . VAL A 1 10 ? 6.999 10.694 -4.379 1.00 0.00 10 VAL A C 9
ATOM 12138 O O . VAL A 1 10 ? 5.808 10.831 -4.615 1.00 0.00 10 VAL A O 9
ATOM 12151 N N . THR A 1 11 ? 7.597 11.384 -3.457 1.00 0.00 11 THR A N 9
ATOM 12152 C CA . THR A 1 11 ? 6.807 12.363 -2.686 1.00 0.00 11 THR A CA 9
ATOM 12153 C C . THR A 1 11 ? 6.860 13.662 -3.446 1.00 0.00 11 THR A C 9
ATOM 12154 O O . THR A 1 11 ? 7.925 14.126 -3.823 1.00 0.00 11 THR A O 9
ATOM 12165 N N . GLU A 1 12 ? 5.734 14.271 -3.637 1.00 0.00 12 GLU A N 9
ATOM 12166 C CA . GLU A 1 12 ? 5.722 15.579 -4.344 1.00 0.00 12 GLU A CA 9
ATOM 12167 C C . GLU A 1 12 ? 6.442 16.615 -3.472 1.00 0.00 12 GLU A C 9
ATOM 12168 O O . GLU A 1 12 ? 6.786 17.680 -3.954 1.00 0.00 12 GLU A O 9
ATOM 12180 N N . ASP A 1 13 ? 6.815 16.274 -2.244 1.00 0.00 13 ASP A N 9
ATOM 12181 C CA . ASP A 1 13 ? 7.664 17.211 -1.458 1.00 0.00 13 ASP A CA 9
ATOM 12182 C C . ASP A 1 13 ? 8.986 17.354 -2.248 1.00 0.00 13 ASP A C 9
ATOM 12183 O O . ASP A 1 13 ? 9.579 18.414 -2.297 1.00 0.00 13 ASP A O 9
ATOM 12192 N N . GLY A 1 14 ? 9.408 16.287 -2.931 1.00 0.00 14 GLY A N 9
ATOM 12193 C CA . GLY A 1 14 ? 10.633 16.379 -3.781 1.00 0.00 14 GLY A CA 9
ATOM 12194 C C . GLY A 1 14 ? 11.511 15.108 -3.781 1.00 0.00 14 GLY A C 9
ATOM 12195 O O . GLY A 1 14 ? 12.592 15.138 -4.340 1.00 0.00 14 GLY A O 9
ATOM 12199 N N . GLU A 1 15 ? 11.092 14.001 -3.201 1.00 0.00 15 GLU A N 9
ATOM 12200 C CA . GLU A 1 15 ? 11.980 12.778 -3.246 1.00 0.00 15 GLU A CA 9
ATOM 12201 C C . GLU A 1 15 ? 11.359 11.689 -4.125 1.00 0.00 15 GLU A C 9
ATOM 12202 O O . GLU A 1 15 ? 10.153 11.565 -4.213 1.00 0.00 15 GLU A O 9
ATOM 12214 N N . SER A 1 16 ? 12.183 10.918 -4.793 1.00 0.00 16 SER A N 9
ATOM 12215 C CA . SER A 1 16 ? 11.654 9.849 -5.705 1.00 0.00 16 SER A CA 9
ATOM 12216 C C . SER A 1 16 ? 12.472 8.555 -5.596 1.00 0.00 16 SER A C 9
ATOM 12217 O O . SER A 1 16 ? 13.685 8.581 -5.691 1.00 0.00 16 SER A O 9
ATOM 12225 N N . LEU A 1 17 ? 11.825 7.431 -5.354 1.00 0.00 17 LEU A N 9
ATOM 12226 C CA . LEU A 1 17 ? 12.602 6.159 -5.193 1.00 0.00 17 LEU A CA 9
ATOM 12227 C C . LEU A 1 17 ? 11.828 4.933 -5.657 1.00 0.00 17 LEU A C 9
ATOM 12228 O O . LEU A 1 17 ? 10.619 4.855 -5.549 1.00 0.00 17 LEU A O 9
ATOM 12244 N N . ARG A 1 18 ? 12.551 3.950 -6.107 1.00 0.00 18 ARG A N 9
ATOM 12245 C CA . ARG A 1 18 ? 11.935 2.672 -6.515 1.00 0.00 18 ARG A CA 9
ATOM 12246 C C . ARG A 1 18 ? 12.418 1.614 -5.526 1.00 0.00 18 ARG A C 9
ATOM 12247 O O . ARG A 1 18 ? 13.579 1.248 -5.523 1.00 0.00 18 ARG A O 9
ATOM 12268 N N . PHE A 1 19 ? 11.545 1.121 -4.692 1.00 0.00 19 PHE A N 9
ATOM 12269 C CA . PHE A 1 19 ? 11.976 0.076 -3.706 1.00 0.00 19 PHE A CA 9
ATOM 12270 C C . PHE A 1 19 ? 11.599 -1.302 -4.264 1.00 0.00 19 PHE A C 9
ATOM 12271 O O . PHE A 1 19 ? 10.758 -1.418 -5.135 1.00 0.00 19 PHE A O 9
ATOM 12288 N N . GLU A 1 20 ? 12.186 -2.343 -3.744 1.00 0.00 20 GLU A N 9
ATOM 12289 C CA . GLU A 1 20 ? 11.857 -3.717 -4.189 1.00 0.00 20 GLU A CA 9
ATOM 12290 C C . GLU A 1 20 ? 11.440 -4.514 -2.970 1.00 0.00 20 GLU A C 9
ATOM 12291 O O . GLU A 1 20 ? 12.024 -4.416 -1.911 1.00 0.00 20 GLU A O 9
ATOM 12303 N N . CYS A 1 21 ? 10.439 -5.306 -3.128 1.00 0.00 21 CYS A N 9
ATOM 12304 C CA . CYS A 1 21 ? 9.950 -6.155 -2.002 1.00 0.00 21 CYS A CA 9
ATOM 12305 C C . CYS A 1 21 ? 9.051 -7.277 -2.527 1.00 0.00 21 CYS A C 9
ATOM 12306 O O . CYS A 1 21 ? 8.223 -7.062 -3.390 1.00 0.00 21 CYS A O 9
ATOM 12314 N N . ARG A 1 22 ? 9.193 -8.465 -2.000 1.00 0.00 22 ARG A N 9
ATOM 12315 C CA . ARG A 1 22 ? 8.348 -9.586 -2.432 1.00 0.00 22 ARG A CA 9
ATOM 12316 C C . ARG A 1 22 ? 7.369 -9.909 -1.310 1.00 0.00 22 ARG A C 9
ATOM 12317 O O . ARG A 1 22 ? 7.618 -9.592 -0.167 1.00 0.00 22 ARG A O 9
ATOM 12338 N N . SER A 1 23 ? 6.267 -10.522 -1.637 1.00 0.00 23 SER A N 9
ATOM 12339 C CA . SER A 1 23 ? 5.222 -10.876 -0.613 1.00 0.00 23 SER A CA 9
ATOM 12340 C C . SER A 1 23 ? 4.687 -9.609 0.077 1.00 0.00 23 SER A C 9
ATOM 12341 O O . SER A 1 23 ? 3.587 -9.165 -0.192 1.00 0.00 23 SER A O 9
ATOM 12349 N N . ASP A 1 24 ? 5.462 -9.025 0.951 1.00 0.00 24 ASP A N 9
ATOM 12350 C CA . ASP A 1 24 ? 5.022 -7.784 1.654 1.00 0.00 24 ASP A CA 9
ATOM 12351 C C . ASP A 1 24 ? 5.267 -6.571 0.753 1.00 0.00 24 ASP A C 9
ATOM 12352 O O . ASP A 1 24 ? 6.385 -6.119 0.597 1.00 0.00 24 ASP A O 9
ATOM 12361 N N . GLU A 1 25 ? 4.229 -6.058 0.150 1.00 0.00 25 GLU A N 9
ATOM 12362 C CA . GLU A 1 25 ? 4.388 -4.886 -0.762 1.00 0.00 25 GLU A CA 9
ATOM 12363 C C . GLU A 1 25 ? 4.678 -3.604 0.018 1.00 0.00 25 GLU A C 9
ATOM 12364 O O . GLU A 1 25 ? 5.712 -2.997 -0.173 1.00 0.00 25 GLU A O 9
ATOM 12376 N N . ASP A 1 26 ? 3.754 -3.204 0.886 1.00 0.00 26 ASP A N 9
ATOM 12377 C CA . ASP A 1 26 ? 3.863 -1.957 1.738 1.00 0.00 26 ASP A CA 9
ATOM 12378 C C . ASP A 1 26 ? 5.176 -1.197 1.542 1.00 0.00 26 ASP A C 9
ATOM 12379 O O . ASP A 1 26 ? 6.236 -1.656 1.918 1.00 0.00 26 ASP A O 9
ATOM 12388 N N . VAL A 1 27 ? 5.090 -0.015 1.007 1.00 0.00 27 VAL A N 9
ATOM 12389 C CA . VAL A 1 27 ? 6.317 0.837 0.830 1.00 0.00 27 VAL A CA 9
ATOM 12390 C C . VAL A 1 27 ? 6.983 1.020 2.197 1.00 0.00 27 VAL A C 9
ATOM 12391 O O . VAL A 1 27 ? 8.182 1.220 2.270 1.00 0.00 27 VAL A O 9
ATOM 12404 N N . ILE A 1 28 ? 6.243 0.920 3.272 1.00 0.00 28 ILE A N 9
ATOM 12405 C CA . ILE A 1 28 ? 6.893 1.057 4.602 1.00 0.00 28 ILE A CA 9
ATOM 12406 C C . ILE A 1 28 ? 7.622 -0.246 4.906 1.00 0.00 28 ILE A C 9
ATOM 12407 O O . ILE A 1 28 ? 8.823 -0.261 5.026 1.00 0.00 28 ILE A O 9
ATOM 12423 N N . THR A 1 29 ? 6.909 -1.340 5.035 1.00 0.00 29 THR A N 9
ATOM 12424 C CA . THR A 1 29 ? 7.582 -2.643 5.357 1.00 0.00 29 THR A CA 9
ATOM 12425 C C . THR A 1 29 ? 8.698 -2.933 4.355 1.00 0.00 29 THR A C 9
ATOM 12426 O O . THR A 1 29 ? 9.814 -3.240 4.730 1.00 0.00 29 THR A O 9
ATOM 12437 N N . ALA A 1 30 ? 8.405 -2.832 3.090 1.00 0.00 30 ALA A N 9
ATOM 12438 C CA . ALA A 1 30 ? 9.443 -3.094 2.050 1.00 0.00 30 ALA A CA 9
ATOM 12439 C C . ALA A 1 30 ? 10.646 -2.167 2.224 1.00 0.00 30 ALA A C 9
ATOM 12440 O O . ALA A 1 30 ? 11.761 -2.620 2.402 1.00 0.00 30 ALA A O 9
ATOM 12447 N N . ALA A 1 31 ? 10.434 -0.878 2.157 1.00 0.00 31 ALA A N 9
ATOM 12448 C CA . ALA A 1 31 ? 11.577 0.071 2.297 1.00 0.00 31 ALA A CA 9
ATOM 12449 C C . ALA A 1 31 ? 12.055 0.113 3.747 1.00 0.00 31 ALA A C 9
ATOM 12450 O O . ALA A 1 31 ? 13.146 0.588 3.999 1.00 0.00 31 ALA A O 9
ATOM 12457 N N . LEU A 1 32 ? 11.360 -0.503 4.669 1.00 0.00 32 LEU A N 9
ATOM 12458 C CA . LEU A 1 32 ? 11.912 -0.615 6.028 1.00 0.00 32 LEU A CA 9
ATOM 12459 C C . LEU A 1 32 ? 12.862 -1.827 6.010 1.00 0.00 32 LEU A C 9
ATOM 12460 O O . LEU A 1 32 ? 13.865 -1.869 6.692 1.00 0.00 32 LEU A O 9
ATOM 12476 N N . ARG A 1 33 ? 12.525 -2.814 5.199 1.00 0.00 33 ARG A N 9
ATOM 12477 C CA . ARG A 1 33 ? 13.353 -4.045 5.069 1.00 0.00 33 ARG A CA 9
ATOM 12478 C C . ARG A 1 33 ? 14.521 -3.818 4.106 1.00 0.00 33 ARG A C 9
ATOM 12479 O O . ARG A 1 33 ? 15.550 -4.462 4.200 1.00 0.00 33 ARG A O 9
ATOM 12500 N N . GLN A 1 34 ? 14.368 -2.900 3.186 1.00 0.00 34 GLN A N 9
ATOM 12501 C CA . GLN A 1 34 ? 15.464 -2.615 2.214 1.00 0.00 34 GLN A CA 9
ATOM 12502 C C . GLN A 1 34 ? 16.576 -1.818 2.899 1.00 0.00 34 GLN A C 9
ATOM 12503 O O . GLN A 1 34 ? 17.728 -2.205 2.892 1.00 0.00 34 GLN A O 9
ATOM 12517 N N . ASN A 1 35 ? 16.219 -0.699 3.494 1.00 0.00 35 ASN A N 9
ATOM 12518 C CA . ASN A 1 35 ? 17.213 0.188 4.202 1.00 0.00 35 ASN A CA 9
ATOM 12519 C C . ASN A 1 35 ? 16.574 1.554 4.504 1.00 0.00 35 ASN A C 9
ATOM 12520 O O . ASN A 1 35 ? 16.973 2.246 5.420 1.00 0.00 35 ASN A O 9
ATOM 12531 N N . ILE A 1 36 ? 15.588 1.942 3.732 1.00 0.00 36 ILE A N 9
ATOM 12532 C CA . ILE A 1 36 ? 14.914 3.258 3.955 1.00 0.00 36 ILE A CA 9
ATOM 12533 C C . ILE A 1 36 ? 14.050 3.140 5.212 1.00 0.00 36 ILE A C 9
ATOM 12534 O O . ILE A 1 36 ? 13.899 2.076 5.779 1.00 0.00 36 ILE A O 9
ATOM 12550 N N . PHE A 1 37 ? 13.497 4.239 5.659 1.00 0.00 37 PHE A N 9
ATOM 12551 C CA . PHE A 1 37 ? 12.650 4.212 6.883 1.00 0.00 37 PHE A CA 9
ATOM 12552 C C . PHE A 1 37 ? 11.642 5.363 6.859 1.00 0.00 37 PHE A C 9
ATOM 12553 O O . PHE A 1 37 ? 11.805 6.375 7.512 1.00 0.00 37 PHE A O 9
ATOM 12570 N N . LEU A 1 38 ? 10.615 5.211 6.059 1.00 0.00 38 LEU A N 9
ATOM 12571 C CA . LEU A 1 38 ? 9.586 6.280 5.914 1.00 0.00 38 LEU A CA 9
ATOM 12572 C C . LEU A 1 38 ? 8.465 6.132 6.934 1.00 0.00 38 LEU A C 9
ATOM 12573 O O . LEU A 1 38 ? 8.449 5.227 7.746 1.00 0.00 38 LEU A O 9
ATOM 12589 N N . MET A 1 39 ? 7.523 7.030 6.877 1.00 0.00 39 MET A N 9
ATOM 12590 C CA . MET A 1 39 ? 6.363 6.996 7.822 1.00 0.00 39 MET A CA 9
ATOM 12591 C C . MET A 1 39 ? 5.368 8.097 7.451 1.00 0.00 39 MET A C 9
ATOM 12592 O O . MET A 1 39 ? 5.718 9.259 7.384 1.00 0.00 39 MET A O 9
ATOM 12606 N N . SER A 1 40 ? 4.128 7.742 7.210 1.00 0.00 40 SER A N 9
ATOM 12607 C CA . SER A 1 40 ? 3.105 8.774 6.842 1.00 0.00 40 SER A CA 9
ATOM 12608 C C . SER A 1 40 ? 3.033 9.859 7.931 1.00 0.00 40 SER A C 9
ATOM 12609 O O . SER A 1 40 ? 3.618 10.917 7.792 1.00 0.00 40 SER A O 9
ATOM 12617 N N . SER A 1 41 ? 2.334 9.602 9.012 1.00 0.00 41 SER A N 9
ATOM 12618 C CA . SER A 1 41 ? 2.244 10.619 10.104 1.00 0.00 41 SER A CA 9
ATOM 12619 C C . SER A 1 41 ? 1.719 9.979 11.405 1.00 0.00 41 SER A C 9
ATOM 12620 O O . SER A 1 41 ? 2.494 9.509 12.218 1.00 0.00 41 SER A O 9
ATOM 12628 N N . CYS A 1 42 ? 0.419 9.958 11.617 1.00 0.00 42 CYS A N 9
ATOM 12629 C CA . CYS A 1 42 ? -0.130 9.354 12.874 1.00 0.00 42 CYS A CA 9
ATOM 12630 C C . CYS A 1 42 ? -0.659 7.934 12.621 1.00 0.00 42 CYS A C 9
ATOM 12631 O O . CYS A 1 42 ? -0.758 7.132 13.529 1.00 0.00 42 CYS A O 9
ATOM 12639 N N . ARG A 1 43 ? -1.012 7.626 11.394 1.00 0.00 43 ARG A N 9
ATOM 12640 C CA . ARG A 1 43 ? -1.555 6.264 11.070 1.00 0.00 43 ARG A CA 9
ATOM 12641 C C . ARG A 1 43 ? -2.807 5.982 11.911 1.00 0.00 43 ARG A C 9
ATOM 12642 O O . ARG A 1 43 ? -2.896 4.979 12.591 1.00 0.00 43 ARG A O 9
ATOM 12663 N N . GLU A 1 44 ? -3.772 6.869 11.865 1.00 0.00 44 GLU A N 9
ATOM 12664 C CA . GLU A 1 44 ? -5.027 6.669 12.657 1.00 0.00 44 GLU A CA 9
ATOM 12665 C C . GLU A 1 44 ? -6.277 6.772 11.765 1.00 0.00 44 GLU A C 9
ATOM 12666 O O . GLU A 1 44 ? -7.385 6.565 12.224 1.00 0.00 44 GLU A O 9
ATOM 12678 N N . GLY A 1 45 ? -6.114 7.080 10.497 1.00 0.00 45 GLY A N 9
ATOM 12679 C CA . GLY A 1 45 ? -7.293 7.185 9.578 1.00 0.00 45 GLY A CA 9
ATOM 12680 C C . GLY A 1 45 ? -8.339 8.160 10.137 1.00 0.00 45 GLY A C 9
ATOM 12681 O O . GLY A 1 45 ? -9.510 7.837 10.215 1.00 0.00 45 GLY A O 9
ATOM 12685 N N . GLY A 1 46 ? -7.921 9.340 10.536 1.00 0.00 46 GLY A N 9
ATOM 12686 C CA . GLY A 1 46 ? -8.894 10.329 11.100 1.00 0.00 46 GLY A CA 9
ATOM 12687 C C . GLY A 1 46 ? -8.487 11.784 10.785 1.00 0.00 46 GLY A C 9
ATOM 12688 O O . GLY A 1 46 ? -9.100 12.710 11.285 1.00 0.00 46 GLY A O 9
ATOM 12692 N N . CYS A 1 47 ? -7.458 12.008 9.995 1.00 0.00 47 CYS A N 9
ATOM 12693 C CA . CYS A 1 47 ? -7.030 13.419 9.701 1.00 0.00 47 CYS A CA 9
ATOM 12694 C C . CYS A 1 47 ? -7.646 13.932 8.396 1.00 0.00 47 CYS A C 9
ATOM 12695 O O . CYS A 1 47 ? -8.120 15.050 8.322 1.00 0.00 47 CYS A O 9
ATOM 12703 N N . ALA A 1 48 ? -7.617 13.130 7.357 1.00 0.00 48 ALA A N 9
ATOM 12704 C CA . ALA A 1 48 ? -8.167 13.554 6.020 1.00 0.00 48 ALA A CA 9
ATOM 12705 C C . ALA A 1 48 ? -7.310 14.673 5.395 1.00 0.00 48 ALA A C 9
ATOM 12706 O O . ALA A 1 48 ? -7.673 15.238 4.381 1.00 0.00 48 ALA A O 9
ATOM 12713 N N . THR A 1 49 ? -6.168 14.984 5.974 1.00 0.00 49 THR A N 9
ATOM 12714 C CA . THR A 1 49 ? -5.287 16.044 5.391 1.00 0.00 49 THR A CA 9
ATOM 12715 C C . THR A 1 49 ? -4.211 15.379 4.528 1.00 0.00 49 THR A C 9
ATOM 12716 O O . THR A 1 49 ? -3.864 15.850 3.463 1.00 0.00 49 THR A O 9
ATOM 12727 N N . CYS A 1 50 ? -3.706 14.267 4.987 1.00 0.00 50 CYS A N 9
ATOM 12728 C CA . CYS A 1 50 ? -2.665 13.505 4.226 1.00 0.00 50 CYS A CA 9
ATOM 12729 C C . CYS A 1 50 ? -3.294 12.855 2.985 1.00 0.00 50 CYS A C 9
ATOM 12730 O O . CYS A 1 50 ? -3.224 11.651 2.815 1.00 0.00 50 CYS A O 9
ATOM 12738 N N . LYS A 1 51 ? -3.914 13.626 2.119 1.00 0.00 51 LYS A N 9
ATOM 12739 C CA . LYS A 1 51 ? -4.544 13.031 0.902 1.00 0.00 51 LYS A CA 9
ATOM 12740 C C . LYS A 1 51 ? -3.486 12.690 -0.149 1.00 0.00 51 LYS A C 9
ATOM 12741 O O . LYS A 1 51 ? -3.132 13.514 -0.972 1.00 0.00 51 LYS A O 9
ATOM 12760 N N . ALA A 1 52 ? -2.946 11.503 -0.098 1.00 0.00 52 ALA A N 9
ATOM 12761 C CA . ALA A 1 52 ? -1.871 11.117 -1.063 1.00 0.00 52 ALA A CA 9
ATOM 12762 C C . ALA A 1 52 ? -2.435 10.716 -2.429 1.00 0.00 52 ALA A C 9
ATOM 12763 O O . ALA A 1 52 ? -3.639 10.636 -2.581 1.00 0.00 52 ALA A O 9
ATOM 12770 N N . LEU A 1 53 ? -1.619 10.492 -3.433 1.00 0.00 53 LEU A N 9
ATOM 12771 C CA . LEU A 1 53 ? -2.185 10.131 -4.773 1.00 0.00 53 LEU A CA 9
ATOM 12772 C C . LEU A 1 53 ? -1.605 8.807 -5.278 1.00 0.00 53 LEU A C 9
ATOM 12773 O O . LEU A 1 53 ? -0.523 8.405 -4.900 1.00 0.00 53 LEU A O 9
ATOM 12789 N N . CYS A 1 54 ? -2.345 8.120 -6.117 1.00 0.00 54 CYS A N 9
ATOM 12790 C CA . CYS A 1 54 ? -1.873 6.816 -6.638 1.00 0.00 54 CYS A CA 9
ATOM 12791 C C . CYS A 1 54 ? -1.747 6.820 -8.170 1.00 0.00 54 CYS A C 9
ATOM 12792 O O . CYS A 1 54 ? -2.718 7.037 -8.873 1.00 0.00 54 CYS A O 9
ATOM 12800 N N . SER A 1 55 ? -0.568 6.612 -8.697 1.00 0.00 55 SER A N 9
ATOM 12801 C CA . SER A 1 55 ? -0.408 6.636 -10.183 1.00 0.00 55 SER A CA 9
ATOM 12802 C C . SER A 1 55 ? -1.035 5.386 -10.804 1.00 0.00 55 SER A C 9
ATOM 12803 O O . SER A 1 55 ? -1.970 5.479 -11.579 1.00 0.00 55 SER A O 9
ATOM 12811 N N . GLU A 1 56 ? -0.531 4.223 -10.478 1.00 0.00 56 GLU A N 9
ATOM 12812 C CA . GLU A 1 56 ? -1.097 2.976 -11.055 1.00 0.00 56 GLU A CA 9
ATOM 12813 C C . GLU A 1 56 ? -0.852 1.793 -10.122 1.00 0.00 56 GLU A C 9
ATOM 12814 O O . GLU A 1 56 ? -0.040 1.845 -9.219 1.00 0.00 56 GLU A O 9
ATOM 12826 N N . GLY A 1 57 ? -1.582 0.743 -10.338 1.00 0.00 57 GLY A N 9
ATOM 12827 C CA . GLY A 1 57 ? -1.458 -0.470 -9.479 1.00 0.00 57 GLY A CA 9
ATOM 12828 C C . GLY A 1 57 ? -2.804 -0.698 -8.780 1.00 0.00 57 GLY A C 9
ATOM 12829 O O . GLY A 1 57 ? -3.559 0.224 -8.539 1.00 0.00 57 GLY A O 9
ATOM 12833 N N . ASP A 1 58 ? -3.111 -1.932 -8.493 1.00 0.00 58 ASP A N 9
ATOM 12834 C CA . ASP A 1 58 ? -4.420 -2.276 -7.848 1.00 0.00 58 ASP A CA 9
ATOM 12835 C C . ASP A 1 58 ? -4.359 -2.180 -6.315 1.00 0.00 58 ASP A C 9
ATOM 12836 O O . ASP A 1 58 ? -5.195 -2.733 -5.626 1.00 0.00 58 ASP A O 9
ATOM 12845 N N . TYR A 1 59 ? -3.374 -1.508 -5.777 1.00 0.00 59 TYR A N 9
ATOM 12846 C CA . TYR A 1 59 ? -3.249 -1.401 -4.283 1.00 0.00 59 TYR A CA 9
ATOM 12847 C C . TYR A 1 59 ? -4.541 -0.892 -3.637 1.00 0.00 59 TYR A C 9
ATOM 12848 O O . TYR A 1 59 ? -5.073 0.134 -4.021 1.00 0.00 59 TYR A O 9
ATOM 12866 N N . ASP A 1 60 ? -5.064 -1.620 -2.686 1.00 0.00 60 ASP A N 9
ATOM 12867 C CA . ASP A 1 60 ? -6.337 -1.212 -2.041 1.00 0.00 60 ASP A CA 9
ATOM 12868 C C . ASP A 1 60 ? -6.068 -0.158 -0.984 1.00 0.00 60 ASP A C 9
ATOM 12869 O O . ASP A 1 60 ? -4.944 0.088 -0.609 1.00 0.00 60 ASP A O 9
ATOM 12878 N N . LEU A 1 61 ? -7.103 0.465 -0.521 1.00 0.00 61 LEU A N 9
ATOM 12879 C CA . LEU A 1 61 ? -6.952 1.525 0.511 1.00 0.00 61 LEU A CA 9
ATOM 12880 C C . LEU A 1 61 ? -8.156 1.541 1.454 1.00 0.00 61 LEU A C 9
ATOM 12881 O O . LEU A 1 61 ? -9.233 1.970 1.083 1.00 0.00 61 LEU A O 9
ATOM 12897 N N . LYS A 1 62 ? -7.985 1.075 2.662 1.00 0.00 62 LYS A N 9
ATOM 12898 C CA . LYS A 1 62 ? -9.125 1.060 3.623 1.00 0.00 62 LYS A CA 9
ATOM 12899 C C . LYS A 1 62 ? -8.834 1.971 4.815 1.00 0.00 62 LYS A C 9
ATOM 12900 O O . LYS A 1 62 ? -7.975 1.686 5.627 1.00 0.00 62 LYS A O 9
ATOM 12919 N N . GLY A 1 63 ? -9.548 3.072 4.922 1.00 0.00 63 GLY A N 9
ATOM 12920 C CA . GLY A 1 63 ? -9.335 4.029 6.063 1.00 0.00 63 GLY A CA 9
ATOM 12921 C C . GLY A 1 63 ? -9.299 3.249 7.383 1.00 0.00 63 GLY A C 9
ATOM 12922 O O . GLY A 1 63 ? -9.674 2.093 7.450 1.00 0.00 63 GLY A O 9
ATOM 12926 N N . CYS A 1 64 ? -8.871 3.897 8.434 1.00 0.00 64 CYS A N 9
ATOM 12927 C CA . CYS A 1 64 ? -8.828 3.235 9.767 1.00 0.00 64 CYS A CA 9
ATOM 12928 C C . CYS A 1 64 ? -10.165 3.459 10.470 1.00 0.00 64 CYS A C 9
ATOM 12929 O O . CYS A 1 64 ? -10.784 2.531 10.958 1.00 0.00 64 CYS A O 9
ATOM 12937 N N . SER A 1 65 ? -10.624 4.688 10.508 1.00 0.00 65 SER A N 9
ATOM 12938 C CA . SER A 1 65 ? -11.933 4.980 11.163 1.00 0.00 65 SER A CA 9
ATOM 12939 C C . SER A 1 65 ? -13.041 4.989 10.109 1.00 0.00 65 SER A C 9
ATOM 12940 O O . SER A 1 65 ? -13.693 5.991 9.880 1.00 0.00 65 SER A O 9
ATOM 12948 N N . VAL A 1 66 ? -13.255 3.871 9.472 1.00 0.00 66 VAL A N 9
ATOM 12949 C CA . VAL A 1 66 ? -14.322 3.786 8.425 1.00 0.00 66 VAL A CA 9
ATOM 12950 C C . VAL A 1 66 ? -15.689 4.078 9.050 1.00 0.00 66 VAL A C 9
ATOM 12951 O O . VAL A 1 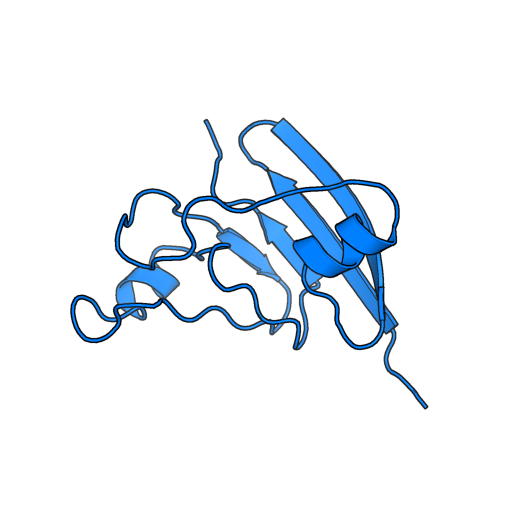66 ? -16.590 4.570 8.396 1.00 0.00 66 VAL A O 9
ATOM 12964 N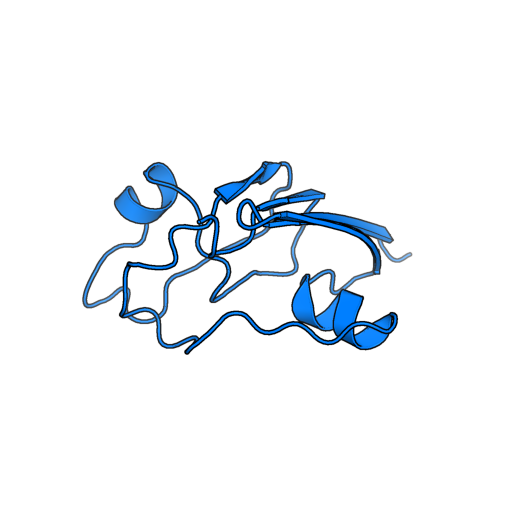 N . GLN A 1 67 ? -15.843 3.776 10.312 1.00 0.00 67 GLN A N 9
ATOM 12965 C CA . GLN A 1 67 ? -17.144 4.025 11.000 1.00 0.00 67 GLN A CA 9
ATOM 12966 C C . GLN A 1 67 ? -17.360 5.523 11.289 1.00 0.00 67 GLN A C 9
ATOM 12967 O O . GLN A 1 67 ? -18.461 5.962 11.565 1.00 0.00 67 GLN A O 9
ATOM 12981 N N . ALA A 1 68 ? -16.327 6.315 11.106 1.00 0.00 68 ALA A N 9
ATOM 12982 C CA . ALA A 1 68 ? -16.465 7.795 11.229 1.00 0.00 68 ALA A CA 9
ATOM 12983 C C . ALA A 1 68 ? -16.548 8.324 9.793 1.00 0.00 68 ALA A C 9
ATOM 12984 O O . ALA A 1 68 ? -17.321 9.220 9.507 1.00 0.00 68 ALA A O 9
ATOM 12991 N N . LEU A 1 69 ? -15.760 7.791 8.895 1.00 0.00 69 LEU A N 9
ATOM 12992 C CA . LEU A 1 69 ? -15.796 8.282 7.480 1.00 0.00 69 LEU A CA 9
ATOM 12993 C C . LEU A 1 69 ? -15.525 7.126 6.496 1.00 0.00 69 LEU A C 9
ATOM 12994 O O . LEU A 1 69 ? -14.515 6.460 6.611 1.00 0.00 69 LEU A O 9
ATOM 13010 N N . PRO A 1 70 ? -16.416 6.928 5.540 1.00 0.00 70 PRO A N 9
ATOM 13011 C CA . PRO A 1 70 ? -16.206 5.848 4.542 1.00 0.00 70 PRO A CA 9
ATOM 13012 C C . PRO A 1 70 ? -15.033 6.233 3.624 1.00 0.00 70 PRO A C 9
ATOM 13013 O O . PRO A 1 70 ? -14.947 7.369 3.200 1.00 0.00 70 PRO A O 9
ATOM 13024 N N . PRO A 1 71 ? -14.143 5.298 3.365 1.00 0.00 71 PRO A N 9
ATOM 13025 C CA . PRO A 1 71 ? -12.968 5.604 2.523 1.00 0.00 71 PRO A CA 9
ATOM 13026 C C . PRO A 1 71 ? -13.272 5.485 1.034 1.00 0.00 71 PRO A C 9
ATOM 13027 O O . PRO A 1 71 ? -12.371 5.568 0.222 1.00 0.00 71 PRO A O 9
ATOM 13038 N N . GLU A 1 72 ? -14.507 5.319 0.651 1.00 0.00 72 GLU A N 9
ATOM 13039 C CA . GLU A 1 72 ? -14.814 5.229 -0.797 1.00 0.00 72 GLU A CA 9
ATOM 13040 C C . GLU A 1 72 ? -14.555 6.601 -1.418 1.00 0.00 72 GLU A C 9
ATOM 13041 O O . GLU A 1 72 ? -13.600 6.802 -2.141 1.00 0.00 72 GLU A O 9
ATOM 13053 N N . GLU A 1 73 ? -15.412 7.540 -1.128 1.00 0.00 73 GLU A N 9
ATOM 13054 C CA . GLU A 1 73 ? -15.258 8.913 -1.677 1.00 0.00 73 GLU A CA 9
ATOM 13055 C C . GLU A 1 73 ? -13.855 9.440 -1.376 1.00 0.00 73 GLU A C 9
ATOM 13056 O O . GLU A 1 73 ? -13.312 10.253 -2.103 1.00 0.00 73 GLU A O 9
ATOM 13068 N N . GLU A 1 74 ? -13.258 8.952 -0.322 1.00 0.00 74 GLU A N 9
ATOM 13069 C CA . GLU A 1 74 ? -11.873 9.392 0.022 1.00 0.00 74 GLU A CA 9
ATOM 13070 C C . GLU A 1 74 ? -10.859 8.608 -0.804 1.00 0.00 74 GLU A C 9
ATOM 13071 O O . GLU A 1 74 ? -9.773 9.081 -1.085 1.00 0.00 74 GLU A O 9
ATOM 13083 N N . GLU A 1 75 ? -11.240 7.436 -1.254 1.00 0.00 75 GLU A N 9
ATOM 13084 C CA . GLU A 1 75 ? -10.341 6.650 -2.128 1.00 0.00 75 GLU A CA 9
ATOM 13085 C C . GLU A 1 75 ? -10.465 7.234 -3.536 1.00 0.00 75 GLU A C 9
ATOM 13086 O O . GLU A 1 75 ? -9.495 7.548 -4.191 1.00 0.00 75 GLU A O 9
ATOM 13098 N N . GLU A 1 76 ? -11.688 7.428 -3.975 1.00 0.00 76 GLU A N 9
ATOM 13099 C CA . GLU A 1 76 ? -11.924 8.054 -5.306 1.00 0.00 76 GLU A CA 9
ATOM 13100 C C . GLU A 1 76 ? -11.493 9.533 -5.259 1.00 0.00 76 GLU A C 9
ATOM 13101 O O . GLU A 1 76 ? -11.345 10.167 -6.288 1.00 0.00 76 GLU A O 9
ATOM 13113 N N . GLY A 1 77 ? -11.224 10.071 -4.078 1.00 0.00 77 GLY A N 9
ATOM 13114 C CA . GLY A 1 77 ? -10.733 11.463 -3.992 1.00 0.00 77 GLY A CA 9
ATOM 13115 C C . GLY A 1 77 ? -9.271 11.353 -4.360 1.00 0.00 77 GLY A C 9
ATOM 13116 O O . GLY A 1 77 ? -8.746 12.069 -5.190 1.00 0.00 77 GLY A O 9
ATOM 13120 N N . LEU A 1 78 ? -8.609 10.445 -3.689 1.00 0.00 78 LEU A N 9
ATOM 13121 C CA . LEU A 1 78 ? -7.164 10.226 -3.893 1.00 0.00 78 LEU A CA 9
ATOM 13122 C C . LEU A 1 78 ? -6.741 8.952 -3.158 1.00 0.00 78 LEU A C 9
ATOM 13123 O O . LEU A 1 78 ? -7.547 8.085 -2.888 1.00 0.00 78 LEU A O 9
ATOM 13139 N N . VAL A 1 79 ? -5.493 8.854 -2.800 1.00 0.00 79 VAL A N 9
ATOM 13140 C CA . VAL A 1 79 ? -5.036 7.642 -2.044 1.00 0.00 79 VAL A CA 9
ATOM 13141 C C . VAL A 1 79 ? -4.335 8.051 -0.734 1.00 0.00 79 VAL A C 9
ATOM 13142 O O . VAL A 1 79 ? -3.734 9.099 -0.643 1.00 0.00 79 VAL A O 9
ATOM 13155 N N . LEU A 1 80 ? -4.421 7.223 0.274 1.00 0.00 80 LEU A N 9
ATOM 13156 C CA . LEU A 1 80 ? -3.769 7.541 1.580 1.00 0.00 80 LEU A CA 9
ATOM 13157 C C . LEU A 1 80 ? -2.648 6.534 1.861 1.00 0.00 80 LEU A C 9
ATOM 13158 O O . LEU A 1 80 ? -2.868 5.338 1.875 1.00 0.00 80 LEU A O 9
ATOM 13174 N N . LEU A 1 81 ? -1.449 7.012 2.074 1.00 0.00 81 LEU A N 9
ATOM 13175 C CA . LEU A 1 81 ? -0.303 6.089 2.343 1.00 0.00 81 LEU A CA 9
ATOM 13176 C C . LEU A 1 81 ? -0.133 5.832 3.848 1.00 0.00 81 LEU A C 9
ATOM 13177 O O . LEU A 1 81 ? 0.892 5.335 4.279 1.00 0.00 81 LEU A O 9
ATOM 13193 N N . CYS A 1 82 ? -1.115 6.168 4.652 1.00 0.00 82 CYS A N 9
ATOM 13194 C CA . CYS A 1 82 ? -0.985 5.944 6.125 1.00 0.00 82 CYS A CA 9
ATOM 13195 C C . CYS A 1 82 ? -1.070 4.445 6.464 1.00 0.00 82 CYS A C 9
ATOM 13196 O O . CYS A 1 82 ? -0.638 4.022 7.519 1.00 0.00 82 CYS A O 9
ATOM 13204 N N . ARG A 1 83 ? -1.605 3.638 5.577 1.00 0.00 83 ARG A N 9
ATOM 13205 C CA . ARG A 1 83 ? -1.695 2.165 5.851 1.00 0.00 83 ARG A CA 9
ATOM 13206 C C . ARG A 1 83 ? -1.962 1.404 4.545 1.00 0.00 83 ARG A C 9
ATOM 13207 O O . ARG A 1 83 ? -1.160 0.598 4.124 1.00 0.00 83 ARG A O 9
ATOM 13228 N N . THR A 1 84 ? -3.076 1.694 3.912 1.00 0.00 84 THR A N 9
ATOM 13229 C CA . THR A 1 84 ? -3.464 1.054 2.604 1.00 0.00 84 THR A CA 9
ATOM 13230 C C . THR A 1 84 ? -3.206 -0.470 2.541 1.00 0.00 84 THR A C 9
ATOM 13231 O O . THR A 1 84 ? -2.724 -1.077 3.478 1.00 0.00 84 THR A O 9
ATOM 13242 N N . TYR A 1 85 ? -3.608 -1.103 1.462 1.00 0.00 85 TYR A N 9
ATOM 13243 C CA . TYR A 1 85 ? -3.469 -2.597 1.349 1.00 0.00 85 TYR A CA 9
ATOM 13244 C C . TYR A 1 85 ? -2.304 -3.016 0.429 1.00 0.00 85 TYR A C 9
ATOM 13245 O O . TYR A 1 85 ? -1.978 -2.314 -0.505 1.00 0.00 85 TYR A O 9
ATOM 13263 N N . PRO A 1 86 ? -1.709 -4.164 0.730 1.00 0.00 86 PRO A N 9
ATOM 13264 C CA . PRO A 1 86 ? -0.568 -4.676 -0.076 1.00 0.00 86 PRO A CA 9
ATOM 13265 C C . PRO A 1 86 ? -1.035 -5.459 -1.322 1.00 0.00 86 PRO A C 9
ATOM 13266 O O . PRO A 1 86 ? -0.520 -6.527 -1.602 1.00 0.00 86 PRO A O 9
ATOM 13277 N N . LYS A 1 87 ? -2.028 -4.978 -2.047 1.00 0.00 87 LYS A N 9
ATOM 13278 C CA . LYS A 1 87 ? -2.518 -5.773 -3.224 1.00 0.00 87 LYS A CA 9
ATOM 13279 C C . LYS A 1 87 ? -1.594 -5.638 -4.447 1.00 0.00 87 LYS A C 9
ATOM 13280 O O . LYS A 1 87 ? -0.937 -6.585 -4.838 1.00 0.00 87 LYS A O 9
ATOM 13299 N N . THR A 1 88 ? -1.536 -4.479 -5.048 1.00 0.00 88 THR A N 9
ATOM 13300 C CA . THR A 1 88 ? -0.651 -4.286 -6.243 1.00 0.00 88 THR A CA 9
ATOM 13301 C C . THR A 1 88 ? -0.291 -2.803 -6.418 1.00 0.00 88 THR A C 9
ATOM 13302 O O . THR A 1 88 ? -1.069 -2.042 -6.956 1.00 0.00 88 THR A O 9
ATOM 13313 N N . ASP A 1 89 ? 0.872 -2.380 -5.981 1.00 0.00 89 ASP A N 9
ATOM 13314 C CA . ASP A 1 89 ? 1.240 -0.938 -6.155 1.00 0.00 89 ASP A CA 9
ATOM 13315 C C . ASP A 1 89 ? 2.341 -0.785 -7.196 1.00 0.00 89 ASP A C 9
ATOM 13316 O O . ASP A 1 89 ? 3.467 -1.200 -6.993 1.00 0.00 89 ASP A O 9
ATOM 13325 N N . LEU A 1 90 ? 2.019 -0.190 -8.301 1.00 0.00 90 LEU A N 9
ATOM 13326 C CA . LEU A 1 90 ? 3.023 0.013 -9.372 1.00 0.00 90 LEU A CA 9
ATOM 13327 C C . LEU A 1 90 ? 3.743 1.344 -9.140 1.00 0.00 90 LEU A C 9
ATOM 13328 O O . LEU A 1 90 ? 4.955 1.412 -9.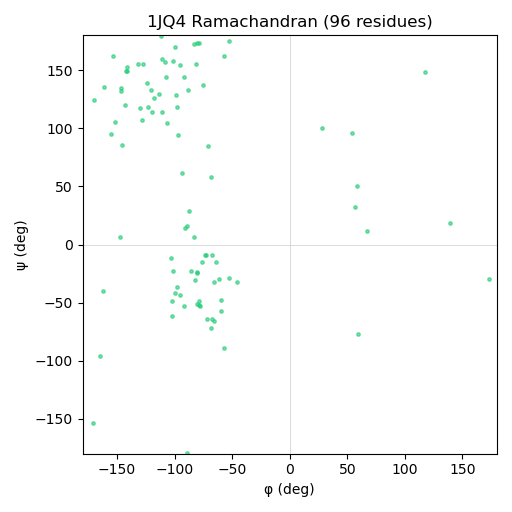070 1.00 0.00 90 LEU A O 9
ATOM 13344 N N . GLU A 1 91 ? 2.984 2.402 -8.996 1.00 0.00 91 GLU A N 9
ATOM 13345 C CA . GLU A 1 91 ? 3.575 3.749 -8.740 1.00 0.00 91 GLU A CA 9
ATOM 13346 C C . GLU A 1 91 ? 2.608 4.576 -7.878 1.00 0.00 91 GLU A C 9
ATOM 13347 O O . GLU A 1 91 ? 1.424 4.617 -8.149 1.00 0.00 91 GLU A O 9
ATOM 13359 N N . ILE A 1 92 ? 3.095 5.230 -6.850 1.00 0.00 92 ILE A N 9
ATOM 13360 C CA . ILE A 1 92 ? 2.186 6.048 -5.978 1.00 0.00 92 ILE A CA 9
ATOM 13361 C C . ILE A 1 92 ? 2.898 7.319 -5.508 1.00 0.00 92 ILE A C 9
ATOM 13362 O O . ILE A 1 92 ? 4.093 7.335 -5.296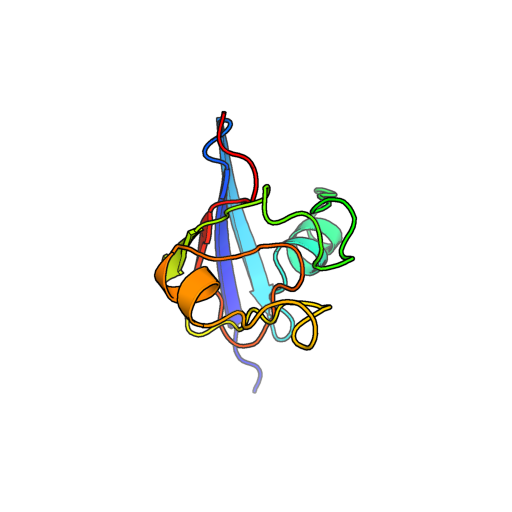 1.00 0.00 92 ILE A O 9
ATOM 13378 N N . GLU A 1 93 ? 2.145 8.365 -5.272 1.00 0.00 93 GLU A N 9
ATOM 13379 C CA . GLU A 1 93 ? 2.743 9.615 -4.728 1.00 0.00 93 GLU A CA 9
ATOM 13380 C C . GLU A 1 93 ? 2.547 9.554 -3.213 1.00 0.00 93 GLU A C 9
ATOM 13381 O O . GLU A 1 93 ? 1.659 8.867 -2.738 1.00 0.00 93 GLU A O 9
ATOM 13393 N N . LEU A 1 94 ? 3.348 10.243 -2.452 1.00 0.00 94 LEU A N 9
ATOM 13394 C CA . LEU A 1 94 ? 3.200 10.184 -0.975 1.00 0.00 94 LEU A CA 9
ATOM 13395 C C . LEU A 1 94 ? 2.126 11.161 -0.479 1.00 0.00 94 LEU A C 9
ATOM 13396 O O . LEU A 1 94 ? 1.531 11.871 -1.265 1.00 0.00 94 LEU A O 9
ATOM 13412 N N . PRO A 1 95 ? 1.869 11.125 0.812 1.00 0.00 95 PRO A N 9
ATOM 13413 C CA . PRO A 1 95 ? 0.805 11.978 1.391 1.00 0.00 95 PRO A CA 9
ATOM 13414 C C . PRO A 1 95 ? 1.216 13.440 1.525 1.00 0.00 95 PRO A C 9
ATOM 13415 O O . PRO A 1 95 ? 0.387 14.322 1.637 1.00 0.00 95 PRO A O 9
ATOM 13426 N N . TYR A 1 96 ? 2.493 13.700 1.435 1.00 0.00 96 TYR A N 9
ATOM 13427 C CA . TYR A 1 96 ? 2.967 15.126 1.471 1.00 0.00 96 TYR A CA 9
ATOM 13428 C C . TYR A 1 96 ? 3.273 15.516 0.026 1.00 0.00 96 TYR A C 9
ATOM 13429 O O . TYR A 1 96 ? 3.365 14.684 -0.856 1.00 0.00 96 TYR A O 9
ATOM 13447 N N . THR A 1 97 ? 3.413 16.795 -0.209 1.00 0.00 97 THR A N 9
ATOM 13448 C CA . THR A 1 97 ? 3.694 17.292 -1.589 1.00 0.00 97 THR A CA 9
ATOM 13449 C C . THR A 1 97 ? 4.393 18.658 -1.541 1.00 0.00 97 THR A C 9
ATOM 13450 O O . THR A 1 97 ? 5.307 18.917 -2.302 1.00 0.00 97 THR A O 9
ATOM 13461 N N . HIS A 1 98 ? 3.972 19.529 -0.658 1.00 0.00 98 HIS A N 9
ATOM 13462 C CA . HIS A 1 98 ? 4.612 20.876 -0.561 1.00 0.00 98 HIS A CA 9
ATOM 13463 C C . HIS A 1 98 ? 4.914 21.215 0.901 1.00 0.00 98 HIS A C 9
ATOM 13464 O O . HIS A 1 98 ? 6.031 21.622 1.175 1.00 0.00 98 HIS A O 9
ATOM 13483 N N . MET A 1 1 ? 4.939 -20.889 -5.791 1.00 0.00 1 MET A N 10
ATOM 13484 C CA . MET A 1 1 ? 5.977 -19.824 -5.924 1.00 0.00 1 MET A CA 10
ATOM 13485 C C . MET A 1 1 ? 5.458 -18.501 -5.352 1.00 0.00 1 MET A C 10
ATOM 13486 O O . MET A 1 1 ? 4.296 -18.377 -5.013 1.00 0.00 1 MET A O 10
ATOM 13502 N N . GLN A 1 2 ? 6.312 -17.514 -5.248 1.00 0.00 2 GLN A N 10
ATOM 13503 C CA . GLN A 1 2 ? 5.876 -16.194 -4.701 1.00 0.00 2 GLN A CA 10
ATOM 13504 C C . GLN A 1 2 ? 5.875 -15.139 -5.810 1.00 0.00 2 GLN A C 10
ATOM 13505 O O . GLN A 1 2 ? 6.613 -15.239 -6.772 1.00 0.00 2 GLN A O 10
ATOM 13519 N N . ARG A 1 3 ? 5.048 -14.133 -5.683 1.00 0.00 3 ARG A N 10
ATOM 13520 C CA . ARG A 1 3 ? 4.989 -13.067 -6.728 1.00 0.00 3 ARG A CA 10
ATOM 13521 C C . ARG A 1 3 ? 5.848 -11.870 -6.316 1.00 0.00 3 ARG A C 10
ATOM 13522 O O . ARG A 1 3 ? 5.866 -11.476 -5.164 1.00 0.00 3 ARG A O 10
ATOM 13543 N N . VAL A 1 4 ? 6.559 -11.292 -7.251 1.00 0.00 4 VAL A N 10
ATOM 13544 C CA . VAL A 1 4 ? 7.423 -10.118 -6.921 1.00 0.00 4 VAL A CA 10
ATOM 13545 C C . VAL A 1 4 ? 6.622 -8.817 -7.036 1.00 0.00 4 VAL A C 10
ATOM 13546 O O . VAL A 1 4 ? 5.615 -8.771 -7.720 1.00 0.00 4 VAL A O 10
ATOM 13559 N N . HIS A 1 5 ? 7.074 -7.754 -6.422 1.00 0.00 5 HIS A N 10
ATOM 13560 C CA . HIS A 1 5 ? 6.342 -6.455 -6.560 1.00 0.00 5 HIS A CA 10
ATOM 13561 C C . HIS A 1 5 ? 7.350 -5.319 -6.721 1.00 0.00 5 HIS A C 10
ATOM 13562 O O . HIS A 1 5 ? 8.443 -5.359 -6.189 1.00 0.00 5 HIS A O 10
ATOM 13576 N N . THR A 1 6 ? 6.975 -4.309 -7.449 1.00 0.00 6 THR A N 10
ATOM 13577 C CA . THR A 1 6 ? 7.884 -3.145 -7.668 1.00 0.00 6 THR A CA 10
ATOM 13578 C C . THR A 1 6 ? 7.129 -1.856 -7.357 1.00 0.00 6 THR A C 10
ATOM 13579 O O . THR A 1 6 ? 6.164 -1.528 -8.022 1.00 0.00 6 THR A O 10
ATOM 13590 N N . ILE A 1 7 ? 7.543 -1.130 -6.351 1.00 0.00 7 ILE A N 10
ATOM 13591 C CA . ILE A 1 7 ? 6.821 0.124 -6.002 1.00 0.00 7 ILE A CA 10
ATOM 13592 C C . ILE A 1 7 ? 7.671 1.356 -6.348 1.00 0.00 7 ILE A C 10
ATOM 13593 O O . ILE A 1 7 ? 8.750 1.550 -5.819 1.00 0.00 7 ILE A O 10
ATOM 13609 N N . THR A 1 8 ? 7.160 2.206 -7.193 1.00 0.00 8 THR A N 10
ATOM 13610 C CA . THR A 1 8 ? 7.889 3.456 -7.531 1.00 0.00 8 THR A CA 10
ATOM 13611 C C . THR A 1 8 ? 7.118 4.589 -6.876 1.00 0.00 8 THR A C 10
ATOM 13612 O O . THR A 1 8 ? 6.039 4.946 -7.315 1.00 0.00 8 THR A O 10
ATOM 13623 N N . ALA A 1 9 ? 7.629 5.125 -5.798 1.00 0.00 9 ALA A N 10
ATOM 13624 C CA . ALA A 1 9 ? 6.879 6.195 -5.090 1.00 0.00 9 ALA A CA 10
ATOM 13625 C C . ALA A 1 9 ? 7.688 7.476 -4.950 1.00 0.00 9 ALA A C 10
ATOM 13626 O O . ALA A 1 9 ? 8.787 7.482 -4.429 1.00 0.00 9 ALA A O 10
ATOM 13633 N N . VAL A 1 10 ? 7.120 8.571 -5.379 1.00 0.00 10 VAL A N 10
ATOM 13634 C CA . VAL A 1 10 ? 7.817 9.880 -5.241 1.00 0.00 10 VAL A CA 10
ATOM 13635 C C . VAL A 1 10 ? 6.947 10.830 -4.436 1.00 0.00 10 VAL A C 10
ATOM 13636 O O . VAL A 1 10 ? 5.758 10.958 -4.675 1.00 0.00 10 VAL A O 10
ATOM 13649 N N . THR A 1 11 ? 7.540 11.516 -3.508 1.00 0.00 11 THR A N 10
ATOM 13650 C CA . THR A 1 11 ? 6.768 12.491 -2.713 1.00 0.00 11 THR A CA 10
ATOM 13651 C C . THR A 1 11 ? 6.786 13.810 -3.449 1.00 0.00 11 THR A C 10
ATOM 13652 O O . THR A 1 11 ? 7.833 14.287 -3.851 1.00 0.00 11 THR A O 10
ATOM 13663 N N . GLU A 1 12 ? 5.656 14.430 -3.583 1.00 0.00 12 GLU A N 10
ATOM 13664 C CA . GLU A 1 12 ? 5.636 15.764 -4.245 1.00 0.00 12 GLU A CA 10
ATOM 13665 C C . GLU A 1 12 ? 6.366 16.762 -3.331 1.00 0.00 12 GLU A C 10
ATOM 13666 O O . GLU A 1 12 ? 6.737 17.833 -3.773 1.00 0.00 12 GLU A O 10
ATOM 13678 N N . ASP A 1 13 ? 6.706 16.374 -2.110 1.00 0.00 13 ASP A N 10
ATOM 13679 C CA . ASP A 1 13 ? 7.556 17.259 -1.270 1.00 0.00 13 ASP A CA 10
ATOM 13680 C C . ASP A 1 13 ? 8.931 17.331 -1.971 1.00 0.00 13 ASP A C 10
ATOM 13681 O O . ASP A 1 13 ? 9.594 18.350 -1.967 1.00 0.00 13 ASP A O 10
ATOM 13690 N N . GLY A 1 14 ? 9.333 16.243 -2.626 1.00 0.00 14 GLY A N 10
ATOM 13691 C CA . GLY A 1 14 ? 10.625 16.244 -3.384 1.00 0.00 14 GLY A CA 10
ATOM 13692 C C . GLY A 1 14 ? 11.429 14.933 -3.231 1.00 0.00 14 GLY A C 10
ATOM 13693 O O . GLY A 1 14 ? 12.621 14.924 -3.480 1.00 0.00 14 GLY A O 10
ATOM 13697 N N . GLU A 1 15 ? 10.817 13.833 -2.852 1.00 0.00 15 GLU A N 10
ATOM 13698 C CA . GLU A 1 15 ? 11.594 12.551 -2.726 1.00 0.00 15 GLU A CA 10
ATOM 13699 C C . GLU A 1 15 ? 11.163 11.565 -3.822 1.00 0.00 15 GLU A C 10
ATOM 13700 O O . GLU A 1 15 ? 10.011 11.524 -4.193 1.00 0.00 15 GLU A O 10
ATOM 13712 N N . SER A 1 16 ? 12.074 10.779 -4.355 1.00 0.00 16 SER A N 10
ATOM 13713 C CA . SER A 1 16 ? 11.684 9.812 -5.434 1.00 0.00 16 SER A CA 10
ATOM 13714 C C . SER A 1 16 ? 12.463 8.492 -5.329 1.00 0.00 16 SER A C 10
ATOM 13715 O O . SER A 1 16 ? 13.680 8.485 -5.364 1.00 0.00 16 SER A O 10
ATOM 13723 N N . LEU A 1 17 ? 11.776 7.381 -5.147 1.00 0.00 17 LEU A N 10
ATOM 13724 C CA . LEU A 1 17 ? 12.504 6.081 -4.979 1.00 0.00 17 LEU A CA 10
ATOM 13725 C C . LEU A 1 17 ? 11.720 4.885 -5.498 1.00 0.00 17 LEU A C 10
ATOM 13726 O O . LEU A 1 17 ? 10.520 4.779 -5.334 1.00 0.00 17 LEU A O 10
ATOM 13742 N N . ARG A 1 18 ? 12.431 3.955 -6.066 1.00 0.00 18 ARG A N 10
ATOM 13743 C CA . ARG A 1 18 ? 11.807 2.705 -6.545 1.00 0.00 18 ARG A CA 10
ATOM 13744 C C . ARG A 1 18 ? 12.255 1.592 -5.600 1.00 0.00 18 ARG A C 10
ATOM 13745 O O . ARG A 1 18 ? 13.405 1.191 -5.602 1.00 0.00 18 ARG A O 10
ATOM 13766 N N . PHE A 1 19 ? 11.359 1.093 -4.792 1.00 0.00 19 PHE A N 10
ATOM 13767 C CA . PHE A 1 19 ? 11.741 -0.005 -3.840 1.00 0.00 19 PHE A CA 10
ATOM 13768 C C . PHE A 1 19 ? 11.354 -1.364 -4.419 1.00 0.00 19 PHE A C 10
ATOM 13769 O O . PHE A 1 19 ? 10.526 -1.469 -5.304 1.00 0.00 19 PHE A O 10
ATOM 13786 N N . GLU A 1 20 ? 11.927 -2.403 -3.886 1.00 0.00 20 GLU A N 10
ATOM 13787 C CA . GLU A 1 20 ? 11.610 -3.779 -4.323 1.00 0.00 20 GLU A CA 10
ATOM 13788 C C . GLU A 1 20 ? 11.176 -4.570 -3.098 1.00 0.00 20 GLU A C 10
ATOM 13789 O O . GLU A 1 20 ? 11.802 -4.536 -2.057 1.00 0.00 20 GLU A O 10
ATOM 13801 N N . CYS A 1 21 ? 10.127 -5.299 -3.247 1.00 0.00 21 CYS A N 10
ATOM 13802 C CA . CYS A 1 21 ? 9.612 -6.155 -2.137 1.00 0.00 21 CYS A CA 10
ATOM 13803 C C . CYS A 1 21 ? 8.658 -7.211 -2.706 1.00 0.00 21 CYS A C 10
ATOM 13804 O O . CYS A 1 21 ? 7.887 -6.935 -3.604 1.00 0.00 21 CYS A O 10
ATOM 13812 N N . ARG A 1 22 ? 8.701 -8.416 -2.195 1.00 0.00 22 ARG A N 10
ATOM 13813 C CA . ARG A 1 22 ? 7.808 -9.477 -2.690 1.00 0.00 22 ARG A CA 10
ATOM 13814 C C . ARG A 1 22 ? 6.771 -9.800 -1.620 1.00 0.00 22 ARG A C 10
ATOM 13815 O O . ARG A 1 22 ? 6.979 -9.532 -0.456 1.00 0.00 22 ARG A O 10
ATOM 13836 N N . SER A 1 23 ? 5.664 -10.363 -2.022 1.00 0.00 23 SER A N 10
ATOM 13837 C CA . SER A 1 23 ? 4.555 -10.721 -1.068 1.00 0.00 23 SER A CA 10
ATOM 13838 C C . SER A 1 23 ? 4.042 -9.464 -0.354 1.00 0.00 23 SER A C 10
ATOM 13839 O O . SER A 1 23 ? 2.995 -8.938 -0.683 1.00 0.00 23 SER A O 10
ATOM 13847 N N . ASP A 1 24 ? 4.784 -8.971 0.597 1.00 0.00 24 ASP A N 10
ATOM 13848 C CA . ASP A 1 24 ? 4.372 -7.736 1.322 1.00 0.00 24 ASP A CA 10
ATOM 13849 C C . ASP A 1 24 ? 5.058 -6.543 0.662 1.00 0.00 24 ASP A C 10
ATOM 13850 O O . ASP A 1 24 ? 6.247 -6.337 0.821 1.00 0.00 24 ASP A O 10
ATOM 13859 N N . GLU A 1 25 ? 4.328 -5.777 -0.104 1.00 0.00 25 GLU A N 10
ATOM 13860 C CA . GLU A 1 25 ? 4.951 -4.615 -0.805 1.00 0.00 25 GLU A CA 10
ATOM 13861 C C . GLU A 1 25 ? 5.329 -3.513 0.183 1.00 0.00 25 GLU A C 10
ATOM 13862 O O . GLU A 1 25 ? 6.494 -3.212 0.334 1.00 0.00 25 GLU A O 10
ATOM 13874 N N . ASP A 1 26 ? 4.346 -2.932 0.855 1.00 0.00 26 ASP A N 10
ATOM 13875 C CA . ASP A 1 26 ? 4.576 -1.823 1.877 1.00 0.00 26 ASP A CA 10
ATOM 13876 C C . ASP A 1 26 ? 5.881 -1.046 1.607 1.00 0.00 26 ASP A C 10
ATOM 13877 O O . ASP A 1 26 ? 6.954 -1.467 1.997 1.00 0.00 26 ASP A O 10
ATOM 13886 N N . VAL A 1 27 ? 5.787 0.113 0.992 1.00 0.00 27 VAL A N 10
ATOM 13887 C CA . VAL A 1 27 ? 7.017 0.949 0.744 1.00 0.00 27 VAL A CA 10
ATOM 13888 C C . VAL A 1 27 ? 7.758 1.160 2.071 1.00 0.00 27 VAL A C 10
ATOM 13889 O O . VAL A 1 27 ? 8.967 1.324 2.072 1.00 0.00 27 VAL A O 10
ATOM 13902 N N . ILE A 1 28 ? 7.084 1.116 3.191 1.00 0.00 28 ILE A N 10
ATOM 13903 C CA . ILE A 1 28 ? 7.829 1.270 4.473 1.00 0.00 28 ILE A CA 10
ATOM 13904 C C . ILE A 1 28 ? 8.517 -0.060 4.786 1.00 0.00 28 ILE A C 10
ATOM 13905 O O . ILE A 1 28 ? 9.702 -0.093 5.019 1.00 0.00 28 ILE A O 10
ATOM 13921 N N . THR A 1 29 ? 7.788 -1.149 4.796 1.00 0.00 29 THR A N 10
ATOM 13922 C CA . THR A 1 29 ? 8.406 -2.475 5.113 1.00 0.00 29 THR A CA 10
ATOM 13923 C C . THR A 1 29 ? 9.546 -2.783 4.149 1.00 0.00 29 THR A C 10
ATOM 13924 O O . THR A 1 29 ? 10.644 -3.105 4.564 1.00 0.00 29 THR A O 10
ATOM 13935 N N . ALA A 1 30 ? 9.303 -2.692 2.867 1.00 0.00 30 ALA A N 10
ATOM 13936 C CA . ALA A 1 30 ? 10.383 -2.985 1.879 1.00 0.00 30 ALA A CA 10
ATOM 13937 C C . ALA A 1 30 ? 11.616 -2.122 2.141 1.00 0.00 30 ALA A C 10
ATOM 13938 O O . ALA A 1 30 ? 12.684 -2.639 2.398 1.00 0.00 30 ALA A O 10
ATOM 13945 N N . ALA A 1 31 ? 11.487 -0.818 2.078 1.00 0.00 31 ALA A N 10
ATOM 13946 C CA . ALA A 1 31 ? 12.681 0.045 2.310 1.00 0.00 31 ALA A CA 10
ATOM 13947 C C . ALA A 1 31 ? 13.098 -0.023 3.770 1.00 0.00 31 ALA A C 10
ATOM 13948 O O . ALA A 1 31 ? 14.249 0.239 4.061 1.00 0.00 31 ALA A O 10
ATOM 13955 N N . LEU A 1 32 ? 12.277 -0.512 4.662 1.00 0.00 32 LEU A N 10
ATOM 13956 C CA . LEU A 1 32 ? 12.774 -0.724 6.034 1.00 0.00 32 LEU A CA 10
ATOM 13957 C C . LEU A 1 32 ? 13.664 -1.977 5.994 1.00 0.00 32 LEU A C 10
ATOM 13958 O O . LEU A 1 32 ? 14.608 -2.119 6.747 1.00 0.00 32 LEU A O 10
ATOM 13974 N N . ARG A 1 33 ? 13.349 -2.888 5.091 1.00 0.00 33 ARG A N 10
ATOM 13975 C CA . ARG A 1 33 ? 14.132 -4.144 4.940 1.00 0.00 33 ARG A CA 10
ATOM 13976 C C . ARG A 1 33 ? 15.328 -3.933 4.006 1.00 0.00 33 ARG A C 10
ATOM 13977 O O . ARG A 1 33 ? 16.317 -4.640 4.080 1.00 0.00 33 ARG A O 10
ATOM 13998 N N . GLN A 1 34 ? 15.246 -2.958 3.133 1.00 0.00 34 GLN A N 10
ATOM 13999 C CA . GLN A 1 34 ? 16.377 -2.691 2.197 1.00 0.00 34 GLN A CA 10
ATOM 14000 C C . GLN A 1 34 ? 17.488 -1.932 2.931 1.00 0.00 34 GLN A C 10
ATOM 14001 O O . GLN A 1 34 ? 18.631 -2.343 2.934 1.00 0.00 34 GLN A O 10
ATOM 14015 N N . ASN A 1 35 ? 17.150 -0.821 3.567 1.00 0.00 35 ASN A N 10
ATOM 14016 C CA . ASN A 1 35 ? 18.168 -0.006 4.326 1.00 0.00 35 ASN A CA 10
ATOM 14017 C C . ASN A 1 35 ? 17.572 1.345 4.759 1.00 0.00 35 ASN A C 10
ATOM 14018 O O . ASN A 1 35 ? 17.991 1.929 5.741 1.00 0.00 35 ASN A O 10
ATOM 14029 N N . ILE A 1 36 ? 16.613 1.849 4.024 1.00 0.00 36 ILE A N 10
ATOM 14030 C CA . ILE A 1 36 ? 15.993 3.172 4.369 1.00 0.00 36 ILE A CA 10
ATOM 14031 C C . ILE A 1 36 ? 14.891 2.964 5.413 1.00 0.00 36 ILE A C 10
ATOM 14032 O O . ILE A 1 36 ? 14.591 1.850 5.783 1.00 0.00 36 ILE A O 10
ATOM 14048 N N . PHE A 1 37 ? 14.299 4.019 5.909 1.00 0.00 37 PHE A N 10
ATOM 14049 C CA . PHE A 1 37 ? 13.226 3.852 6.931 1.00 0.00 37 PHE A CA 10
ATOM 14050 C C . PHE A 1 37 ? 12.253 5.032 6.892 1.00 0.00 37 PHE A C 10
ATOM 14051 O O . PHE A 1 37 ? 12.421 6.040 7.547 1.00 0.00 37 PHE A O 10
ATOM 14068 N N . LEU A 1 38 ? 11.241 4.900 6.070 1.00 0.00 38 LEU A N 10
ATOM 14069 C CA . LEU A 1 38 ? 10.236 5.986 5.897 1.00 0.00 38 LEU A CA 10
ATOM 14070 C C . LEU A 1 38 ? 9.096 5.861 6.897 1.00 0.00 38 LEU A C 10
ATOM 14071 O O . LEU A 1 38 ? 9.053 4.956 7.708 1.00 0.00 38 LEU A O 10
ATOM 14087 N N . MET A 1 39 ? 8.173 6.779 6.834 1.00 0.00 39 MET A N 10
ATOM 14088 C CA . MET A 1 39 ? 7.002 6.761 7.768 1.00 0.00 39 MET A CA 10
ATOM 14089 C C . MET A 1 39 ? 6.009 7.861 7.387 1.00 0.00 39 MET A C 10
ATOM 14090 O O . MET A 1 39 ? 6.349 9.029 7.363 1.00 0.00 39 MET A O 10
ATOM 14104 N N . SER A 1 40 ? 4.781 7.500 7.095 1.00 0.00 40 SER A N 10
ATOM 14105 C CA . SER A 1 40 ? 3.758 8.531 6.719 1.00 0.00 40 SER A CA 10
ATOM 14106 C C . SER A 1 40 ? 3.638 9.586 7.835 1.00 0.00 40 SER A C 10
ATOM 14107 O O . SER A 1 40 ? 4.274 10.622 7.777 1.00 0.00 40 SER A O 10
ATOM 14115 N N . SER A 1 41 ? 2.846 9.330 8.856 1.00 0.00 41 SER A N 10
ATOM 14116 C CA . SER A 1 41 ? 2.720 10.319 9.967 1.00 0.00 41 SER A CA 10
ATOM 14117 C C . SER A 1 41 ? 2.071 9.668 11.210 1.00 0.00 41 SER A C 10
ATOM 14118 O O . SER A 1 41 ? 2.751 9.029 11.991 1.00 0.00 41 SER A O 10
ATOM 14126 N N . CYS A 1 42 ? 0.775 9.818 11.407 1.00 0.00 42 CYS A N 10
ATOM 14127 C CA . CYS A 1 42 ? 0.120 9.200 12.606 1.00 0.00 42 CYS A CA 10
ATOM 14128 C C . CYS A 1 42 ? -0.638 7.920 12.226 1.00 0.00 42 CYS A C 10
ATOM 14129 O O . CYS A 1 42 ? -0.711 6.981 12.996 1.00 0.00 42 CYS A O 10
ATOM 14137 N N . ARG A 1 43 ? -1.217 7.887 11.048 1.00 0.00 43 ARG A N 10
ATOM 14138 C CA . ARG A 1 43 ? -1.998 6.682 10.607 1.00 0.00 43 ARG A CA 10
ATOM 14139 C C . ARG A 1 43 ? -3.125 6.383 11.606 1.00 0.00 43 ARG A C 10
ATOM 14140 O O . ARG A 1 43 ? -3.198 5.307 12.170 1.00 0.00 43 ARG A O 10
ATOM 14161 N N . GLU A 1 44 ? -4.005 7.332 11.826 1.00 0.00 44 GLU A N 10
ATOM 14162 C CA . GLU A 1 44 ? -5.129 7.113 12.786 1.00 0.00 44 GLU A CA 10
ATOM 14163 C C . GLU A 1 44 ? -6.438 6.855 12.029 1.00 0.00 44 GLU A C 10
ATOM 14164 O O . GLU A 1 44 ? -7.327 6.188 12.524 1.00 0.00 44 GLU A O 10
ATOM 14176 N N . GLY A 1 45 ? -6.556 7.369 10.829 1.00 0.00 45 GLY A N 10
ATOM 14177 C CA . GLY A 1 45 ? -7.798 7.145 10.030 1.00 0.00 45 GLY A CA 10
ATOM 14178 C C . GLY A 1 45 ? -8.820 8.246 10.317 1.00 0.00 45 GLY A C 10
ATOM 14179 O O . GLY A 1 45 ? -10.016 8.019 10.237 1.00 0.00 45 GLY A O 10
ATOM 14183 N N . GLY A 1 46 ? -8.368 9.429 10.663 1.00 0.00 46 GLY A N 10
ATOM 14184 C CA . GLY A 1 46 ? -9.324 10.540 10.968 1.00 0.00 46 GLY A CA 10
ATOM 14185 C C . GLY A 1 46 ? -8.751 11.917 10.569 1.00 0.00 46 GLY A C 10
ATOM 14186 O O . GLY A 1 46 ? -9.350 12.934 10.862 1.00 0.00 46 GLY A O 10
ATOM 14190 N N . CYS A 1 47 ? -7.603 11.971 9.927 1.00 0.00 47 CYS A N 10
ATOM 14191 C CA . CYS A 1 47 ? -7.018 13.300 9.548 1.00 0.00 47 CYS A CA 10
ATOM 14192 C C . CYS A 1 47 ? -7.708 13.881 8.311 1.00 0.00 47 CYS A C 10
ATOM 14193 O O . CYS A 1 47 ? -8.163 15.008 8.316 1.00 0.00 47 CYS A O 10
ATOM 14201 N N . ALA A 1 48 ? -7.770 13.119 7.240 1.00 0.00 48 ALA A N 10
ATOM 14202 C CA . ALA A 1 48 ? -8.409 13.596 5.960 1.00 0.00 48 ALA A CA 10
ATOM 14203 C C . ALA A 1 48 ? -7.572 14.701 5.278 1.00 0.00 48 ALA A C 10
ATOM 14204 O O . ALA A 1 48 ? -7.955 15.213 4.244 1.00 0.00 48 ALA A O 10
ATOM 14211 N N . THR A 1 49 ? -6.430 15.058 5.828 1.00 0.00 49 THR A N 10
ATOM 14212 C CA . THR A 1 49 ? -5.576 16.108 5.186 1.00 0.00 49 THR A CA 10
ATOM 14213 C C . THR A 1 49 ? -4.484 15.431 4.354 1.00 0.00 49 THR A C 10
ATOM 14214 O O . THR A 1 49 ? -4.161 15.847 3.259 1.00 0.00 49 THR A O 10
ATOM 14225 N N . CYS A 1 50 ? -3.932 14.374 4.878 1.00 0.00 50 CYS A N 10
ATOM 14226 C CA . CYS A 1 50 ? -2.863 13.607 4.162 1.00 0.00 50 CYS A CA 10
ATOM 14227 C C . CYS A 1 50 ? -3.457 12.847 2.965 1.00 0.00 50 CYS A C 10
ATOM 14228 O O . CYS A 1 50 ? -3.312 11.641 2.867 1.00 0.00 50 CYS A O 10
ATOM 14236 N N . LYS A 1 51 ? -4.131 13.525 2.064 1.00 0.00 51 LYS A N 10
ATOM 14237 C CA . LYS A 1 51 ? -4.731 12.821 0.892 1.00 0.00 51 LYS A CA 10
ATOM 14238 C C . LYS A 1 51 ? -3.652 12.437 -0.126 1.00 0.00 51 LYS A C 10
ATOM 14239 O O . LYS A 1 51 ? -3.254 13.237 -0.950 1.00 0.00 51 LYS A O 10
ATOM 14258 N N . ALA A 1 52 ? -3.145 11.235 -0.041 1.00 0.00 52 ALA A N 10
ATOM 14259 C CA . ALA A 1 52 ? -2.055 10.807 -0.970 1.00 0.00 52 ALA A CA 10
ATOM 14260 C C . ALA A 1 52 ? -2.599 10.392 -2.340 1.00 0.00 52 ALA A C 10
ATOM 14261 O O . ALA A 1 52 ? -3.798 10.317 -2.508 1.00 0.00 52 ALA A O 10
ATOM 14268 N N . LEU A 1 53 ? -1.769 10.150 -3.326 1.00 0.00 53 LEU A N 10
ATOM 14269 C CA . LEU A 1 53 ? -2.319 9.769 -4.668 1.00 0.00 53 LEU A CA 10
ATOM 14270 C C . LEU A 1 53 ? -1.652 8.490 -5.183 1.00 0.00 53 LEU A C 10
ATOM 14271 O O . LEU A 1 53 ? -0.515 8.203 -4.865 1.00 0.00 53 LEU A O 10
ATOM 14287 N N . CYS A 1 54 ? -2.362 7.719 -5.972 1.00 0.00 54 CYS A N 10
ATOM 14288 C CA . CYS A 1 54 ? -1.777 6.456 -6.508 1.00 0.00 54 CYS A CA 10
ATOM 14289 C C . CYS A 1 54 ? -1.776 6.443 -8.042 1.00 0.00 54 CYS A C 10
ATOM 14290 O O . CYS A 1 54 ? -2.827 6.416 -8.656 1.00 0.00 54 CYS A O 10
ATOM 14298 N N . SER A 1 55 ? -0.627 6.480 -8.670 1.00 0.00 55 SER A N 10
ATOM 14299 C CA . SER A 1 55 ? -0.605 6.492 -10.167 1.00 0.00 55 SER A CA 10
ATOM 14300 C C . SER A 1 55 ? -1.254 5.218 -10.708 1.00 0.00 55 SER A C 10
ATOM 14301 O O . SER A 1 55 ? -2.200 5.272 -11.471 1.00 0.00 55 SER A O 10
ATOM 14309 N N . GLU A 1 56 ? -0.759 4.074 -10.313 1.00 0.00 56 GLU A N 10
ATOM 14310 C CA . GLU A 1 56 ? -1.346 2.797 -10.794 1.00 0.00 56 GLU A CA 10
ATOM 14311 C C . GLU A 1 56 ? -1.082 1.679 -9.794 1.00 0.00 56 GLU A C 10
ATOM 14312 O O . GLU A 1 56 ? -0.235 1.778 -8.927 1.00 0.00 56 GLU A O 10
ATOM 14324 N N . GLY A 1 57 ? -1.825 0.622 -9.914 1.00 0.00 57 GLY A N 10
ATOM 14325 C CA . GLY A 1 57 ? -1.672 -0.531 -8.983 1.00 0.00 57 GLY A CA 10
ATOM 14326 C C . GLY A 1 57 ? -3.002 -0.747 -8.249 1.00 0.00 57 GLY A C 10
ATOM 14327 O O . GLY A 1 57 ? -3.754 0.178 -8.008 1.00 0.00 57 GLY A O 10
ATOM 14331 N N . ASP A 1 58 ? -3.292 -1.974 -7.922 1.00 0.00 58 ASP A N 10
ATOM 14332 C CA . ASP A 1 58 ? -4.574 -2.315 -7.227 1.00 0.00 58 ASP A CA 10
ATOM 14333 C C . ASP A 1 58 ? -4.459 -2.182 -5.698 1.00 0.00 58 ASP A C 10
ATOM 14334 O O . ASP A 1 58 ? -5.273 -2.714 -4.968 1.00 0.00 58 ASP A O 10
ATOM 14343 N N . TYR A 1 59 ? -3.456 -1.496 -5.208 1.00 0.00 59 TYR A N 10
ATOM 14344 C CA . TYR A 1 59 ? -3.283 -1.349 -3.720 1.00 0.00 59 TYR A CA 10
ATOM 14345 C C . TYR A 1 59 ? -4.561 -0.797 -3.060 1.00 0.00 59 TYR A C 10
ATOM 14346 O O . TYR A 1 59 ? -5.104 0.194 -3.512 1.00 0.00 59 TYR A O 10
ATOM 14364 N N . ASP A 1 60 ? -5.069 -1.439 -2.034 1.00 0.00 60 ASP A N 10
ATOM 14365 C CA . ASP A 1 60 ? -6.337 -0.949 -1.409 1.00 0.00 60 ASP A CA 10
ATOM 14366 C C . ASP A 1 60 ? -6.040 -0.108 -0.174 1.00 0.00 60 ASP A C 10
ATOM 14367 O O . ASP A 1 60 ? -5.262 -0.484 0.669 1.00 0.00 60 ASP A O 10
ATOM 14376 N N . LEU A 1 61 ? -6.652 1.036 -0.080 1.00 0.00 61 LEU A N 10
ATOM 14377 C CA . LEU A 1 61 ? -6.401 1.927 1.081 1.00 0.00 61 LEU A CA 10
ATOM 14378 C C . LEU A 1 61 ? -7.684 2.577 1.638 1.00 0.00 61 LEU A C 10
ATOM 14379 O O . LEU A 1 61 ? -8.166 3.579 1.152 1.00 0.00 61 LEU A O 10
ATOM 14395 N N . LYS A 1 62 ? -8.227 2.011 2.684 1.00 0.00 62 LYS A N 10
ATOM 14396 C CA . LYS A 1 62 ? -9.467 2.590 3.288 1.00 0.00 62 LYS A CA 10
ATOM 14397 C C . LYS A 1 62 ? -9.170 3.179 4.670 1.00 0.00 62 LYS A C 10
ATOM 14398 O O . LYS A 1 62 ? -8.460 2.597 5.466 1.00 0.00 62 LYS A O 10
ATOM 14417 N N . GLY A 1 63 ? -9.712 4.343 4.953 1.00 0.00 63 GLY A N 10
ATOM 14418 C CA . GLY A 1 63 ? -9.478 4.998 6.284 1.00 0.00 63 GLY A CA 10
ATOM 14419 C C . GLY A 1 63 ? -9.760 3.998 7.410 1.00 0.00 63 GLY A C 10
ATOM 14420 O O . GLY A 1 63 ? -10.317 2.939 7.192 1.00 0.00 63 GLY A O 10
ATOM 14424 N N . CYS A 1 64 ? -9.380 4.341 8.613 1.00 0.00 64 CYS A N 10
ATOM 14425 C CA . CYS A 1 64 ? -9.622 3.433 9.770 1.00 0.00 64 CYS A CA 10
ATOM 14426 C C . CYS A 1 64 ? -11.004 3.706 10.363 1.00 0.00 64 CYS A C 10
ATOM 14427 O O . CYS A 1 64 ? -11.697 2.796 10.783 1.00 0.00 64 CYS A O 10
ATOM 14435 N N . SER A 1 65 ? -11.415 4.953 10.396 1.00 0.00 65 SER A N 10
ATOM 14436 C CA . SER A 1 65 ? -12.760 5.279 10.961 1.00 0.00 65 SER A CA 10
ATOM 14437 C C . SER A 1 65 ? -13.825 5.174 9.870 1.00 0.00 65 SER A C 10
ATOM 14438 O O . SER A 1 65 ? -14.510 6.132 9.558 1.00 0.00 65 SER A O 10
ATOM 14446 N N . VAL A 1 66 ? -13.970 4.012 9.298 1.00 0.00 66 VAL A N 10
ATOM 14447 C CA . VAL A 1 66 ? -14.998 3.818 8.227 1.00 0.00 66 VAL A CA 10
ATOM 14448 C C . VAL A 1 66 ? -16.397 4.085 8.798 1.00 0.00 66 VAL A C 10
ATOM 14449 O O . VAL A 1 66 ? -17.296 4.513 8.099 1.00 0.00 66 VAL A O 10
ATOM 14462 N N . GLN A 1 67 ? -16.574 3.832 10.068 1.00 0.00 67 GLN A N 10
ATOM 14463 C CA . GLN A 1 67 ? -17.899 4.059 10.716 1.00 0.00 67 GLN A CA 10
ATOM 14464 C C . GLN A 1 67 ? -18.168 5.554 10.972 1.00 0.00 67 GLN A C 10
ATOM 14465 O O . GLN A 1 67 ? -19.284 5.959 11.237 1.00 0.00 67 GLN A O 10
ATOM 14479 N N . ALA A 1 68 ? -17.165 6.381 10.770 1.00 0.00 68 ALA A N 10
ATOM 14480 C CA . ALA A 1 68 ? -17.358 7.856 10.858 1.00 0.00 68 ALA A CA 10
ATOM 14481 C C . ALA A 1 68 ? -17.476 8.342 9.411 1.00 0.00 68 ALA A C 10
ATOM 14482 O O . ALA A 1 68 ? -18.290 9.194 9.104 1.00 0.00 68 ALA A O 10
ATOM 14489 N N . LEU A 1 69 ? -16.673 7.814 8.520 1.00 0.00 69 LEU A N 10
ATOM 14490 C CA . LEU A 1 69 ? -16.744 8.253 7.092 1.00 0.00 69 LEU A CA 10
ATOM 14491 C C . LEU A 1 69 ? -16.427 7.078 6.147 1.00 0.00 69 LEU A C 10
ATOM 14492 O O . LEU A 1 69 ? -15.486 6.349 6.385 1.00 0.00 69 LEU A O 10
ATOM 14508 N N . PRO A 1 70 ? -17.209 6.928 5.094 1.00 0.00 70 PRO A N 10
ATOM 14509 C CA . PRO A 1 70 ? -16.960 5.826 4.131 1.00 0.00 70 PRO A CA 10
ATOM 14510 C C . PRO A 1 70 ? -15.695 6.134 3.311 1.00 0.00 70 PRO A C 10
ATOM 14511 O O . PRO A 1 70 ? -15.490 7.265 2.917 1.00 0.00 70 PRO A O 10
ATOM 14522 N N . PRO A 1 71 ? -14.867 5.132 3.094 1.00 0.00 71 PRO A N 10
ATOM 14523 C CA . PRO A 1 71 ? -13.617 5.353 2.334 1.00 0.00 71 PRO A CA 10
ATOM 14524 C C . PRO A 1 71 ? -13.846 5.326 0.826 1.00 0.00 71 PRO A C 10
ATOM 14525 O O . PRO A 1 71 ? -12.901 5.419 0.066 1.00 0.00 71 PRO A O 10
ATOM 14536 N N . GLU A 1 72 ? -15.064 5.223 0.376 1.00 0.00 72 GLU A N 10
ATOM 14537 C CA . GLU A 1 72 ? -15.303 5.216 -1.088 1.00 0.00 72 GLU A CA 10
ATOM 14538 C C . GLU A 1 72 ? -14.962 6.601 -1.629 1.00 0.00 72 GLU A C 10
ATOM 14539 O O . GLU A 1 72 ? -13.979 6.791 -2.313 1.00 0.00 72 GLU A O 10
ATOM 14551 N N . GLU A 1 73 ? -15.787 7.563 -1.320 1.00 0.00 73 GLU A N 10
ATOM 14552 C CA . GLU A 1 73 ? -15.556 8.952 -1.798 1.00 0.00 73 GLU A CA 10
ATOM 14553 C C . GLU A 1 73 ? -14.143 9.402 -1.428 1.00 0.00 73 GLU A C 10
ATOM 14554 O O . GLU A 1 73 ? -13.537 10.212 -2.107 1.00 0.00 73 GLU A O 10
ATOM 14566 N N . GLU A 1 74 ? -13.610 8.853 -0.368 1.00 0.00 74 GLU A N 10
ATOM 14567 C CA . GLU A 1 74 ? -12.220 9.221 0.039 1.00 0.00 74 GLU A CA 10
ATOM 14568 C C . GLU A 1 74 ? -11.209 8.413 -0.765 1.00 0.00 74 GLU A C 10
ATOM 14569 O O . GLU A 1 74 ? -10.089 8.841 -0.978 1.00 0.00 74 GLU A O 10
ATOM 14581 N N . GLU A 1 75 ? -11.623 7.278 -1.275 1.00 0.00 75 GLU A N 10
ATOM 14582 C CA . GLU A 1 75 ? -10.720 6.481 -2.135 1.00 0.00 75 GLU A CA 10
ATOM 14583 C C . GLU A 1 75 ? -10.780 7.096 -3.533 1.00 0.00 75 GLU A C 10
ATOM 14584 O O . GLU A 1 75 ? -9.778 7.387 -4.154 1.00 0.00 75 GLU A O 10
ATOM 14596 N N . GLU A 1 76 ? -11.980 7.346 -4.005 1.00 0.00 76 GLU A N 10
ATOM 14597 C CA . GLU A 1 76 ? -12.156 8.006 -5.328 1.00 0.00 76 GLU A CA 10
ATOM 14598 C C . GLU A 1 76 ? -11.697 9.474 -5.234 1.00 0.00 76 GLU A C 10
ATOM 14599 O O . GLU A 1 76 ? -11.518 10.131 -6.243 1.00 0.00 76 GLU A O 10
ATOM 14611 N N . GLY A 1 77 ? -11.437 9.974 -4.035 1.00 0.00 77 GLY A N 10
ATOM 14612 C CA . GLY A 1 77 ? -10.921 11.352 -3.903 1.00 0.00 77 GLY A CA 10
ATOM 14613 C C . GLY A 1 77 ? -9.460 11.219 -4.261 1.00 0.00 77 GLY A C 10
ATOM 14614 O O . GLY A 1 77 ? -8.917 11.940 -5.074 1.00 0.00 77 GLY A O 10
ATOM 14618 N N . LEU A 1 78 ? -8.818 10.285 -3.606 1.00 0.00 78 LEU A N 10
ATOM 14619 C CA . LEU A 1 78 ? -7.378 10.049 -3.819 1.00 0.00 78 LEU A CA 10
ATOM 14620 C C . LEU A 1 78 ? -6.951 8.743 -3.138 1.00 0.00 78 LEU A C 10
ATOM 14621 O O . LEU A 1 78 ? -7.743 7.849 -2.928 1.00 0.00 78 LEU A O 10
ATOM 14637 N N . VAL A 1 79 ? -5.701 8.643 -2.782 1.00 0.00 79 VAL A N 10
ATOM 14638 C CA . VAL A 1 79 ? -5.212 7.403 -2.102 1.00 0.00 79 VAL A CA 10
ATOM 14639 C C . VAL A 1 79 ? -4.567 7.746 -0.740 1.00 0.00 79 VAL A C 10
ATOM 14640 O O . VAL A 1 79 ? -3.994 8.802 -0.561 1.00 0.00 79 VAL A O 10
ATOM 14653 N N . LEU A 1 80 ? -4.659 6.846 0.209 1.00 0.00 80 LEU A N 10
ATOM 14654 C CA . LEU A 1 80 ? -4.054 7.095 1.554 1.00 0.00 80 LEU A CA 10
ATOM 14655 C C . LEU A 1 80 ? -2.862 6.156 1.767 1.00 0.00 80 LEU A C 10
ATOM 14656 O O . LEU A 1 80 ? -3.026 4.961 1.933 1.00 0.00 80 LEU A O 10
ATOM 14672 N N . LEU A 1 81 ? -1.666 6.687 1.754 1.00 0.00 81 LEU A N 10
ATOM 14673 C CA . LEU A 1 81 ? -0.453 5.832 1.943 1.00 0.00 81 LEU A CA 10
ATOM 14674 C C . LEU A 1 81 ? -0.056 5.737 3.424 1.00 0.00 81 LEU A C 10
ATOM 14675 O O . LEU A 1 81 ? 1.038 5.312 3.744 1.00 0.00 81 LEU A O 10
ATOM 14691 N N . CYS A 1 82 ? -0.921 6.132 4.328 1.00 0.00 82 CYS A N 10
ATOM 14692 C CA . CYS A 1 82 ? -0.569 6.060 5.781 1.00 0.00 82 CYS A CA 10
ATOM 14693 C C . CYS A 1 82 ? -0.580 4.605 6.278 1.00 0.00 82 CYS A C 10
ATOM 14694 O O . CYS A 1 82 ? 0.012 4.288 7.292 1.00 0.00 82 CYS A O 10
ATOM 14702 N N . ARG A 1 83 ? -1.236 3.717 5.567 1.00 0.00 83 ARG A N 10
ATOM 14703 C CA . ARG A 1 83 ? -1.270 2.281 5.988 1.00 0.00 83 ARG A CA 10
ATOM 14704 C C . ARG A 1 83 ? -1.544 1.400 4.766 1.00 0.00 83 ARG A C 10
ATOM 14705 O O . ARG A 1 83 ? -0.728 0.587 4.389 1.00 0.00 83 ARG A O 10
ATOM 14726 N N . THR A 1 84 ? -2.682 1.608 4.142 1.00 0.00 84 THR A N 10
ATOM 14727 C CA . THR A 1 84 ? -3.093 0.857 2.902 1.00 0.00 84 THR A CA 10
ATOM 14728 C C . THR A 1 84 ? -2.750 -0.649 2.914 1.00 0.00 84 THR A C 10
ATOM 14729 O O . THR A 1 84 ? -2.200 -1.180 3.858 1.00 0.00 84 THR A O 10
ATOM 14740 N N . TYR A 1 85 ? -3.153 -1.348 1.884 1.00 0.00 85 TYR A N 10
ATOM 14741 C CA . TYR A 1 85 ? -2.932 -2.828 1.821 1.00 0.00 85 TYR A CA 10
ATOM 14742 C C . TYR A 1 85 ? -1.862 -3.193 0.777 1.00 0.00 85 TYR A C 10
ATOM 14743 O O . TYR A 1 85 ? -1.716 -2.504 -0.214 1.00 0.00 85 TYR A O 10
ATOM 14761 N N . PRO A 1 86 ? -1.143 -4.275 1.037 1.00 0.00 86 PRO A N 10
ATOM 14762 C CA . PRO A 1 86 ? -0.073 -4.726 0.108 1.00 0.00 86 PRO A CA 10
ATOM 14763 C C . PRO A 1 86 ? -0.632 -5.496 -1.107 1.00 0.00 86 PRO A C 10
ATOM 14764 O O . PRO A 1 86 ? -0.128 -6.556 -1.441 1.00 0.00 86 PRO A O 10
ATOM 14775 N N . LYS A 1 87 ? -1.680 -5.015 -1.753 1.00 0.00 87 LYS A N 10
ATOM 14776 C CA . LYS A 1 87 ? -2.233 -5.801 -2.903 1.00 0.00 87 LYS A CA 10
ATOM 14777 C C . LYS A 1 87 ? -1.361 -5.633 -4.154 1.00 0.00 87 LYS A C 10
ATOM 14778 O O . LYS A 1 87 ? -0.672 -6.552 -4.558 1.00 0.00 87 LYS A O 10
ATOM 14797 N N . THR A 1 88 ? -1.366 -4.472 -4.758 1.00 0.00 88 THR A N 10
ATOM 14798 C CA . THR A 1 88 ? -0.510 -4.255 -5.971 1.00 0.00 88 THR A CA 10
ATOM 14799 C C . THR A 1 88 ? -0.249 -2.760 -6.205 1.00 0.00 88 THR A C 10
ATOM 14800 O O . THR A 1 88 ? -1.072 -2.082 -6.778 1.00 0.00 88 THR A O 10
ATOM 14811 N N . ASP A 1 89 ? 0.879 -2.232 -5.797 1.00 0.00 89 ASP A N 10
ATOM 14812 C CA . ASP A 1 89 ? 1.134 -0.775 -6.050 1.00 0.00 89 ASP A CA 10
ATOM 14813 C C . ASP A 1 89 ? 2.223 -0.615 -7.105 1.00 0.00 89 ASP A C 10
ATOM 14814 O O . ASP A 1 89 ? 3.368 -0.965 -6.887 1.00 0.00 89 ASP A O 10
ATOM 14823 N N . LEU A 1 90 ? 1.867 -0.100 -8.241 1.00 0.00 90 LEU A N 10
ATOM 14824 C CA . LEU A 1 90 ? 2.858 0.081 -9.330 1.00 0.00 90 LEU A CA 10
ATOM 14825 C C . LEU A 1 90 ? 3.608 1.405 -9.138 1.00 0.00 90 LEU A C 10
ATOM 14826 O O . LEU A 1 90 ? 4.823 1.452 -9.098 1.00 0.00 90 LEU A O 10
ATOM 14842 N N . GLU A 1 91 ? 2.872 2.478 -9.000 1.00 0.00 91 GLU A N 10
ATOM 14843 C CA . GLU A 1 91 ? 3.489 3.821 -8.787 1.00 0.00 91 GLU A CA 10
ATOM 14844 C C . GLU A 1 91 ? 2.559 4.660 -7.903 1.00 0.00 91 GLU A C 10
ATOM 14845 O O . GLU A 1 91 ? 1.363 4.698 -8.131 1.00 0.00 91 GLU A O 10
ATOM 14857 N N . ILE A 1 92 ? 3.079 5.316 -6.889 1.00 0.00 92 ILE A N 10
ATOM 14858 C CA . ILE A 1 92 ? 2.188 6.122 -5.988 1.00 0.00 92 ILE A CA 10
ATOM 14859 C C . ILE A 1 92 ? 2.892 7.398 -5.520 1.00 0.00 92 ILE A C 10
ATOM 14860 O O . ILE A 1 92 ? 4.092 7.433 -5.345 1.00 0.00 92 ILE A O 10
ATOM 14876 N N . GLU A 1 93 ? 2.127 8.422 -5.236 1.00 0.00 93 GLU A N 10
ATOM 14877 C CA . GLU A 1 93 ? 2.718 9.671 -4.689 1.00 0.00 93 GLU A CA 10
ATOM 14878 C C . GLU A 1 93 ? 2.582 9.568 -3.170 1.00 0.00 93 GLU A C 10
ATOM 14879 O O . GLU A 1 93 ? 1.706 8.874 -2.679 1.00 0.00 93 GLU A O 10
ATOM 14891 N N . LEU A 1 94 ? 3.421 10.227 -2.426 1.00 0.00 94 LEU A N 10
ATOM 14892 C CA . LEU A 1 94 ? 3.335 10.126 -0.947 1.00 0.00 94 LEU A CA 10
ATOM 14893 C C . LEU A 1 94 ? 2.216 11.022 -0.397 1.00 0.00 94 LEU A C 10
ATOM 14894 O O . LEU A 1 94 ? 1.567 11.721 -1.148 1.00 0.00 94 LEU A O 10
ATOM 14910 N N . PRO A 1 95 ? 1.991 10.938 0.899 1.00 0.00 95 PRO A N 10
ATOM 14911 C CA . PRO A 1 95 ? 0.896 11.720 1.521 1.00 0.00 95 PRO A CA 10
ATOM 14912 C C . PRO A 1 95 ? 1.237 13.198 1.673 1.00 0.00 95 PRO A C 10
ATOM 14913 O O . PRO A 1 95 ? 0.368 14.038 1.814 1.00 0.00 95 PRO A O 10
ATOM 14924 N N . TYR A 1 96 ? 2.498 13.519 1.570 1.00 0.00 96 TYR A N 10
ATOM 14925 C CA . TYR A 1 96 ? 2.911 14.961 1.624 1.00 0.00 96 TYR A CA 10
ATOM 14926 C C . TYR A 1 96 ? 3.258 15.358 0.195 1.00 0.00 96 TYR A C 10
ATOM 14927 O O . TYR A 1 96 ? 3.475 14.525 -0.664 1.00 0.00 96 TYR A O 10
ATOM 14945 N N . THR A 1 97 ? 3.303 16.639 -0.056 1.00 0.00 97 THR A N 10
ATOM 14946 C CA . THR A 1 97 ? 3.625 17.138 -1.425 1.00 0.00 97 THR A CA 10
ATOM 14947 C C . THR A 1 97 ? 4.347 18.491 -1.346 1.00 0.00 97 THR A C 10
ATOM 14948 O O . THR A 1 97 ? 4.367 19.241 -2.304 1.00 0.00 97 THR A O 10
ATOM 14959 N N . HIS A 1 98 ? 4.930 18.812 -0.216 1.00 0.00 98 HIS A N 10
ATOM 14960 C CA . HIS A 1 98 ? 5.643 20.119 -0.081 1.00 0.00 98 HIS A CA 10
ATOM 14961 C C . HIS A 1 98 ? 6.561 20.098 1.145 1.00 0.00 98 HIS A C 10
ATOM 14962 O O . HIS A 1 98 ? 7.707 20.495 1.007 1.00 0.00 98 HIS A O 10
#

Radius of gyration: 12.97 Å; Cα contacts (8 Å, |Δi|>4): 202; chains: 1; bounding box: 35×40×24 Å

InterPro domains:
  IPR001041 2Fe-2S ferredoxin-type iron-sulfur binding domain [PF00111] (10-87)
  IPR001041 2Fe-2S ferredoxin-type iron-sulfur binding domain [PS51085] (5-98)
  IPR001041 2Fe-2S ferredoxin-type iron-sulfur binding domain [cd00207] (10-93)
  IPR001433 Oxidoreductase FAD/NAD(P)-binding [PF00175] (220-324)
  IPR001709 Flavoprotein pyridine nucleotide cytochrome reductase [PR00371] (159-166)
  IPR001709 Flavoprotein pyridine nucleotide cytochrome reductase [PR00371] (219-238)
  IPR001709 Flavoprotein pyridine nucleotide cytochrome reductase [PR00371] (244-253)
  IPR001709 Flavoprotein pyridine nucleotide cytochrome reductase [PR00371] (310-318)
  IPR006058 2Fe-2S ferredoxin, iron-sulphur binding site [PS00197] (42-50)
  IPR008333 Flavoprotein pyridine nucleotide cytochrome reductase-like, FAD-binding domain [PF00970] (119-208)
  IPR012675 Beta-grasp domain superfamily [G3DSA:3.10.20.30] (1-98)
  IPR017927 FAD-binding domain, ferredoxin reductase-type [PS51384] (106-211)
  IPR017938 Riboflavin synthase-like beta-barrel [SSF63380] (106-206)
  IPR036010 2Fe-2S ferredoxin-like superfamily [SSF54292] (2-96)
  IPR039261 Ferredoxin-NADP reductase (FNR), nucleotide-binding domain [G3DSA:3.40.50.80] (208-348)
  IPR039261 Ferredoxin-NADP reductase (FNR), nucleotide-binding domain [SSF52343] (211-346)
  IPR050415 Multicomponent Reductase Electron Transfer [PTHR47354] (26-345)
  IPR054950 Methane monooxygenase component C [NF045803] (4-345)

Sequence (98 aa):
MQRVHTITAVTEDGESLRFECRSDEDVITAALRQNIFLMSSCREGGCATCKALCSEGDYDLKGCSVQALPPEEEEEGLVLLCRTYPKTDLEIELPYTHMQRVHTITAVTEDGESLRFECRSDEDVITAALRQNIFLMSSCREGGCATCKALCSEGDYDLKGCSVQALPPEEEEEGLVLLCRTYPKTDLEIELPYTHMQRVHTITAVTEDGESLRFECRSDEDVITAALRQNIFLMSSCREGGCATCKALCSEGDYDLKGCSVQALPPEEEEEGLVLLCRTYPKTDLEIELPYTHMQRVHTITAVTEDGESLRFECRSDEDVITAALRQNIFLMSSCREGGCATCKALCSEGDYDLKGCSVQALPPEEEEEGLVLLCRTYPKTDLEIELPYTHMQRVHTITAVTEDGESLRFECRSDEDVITAALRQNIFLMSSCREGGCATCKALCSEGDYDLKGCSVQALPPEEEEEGLVLLCRTYPKTDLEIELPYTHMQRVHTITAVTEDGESLRFECRSDEDVITAALRQNIFLMSSCREGGCATCKALCSEGDYDLKGCSVQALPPEEEEEGLVLLCRTYPKTDLEIELPYTHMQRVHTITAVTEDGESLRFECRSDEDVITAALRQNIFLMSSCREGGCATCKALCSEGDYDLKGCSVQALPPEEEEEGLVLLCRTYPKTDLEIELPYTHMQRVHTITAVTEDGESLRFECRSDEDVITAALRQNIFLMSSCREGGCATCKALCSEGDYDLKGCSVQALPPEEEEEGLVLLCRTYPKTDLEIELPYTHMQRVHTITAVTEDGESLRFECRSDEDVITAALRQNIFLMSSCREGGCATCKALCSEGDYDLKGCSVQALPPEEEEEGLVLLCRTYPKTDLEIELPYTHMQRVHTITAVTEDGESLRFECRSDEDVITAALRQNIFLMSSCREGGCATCKALCSEGDYDLKGCSVQALPPEEEEEGLVLLCRTYPKTDLEIELPYTH

Solvent-accessible surface area: 6718 Å² total; per-residue (Å²): 239,110,191,104,31,50,2,20,7,54,9,97,88,68,112,85,52,176,32,116,13,130,59,45,1,17,8,50,50,2,2,53,195,77,131,70,160,36,143,19,70,53,189,117,20,67,63,52,111,20,68,0,67,36,59,117,24,106,18,50,20,112,23,89,42,73,189,76,96,66,31,127,139,44,78,120,49,53,20,12,3,28,124,10,98,39,121,50,3,93,70,4,31,20,5,89,48,211

Foldseek 3Di:
DWAWAWEWEAALLGRTDIFTDTPQVQPQVRCVVVPDHDAQPDLQQPDLQLFWAAPDWPWAAAGPPCVVPNCPCSVVVHHASNPTGRHHGHYIYGSHND

Nearest PDB structures (foldseek):
  1jq4-assembly1_A  TM=9.890E-01  e=3.095E-20  Methylococcus capsulatus str. Bath
  1krh-assembly2_B  TM=6.690E-01  e=2.718E-05  Acinetobacter sp.
  5h57-assembly2_B  TM=6.856E-01  e=9.565E-05  Zea mays
  5ogx-assembly1_A  TM=6.458E-01  e=1.727E-03  Amycolatopsis methanolica 239
  8gym-assembly1_fx  TM=4.084E-01  e=5.851E-02  Tetrahymena thermophila SB210

Secondary structure (DSSP, 8-state):
-PPEEEEEEEETTTEEEEEEEES--THHHHHHHHT-----S--SS------B-EEE-------S-TTTS-HHHHHHH-B-TTT--SS--SEEE-S---